Protein 3K2G (pdb70)

Foldseek 3Di:
DLAFCQFQANQWFALVDIDGLLQQAAEFQAALWWAQLLLADADPDPVCNCQADDAQDPVCVVVCLAAVNRYPNWQTNHDLVQSLVLVLVQVVLPAAEYEHAHEAQIDDDSVSVVVSCVSNVHGYAEYFAAAPSGDPVLVVDFLQNRLVLLSCLSHARPPPGRGHHRAYDQQYAAPVRDPSSLRRLLSSLLNCVSHNHAEHEDNQQDQCLVVSVVSSVVSVHDQLLYEYDYQNPLVLVSVLVSLVVRAAYEHQAFWGQHPVVRHIHDHLLSSLVSQVSSVVVWRLLRYEYHNHHRTDGVVSVGCGGNCCVPPSVVVNVVVPDDPVSSSSSSVSVSVSSHVVRDDTD/DDALAFCQFQANQWFALVDIDGLLQQAAEFQAALWWAQLLQADADPPVVCNCQQDDAQDPVCVVVCLQAVRPHNNWQTNHDLVQSLVLVLVQVVLPAAEYEYQHEAQIDDDSVSRVVSCVSNVHGYAEYFAAADSRDPVLVPAFLQNRLVLLSCQSHARPPPDRGHHRAYHQQYAEPVRDPSSLSRLLSSLLNCVRHNHAEHEDPALDQCLVVSVVSSVVSPHDQLLYEYDYQNPLVLVSVLVSLVVRHAYEHQAFWGQHPVVRHIHDHLLSVLVSQVVSVVVPRLLRYEYHNHHRTDGVVSVGCGGNCCVPPSLVVNVVVPDDPVSVSSSSVSVSSSSHVVRDGD/DDALAFCQFQANQWFALVDIDGLLQQAAEFQAALWWAQLLLADADPDPVCNCQADDAQDPVCVVVCLQAVSPYRNWQTNHDLVQSLVLVLLQVVLVAAEYEHQHEAQIDDDSVSRVVSCVSNVHGYAEYFAAAPSRDPPLVVDFLQNRLVLLSCQSHARPPPDRGHHRAHDAQYQEPVRDPSSLRRLLSSLLNCVRHNHAEHEDPALDQCLVVSVVSSVVSVHDQLLYEYDYQNPLVLVSVQVSLVVRAAYEHQAFWGQHPVVRHIHDHLLSSLVSQVVNVVVPSLLRYEYHNHHRTDGVVSVGDGGNCCVPPSVVVNVVVPDDPVSVSSSSVSVSVSSHVVRDGD/DPVLAFCQFQANQWFALVDIDGLLQQAAEFQAALWWAQLLQADADPDPVCNCQADPAQDPVCVVVCLQAVRPYPNWQTNHDLVQSLVLVLLQVVLPAAEYEYAHEALIDDDSVSRVVSCVSNVHGYAEYFAADPSRDPVLVPDFLQNRLVVLSCLSHAHDPPGRGHHREYDVQYADPVRDPSSLRRLLSSLLNCVRHNHAYHEDPQLHQCLVVSVVSSVVSPHDQLLYEYDYQNPLVLVSVLVSLVVRAAYEHQAFWGQHPVVRHIHDHLLSSLVSQVSSVVVPSLLRYEYHNHHRTDGVVSPGCGGNCCVPPSLVVNVVVPDDPVSSSSSSVSVSSSSHVPRDD

Secondary structure (DSSP, 8-state):
----TT-TTTTB--TT---BGGG--SB----SSEE-GGG-----SGGGTHHHHSPP-GGGHHHHHT-GGG-TTTSEE--HHHHHHHHHHHHHTT--EE-----BTTT--HHHHHHHHHHH--EE---SB--TT--GGGGT--HHHHHHHHHHHHHT-BTTBS---SS----B--TT--HHHHHHHHHHHHHHHHH-----B--TTS--HHHHHHHHHHTT--GGG-EE---TT--HHHHHHHHHHT-EEEE-----EETTTTEEPPPHHHHHHHHHHHHHTT-GGGEEE--------GGGTS-TTSHIIIIIHHHHHHTT--HHHHHH--HHHHHHH-TTS----/------TT-TTTTB--TT---BGGG--SB----SSEE-GGG----SSGGGHHHHHSPP-GGGHHHHHT-GGG-TTTSEE--HHHHHHHHHHHHHTT--EE-----BTTT--HHHHHHHHHHH--EE---SB--TT--GGGGT--HHHHHHHHHHHHHT-STTSS---SS-------TT--HHHHHHHHHHHHHHHHH--------TTS--HHHHHHHHHHTT--GGG-EE---TT--HHHHHHHHHHT-EEEE-----EETTTTEEPPPHHHHHHHHHHHHHTT-GGGEEE--------GGGTS-TTSHIIIIIHHHHHHTT--HHHHHH--HHHHHHH-TTS---/------TT-TTTTB--TT---BGGG--SB----SSEE-GGG-----SGGGTHHHHSPP-GGGHHHHHT-GGG-TTTSEE--HHHHHHHHHHHHHTT--EE-----BTTT--HHHHHHHHHHH--EE---SB--TT--GGGGG--HHHHHHHHHHHHHT-BTTBS---SS----B--TT--HHHHHHHHHHHHHHHHH-----B--TTS--HHHHHHHHHHTT--GGG-EE---TT--HHHHHHHHHTT-EEEE-----EETTTTEEPPPHHHHHHHHHHHHHTT-GGGEEE--------GGGTS-TTSHIIIIIHHHHHHTT--HHHHHH--HHHHHHH-TTS---/--TTS-TT-TTTTB--TT---BGGG--SB----SS---GGG----SSTTSTHHHHSPP-GGGHHHHHT-GGG-TTTS----HHHHHHHHHHHHHTT--EE-----BTTT--HHHHHHHHHHH--EE---SB--TT--GGGGG--HHHHHHHHHHHHHT-STTSS---S-----B--TT--HHHHHHHHHHHHHHHHH-----B--TTS--HHHHHHHHHHTT--GGG-EE---TT--HHHHHHHHHTT-EEEE-----EETTTTEEPPPHHHHHHHHHHHHHTT-GGGEEE--------GGGTS--SSHIIIIIHHHHHHTT--HHHHHH--HHHHHHH-TTS--

Organism: Cereibacter sphaeroides (strain ATCC 17023 / DSM 158 / JCM 6121 / CCUG 31486 / LMG 2827 / NBRC 12203 / NCIMB 8253 / ATH 2.4.1.) (NCBI:txid272943)

Nearest PDB structures (foldseek):
  3k2g-assembly1_B  TM=1.002E+00  e=2.367E-68  Cereibacter sphaeroides 2.4.1
  6bhl-assembly1_G  TM=7.997E-01  e=1.170E-18  Brevundimonas diminuta
  6bhk-assembly2_E  TM=8.063E-01  e=2.218E-18  Brevundimonas diminuta
  5wcr-assembly1_G  TM=8.007E-01  e=1.131E-17  Brevundimonas diminuta
  1pta-assembly1_A-2  TM=8.021E-01  e=4.166E-16  Brevundimonas diminuta

CATH classification: 3.20.20.140

GO terms:
  GO:0008081 phosphoric diester hydrolase activity (F, IDA)

B-factor: mean 21.92, std 9.12, range [4.12, 60.21]

InterPro domains:
  IPR001559 Phosphotriesterase [PF02126] (14-350)
  IPR001559 Phosphotriesterase [PS51347] (12-354)
  IPR001559 Phosphotriesterase [PTHR10819] (12-351)
  IPR001559 Phosphotriesterase [cd00530] (27-350)
  IPR017947 Aryldialkylphosphatase, zinc-binding site [PS01322] (27-35)
  IPR032466 Metal-dependent hydrolase [SSF51556] (13-351)

Radius of gyration: 36.78 Å; Cα contacts (8 Å, |Δi|>4): 3126; chains: 4; bounding box: 92×65×105 Å

Sequence (1382 aa):
SELSPCHVRSGRITVDGPIPSSALGHTLHEHLQNDCRCWWNPPQEPERQYLAEAPISIEILSELRQDPFVNKHNIALDDLDLAIAEVKQFAAVGGRSIVDPTCRGIGRDPVKLRRISAETGVQVVGAGYYLASSPETAARLSADDIADEIVAEALEGTDGTDARIGLIGEIGVSSDFTAEEEKSLRGAARAQVRTGLPLVHLPGWFRLAHRVLDLVEEEGADLRHTVLCHNPSHDPVYQATLAQRGAFLEFDIGDFFYADQGVQCPSDDEVARAILGLADHGYLDRILLSHDVFVKLTRYGGNGYAFVTKHFLPRLRRHGLDDAALETLVTNPRRVFDASIEGHHSLSELSPCHVRSGRITVDGPIPSSALGHTLHEHLQNDCRCWWNPPQEPERQYLAEAPISIEILSELRQDPFVNKHNIALDDLDLAIAEVKQFAAVGGRSIVDPTCRGIGRDPVKLRRISAETGVQVVGAGYYLASSPETAARLSADDIADEIVAEALEGTDGTDARIGLIGEIGVSSDFTAEEEKSLRGAARAQVRTGLPLVHLPGWFRLAHRVLDLVEEEGADLRHTVLCHNPSHDPVYQATLAQRGAFLEFDIGDFFYADQGVQCPSDDEVARAILGLADHGYLDRILLSHDVFVKLTRYGGNGYAFVTKHFLPRLRRHGLDDAALETLVTNPRRVFDASIEGHSLSELSPCHVRSGRITVDGPIPSSALGHTLHEHLQNDCRCWWNPPQEPERQYLAEAPISIEILSELRQDPFVNKHNIALDDLDLAIAEVKQFAAVGGRSIVDPTCRGIGRDPVKLRRISAETGVQVVGAGYYLASSPETAARLSADDIADEIVAEALEGTDGTDARIGLIGEIGVSSDFTAEEEKSLRGAARAQVRTGLPLVHLPGWFRLAHRVLDLVEEEGADLRHTVLCHNPSHDPVYQATLAQRGAFLEFDIGDFFYADQGVQCPSDDEVARAILGLADHGYLDRILLSHDVFVKLTRYGGNGYAFVTKHFLPRLRRHGLDDAALETLVTNPRRVFDASIEGHSLSELSPCHVRSGRITVDGPIPSSALGHTLHEHLQNDCRCWWNPPQEPERQYLAEAPISIEILSELRQDPFVNKHNIALDDLDLAIAEVKQFAAVGGRSIVDPTCRGIGRDPVKLRRISAETGVQVVGAGYYLASSPETAARLSADDIADEIVAEALEGTDGTDARIGLIGEIGVSSDFTAEEEKSLRGAARAQVRTGLPLVHLPGWFRLAHRVLDLVEEEGADLRHTVLCHNPSHDPVYQATLAQRGAFLEFDIGDFFYADQGVQCPSDDEVARAILGLADHGYLDRILLSHDVFVKLTRYGGNGYAFVTKHFLPRLRRHGLDDAALETLVTNPRRVFDASIEG

Solvent-accessible surface area: 48551 Å² total

Structure (mmCIF, N/CA/C/O backbone):
data_3K2G
#
_entry.id   3K2G
#
_cell.length_a   179.735
_cell.length_b   47.414
_cell.length_c   188.934
_cell.angle_alpha   90.00
_cell.angle_beta   108.34
_cell.angle_gamma   90.00
#
_symmetry.space_group_name_H-M   'C 1 2 1'
#
loop_
_entity.id
_entity.type
_entity.pdbx_description
1 polymer 'Resiniferatoxin-binding, phosphotriesterase-related protein'
2 non-polymer 'ZINC ION'
3 non-polymer 'MAGNESIUM ION'
4 non-polymer (2S,3S)-1,4-DIMERCAPTOBUTANE-2,3-DIOL
5 water water
#
loop_
_atom_site.group_PDB
_atom_site.id
_atom_site.type_symbol
_atom_site.label_atom_id
_atom_site.lab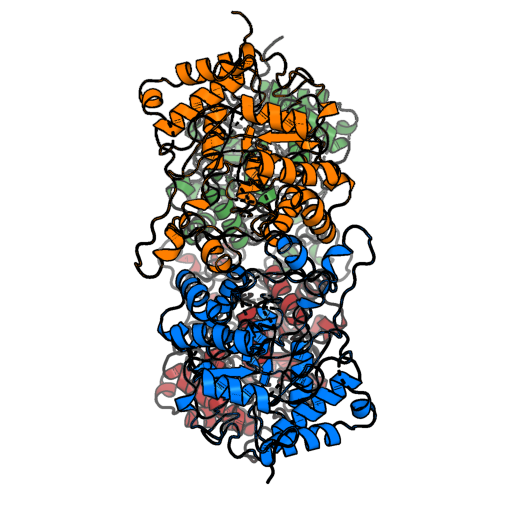el_alt_id
_atom_site.label_comp_id
_atom_site.label_asym_id
_atom_site.label_entity_id
_atom_site.label_seq_id
_atom_site.pdbx_PDB_ins_code
_atom_site.Cartn_x
_atom_site.Cartn_y
_atom_site.Cartn_z
_atom_site.occupancy
_atom_site.B_iso_or_equiv
_atom_site.auth_seq_id
_atom_site.auth_comp_id
_atom_site.auth_asym_id
_atom_site.auth_atom_id
_atom_site.pdbx_PDB_model_num
ATOM 1 N N . SER A 1 4 ? 25.598 20.612 0.360 1.00 27.80 2 SER A N 1
ATOM 2 C CA . SER A 1 4 ? 24.273 21.169 -0.014 1.00 21.90 2 SER A CA 1
ATOM 3 C C . SER A 1 4 ? 23.337 21.239 1.200 1.00 20.20 2 SER A C 1
ATOM 4 O O . SER A 1 4 ? 22.203 21.703 1.092 1.00 17.52 2 SER A O 1
ATOM 7 N N . GLU A 1 5 ? 23.823 20.796 2.359 1.00 17.75 3 GLU A N 1
ATOM 8 C CA . GLU A 1 5 ? 23.013 20.813 3.580 1.00 16.41 3 GLU A CA 1
ATOM 9 C C . GLU A 1 5 ? 23.516 21.819 4.622 1.00 14.97 3 GLU A C 1
ATOM 10 O O . GLU A 1 5 ? 23.058 21.814 5.766 1.00 12.57 3 GLU A O 1
ATOM 16 N N . LEU A 1 6 ? 24.445 22.686 4.231 1.00 15.39 4 LEU A N 1
ATOM 17 C CA . LEU A 1 6 ? 24.963 23.684 5.165 1.00 14.74 4 LEU A CA 1
ATOM 18 C C . LEU A 1 6 ? 23.852 24.611 5.637 1.00 14.74 4 LEU A C 1
ATOM 19 O O . LEU A 1 6 ? 23.001 25.042 4.853 1.00 13.54 4 LEU A O 1
ATOM 24 N N . SER A 1 7 ? 23.870 24.913 6.928 1.00 13.73 5 SER A N 1
ATOM 25 C CA . SER A 1 7 ? 22.908 25.825 7.509 1.00 13.34 5 SER A CA 1
ATOM 26 C C . SER A 1 7 ? 23.222 27.186 6.913 1.00 13.61 5 SER A C 1
ATOM 27 O O . SER A 1 7 ? 24.364 27.452 6.555 1.00 10.23 5 SER A O 1
ATOM 30 N N . PRO A 1 8 ? 22.213 28.064 6.782 1.00 16.67 6 PRO A N 1
ATOM 31 C CA . PRO A 1 8 ? 22.509 29.384 6.218 1.00 15.50 6 PRO A CA 1
ATOM 32 C C . PRO A 1 8 ? 23.420 30.163 7.169 1.00 15.37 6 PRO A C 1
ATOM 33 O O . PRO A 1 8 ? 23.989 31.196 6.807 1.00 14.09 6 PRO A O 1
ATOM 37 N N . CYS A 1 9 ? 23.559 29.647 8.387 1.00 14.21 7 CYS A N 1
ATOM 38 C CA . CYS A 1 9 ? 24.411 30.276 9.387 1.00 12.04 7 CYS A CA 1
ATOM 39 C C . CYS A 1 9 ? 25.499 29.325 9.890 1.00 13.69 7 CYS A C 1
ATOM 40 O O . CYS A 1 9 ? 25.805 29.294 11.084 1.00 12.81 7 CYS A O 1
ATOM 43 N N . HIS A 1 10 ? 26.077 28.544 8.979 1.00 12.59 8 HIS A N 1
ATOM 44 C CA . HIS A 1 10 ? 27.146 27.624 9.355 1.00 13.04 8 HIS A CA 1
ATOM 45 C C . HIS A 1 10 ? 28.328 28.458 9.860 1.00 12.63 8 HIS A C 1
ATOM 46 O O . HIS A 1 10 ? 28.379 29.665 9.619 1.00 12.89 8 HIS A O 1
ATOM 53 N N . VAL A 1 11 ? 29.273 27.820 10.546 1.00 13.07 9 VAL A N 1
ATOM 54 C CA . VAL A 1 11 ? 30.407 28.537 11.130 1.00 13.13 9 VAL A CA 1
ATOM 55 C C . VAL A 1 11 ? 31.311 29.347 10.201 1.00 14.25 9 VAL A C 1
ATOM 56 O O . VAL A 1 11 ? 32.124 30.143 10.679 1.00 15.49 9 VAL A O 1
ATOM 60 N N . ARG A 1 12 ? 31.190 29.148 8.891 1.00 13.99 10 ARG A N 1
ATOM 61 C CA . ARG A 1 12 ? 32.009 29.913 7.952 1.00 16.26 10 ARG A CA 1
ATOM 62 C C . ARG A 1 12 ? 31.139 30.882 7.159 1.00 14.73 10 ARG A C 1
ATOM 63 O O . ARG A 1 12 ? 31.540 31.375 6.110 1.00 13.80 10 ARG A O 1
ATOM 71 N N . SER A 1 13 ? 29.950 31.161 7.683 1.00 13.87 11 SER A N 1
ATOM 72 C CA . SER A 1 13 ? 29.016 32.067 7.019 1.00 12.77 11 SER A CA 1
ATOM 73 C C . SER A 1 13 ? 29.086 33.494 7.569 1.00 12.57 11 SER A C 1
ATOM 74 O O . SER A 1 13 ? 28.672 34.437 6.905 1.00 13.44 11 SER A O 1
ATOM 77 N N . GLY A 1 14 ? 29.600 33.650 8.786 1.00 13.38 12 GLY A N 1
ATOM 78 C CA . GLY A 1 14 ? 29.670 34.970 9.392 1.00 12.06 12 GLY A CA 1
ATOM 79 C C . GLY A 1 14 ? 28.339 35.339 10.026 1.00 13.29 12 GLY A C 1
ATOM 80 O O . GLY A 1 14 ? 28.152 36.455 10.517 1.00 11.37 12 GLY A O 1
ATOM 81 N N . ARG A 1 15 ? 27.410 34.387 10.004 1.00 12.57 13 ARG A N 1
ATOM 82 C CA . ARG A 1 15 ? 26.071 34.577 10.562 1.00 12.27 13 ARG A CA 1
ATOM 83 C C . ARG A 1 15 ? 25.765 33.549 11.638 1.00 10.73 13 ARG A C 1
ATOM 84 O O . ARG A 1 15 ? 26.422 32.512 11.724 1.00 12.83 13 ARG A O 1
ATOM 92 N N . ILE A 1 16 ? 24.755 33.850 12.449 1.00 9.27 14 ILE A N 1
ATOM 93 C CA . ILE A 1 16 ? 24.307 32.956 13.509 1.00 9.87 14 ILE A CA 1
ATOM 94 C C . ILE A 1 16 ? 22.781 32.814 13.450 1.00 10.46 14 ILE A C 1
ATOM 95 O O . ILE A 1 16 ? 22.055 33.804 13.331 1.00 11.78 14 ILE A O 1
ATOM 108 N N . THR A 1 18 ? 19.386 32.414 15.110 1.00 10.46 16 THR A N 1
ATOM 109 C CA . THR A 1 18 ? 18.675 32.549 16.386 1.00 10.56 16 THR A CA 1
ATOM 110 C C . THR A 1 18 ? 17.244 32.072 16.127 1.00 9.43 16 THR A C 1
ATOM 111 O O . THR A 1 18 ? 16.864 31.871 14.980 1.00 10.63 16 THR A O 1
ATOM 115 N N . VAL A 1 19 ? 16.447 31.915 17.181 1.00 11.16 17 VAL A N 1
ATOM 116 C CA . VAL A 1 19 ? 15.067 31.468 17.019 1.00 12.28 17 VAL A CA 1
ATOM 117 C C . VAL A 1 19 ? 14.233 32.483 16.241 1.00 13.48 17 VAL A C 1
ATOM 118 O O . VAL A 1 19 ? 13.150 32.161 15.744 1.00 11.89 17 VAL A O 1
ATOM 122 N N . ASP A 1 20 ? 14.749 33.704 16.137 1.00 14.43 18 ASP A N 1
ATOM 123 C CA . ASP A 1 20 ? 14.071 34.772 15.414 1.00 16.60 18 ASP A CA 1
ATOM 124 C C . ASP A 1 20 ? 14.727 35.054 14.065 1.00 18.12 18 ASP A C 1
ATOM 125 O O . ASP A 1 20 ? 14.489 36.101 13.454 1.00 16.81 18 ASP A O 1
ATOM 130 N N . GLY A 1 21 ? 15.554 34.121 13.605 1.00 16.49 19 GLY A N 1
ATOM 131 C CA . GLY A 1 21 ? 16.198 34.309 12.320 1.00 17.86 19 GLY A CA 1
ATOM 132 C C . GLY A 1 21 ? 17.693 34.536 12.377 1.00 16.78 19 GLY A C 1
ATOM 133 O O . GLY A 1 21 ? 18.284 34.600 13.456 1.00 14.66 19 GLY A O 1
ATOM 134 N N . PRO A 1 22 ? 18.338 34.657 11.209 1.00 17.48 20 PRO A N 1
ATOM 135 C CA . PRO A 1 22 ? 19.783 34.875 11.138 1.00 17.18 20 PRO A CA 1
ATOM 136 C C . PRO A 1 22 ? 20.213 36.259 11.606 1.00 16.51 20 PRO A C 1
ATOM 137 O O . PRO A 1 22 ? 19.487 37.237 11.439 1.00 17.11 20 PRO A O 1
ATOM 141 N N . ILE A 1 23 ? 21.393 36.328 12.207 1.00 16.08 21 ILE A N 1
ATOM 142 C CA . ILE A 1 23 ? 21.960 37.597 12.647 1.00 14.53 21 ILE A CA 1
ATOM 143 C C . ILE A 1 23 ? 23.454 37.526 12.359 1.00 15.37 21 ILE A C 1
ATOM 144 O O . ILE A 1 23 ? 24.038 36.445 12.373 1.00 15.46 21 ILE A O 1
ATOM 149 N N . PRO A 1 24 ? 24.083 38.667 12.047 1.00 17.16 22 PRO A N 1
ATOM 150 C CA . PRO A 1 24 ? 25.526 38.600 11.791 1.00 16.45 22 PRO A CA 1
ATOM 151 C C . PRO A 1 24 ? 26.183 38.254 13.135 1.00 15.86 22 PRO A C 1
ATOM 152 O O . PRO A 1 24 ? 25.688 38.673 14.180 1.00 14.26 22 PRO A O 1
ATOM 156 N N . SER A 1 25 ? 27.268 37.479 13.109 1.00 15.86 23 SER A N 1
ATOM 157 C CA . SER A 1 25 ? 27.951 37.067 14.341 1.00 13.57 23 SER A CA 1
ATOM 158 C C . SER A 1 25 ? 28.364 38.255 15.207 1.00 13.33 23 SER A C 1
ATOM 159 O O . SER A 1 25 ? 28.434 38.153 16.433 1.00 11.82 23 SER A O 1
ATOM 162 N N . SER A 1 26 ? 28.626 39.384 14.563 1.00 13.02 24 SER A N 1
ATOM 163 C CA . SER A 1 26 ? 29.018 40.589 15.274 1.00 13.23 24 SER A CA 1
ATOM 164 C C . SER A 1 26 ? 27.892 41.081 16.185 1.00 14.34 24 SER A C 1
ATOM 165 O O . SER A 1 26 ? 28.131 41.875 17.097 1.00 14.77 24 SER A O 1
ATOM 168 N N . ALA A 1 27 ? 26.671 40.607 15.943 1.00 13.50 25 ALA A N 1
ATOM 169 C CA . ALA A 1 27 ? 25.515 41.036 16.738 1.00 13.55 25 ALA A CA 1
ATOM 170 C C . ALA A 1 27 ? 25.246 40.187 17.978 1.00 12.66 25 ALA A C 1
ATOM 171 O O . ALA A 1 27 ? 24.383 40.524 18.792 1.00 11.66 25 ALA A O 1
ATOM 173 N N . LEU A 1 28 ? 25.979 39.089 18.122 1.00 11.05 26 LEU A N 1
ATOM 174 C CA . LEU A 1 28 ? 25.798 38.205 19.266 1.00 11.57 26 LEU A CA 1
ATOM 175 C C . LEU A 1 28 ? 26.089 38.943 20.579 1.00 12.41 26 LEU A C 1
ATOM 176 O O . LEU A 1 28 ? 25.319 38.848 21.535 1.00 12.28 26 LEU A O 1
ATOM 181 N N . GLY A 1 29 ? 27.195 39.677 20.626 1.00 13.34 27 GLY A N 1
ATOM 182 C CA . GLY A 1 29 ? 27.535 40.425 21.833 1.00 12.47 27 GLY A CA 1
ATOM 183 C C . GLY A 1 29 ? 27.729 39.609 23.105 1.00 13.88 27 GLY A C 1
ATOM 184 O O . GLY A 1 29 ? 28.010 38.412 23.047 1.00 12.60 27 GLY A O 1
ATOM 185 N N . HIS A 1 30 ? 27.583 40.280 24.249 1.00 12.90 28 HIS A N 1
ATOM 186 C CA . HIS A 1 30 ? 27.740 39.688 25.579 1.00 13.25 28 HIS A CA 1
ATOM 187 C C . HIS A 1 30 ? 26.778 38.503 25.665 1.00 13.32 28 HIS A C 1
ATOM 188 O O . HIS A 1 30 ? 25.558 38.674 25.720 1.00 11.65 28 HIS A O 1
ATOM 195 N N . THR A 1 31 ? 27.355 37.306 25.726 1.00 14.04 29 THR A N 1
ATOM 196 C CA . THR A 1 31 ? 26.587 36.071 25.692 1.00 12.59 29 THR A CA 1
ATOM 197 C C . THR A 1 31 ? 26.817 35.035 26.784 1.00 11.65 29 THR A C 1
ATOM 198 O O . THR A 1 31 ? 27.924 34.900 27.319 1.00 11.12 29 THR A O 1
ATOM 202 N N . LEU A 1 32 ? 25.744 34.309 27.099 1.00 11.33 30 LEU A N 1
ATOM 203 C CA . LEU A 1 32 ? 25.789 33.194 28.041 1.00 11.85 30 LEU A CA 1
ATOM 204 C C . LEU A 1 32 ? 25.627 31.992 27.104 1.00 11.61 30 LEU A C 1
ATOM 205 O O . LEU A 1 32 ? 24.574 31.816 26.482 1.00 12.03 30 LEU A O 1
ATOM 218 N N . HIS A 1 34 ? 25.459 28.686 27.714 1.00 10.09 32 HIS A N 1
ATOM 219 C CA . HIS A 1 34 ? 24.751 27.476 28.114 1.00 10.00 32 HIS A CA 1
ATOM 220 C C . HIS A 1 34 ? 23.800 27.729 29.278 1.00 9.42 32 HIS A C 1
ATOM 221 O O . HIS A 1 34 ? 24.213 27.712 30.436 1.00 8.70 32 HIS A O 1
ATOM 228 N N . GLU A 1 35 ? 22.530 27.968 28.952 1.00 9.50 33 GLU A N 1
ATOM 229 C CA . GLU A 1 35 ? 21.493 28.223 29.951 1.00 11.55 33 GLU A CA 1
ATOM 230 C C . GLU A 1 35 ? 20.189 27.563 29.500 1.00 11.11 33 GLU A C 1
ATOM 231 O O . GLU A 1 35 ? 19.928 27.438 28.304 1.00 12.80 33 GLU A O 1
ATOM 237 N N . HIS A 1 36 ? 19.375 27.136 30.459 1.00 12.20 34 HIS A N 1
ATOM 238 C CA . HIS A 1 36 ? 18.084 26.544 30.135 1.00 10.94 34 HIS A CA 1
ATOM 239 C C . HIS A 1 36 ? 17.022 27.554 30.571 1.00 10.94 34 HIS A C 1
ATOM 240 O O . HIS A 1 36 ? 16.982 27.957 31.732 1.00 9.99 34 HIS A O 1
ATOM 247 N N . LEU A 1 37 ? 16.183 27.976 29.631 1.00 10.89 35 LEU A N 1
ATOM 248 C CA . LEU A 1 37 ? 15.142 28.954 29.925 1.00 11.53 35 LEU A CA 1
ATOM 249 C C . LEU A 1 37 ? 13.853 28.248 30.326 1.00 11.31 35 LEU A C 1
ATOM 250 O O . LEU A 1 37 ? 13.086 28.744 31.151 1.00 11.24 35 LEU A O 1
ATOM 255 N N . GLN A 1 38 ? 13.631 27.082 29.734 1.00 11.71 36 GLN A N 1
ATOM 256 C CA . GLN A 1 38 ? 12.483 26.243 30.043 1.00 12.41 36 GLN A CA 1
ATOM 257 C C . GLN A 1 38 ? 12.987 24.824 29.833 1.00 14.72 36 GLN A C 1
ATOM 258 O O . GLN A 1 38 ? 13.797 24.576 28.933 1.00 13.39 36 GLN A O 1
ATOM 264 N N . ASN A 1 39 ? 12.540 23.904 30.681 1.00 15.00 37 ASN A N 1
ATOM 265 C CA . ASN A 1 39 ? 12.954 22.515 30.559 1.00 17.52 37 ASN A CA 1
ATOM 266 C C . ASN A 1 39 ? 12.127 21.598 31.442 1.00 18.68 37 ASN A C 1
ATOM 267 O O . ASN A 1 39 ? 11.263 22.043 32.196 1.00 18.17 37 ASN A O 1
ATOM 272 N N . ASP A 1 40 ? 12.400 20.305 31.342 1.00 20.23 38 ASP A N 1
ATOM 273 C CA . ASP A 1 40 ? 11.674 19.318 32.119 1.00 22.92 38 ASP A CA 1
ATOM 274 C C . ASP A 1 40 ? 12.670 18.244 32.543 1.00 23.07 38 ASP A C 1
ATOM 275 O O . ASP A 1 40 ? 13.138 17.468 31.712 1.00 21.22 38 ASP A O 1
ATOM 280 N N . CYS A 1 41 ? 13.000 18.214 33.832 1.00 23.02 39 CYS A N 1
ATOM 281 C CA . CYS A 1 41 ? 13.952 17.242 34.366 1.00 24.91 39 CYS A CA 1
ATOM 282 C C . CYS A 1 41 ? 13.271 16.233 35.273 1.00 26.60 39 CYS A C 1
ATOM 283 O O . CYS A 1 41 ? 13.918 15.605 36.112 1.00 25.55 39 CYS A O 1
ATOM 286 N N . ARG A 1 42 ? 11.965 16.079 35.112 1.00 29.85 40 ARG A N 1
ATOM 287 C CA . ARG A 1 42 ? 11.210 15.141 35.932 1.00 32.62 40 ARG A CA 1
ATOM 288 C C . ARG A 1 42 ? 11.806 13.729 35.942 1.00 32.71 40 ARG A C 1
ATOM 289 O O . ARG A 1 42 ? 11.669 13.006 36.927 1.00 32.03 40 ARG A O 1
ATOM 297 N N . CYS A 1 43 ? 12.475 13.340 34.859 1.00 34.28 41 CYS A N 1
ATOM 298 C CA . CYS A 1 43 ? 13.081 12.011 34.783 1.00 36.18 41 CYS A CA 1
ATOM 299 C C . CYS A 1 43 ? 14.243 11.830 35.759 1.00 35.68 41 CYS A C 1
ATOM 300 O O . CYS A 1 43 ? 14.705 10.710 35.971 1.00 34.48 41 CYS A O 1
ATOM 303 N N . TRP A 1 44 ? 14.727 12.920 36.346 1.00 34.05 42 TRP A N 1
ATOM 304 C CA . TRP A 1 44 ? 15.836 12.816 37.287 1.00 34.64 42 TRP A CA 1
ATOM 305 C C . TRP A 1 44 ? 15.378 12.898 38.733 1.00 33.04 42 TRP A C 1
ATOM 306 O O . TRP A 1 44 ? 16.167 13.126 39.646 1.00 31.62 42 TRP A O 1
ATOM 317 N N . TRP A 1 45 ? 14.080 12.694 38.907 1.00 33.13 43 TRP A N 1
ATOM 318 C CA . TRP A 1 45 ? 13.416 12.684 40.200 1.00 34.76 43 TRP A CA 1
ATOM 319 C C . TRP A 1 45 ? 14.193 11.735 41.117 1.00 34.30 43 TRP A C 1
ATOM 320 O O . TRP A 1 45 ? 14.425 10.579 40.765 1.00 31.91 43 TRP A O 1
ATOM 331 N N . ASN A 1 46 ? 14.625 12.232 42.274 1.00 33.73 44 ASN A N 1
ATOM 332 C CA . ASN A 1 46 ? 15.355 11.405 43.235 1.00 34.53 44 ASN A CA 1
ATOM 333 C C . ASN A 1 46 ? 14.558 11.372 44.535 1.00 35.13 44 ASN A C 1
ATOM 334 O O . ASN A 1 46 ? 14.926 12.010 45.522 1.00 34.78 44 ASN A O 1
ATOM 339 N N . PRO A 1 47 ? 13.448 10.617 44.545 1.00 36.46 45 PRO A N 1
ATOM 340 C CA . PRO A 1 47 ? 12.574 10.489 45.714 1.00 37.44 45 PRO A CA 1
ATOM 341 C C . PRO A 1 47 ? 13.282 10.016 46.977 1.00 39.12 45 PRO A C 1
ATOM 342 O O . PRO A 1 47 ? 14.127 9.119 46.937 1.00 36.20 45 PRO A O 1
ATOM 346 N N . PRO A 1 48 ? 12.952 10.633 48.121 1.00 41.28 46 PRO A N 1
ATOM 347 C CA . PRO A 1 48 ? 13.558 10.271 49.403 1.00 43.28 46 PRO A CA 1
ATOM 348 C C . PRO A 1 48 ? 12.951 8.970 49.913 1.00 45.60 46 PRO A C 1
ATOM 349 O O . PRO A 1 48 ? 11.735 8.869 50.083 1.00 44.89 46 PRO A O 1
ATOM 353 N N . GLN A 1 49 ? 13.798 7.972 50.139 1.00 48.11 47 GLN A N 1
ATOM 354 C CA . GLN A 1 49 ? 13.331 6.678 50.620 1.00 50.88 47 GLN A CA 1
ATOM 355 C C . GLN A 1 49 ? 13.208 6.644 52.140 1.00 51.44 47 GLN A C 1
ATOM 356 O O . GLN A 1 49 ? 12.839 5.622 52.719 1.00 52.26 47 GLN A O 1
ATOM 362 N N . GLU A 1 50 ? 13.516 7.769 52.782 1.00 51.89 48 GLU A N 1
ATOM 363 C CA . GLU A 1 50 ? 13.419 7.870 54.233 1.00 52.40 48 GLU A CA 1
ATOM 364 C C . GLU A 1 50 ? 12.301 8.832 54.632 1.00 52.17 48 GLU A C 1
ATOM 365 O O . GLU A 1 50 ? 12.162 9.913 54.060 1.00 52.38 48 GLU A O 1
ATOM 371 N N . PRO A 1 51 ? 11.481 8.440 55.620 1.00 51.83 49 PRO A N 1
ATOM 372 C CA . PRO A 1 51 ? 10.358 9.239 56.122 1.00 51.07 49 PRO A CA 1
ATOM 373 C C . PRO A 1 51 ? 10.715 10.651 56.582 1.00 50.45 49 PRO A C 1
ATOM 374 O O . PRO A 1 51 ? 9.928 11.584 56.421 1.00 49.97 49 PRO A O 1
ATOM 378 N N . GLU A 1 52 ? 11.902 10.802 57.155 1.00 49.62 50 GLU A N 1
ATOM 379 C CA . GLU A 1 52 ? 12.352 12.096 57.653 1.00 49.49 50 GLU A CA 1
ATOM 380 C C . GLU A 1 52 ? 12.627 13.121 56.551 1.00 48.16 50 GLU A C 1
ATOM 381 O O . GLU A 1 52 ? 12.905 14.283 56.844 1.00 47.93 50 GLU A O 1
ATOM 387 N N . ARG A 1 53 ? 12.544 12.691 55.293 1.00 46.91 51 ARG A N 1
ATOM 388 C CA . ARG A 1 53 ? 12.797 13.578 54.157 1.00 44.93 51 ARG A CA 1
ATOM 389 C C . ARG A 1 53 ? 11.643 13.588 53.162 1.00 44.54 51 ARG A C 1
ATOM 390 O O . ARG A 1 53 ? 11.752 14.156 52.072 1.00 43.49 51 ARG A O 1
ATOM 398 N N . GLN A 1 54 ? 10.537 12.960 53.541 1.00 43.66 52 GLN A N 1
ATOM 399 C CA . GLN A 1 54 ? 9.364 12.891 52.683 1.00 43.48 52 GLN A CA 1
ATOM 400 C C . GLN A 1 54 ? 8.786 14.271 52.370 1.00 42.48 52 GLN A C 1
ATOM 401 O O . GLN A 1 54 ? 8.183 14.473 51.317 1.00 42.14 52 GLN A O 1
ATOM 407 N N . TYR A 1 55 ? 8.975 15.222 53.278 1.00 40.41 53 TYR A N 1
ATOM 408 C CA . TYR A 1 55 ? 8.440 16.563 53.069 1.00 40.12 53 TYR A CA 1
ATOM 409 C C . TYR A 1 55 ? 9.136 17.302 51.925 1.00 39.31 53 TYR A C 1
ATOM 410 O O . TYR A 1 55 ? 8.525 18.129 51.244 1.00 39.71 53 TYR A O 1
ATOM 419 N N . LEU A 1 56 ? 10.408 16.984 51.707 1.00 37.51 54 LEU A N 1
ATOM 420 C CA . LEU A 1 56 ? 11.196 17.621 50.658 1.00 35.49 54 LEU A CA 1
ATOM 421 C C . LEU A 1 56 ? 10.734 17.247 49.248 1.00 35.30 54 LEU A C 1
ATOM 422 O O . LEU A 1 56 ? 11.171 17.849 48.266 1.00 32.45 54 LEU A O 1
ATOM 427 N N . ALA A 1 57 ? 9.836 16.271 49.155 1.00 34.72 55 ALA A N 1
ATOM 428 C CA . ALA A 1 57 ? 9.347 15.804 47.861 1.00 36.37 55 ALA A CA 1
ATOM 429 C C . ALA A 1 57 ? 8.221 16.616 47.214 1.00 36.42 55 ALA A C 1
ATOM 430 O O . ALA A 1 57 ? 8.419 17.213 46.157 1.00 35.55 55 ALA A O 1
ATOM 432 N N . GLU A 1 58 ? 7.043 16.636 47.832 1.00 37.70 56 GLU A N 1
ATOM 433 C CA . GLU A 1 58 ? 5.905 17.359 47.259 1.00 38.38 56 GLU A CA 1
ATOM 434 C C . GLU A 1 58 ? 5.759 18.825 47.652 1.00 36.74 56 GLU A C 1
ATOM 435 O O . GLU A 1 58 ? 4.866 19.513 47.154 1.00 37.04 56 GLU A O 1
ATOM 441 N N . ALA A 1 59 ? 6.620 19.310 48.536 1.00 34.50 57 ALA A N 1
ATOM 442 C CA . ALA A 1 59 ? 6.523 20.697 48.969 1.00 33.18 57 ALA A CA 1
ATOM 443 C C . ALA A 1 59 ? 7.130 21.675 47.970 1.00 30.62 57 ALA A C 1
ATOM 444 O O . ALA A 1 59 ? 8.170 21.409 47.378 1.00 28.78 57 ALA A O 1
ATOM 446 N N . PRO A 1 60 ? 6.473 22.826 47.763 1.00 28.93 58 PRO A N 1
ATOM 447 C CA . PRO A 1 60 ? 7.015 23.810 46.822 1.00 26.89 58 PRO A CA 1
ATOM 448 C C . PRO A 1 60 ? 8.261 24.427 47.449 1.00 23.57 58 PRO A C 1
ATOM 449 O O . PRO A 1 60 ? 8.362 24.517 48.668 1.00 21.40 58 PRO A O 1
ATOM 453 N N . ILE A 1 61 ? 9.217 24.836 46.628 1.00 20.46 59 ILE A N 1
ATOM 454 C CA . ILE A 1 61 ? 10.429 25.437 47.163 1.00 19.83 59 ILE A CA 1
ATOM 455 C C . ILE A 1 61 ? 10.063 26.614 48.065 1.00 19.62 59 ILE A C 1
ATOM 456 O O . ILE A 1 61 ? 9.237 27.449 47.696 1.00 16.97 59 ILE A O 1
ATOM 461 N N . SER A 1 62 ? 10.668 26.655 49.248 1.00 17.35 60 SER A N 1
ATOM 462 C CA . SER A 1 62 ? 10.459 27.731 50.209 1.00 18.74 60 SER A CA 1
ATOM 463 C C . SER A 1 62 ? 11.814 27.993 50.858 1.00 18.36 60 SER A C 1
ATOM 464 O O . SER A 1 62 ? 12.699 27.141 50.821 1.00 17.25 60 SER A O 1
ATOM 467 N N . ILE A 1 63 ? 11.979 29.173 51.444 1.00 17.02 61 ILE A N 1
ATOM 468 C CA . ILE A 1 63 ? 13.245 29.549 52.059 1.00 19.99 61 ILE A CA 1
ATOM 469 C C . ILE A 1 63 ? 13.772 28.603 53.140 1.00 20.90 61 ILE A C 1
ATOM 470 O O . ILE A 1 63 ? 14.979 28.371 53.223 1.00 20.41 61 ILE A O 1
ATOM 475 N N . GLU A 1 64 ? 12.884 28.039 53.951 1.00 21.33 62 GLU A N 1
ATOM 476 C CA . GLU A 1 64 ? 13.339 27.164 55.030 1.00 23.65 62 GLU A CA 1
ATOM 477 C C . GLU A 1 64 ? 13.853 25.774 54.648 1.00 22.76 62 GLU A C 1
ATOM 478 O O . GLU A 1 64 ? 14.370 25.060 55.504 1.00 21.73 62 GLU A O 1
ATOM 484 N N . ILE A 1 65 ? 13.723 25.374 53.386 1.00 20.69 63 ILE A N 1
ATOM 485 C CA . ILE A 1 65 ? 14.208 24.050 52.998 1.00 21.69 63 ILE A CA 1
ATOM 486 C C . ILE A 1 65 ? 15.356 24.115 51.997 1.00 20.45 63 ILE A C 1
ATOM 487 O O . ILE A 1 65 ? 15.789 23.090 51.471 1.00 19.77 63 ILE A O 1
ATOM 492 N N . LEU A 1 66 ? 15.862 25.316 51.749 1.00 18.86 64 LEU A N 1
ATOM 493 C CA . LEU A 1 66 ? 16.941 25.487 50.792 1.00 18.46 64 LEU A CA 1
ATOM 494 C C . LEU A 1 66 ? 18.230 24.749 51.139 1.00 20.13 64 LEU A C 1
ATOM 495 O O . LEU A 1 66 ? 18.895 24.223 50.246 1.00 18.70 64 LEU A O 1
ATOM 500 N N . SER A 1 67 ? 18.596 24.705 52.418 1.00 20.84 65 SER A N 1
ATOM 501 C CA . SER A 1 67 ? 19.831 24.014 52.786 1.00 23.08 65 SER A CA 1
ATOM 502 C C . SER A 1 67 ? 19.755 22.565 52.342 1.00 22.41 65 SER A C 1
ATOM 503 O O . SER A 1 67 ? 20.655 22.059 51.670 1.00 22.28 65 SER A O 1
ATOM 506 N N . GLU A 1 68 ? 18.670 21.904 52.720 1.00 22.62 66 GLU A N 1
ATOM 507 C CA . GLU A 1 68 ? 18.471 20.512 52.360 1.00 23.99 66 GLU A CA 1
ATOM 508 C C . GLU A 1 68 ? 18.457 20.289 50.850 1.00 24.09 66 GLU A C 1
ATOM 509 O O . GLU A 1 68 ? 19.040 19.320 50.362 1.00 23.47 66 GLU A O 1
ATOM 515 N N . LEU A 1 69 ? 17.798 21.179 50.110 1.00 22.21 67 LEU A N 1
ATOM 516 C CA . LEU A 1 69 ? 17.734 21.031 48.657 1.00 21.87 67 LEU A CA 1
ATOM 517 C C . LEU A 1 69 ? 19.120 21.131 48.034 1.00 20.73 67 LEU A C 1
ATOM 518 O O . LEU A 1 69 ? 19.422 20.435 47.065 1.00 18.74 67 LEU A O 1
ATOM 523 N N . ARG A 1 70 ? 19.964 21.991 48.592 1.00 19.21 68 ARG A N 1
ATOM 524 C CA . ARG A 1 70 ? 21.318 22.151 48.077 1.00 20.56 68 ARG A CA 1
ATOM 525 C C . ARG A 1 70 ? 22.133 20.860 48.227 1.00 21.25 68 ARG A C 1
ATOM 526 O O . ARG A 1 70 ? 23.131 20.659 47.532 1.00 21.06 68 ARG A O 1
ATOM 534 N N . GLN A 1 71 ? 21.697 19.984 49.128 1.00 22.07 69 GLN A N 1
ATOM 535 C CA . GLN A 1 71 ? 22.392 18.721 49.360 1.00 22.51 69 GLN A CA 1
ATOM 536 C C . GLN A 1 71 ? 21.768 17.567 48.571 1.00 21.25 69 GLN A C 1
ATOM 537 O O . GLN A 1 71 ? 22.277 16.444 48.591 1.00 21.53 69 GLN A O 1
ATOM 543 N N . ASP A 1 72 ? 20.674 17.851 47.874 1.00 20.77 70 ASP A N 1
ATOM 544 C CA . ASP A 1 72 ? 19.967 16.840 47.090 1.00 20.86 70 ASP A CA 1
ATOM 545 C C . ASP A 1 72 ? 18.916 17.532 46.215 1.00 20.11 70 ASP A C 1
ATOM 546 O O . ASP A 1 72 ? 17.715 17.345 46.405 1.00 18.48 70 ASP A O 1
ATOM 551 N N . PRO A 1 73 ? 19.367 18.328 45.231 1.00 19.87 71 PRO A N 1
ATOM 552 C CA . PRO A 1 73 ? 18.522 19.082 44.297 1.00 20.35 71 PRO A CA 1
ATOM 553 C C . PRO A 1 73 ? 17.334 18.340 43.676 1.00 20.52 71 PRO A C 1
ATOM 554 O O . PRO A 1 73 ? 16.234 18.889 43.600 1.00 17.52 71 PRO A O 1
ATOM 558 N N . PHE A 1 74 ? 17.556 17.101 43.237 1.00 20.37 72 PHE A N 1
ATOM 559 C CA . PHE A 1 74 ? 16.509 16.305 42.594 1.00 22.04 72 PHE A CA 1
ATOM 560 C C . PHE A 1 74 ? 15.478 15.652 43.510 1.00 22.86 72 PHE A C 1
ATOM 561 O O . PHE A 1 74 ? 14.620 14.901 43.037 1.00 24.01 72 PHE A O 1
ATOM 569 N N . VAL A 1 75 ? 15.543 15.931 44.807 1.00 22.22 73 VAL A N 1
ATOM 570 C CA . VAL A 1 75 ? 14.592 15.335 45.740 1.00 23.60 73 VAL A CA 1
ATOM 571 C C . VAL A 1 75 ? 13.245 16.040 45.707 1.00 24.13 73 VAL A C 1
ATOM 572 O O . VAL A 1 75 ? 12.244 15.505 46.176 1.00 25.03 73 VAL A O 1
ATOM 576 N N . ASN A 1 76 ? 13.224 17.239 45.137 1.00 23.11 74 ASN A N 1
ATOM 577 C CA . ASN A 1 76 ? 12.011 18.040 45.087 1.00 22.44 74 ASN A CA 1
ATOM 578 C C . ASN A 1 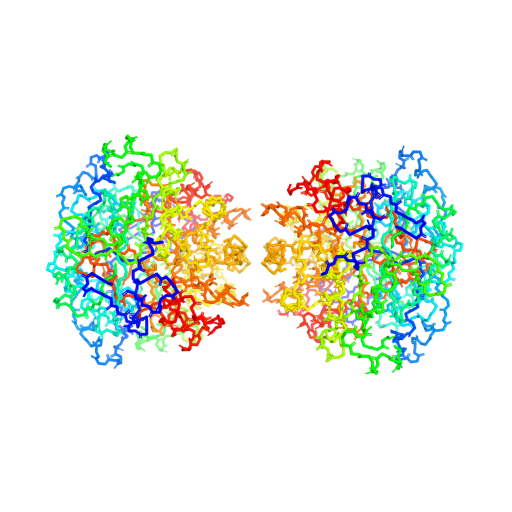76 ? 11.397 18.156 43.687 1.00 23.49 74 ASN A C 1
ATOM 579 O O . ASN A 1 76 ? 12.053 18.600 42.743 1.00 21.98 74 ASN A O 1
ATOM 584 N N . LYS A 1 77 ? 10.132 17.749 43.572 1.00 22.67 75 LYS A N 1
ATOM 585 C CA . LYS A 1 77 ? 9.389 17.782 42.312 1.00 23.92 75 LYS A CA 1
ATOM 586 C C . LYS A 1 77 ? 9.265 19.186 41.719 1.00 22.71 75 LYS A C 1
ATOM 587 O O . LYS A 1 77 ? 9.535 19.397 40.539 1.00 21.73 75 LYS A O 1
ATOM 593 N N . HIS A 1 78 ? 8.831 20.135 42.541 1.00 20.80 76 HIS A N 1
ATOM 594 C CA . HIS A 1 78 ? 8.665 21.518 42.109 1.00 20.59 76 HIS A CA 1
ATOM 595 C C . HIS A 1 78 ? 9.971 22.079 41.525 1.00 19.12 76 HIS A C 1
ATOM 596 O O . HIS A 1 78 ? 9.967 22.839 40.558 1.00 18.68 76 HIS A O 1
ATOM 603 N N . ASN A 1 79 ? 11.092 21.676 42.102 1.00 18.20 77 ASN A N 1
ATOM 604 C CA . ASN A 1 79 ? 12.389 22.173 41.664 1.00 18.13 77 ASN A CA 1
ATOM 605 C C . ASN A 1 79 ? 12.878 21.685 40.299 1.00 17.82 77 ASN A C 1
ATOM 606 O O . ASN A 1 79 ? 13.538 22.430 39.566 1.00 15.89 77 ASN A O 1
ATOM 611 N N . ILE A 1 80 ? 12.522 20.459 39.934 1.00 17.46 78 ILE A N 1
ATOM 612 C CA . ILE A 1 80 ? 13.025 19.889 38.692 1.00 18.59 78 ILE A CA 1
ATOM 613 C C . ILE A 1 80 ? 12.293 20.120 37.376 1.00 19.57 78 ILE A C 1
ATOM 614 O O . ILE A 1 80 ? 12.135 19.210 36.560 1.00 18.92 78 ILE A O 1
ATOM 619 N N . ALA A 1 81 ? 11.880 21.361 37.163 1.00 19.29 79 ALA A N 1
ATOM 620 C CA . ALA A 1 81 ? 11.223 21.753 35.928 1.00 19.37 79 ALA A CA 1
ATOM 621 C C . ALA A 1 81 ? 11.170 23.269 35.868 1.00 17.03 79 ALA A C 1
ATOM 622 O O . ALA A 1 81 ? 10.697 23.926 36.797 1.00 15.03 79 ALA A O 1
ATOM 624 N N . LEU A 1 82 ? 11.704 23.822 34.789 1.00 16.22 80 LEU A N 1
ATOM 625 C CA . LEU A 1 82 ? 11.667 25.253 34.587 1.00 15.39 80 LEU A CA 1
ATOM 626 C C . LEU A 1 82 ? 10.450 25.392 33.680 1.00 15.17 80 LEU A C 1
ATOM 627 O O . LEU A 1 82 ? 10.550 25.279 32.457 1.00 13.73 80 LEU A O 1
ATOM 632 N N . ASP A 1 83 ? 9.292 25.592 34.303 1.00 14.97 81 ASP A N 1
ATOM 633 C CA . ASP A 1 83 ? 8.036 25.704 33.574 1.00 16.09 81 ASP A CA 1
ATOM 634 C C . ASP A 1 83 ? 7.262 26.986 33.895 1.00 16.56 81 ASP A C 1
ATOM 635 O O . ASP A 1 83 ? 6.060 27.060 33.650 1.00 14.27 81 ASP A O 1
ATOM 640 N N . ASP A 1 84 ? 7.953 27.982 34.444 1.00 13.74 82 ASP A N 1
ATOM 641 C CA . ASP A 1 84 ? 7.335 29.266 34.779 1.00 15.89 82 ASP A CA 1
ATOM 642 C C . ASP A 1 84 ? 7.867 30.299 33.779 1.00 13.53 82 ASP A C 1
ATOM 643 O O . ASP A 1 84 ? 8.867 30.968 34.037 1.00 13.48 82 ASP A O 1
ATOM 648 N N . LEU A 1 85 ? 7.195 30.427 32.641 1.00 14.96 83 LEU A N 1
ATOM 649 C CA . LEU A 1 85 ? 7.643 31.353 31.612 1.00 14.35 83 LEU A CA 1
ATOM 650 C C . LEU A 1 85 ? 7.682 32.808 32.070 1.00 13.66 83 LEU A C 1
ATOM 651 O O . LEU A 1 85 ? 8.585 33.555 31.687 1.00 12.95 83 LEU A O 1
ATOM 656 N N . ASP A 1 86 ? 6.699 33.219 32.867 1.00 12.98 84 ASP A N 1
ATOM 657 C CA . ASP A 1 86 ? 6.675 34.593 33.365 1.00 14.52 84 ASP A CA 1
ATOM 658 C C . ASP A 1 86 ? 7.900 34.847 34.236 1.00 13.30 84 ASP A C 1
ATOM 659 O O . ASP A 1 86 ? 8.497 35.923 34.181 1.00 12.11 84 ASP A O 1
ATOM 664 N N . LEU A 1 87 ? 8.270 33.856 35.043 1.00 13.49 85 LEU A N 1
ATOM 665 C CA . LEU A 1 87 ? 9.442 34.001 35.905 1.00 13.00 85 LEU A CA 1
ATOM 666 C C . LEU A 1 87 ? 10.715 33.958 35.062 1.00 11.92 85 LEU A C 1
ATOM 667 O O . LEU A 1 87 ? 11.678 34.670 35.344 1.00 13.83 85 LEU A O 1
ATOM 672 N N . ALA A 1 88 ? 10.710 33.129 34.019 1.00 12.45 86 ALA A N 1
ATOM 673 C CA . ALA A 1 88 ? 11.863 33.009 33.136 1.00 12.54 86 ALA A CA 1
ATOM 674 C C . ALA A 1 88 ? 12.155 34.362 32.491 1.00 12.51 86 ALA A C 1
ATOM 675 O O . ALA A 1 88 ? 13.307 34.788 32.409 1.00 12.14 86 ALA A O 1
ATOM 677 N N . ILE A 1 89 ? 11.104 35.037 32.039 1.00 12.36 87 ILE A N 1
ATOM 678 C CA . ILE A 1 89 ? 11.255 36.349 31.412 1.00 13.25 87 ILE A CA 1
ATOM 679 C C . ILE A 1 89 ? 11.834 37.340 32.415 1.00 11.29 87 ILE A C 1
ATOM 680 O O . ILE A 1 89 ? 12.777 38.065 32.112 1.00 9.33 87 ILE A O 1
ATOM 685 N N . ALA A 1 90 ? 11.268 37.367 33.615 1.00 10.72 88 ALA A N 1
ATOM 686 C CA . ALA A 1 90 ? 11.748 38.267 34.658 1.00 11.68 88 ALA A CA 1
ATOM 687 C C . ALA A 1 90 ? 13.221 38.004 34.972 1.00 12.27 88 ALA A C 1
ATOM 688 O O . ALA A 1 90 ? 14.029 38.931 35.079 1.00 12.68 88 ALA A O 1
ATOM 690 N N . GLU A 1 91 ? 13.567 36.730 35.119 1.00 11.59 89 GLU A N 1
ATOM 691 C CA . GLU A 1 91 ? 14.938 36.353 35.442 1.00 10.77 89 GLU A CA 1
ATOM 692 C C . GLU A 1 91 ? 15.915 36.693 34.309 1.00 10.42 89 GLU A C 1
ATOM 693 O O . GLU A 1 91 ? 17.019 37.166 34.556 1.00 9.40 89 GLU A O 1
ATOM 699 N N . VAL A 1 92 ? 15.510 36.450 33.068 1.00 10.04 90 VAL A N 1
ATOM 700 C CA . VAL A 1 92 ? 16.376 36.766 31.935 1.00 11.42 90 VAL A CA 1
ATOM 701 C C . VAL A 1 92 ? 16.590 38.274 31.820 1.00 11.99 90 VAL A C 1
ATOM 702 O O . VAL A 1 92 ? 17.663 38.723 31.435 1.00 11.66 90 VAL A O 1
ATOM 706 N N . LYS A 1 93 ? 15.579 39.062 32.166 1.00 12.97 91 LYS A N 1
ATOM 707 C CA . LYS A 1 93 ? 15.726 40.512 32.086 1.00 12.93 91 LYS A CA 1
ATOM 708 C C . LYS A 1 93 ? 16.872 41.002 32.965 1.00 12.17 91 LYS A C 1
ATOM 709 O O . LYS A 1 93 ? 17.505 42.009 32.657 1.00 12.16 91 LYS A O 1
ATOM 715 N N . GLN A 1 94 ? 17.138 40.292 34.058 1.00 12.64 92 GLN A N 1
ATOM 716 C CA . GLN A 1 94 ? 18.229 40.668 34.949 1.00 12.95 92 GLN A CA 1
ATOM 717 C C . GLN A 1 94 ? 19.552 40.652 34.187 1.00 12.22 92 GLN A C 1
ATOM 718 O O . GLN A 1 94 ? 20.430 41.479 34.431 1.00 10.66 92 GLN A O 1
ATOM 724 N N . PHE A 1 95 ? 19.678 39.694 33.271 1.00 13.25 93 PHE A N 1
ATOM 725 C CA . PHE A 1 95 ? 20.873 39.532 32.445 1.00 12.81 93 PHE A CA 1
ATOM 726 C C . PHE A 1 95 ? 20.982 40.686 31.448 1.00 13.09 93 PHE A C 1
ATOM 727 O O . PHE A 1 95 ? 22.046 41.282 31.288 1.00 11.97 93 PHE A O 1
ATOM 735 N N . ALA A 1 96 ? 19.878 41.005 30.782 1.00 13.72 94 ALA A N 1
ATOM 736 C CA . ALA A 1 96 ? 19.881 42.115 29.831 1.00 14.45 94 ALA A CA 1
ATOM 737 C C . ALA A 1 96 ? 20.210 43.419 30.575 1.00 14.67 94 ALA A C 1
ATOM 738 O O . ALA A 1 96 ? 20.857 44.308 30.022 1.00 15.59 94 ALA A O 1
ATOM 740 N N . ALA A 1 97 ? 19.772 43.515 31.832 1.00 15.11 95 ALA A N 1
ATOM 741 C CA . ALA A 1 97 ? 20.007 44.712 32.648 1.00 17.09 95 ALA A CA 1
ATOM 742 C C . ALA A 1 97 ? 21.484 44.996 32.919 1.00 18.89 95 ALA A C 1
ATOM 743 O O . ALA A 1 97 ? 21.855 46.143 33.195 1.00 17.89 95 ALA A O 1
ATOM 745 N N . VAL A 1 98 ? 22.327 43.967 32.860 1.00 18.04 96 VAL A N 1
ATOM 746 C CA . VAL A 1 98 ? 23.754 44.171 33.081 1.00 18.90 96 VAL A CA 1
ATOM 747 C C . VAL A 1 98 ? 24.553 44.051 31.783 1.00 20.33 96 VAL A C 1
ATOM 748 O O . VAL A 1 98 ? 25.755 43.802 31.808 1.00 20.14 96 VAL A O 1
ATOM 752 N N . GLY A 1 99 ? 23.876 44.224 30.649 1.00 19.82 97 GLY A N 1
ATOM 753 C CA . GLY A 1 99 ? 24.552 44.169 29.364 1.00 18.07 97 GLY A CA 1
ATOM 754 C C . GLY A 1 99 ? 24.404 42.897 28.552 1.00 16.60 97 GLY A C 1
ATOM 755 O O . GLY A 1 99 ? 24.918 42.814 27.435 1.00 15.02 97 GLY A O 1
ATOM 756 N N . GLY A 1 100 ? 23.707 41.912 29.103 1.00 15.97 98 GLY A N 1
ATOM 757 C CA . GLY A 1 100 ? 23.515 40.657 28.397 1.00 15.93 98 GLY A CA 1
ATOM 758 C C . GLY A 1 100 ? 22.734 40.837 27.110 1.00 15.67 98 GLY A C 1
ATOM 759 O O . GLY A 1 100 ? 21.656 41.420 27.107 1.00 13.40 98 GLY A O 1
ATOM 760 N N . ARG A 1 101 ? 23.273 40.313 26.016 1.00 15.58 99 ARG A N 1
ATOM 761 C CA . ARG A 1 101 ? 22.629 40.448 24.723 1.00 14.88 99 ARG A CA 1
ATOM 762 C C . ARG A 1 101 ? 22.079 39.141 24.140 1.00 13.24 99 ARG A C 1
ATOM 763 O O . ARG A 1 101 ? 21.053 39.147 23.461 1.00 12.63 99 ARG A O 1
ATOM 771 N N . SER A 1 102 ? 22.745 38.018 24.401 1.00 12.01 100 SER A N 1
ATOM 772 C CA . SER A 1 102 ? 22.275 36.742 23.862 1.00 11.29 100 SER A CA 1
ATOM 773 C C . SER A 1 102 ? 22.430 35.583 24.827 1.00 10.25 100 SER A C 1
ATOM 774 O O . SER A 1 102 ? 23.271 35.616 25.724 1.00 10.58 100 SER A O 1
ATOM 777 N N . ILE A 1 103 ? 21.603 34.562 24.629 1.00 10.26 101 ILE A N 1
ATOM 778 C CA . ILE A 1 103 ? 21.659 33.358 25.437 1.00 9.04 101 ILE A CA 1
ATOM 779 C C . ILE A 1 103 ? 21.531 32.137 24.535 1.00 11.13 101 ILE A C 1
ATOM 780 O O . ILE A 1 103 ? 20.651 32.078 23.677 1.00 10.60 101 ILE A O 1
ATOM 785 N N . VAL A 1 104 ? 22.423 31.174 24.712 1.00 9.64 102 VAL A N 1
ATOM 786 C CA . VAL A 1 104 ? 22.365 29.935 23.937 1.00 11.14 102 VAL A CA 1
ATOM 787 C C . VAL A 1 104 ? 21.671 28.898 24.819 1.00 11.61 102 VAL A C 1
ATOM 788 O O . VAL A 1 104 ? 22.173 28.559 25.896 1.00 12.11 102 VAL A O 1
ATOM 792 N N . ASP A 1 105 ? 20.514 28.407 24.379 1.00 11.94 103 ASP A N 1
ATOM 793 C CA . ASP A 1 105 ? 19.771 27.409 25.154 1.00 11.69 103 ASP A CA 1
ATOM 794 C C . ASP A 1 105 ? 19.913 26.040 24.499 1.00 10.84 103 ASP A C 1
ATOM 795 O O . ASP A 1 105 ? 19.266 25.748 23.487 1.00 8.98 103 ASP A O 1
ATOM 800 N N . PRO A 1 106 ? 20.744 25.169 25.092 1.00 13.15 104 PRO A N 1
ATOM 801 C CA . PRO A 1 106 ? 20.979 23.831 24.558 1.00 14.15 104 PRO A CA 1
ATOM 802 C C . PRO A 1 106 ? 19.972 22.757 24.954 1.00 13.66 104 PRO A C 1
ATOM 803 O O . PRO A 1 106 ? 20.250 21.569 24.815 1.00 11.34 104 PRO A O 1
ATOM 807 N N . THR A 1 107 ? 18.804 23.168 25.438 1.00 13.01 105 THR A N 1
ATOM 808 C CA . THR A 1 107 ? 17.777 22.203 25.820 1.00 14.06 105 THR A CA 1
ATOM 809 C C . THR A 1 107 ? 17.387 21.455 24.544 1.00 15.72 105 THR A C 1
ATOM 810 O O . THR A 1 107 ? 16.947 22.072 23.578 1.00 14.79 105 THR A O 1
ATOM 814 N N . CYS A 1 108 ? 17.548 20.137 24.525 1.00 16.65 106 CYS A N 1
ATOM 815 C CA . CYS A 1 108 ? 17.205 19.387 23.322 1.00 19.87 106 CYS A CA 1
ATOM 816 C C . CYS A 1 108 ? 16.050 18.416 23.510 1.00 21.47 106 CYS A C 1
ATOM 817 O O . CYS A 1 108 ? 15.221 18.588 24.407 1.00 17.96 106 CYS A O 1
ATOM 820 N N . ARG A 1 109 ? 15.985 17.404 22.646 1.00 23.70 107 ARG A N 1
ATOM 821 C CA . ARG A 1 109 ? 14.918 16.410 22.718 1.00 26.20 107 ARG A CA 1
ATOM 822 C C . ARG A 1 109 ? 15.025 15.575 23.984 1.00 26.01 107 ARG A C 1
ATOM 823 O O . ARG A 1 109 ? 16.099 15.063 24.320 1.00 28.35 107 ARG A O 1
ATOM 831 N N . GLY A 1 110 ? 13.903 15.438 24.681 1.00 25.55 108 GLY A N 1
ATOM 832 C CA . GLY A 1 110 ? 13.891 14.653 25.899 1.00 25.32 108 GLY A CA 1
ATOM 833 C C . GLY A 1 110 ? 13.850 15.502 27.150 1.00 25.23 108 GLY A C 1
ATOM 834 O O . GLY A 1 110 ? 13.387 15.039 28.196 1.00 24.65 108 GLY A O 1
ATOM 835 N N . ILE A 1 111 ? 14.343 16.734 27.060 1.00 22.03 109 ILE A N 1
ATOM 836 C CA . ILE A 1 111 ? 14.326 17.609 28.221 1.00 22.08 109 ILE A CA 1
ATOM 837 C C . ILE A 1 111 ? 13.486 18.887 28.082 1.00 21.26 109 ILE A C 1
ATOM 838 O O . ILE A 1 111 ? 13.710 19.861 28.798 1.00 19.65 109 ILE A O 1
ATOM 843 N N . GLY A 1 112 ? 12.524 18.880 27.159 1.00 19.94 110 GLY A N 1
ATOM 844 C CA . GLY A 1 112 ? 11.632 20.022 27.009 1.00 18.47 110 GLY A CA 1
ATOM 845 C C . GLY A 1 112 ? 11.931 21.185 26.079 1.00 16.83 110 GLY A C 1
ATOM 846 O O . GLY A 1 112 ? 11.459 22.299 26.326 1.00 17.55 110 GLY A O 1
ATOM 847 N N . ARG A 1 113 ? 12.697 20.954 25.019 1.00 15.84 111 ARG A N 1
ATOM 848 C CA . ARG A 1 113 ? 13.002 22.022 24.072 1.00 14.39 111 ARG A CA 1
ATOM 849 C C . ARG A 1 113 ? 11.672 22.524 23.507 1.00 15.23 111 ARG A C 1
ATOM 850 O O . ARG A 1 113 ? 10.806 21.726 23.159 1.00 11.74 111 ARG A O 1
ATOM 858 N N . ASP A 1 114 ? 11.517 23.843 23.407 1.00 15.69 112 ASP A N 1
ATOM 859 C CA . ASP A 1 114 ? 10.268 24.433 22.919 1.00 15.85 112 ASP A CA 1
ATOM 860 C C . ASP A 1 114 ? 10.514 25.764 22.197 1.00 14.27 112 ASP A C 1
ATOM 861 O O . ASP A 1 114 ? 10.636 26.799 22.847 1.00 14.13 112 ASP A O 1
ATOM 866 N N . PRO A 1 115 ? 10.600 25.756 20.850 1.00 14.73 113 PRO A N 1
ATOM 867 C CA . PRO A 1 115 ? 10.830 26.999 20.098 1.00 14.87 113 PRO A CA 1
ATOM 868 C C . PRO A 1 115 ? 9.776 28.078 20.339 1.00 14.75 113 PRO A C 1
ATOM 869 O O . PRO A 1 115 ? 10.077 29.272 20.341 1.00 13.41 113 PRO A O 1
ATOM 873 N N . VAL A 1 116 ? 8.542 27.649 20.548 1.00 13.66 114 VAL A N 1
ATOM 874 C CA . VAL A 1 116 ? 7.460 28.586 20.790 1.00 15.95 114 VAL A CA 1
ATOM 875 C C . VAL A 1 116 ? 7.728 29.388 22.056 1.00 15.05 114 VAL A C 1
ATOM 876 O O . VAL A 1 116 ? 7.572 30.609 22.080 1.00 12.67 114 VAL A O 1
ATOM 880 N N . LYS A 1 117 ? 8.136 28.701 23.114 1.00 14.72 115 LYS A N 1
ATOM 881 C CA . LYS A 1 117 ? 8.405 29.393 24.358 1.00 15.20 115 LYS A CA 1
ATOM 882 C C . LYS A 1 117 ? 9.676 30.231 24.279 1.00 13.30 115 LYS A C 1
ATOM 883 O O . LYS A 1 117 ? 9.734 31.328 24.840 1.00 12.32 115 LYS A O 1
ATOM 889 N N . LEU A 1 118 ? 10.686 29.748 23.562 1.00 12.86 116 LEU A N 1
ATOM 890 C CA . LEU A 1 118 ? 11.915 30.527 23.439 1.00 12.48 116 LEU A CA 1
ATOM 891 C C . LEU A 1 118 ? 11.631 31.857 22.722 1.00 12.86 116 LEU A C 1
ATOM 892 O O . LEU A 1 118 ? 12.171 32.900 23.094 1.00 11.18 116 LEU A O 1
ATOM 897 N N . ARG A 1 119 ? 10.781 31.818 21.699 1.00 12.11 117 ARG A N 1
ATOM 898 C CA . ARG A 1 119 ? 10.450 33.033 20.958 1.00 13.65 117 ARG A CA 1
ATOM 899 C C . ARG A 1 119 ? 9.701 34.042 21.825 1.00 13.76 117 ARG A C 1
ATOM 900 O O . ARG A 1 119 ? 9.885 35.254 21.684 1.00 14.27 117 ARG A O 1
ATOM 908 N N . ARG A 1 120 ? 8.853 33.541 22.716 1.00 14.82 118 ARG A N 1
ATOM 909 C CA . ARG A 1 120 ? 8.100 34.415 23.609 1.00 16.26 118 ARG A CA 1
ATOM 910 C C . ARG A 1 120 ? 9.089 35.094 24.539 1.00 16.10 118 ARG A C 1
ATOM 911 O O . ARG A 1 120 ? 8.998 36.299 24.801 1.00 14.04 118 ARG A O 1
ATOM 919 N N . ILE A 1 121 ? 10.052 34.317 25.029 1.00 15.95 119 ILE A N 1
ATOM 920 C CA . ILE A 1 121 ? 11.056 34.862 25.928 1.00 14.71 119 ILE A CA 1
ATOM 921 C C . ILE A 1 121 ? 11.932 35.913 25.258 1.00 14.28 119 ILE A C 1
ATOM 922 O O . ILE A 1 121 ? 12.187 36.958 25.853 1.00 13.02 119 ILE A O 1
ATOM 927 N N . SER A 1 122 ? 12.384 35.640 24.031 1.00 13.77 120 SER A N 1
ATOM 928 C CA . SER A 1 122 ? 13.230 36.583 23.295 1.00 16.09 120 SER A CA 1
ATOM 929 C C . SER A 1 122 ? 12.466 37.868 22.973 1.00 16.67 120 SER A C 1
ATOM 930 O O . SER A 1 122 ? 12.999 38.971 23.110 1.00 14.65 120 SER A O 1
ATOM 933 N N . ALA A 1 123 ? 11.214 37.713 22.558 1.00 16.48 121 ALA A N 1
ATOM 934 C CA . ALA A 1 123 ? 10.373 38.854 22.216 1.00 17.73 121 ALA A CA 1
ATOM 935 C C . ALA A 1 123 ? 10.141 39.773 23.418 1.00 17.77 121 ALA A C 1
ATOM 936 O O . ALA A 1 123 ? 10.254 40.991 23.306 1.00 16.71 121 ALA A O 1
ATOM 938 N N . GLU A 1 124 ? 9.817 39.178 24.562 1.00 16.35 122 GLU A N 1
ATOM 939 C CA . GLU A 1 124 ? 9.540 39.933 25.783 1.00 17.65 122 GLU A CA 1
ATOM 940 C C . GLU A 1 124 ? 10.752 40.505 26.509 1.00 18.91 122 GLU A C 1
ATOM 941 O O . GLU A 1 124 ? 10.624 41.495 27.227 1.00 17.79 122 GLU A O 1
ATOM 947 N N . THR A 1 125 ? 11.919 39.888 26.335 1.00 17.09 123 THR A N 1
ATOM 948 C CA . THR A 1 125 ? 13.123 40.352 27.023 1.00 16.07 123 THR A CA 1
ATOM 949 C C . THR A 1 125 ? 14.082 41.125 26.133 1.00 17.03 123 THR A C 1
ATOM 950 O O . THR A 1 125 ? 14.935 41.870 26.629 1.00 16.30 123 THR A O 1
ATOM 954 N N . GLY A 1 126 ? 13.958 40.929 24.825 1.00 16.61 124 GLY A N 1
ATOM 955 C CA . GLY A 1 126 ? 14.843 41.605 23.896 1.00 16.95 124 GLY A CA 1
ATOM 956 C C . GLY A 1 126 ? 16.176 40.883 23.776 1.00 16.84 124 GLY A C 1
ATOM 957 O O . GLY A 1 126 ? 17.065 41.322 23.051 1.00 18.02 124 GLY A O 1
ATOM 958 N N . VAL A 1 127 ? 16.323 39.779 24.499 1.00 14.24 125 VAL A N 1
ATOM 959 C CA . VAL A 1 127 ? 17.551 38.988 24.458 1.00 13.74 125 VAL A CA 1
ATOM 960 C C . VAL A 1 127 ? 17.480 37.981 23.312 1.00 13.26 125 VAL A C 1
ATOM 961 O O . VAL A 1 127 ? 16.481 37.297 23.151 1.00 13.20 125 VAL A O 1
ATOM 965 N N . GLN A 1 128 ? 18.543 37.894 22.517 1.00 13.85 126 GLN A N 1
ATOM 966 C CA . GLN A 1 128 ? 18.569 36.959 21.394 1.00 13.68 126 GLN A CA 1
ATOM 967 C C . GLN A 1 128 ? 18.809 35.555 21.922 1.00 13.13 126 GLN A C 1
ATOM 968 O O . GLN A 1 128 ? 19.630 35.361 22.812 1.00 12.43 126 GLN A O 1
ATOM 974 N N . VAL A 1 129 ? 18.087 34.583 21.367 1.00 13.40 127 VAL A N 1
ATOM 975 C CA . VAL A 1 129 ? 18.205 33.198 21.792 1.00 11.55 127 VAL A CA 1
ATOM 976 C C . VAL A 1 129 ? 18.552 32.248 20.655 1.00 10.44 127 VAL A C 1
ATOM 977 O O . VAL A 1 129 ? 17.921 32.261 19.593 1.00 11.32 127 VAL A O 1
ATOM 981 N N . VAL A 1 130 ? 19.571 31.432 20.888 1.00 10.60 128 VAL A N 1
ATOM 982 C CA . VAL A 1 130 ? 19.997 30.437 19.921 1.00 11.38 128 VAL A CA 1
ATOM 983 C C . VAL A 1 130 ? 19.518 29.099 20.472 1.00 10.67 128 VAL A C 1
ATOM 984 O O . VAL A 1 130 ? 19.730 28.796 21.645 1.00 11.55 128 VAL A O 1
ATOM 996 N N . GLY A 1 132 ? 19.222 24.823 20.530 1.00 10.35 130 GLY A N 1
ATOM 997 C CA . GLY A 1 132 ? 19.982 23.613 20.273 1.00 13.11 130 GLY A CA 1
ATOM 998 C C . GLY A 1 132 ? 19.160 22.460 19.729 1.00 15.56 130 GLY A C 1
ATOM 999 O O . GLY A 1 132 ? 17.987 22.623 19.391 1.00 15.20 130 GLY A O 1
ATOM 1000 N N . ALA A 1 133 ? 19.775 21.283 19.656 1.00 15.23 131 ALA A N 1
ATOM 1001 C CA . ALA A 1 133 ? 19.110 20.099 19.123 1.00 15.57 131 ALA A CA 1
ATOM 1002 C C . ALA A 1 133 ? 19.847 18.804 19.475 1.00 17.25 131 ALA A C 1
ATOM 1003 O O . ALA A 1 133 ? 20.904 18.829 20.110 1.00 14.83 131 ALA A O 1
ATOM 1005 N N . GLY A 1 134 ? 19.279 17.678 19.046 1.00 17.31 132 GLY A N 1
ATOM 1006 C CA . GLY A 1 134 ? 19.881 16.382 19.307 1.00 19.52 132 GLY A CA 1
ATOM 1007 C C . GLY A 1 134 ? 19.256 15.658 20.486 1.00 20.27 132 GLY A C 1
ATOM 1008 O O . GLY A 1 134 ? 18.237 16.088 21.019 1.00 19.44 132 GLY A O 1
ATOM 1009 N N . TYR A 1 135 ? 19.867 14.550 20.891 1.00 18.90 133 TYR A N 1
ATOM 1010 C CA . TYR A 1 135 ? 19.367 13.770 22.015 1.00 20.63 133 TYR A CA 1
ATOM 1011 C C . TYR A 1 135 ? 20.266 13.899 23.233 1.00 21.37 133 TYR A C 1
ATOM 1012 O O . TYR A 1 135 ? 21.487 14.015 23.112 1.00 19.51 133 TYR A O 1
ATOM 1021 N N . TYR A 1 136 ? 19.649 13.861 24.408 1.00 21.91 134 TYR A N 1
ATOM 1022 C CA . TYR A 1 136 ? 20.376 13.996 25.660 1.00 23.98 134 TYR A CA 1
ATOM 1023 C C . TYR A 1 136 ? 20.769 12.634 26.241 1.00 25.11 134 TYR A C 1
ATOM 1024 O O . TYR A 1 136 ? 20.954 11.671 25.495 1.00 26.33 134 TYR A O 1
ATOM 1033 N N . LEU A 1 137 ? 20.909 12.559 27.562 1.00 26.39 135 LEU A N 1
ATOM 1034 C CA . LEU A 1 137 ? 21.293 11.314 28.227 1.00 28.51 135 LEU A CA 1
ATOM 1035 C C . LEU A 1 137 ? 20.294 10.182 27.985 1.00 30.21 135 LEU A C 1
ATOM 1036 O O . LEU A 1 137 ? 19.096 10.422 27.811 1.00 28.91 135 LEU A O 1
ATOM 1041 N N . ALA A 1 138 ? 20.801 8.951 27.988 1.00 32.07 136 ALA A N 1
ATOM 1042 C CA . ALA A 1 138 ? 19.991 7.756 27.753 1.00 34.51 136 ALA A CA 1
ATOM 1043 C C . ALA A 1 138 ? 18.661 7.723 28.504 1.00 35.72 136 ALA A C 1
ATOM 1044 O O . ALA A 1 138 ? 17.621 7.414 27.920 1.00 35.66 136 ALA A O 1
ATOM 1046 N N . SER A 1 139 ? 18.693 8.043 29.793 1.00 37.60 137 SER A N 1
ATOM 1047 C CA . SER A 1 139 ? 17.490 8.020 30.621 1.00 39.33 137 SER A CA 1
ATOM 1048 C C . SER A 1 139 ? 16.421 9.049 30.256 1.00 40.18 137 SER A C 1
ATOM 1049 O O . SER A 1 139 ? 15.354 9.075 30.872 1.00 40.95 137 SER A O 1
ATOM 1052 N N . SER A 1 140 ? 16.690 9.892 29.263 1.00 39.98 138 SER A N 1
ATOM 1053 C CA . SER A 1 140 ? 15.715 10.905 28.866 1.00 39.58 138 SER A CA 1
ATOM 1054 C C . SER A 1 140 ? 15.286 10.783 27.406 1.00 39.34 138 SER A C 1
ATOM 1055 O O . SER A 1 140 ? 14.405 11.521 26.956 1.00 38.59 138 SER A O 1
ATOM 1066 N N . PRO A 1 142 ? 13.458 9.503 24.057 1.00 41.07 140 PRO A N 1
ATOM 1067 C CA . PRO A 1 142 ? 12.117 8.964 23.827 1.00 42.20 140 PRO A CA 1
ATOM 1068 C C . PRO A 1 142 ? 12.197 7.539 23.272 1.00 43.18 140 PRO A C 1
ATOM 1069 O O . PRO A 1 142 ? 13.233 7.123 22.749 1.00 42.98 140 PRO A O 1
ATOM 1073 N N . GLU A 1 143 ? 11.100 6.799 23.395 1.00 44.89 141 GLU A N 1
ATOM 1074 C CA . GLU A 1 143 ? 11.031 5.423 22.910 1.00 46.48 141 GLU A CA 1
ATOM 1075 C C . GLU A 1 143 ? 11.387 5.349 21.426 1.00 45.39 141 GLU A C 1
ATOM 1076 O O . GLU A 1 143 ? 12.049 4.413 20.974 1.00 45.56 141 GLU A O 1
ATOM 1082 N N . THR A 1 144 ? 10.944 6.354 20.681 1.00 44.46 142 THR A N 1
ATOM 1083 C CA . THR A 1 144 ? 11.181 6.432 19.245 1.00 44.27 142 THR A CA 1
ATOM 1084 C C . THR A 1 144 ? 12.654 6.455 18.827 1.00 43.76 142 THR A C 1
ATOM 1085 O O . THR A 1 144 ? 12.997 6.012 17.731 1.00 43.89 142 THR A O 1
ATOM 1089 N N . ALA A 1 145 ? 13.521 6.968 19.695 1.00 43.19 143 ALA A N 1
ATOM 1090 C CA . ALA A 1 145 ? 14.951 7.057 19.392 1.00 42.19 143 ALA A CA 1
ATOM 1091 C C . ALA A 1 145 ? 15.636 5.696 19.285 1.00 41.85 143 ALA A C 1
ATOM 1092 O O . ALA A 1 145 ? 16.709 5.579 18.695 1.00 40.65 143 ALA A O 1
ATOM 1094 N N . ALA A 1 146 ? 15.013 4.670 19.854 1.00 42.29 144 ALA A N 1
ATOM 1095 C CA . ALA A 1 146 ? 15.576 3.326 19.822 1.00 42.67 144 ALA A CA 1
ATOM 1096 C C . ALA A 1 146 ? 15.734 2.786 18.400 1.00 42.79 144 ALA A C 1
ATOM 1097 O O . ALA A 1 146 ? 16.760 2.197 18.070 1.00 43.59 144 ALA A O 1
ATOM 1099 N N . ARG A 1 147 ? 14.723 2.988 17.562 1.00 42.30 145 ARG A N 1
ATOM 1100 C CA . ARG A 1 147 ? 14.761 2.499 16.186 1.00 42.18 145 ARG A CA 1
ATOM 1101 C C . ARG A 1 147 ? 15.697 3.322 15.303 1.00 40.16 145 ARG A C 1
ATOM 1102 O O . ARG A 1 147 ? 16.245 2.816 14.323 1.00 40.60 145 ARG A O 1
ATOM 1110 N N . LEU A 1 148 ? 15.863 4.592 15.657 1.00 37.56 146 LEU A N 1
ATOM 1111 C CA . LEU A 1 148 ? 16.700 5.522 14.902 1.00 34.47 146 LEU A CA 1
ATOM 1112 C C . LEU A 1 148 ? 18.175 5.154 14.824 1.00 32.54 146 LEU A C 1
ATOM 1113 O O . LEU A 1 148 ? 18.800 4.812 15.826 1.00 32.76 146 LEU A O 1
ATOM 1118 N N . SER A 1 149 ? 18.730 5.241 13.620 1.00 29.45 147 SER A N 1
ATOM 1119 C CA . SER A 1 149 ? 20.141 4.956 13.404 1.00 27.28 147 SER A CA 1
ATOM 1120 C C . SER A 1 149 ? 20.866 6.289 13.561 1.00 25.79 147 SER A C 1
ATOM 1121 O O . SER A 1 149 ? 20.230 7.342 13.624 1.00 22.01 147 SER A O 1
ATOM 1124 N N . ALA A 1 150 ? 22.190 6.251 13.615 1.00 24.48 148 ALA A N 1
ATOM 1125 C CA . ALA A 1 150 ? 22.955 7.480 13.749 1.00 23.62 148 ALA A CA 1
ATOM 1126 C C . ALA A 1 150 ? 22.588 8.445 12.620 1.00 23.04 148 ALA A C 1
ATOM 1127 O O . ALA A 1 150 ? 22.365 9.634 12.858 1.00 21.35 148 ALA A O 1
ATOM 1129 N N . ASP A 1 151 ? 22.515 7.936 11.390 1.00 22.71 149 ASP A N 1
ATOM 1130 C CA . ASP A 1 151 ? 22.170 8.790 10.255 1.00 21.27 149 ASP A CA 1
ATOM 1131 C C . ASP A 1 151 ? 20.754 9.357 10.377 1.00 21.05 149 ASP A C 1
ATOM 1132 O O . ASP A 1 151 ? 20.511 10.503 9.992 1.00 18.65 149 ASP A O 1
ATOM 1137 N N . ASP A 1 152 ? 19.820 8.574 10.912 1.00 20.78 150 ASP A N 1
ATOM 1138 C CA . ASP A 1 152 ? 18.457 9.076 11.088 1.00 21.07 150 ASP A CA 1
ATOM 1139 C C . ASP A 1 152 ? 18.498 10.262 12.055 1.00 21.71 150 ASP A C 1
ATOM 1140 O O . ASP A 1 152 ? 17.799 11.263 11.862 1.00 21.59 150 ASP A O 1
ATOM 1145 N N . ILE A 1 153 ? 19.317 10.142 13.098 1.00 20.54 151 ILE A N 1
ATOM 1146 C CA . ILE A 1 153 ? 19.451 11.208 14.084 1.00 19.12 151 ILE A CA 1
ATOM 1147 C C . ILE A 1 153 ? 20.020 12.458 13.429 1.00 18.47 151 ILE A C 1
ATOM 1148 O O . ILE A 1 153 ? 19.534 13.565 13.659 1.00 17.84 151 ILE A O 1
ATOM 1153 N N . ALA A 1 154 ? 21.040 12.275 12.597 1.00 18.00 152 ALA A N 1
ATOM 1154 C CA . ALA A 1 154 ? 21.652 13.391 11.886 1.00 17.91 152 ALA A CA 1
ATOM 1155 C C . ALA A 1 154 ? 20.630 14.004 10.921 1.00 17.52 152 ALA A C 1
ATOM 1156 O O . ALA A 1 154 ? 20.583 15.220 10.743 1.00 13.99 152 ALA A O 1
ATOM 1158 N N . ASP A 1 155 ? 19.810 13.162 10.295 1.00 16.23 153 ASP A N 1
ATOM 1159 C CA . ASP A 1 155 ? 18.795 13.667 9.374 1.00 17.05 153 ASP A CA 1
ATOM 1160 C C . ASP A 1 155 ? 17.859 14.637 10.105 1.00 16.62 153 ASP A C 1
ATOM 1161 O O . ASP A 1 155 ? 17.586 15.733 9.613 1.00 16.35 153 ASP A O 1
ATOM 1166 N N . GLU A 1 156 ? 17.380 14.232 11.282 1.00 17.04 154 GLU A N 1
ATOM 1167 C CA . GLU A 1 156 ? 16.480 15.070 12.076 1.00 17.77 154 GLU A CA 1
ATOM 1168 C C . GLU A 1 156 ? 17.136 16.414 12.384 1.00 17.17 154 GLU A C 1
ATOM 1169 O O . GLU A 1 156 ? 16.515 17.470 12.250 1.00 15.62 154 GLU A O 1
ATOM 1175 N N . ILE A 1 157 ? 18.393 16.373 12.808 1.00 15.96 155 ILE A N 1
ATOM 1176 C CA . ILE A 1 157 ? 19.098 17.605 13.137 1.00 16.68 155 ILE A CA 1
ATOM 1177 C C . ILE A 1 157 ? 19.214 18.490 11.906 1.00 16.33 155 ILE A C 1
ATOM 1178 O O . ILE A 1 157 ? 18.975 19.699 11.972 1.00 13.46 155 ILE A O 1
ATOM 1183 N N . VAL A 1 158 ? 19.563 17.891 10.773 1.00 15.64 156 VAL A N 1
ATOM 1184 C CA . VAL A 1 158 ? 19.685 18.661 9.543 1.00 15.75 156 VAL A CA 1
ATOM 1185 C C . VAL A 1 158 ? 18.383 19.376 9.186 1.00 15.50 156 VAL A C 1
ATOM 1186 O O . VAL A 1 158 ? 18.398 20.536 8.787 1.00 13.19 156 VAL A O 1
ATOM 1190 N N . ALA A 1 159 ? 17.259 18.677 9.330 1.00 15.58 157 ALA A N 1
ATOM 1191 C CA . ALA A 1 159 ? 15.953 19.250 9.017 1.00 17.38 157 ALA A CA 1
ATOM 1192 C C . ALA A 1 159 ? 15.672 20.465 9.893 1.00 17.56 157 ALA A C 1
ATOM 1193 O O . ALA A 1 159 ? 15.129 21.463 9.425 1.00 14.98 157 ALA A O 1
ATOM 1195 N N . GLU A 1 160 ? 16.050 20.378 11.166 1.00 18.31 158 GLU A N 1
ATOM 1196 C CA . GLU A 1 160 ? 15.840 21.479 12.098 1.00 18.36 158 GLU A CA 1
ATOM 1197 C C . GLU A 1 160 ? 16.781 22.639 11.820 1.00 18.38 158 GLU A C 1
ATOM 1198 O O . GLU A 1 160 ? 16.541 23.770 12.253 1.00 18.32 158 GLU A O 1
ATOM 1204 N N . ALA A 1 161 ? 17.857 22.365 11.096 1.00 15.79 159 ALA A N 1
ATOM 1205 C CA . ALA A 1 161 ? 18.805 23.415 10.773 1.00 15.17 159 ALA A CA 1
ATOM 1206 C C . ALA A 1 161 ? 18.358 24.137 9.507 1.00 14.74 159 ALA A C 1
ATOM 1207 O O . ALA A 1 161 ? 18.562 25.337 9.356 1.00 13.62 159 ALA A O 1
ATOM 1209 N N . LEU A 1 162 ? 17.714 23.404 8.611 1.00 15.42 160 LEU A N 1
ATOM 1210 C CA . LEU A 1 162 ? 17.309 23.983 7.333 1.00 17.21 160 LEU A CA 1
ATOM 1211 C C . LEU A 1 162 ? 15.835 24.291 7.115 1.00 17.85 160 LEU A C 1
ATOM 1212 O O . LEU A 1 162 ? 15.503 25.205 6.369 1.00 17.95 160 LEU A O 1
ATOM 1217 N N . GLU A 1 163 ? 14.953 23.534 7.753 1.00 19.40 161 GLU A N 1
ATOM 1218 C CA . GLU A 1 163 ? 13.518 23.719 7.556 1.00 22.51 161 GLU A CA 1
ATOM 1219 C C . GLU A 1 163 ? 12.780 24.324 8.738 1.00 21.60 161 GLU A C 1
ATOM 1220 O O . GLU A 1 163 ? 12.253 25.435 8.655 1.00 22.28 161 GLU A O 1
ATOM 1226 N N . GLY A 1 164 ? 12.733 23.576 9.835 1.00 20.10 162 GLY A N 1
ATOM 1227 C CA . GLY A 1 164 ? 12.041 24.049 11.015 1.00 18.88 162 GLY A CA 1
ATOM 1228 C C . GLY A 1 164 ? 12.168 23.078 12.164 1.00 17.36 162 GLY A C 1
ATOM 1229 O O . GLY A 1 164 ? 12.697 21.975 12.003 1.00 16.13 162 GLY A O 1
ATOM 1230 N N . THR A 1 165 ? 11.661 23.481 13.322 1.00 16.54 163 THR A N 1
ATOM 1231 C CA . THR A 1 165 ? 11.734 22.661 14.521 1.00 18.64 163 THR A CA 1
ATOM 1232 C C . THR A 1 165 ? 10.376 22.528 15.212 1.00 20.67 163 THR A C 1
ATOM 1233 O O . THR A 1 165 ? 9.651 23.512 15.388 1.00 18.87 163 THR A O 1
ATOM 1237 N N . ASP A 1 166 ? 10.042 21.299 15.592 1.00 24.03 164 ASP A N 1
ATOM 1238 C CA . ASP A 1 166 ? 8.789 21.002 16.280 1.00 28.12 164 ASP A CA 1
ATOM 1239 C C . ASP A 1 166 ? 7.556 21.684 15.692 1.00 27.39 164 ASP A C 1
ATOM 1240 O O . ASP A 1 166 ? 6.756 22.257 16.429 1.00 26.07 164 ASP A O 1
ATOM 1245 N N . GLY A 1 167 ? 7.411 21.625 14.371 1.00 26.84 165 GLY A N 1
ATOM 1246 C CA . GLY A 1 167 ? 6.255 22.221 13.722 1.00 26.81 165 GLY A CA 1
ATOM 1247 C C . GLY A 1 167 ? 6.290 23.717 13.470 1.00 26.59 165 GLY A C 1
ATOM 1248 O O . GLY A 1 167 ? 5.334 24.270 12.923 1.00 27.54 165 GLY A O 1
ATOM 1249 N N . THR A 1 168 ? 7.372 24.381 13.862 1.00 22.10 166 THR A N 1
ATOM 1250 C CA . THR A 1 168 ? 7.498 25.824 13.650 1.00 20.31 166 THR A CA 1
ATOM 1251 C C . THR A 1 168 ? 8.556 26.076 12.578 1.00 17.73 166 THR A C 1
ATOM 1252 O O . THR A 1 168 ? 9.207 25.138 12.116 1.00 16.31 166 THR A O 1
ATOM 1256 N N . ASP A 1 169 ? 8.725 27.329 12.169 1.00 16.71 167 ASP A N 1
ATOM 1257 C CA . ASP A 1 169 ? 9.761 27.629 11.192 1.00 18.80 167 ASP A CA 1
ATOM 1258 C C . ASP A 1 169 ? 11.018 28.115 11.910 1.00 18.00 167 ASP A C 1
ATOM 1259 O O . ASP A 1 169 ? 11.904 28.704 11.300 1.00 19.14 167 ASP A O 1
ATOM 1264 N N . ALA A 1 170 ? 11.087 27.868 13.216 1.00 15.38 168 ALA A N 1
ATOM 1265 C CA . ALA A 1 170 ? 12.257 28.251 13.990 1.00 15.35 168 ALA A CA 1
ATOM 1266 C C . ALA A 1 170 ? 13.327 27.223 13.661 1.00 14.15 168 ALA A C 1
ATOM 1267 O O . ALA A 1 170 ? 13.043 26.027 13.601 1.00 14.41 168 ALA A O 1
ATOM 1269 N N . ARG A 1 171 ? 14.547 27.693 13.428 1.00 13.77 169 ARG A N 1
ATOM 1270 C CA . ARG A 1 171 ? 15.653 26.809 13.098 1.00 13.47 169 ARG A CA 1
ATOM 1271 C C . ARG A 1 171 ? 16.739 26.852 14.159 1.00 12.40 169 ARG A C 1
ATOM 1272 O O . ARG A 1 171 ? 16.914 27.868 14.830 1.00 11.07 169 ARG A O 1
ATOM 1280 N N . ILE A 1 172 ? 17.449 25.738 14.319 1.00 11.73 170 ILE A N 1
ATOM 1281 C CA . ILE A 1 172 ? 18.513 25.645 15.318 1.00 12.44 170 ILE A CA 1
ATOM 1282 C C . ILE A 1 172 ? 19.768 26.396 14.882 1.00 11.67 170 ILE A C 1
ATOM 1283 O O . ILE A 1 172 ? 20.003 26.585 13.690 1.00 11.64 170 ILE A O 1
ATOM 1288 N N . GLY A 1 173 ? 20.570 26.830 15.851 1.00 11.16 171 GLY A N 1
ATOM 1289 C CA . GLY A 1 173 ? 21.794 27.545 15.521 1.00 13.55 171 GLY A CA 1
ATOM 1290 C C . GLY A 1 173 ? 23.004 26.844 16.106 1.00 13.42 171 GLY A C 1
ATOM 1291 O O . GLY A 1 173 ? 24.146 27.251 15.918 1.00 14.08 171 GLY A O 1
ATOM 1292 N N . LEU A 1 174 ? 22.733 25.767 16.826 1.00 13.78 172 LEU A N 1
ATOM 1293 C CA . LEU A 1 174 ? 23.764 24.987 17.469 1.00 16.64 172 LEU A CA 1
ATOM 1294 C C . LEU A 1 174 ? 23.247 23.560 17.555 1.00 16.24 172 LEU A C 1
ATOM 1295 O O . LEU A 1 174 ? 22.048 23.331 17.695 1.00 15.90 172 LEU A O 1
ATOM 1300 N N . ILE A 1 175 ? 24.144 22.597 17.437 1.00 14.78 173 ILE A N 1
ATOM 1301 C CA . ILE A 1 175 ? 23.746 21.209 17.547 1.00 15.81 173 ILE A CA 1
ATOM 1302 C C . ILE A 1 175 ? 24.096 20.871 18.978 1.00 17.42 173 ILE A C 1
ATOM 1303 O O . ILE A 1 175 ? 25.278 20.763 19.292 1.00 14.64 173 ILE A O 1
ATOM 1308 N N . GLY A 1 176 ? 23.146 20.717 19.888 1.00 20.11 174 GLY A N 1
ATOM 1309 C CA . GLY A 1 176 ? 23.704 20.413 21.182 1.00 23.80 174 GLY A CA 1
ATOM 1310 C C . GLY A 1 176 ? 23.181 20.300 22.578 1.00 27.15 174 GLY A C 1
ATOM 1311 O O . GLY A 1 176 ? 22.054 20.647 22.926 1.00 27.50 174 GLY A O 1
ATOM 1312 N N . GLU A 1 177 ? 24.150 19.845 23.370 1.00 27.91 175 GLU A N 1
ATOM 1313 C CA . GLU A 1 177 ? 24.041 19.495 24.755 1.00 22.15 175 GLU A CA 1
ATOM 1314 C C . GLU A 1 177 ? 23.676 18.057 24.433 1.00 19.26 175 GLU A C 1
ATOM 1315 O O . GLU A 1 177 ? 22.600 17.585 24.800 1.00 16.36 175 GLU A O 1
ATOM 1321 N N . ILE A 1 178 ? 24.568 17.383 23.699 1.00 16.71 176 ILE A N 1
ATOM 1322 C CA . ILE A 1 178 ? 24.359 15.987 23.311 1.00 15.34 176 ILE A CA 1
ATOM 1323 C C . ILE A 1 178 ? 24.773 15.174 24.526 1.00 14.68 176 ILE A C 1
ATOM 1324 O O . ILE A 1 178 ? 25.846 15.392 25.077 1.00 13.01 176 ILE A O 1
ATOM 1329 N N . GLY A 1 179 ? 23.923 14.240 24.937 1.00 15.67 177 GLY A N 1
ATOM 1330 C CA . GLY A 1 179 ? 24.198 13.461 26.129 1.00 18.88 177 GLY A CA 1
ATOM 1331 C C . GLY A 1 179 ? 25.192 12.319 26.137 1.00 19.51 177 GLY A C 1
ATOM 1332 O O . GLY A 1 179 ? 25.015 11.308 25.456 1.00 20.48 177 GLY A O 1
ATOM 1333 N N . VAL A 1 180 ? 26.243 12.492 26.929 1.00 19.47 178 VAL A N 1
ATOM 1334 C CA . VAL A 1 180 ? 27.247 11.459 27.112 1.00 20.08 178 VAL A CA 1
ATOM 1335 C C . VAL A 1 180 ? 27.329 11.245 28.623 1.00 20.66 178 VAL A C 1
ATOM 1336 O O . VAL A 1 180 ? 27.719 12.151 29.360 1.00 18.13 178 VAL A O 1
ATOM 1340 N N . SER A 1 181 ? 26.935 10.061 29.085 1.00 20.46 179 SER A N 1
ATOM 1341 C CA . SER A 1 181 ? 26.974 9.762 30.511 1.00 22.08 179 SER A CA 1
ATOM 1342 C C . SER A 1 181 ? 28.302 9.105 30.869 1.00 23.39 179 SER A C 1
ATOM 1343 O O . SER A 1 181 ? 29.095 8.767 29.990 1.00 20.19 179 SER A O 1
ATOM 1346 N N . SER A 1 182 ? 28.548 8.928 32.162 1.00 24.47 180 SER A N 1
ATOM 1347 C CA . SER A 1 182 ? 29.783 8.294 32.608 1.00 26.81 180 SER A CA 1
ATOM 1348 C C . SER A 1 182 ? 29.863 6.861 32.083 1.00 27.82 180 SER A C 1
ATOM 1349 O O . SER A 1 182 ? 30.941 6.276 32.029 1.00 27.95 180 SER A O 1
ATOM 1352 N N . ASP A 1 183 ? 28.723 6.300 31.694 1.00 29.03 181 ASP A N 1
ATOM 1353 C CA . ASP A 1 183 ? 28.690 4.935 31.175 1.00 30.38 181 ASP A CA 1
ATOM 1354 C C . ASP A 1 183 ? 28.913 4.898 29.663 1.00 30.82 181 ASP A C 1
ATOM 1355 O O . ASP A 1 183 ? 29.249 3.851 29.103 1.00 31.94 181 ASP A O 1
ATOM 1360 N N . PHE A 1 184 ? 28.726 6.044 29.013 1.00 29.39 182 PHE A N 1
ATOM 1361 C CA . PHE A 1 184 ? 28.898 6.170 27.566 1.00 29.28 182 PHE A CA 1
ATOM 1362 C C . PHE A 1 184 ? 28.228 4.990 26.860 1.00 28.91 182 PHE A C 1
ATOM 1363 O O . PHE A 1 184 ? 28.874 4.233 26.139 1.00 26.30 182 PHE A O 1
ATOM 1371 N N . THR A 1 185 ? 26.923 4.855 27.066 1.00 28.26 183 THR A N 1
ATOM 1372 C CA . THR A 1 185 ? 26.155 3.756 26.491 1.00 26.59 183 THR A CA 1
ATOM 1373 C C . THR A 1 185 ? 26.172 3.689 24.967 1.00 27.24 183 THR A C 1
ATOM 1374 O O . THR A 1 185 ? 26.555 4.643 24.284 1.00 23.05 183 THR A O 1
ATOM 1378 N N . ALA A 1 186 ? 25.752 2.544 24.437 1.00 26.22 184 ALA A N 1
ATOM 1379 C CA . ALA A 1 186 ? 25.709 2.352 22.995 1.00 26.87 184 ALA A CA 1
ATOM 1380 C C . ALA A 1 186 ? 24.805 3.404 22.363 1.00 26.67 184 ALA A C 1
ATOM 1381 O O . ALA A 1 186 ? 25.135 3.970 21.322 1.00 25.98 184 ALA A O 1
ATOM 1383 N N . GLU A 1 187 ? 23.664 3.659 23.002 1.00 26.41 185 GLU A N 1
ATOM 1384 C CA . GLU A 1 187 ? 22.702 4.636 22.497 1.00 27.16 185 GLU A CA 1
ATOM 1385 C C . GLU A 1 187 ? 23.241 6.064 22.508 1.00 25.16 185 GLU A C 1
ATOM 1386 O O . GLU A 1 187 ? 22.930 6.855 21.618 1.00 22.33 185 GLU A O 1
ATOM 1392 N N . GLU A 1 188 ? 24.041 6.395 23.518 1.00 23.08 186 GLU A N 1
ATOM 1393 C CA . GLU A 1 188 ? 24.612 7.736 23.615 1.00 23.07 186 GLU A CA 1
ATOM 1394 C C . GLU A 1 188 ? 25.728 7.891 22.585 1.00 21.66 186 GLU A C 1
ATOM 1395 O O . GLU A 1 188 ? 25.949 8.978 22.055 1.00 19.17 186 GLU A O 1
ATOM 1401 N N . GLU A 1 189 ? 26.419 6.795 22.284 1.00 20.54 187 GLU A N 1
ATOM 1402 C CA . GLU A 1 189 ? 27.487 6.842 21.291 1.00 21.18 187 GLU A CA 1
ATOM 1403 C C . GLU A 1 189 ? 26.854 7.074 19.917 1.00 21.87 187 GLU A C 1
ATOM 1404 O O . GLU A 1 189 ? 27.353 7.861 19.107 1.00 19.62 187 GLU A O 1
ATOM 1410 N N . LYS A 1 190 ? 25.753 6.372 19.665 1.00 20.44 188 LYS A N 1
ATOM 1411 C CA . LYS A 1 190 ? 25.032 6.498 18.405 1.00 22.30 188 LYS A CA 1
ATOM 1412 C C . LYS A 1 190 ? 24.508 7.928 18.291 1.00 21.84 188 LYS A C 1
ATOM 1413 O O . LYS A 1 190 ? 24.554 8.545 17.224 1.00 21.27 188 LYS A O 1
ATOM 1419 N N . SER A 1 191 ? 24.007 8.451 19.405 1.00 20.23 189 SER A N 1
ATOM 1420 C CA . SER A 1 191 ? 23.493 9.806 19.433 1.00 20.59 189 SER A CA 1
ATOM 1421 C C . SER A 1 191 ? 24.599 10.787 19.054 1.00 18.83 189 SER A C 1
ATOM 1422 O O . SER A 1 191 ? 24.413 11.645 18.195 1.00 16.33 189 SER A O 1
ATOM 1425 N N . LEU A 1 192 ? 25.756 10.643 19.694 1.00 18.46 190 LEU A N 1
ATOM 1426 C CA . LEU A 1 192 ? 26.895 11.515 19.431 1.00 18.84 190 LEU A CA 1
ATOM 1427 C C . LEU A 1 192 ? 27.426 11.413 18.000 1.00 18.87 190 LEU A C 1
ATOM 1428 O O . LEU A 1 192 ? 27.805 12.421 17.402 1.00 18.58 190 LEU A O 1
ATOM 1433 N N . ARG A 1 193 ? 27.469 10.203 17.448 1.00 18.03 191 ARG A N 1
ATOM 1434 C CA . ARG A 1 193 ? 27.950 10.040 16.079 1.00 18.89 191 ARG A CA 1
ATOM 1435 C C . ARG A 1 193 ? 26.976 10.732 15.129 1.00 18.29 191 ARG A C 1
ATOM 1436 O O . ARG A 1 193 ? 27.379 11.346 14.143 1.00 17.21 191 ARG A O 1
ATOM 1444 N N . GLY A 1 194 ? 25.689 10.636 15.438 1.00 18.21 192 GLY A N 1
ATOM 1445 C CA . GLY A 1 194 ? 24.696 11.279 14.600 1.00 18.27 192 GLY A CA 1
ATOM 1446 C C . GLY A 1 194 ? 24.872 12.784 14.663 1.00 16.36 192 GLY A C 1
ATOM 1447 O O . GLY A 1 194 ? 24.749 13.473 13.651 1.00 13.81 192 GLY A O 1
ATOM 1448 N N . ALA A 1 195 ? 25.172 13.292 15.856 1.00 15.76 193 ALA A N 1
ATOM 1449 C CA . ALA A 1 195 ? 25.373 14.728 16.048 1.00 16.40 193 ALA A CA 1
ATOM 1450 C C . ALA A 1 195 ? 26.616 15.174 15.286 1.00 15.32 193 ALA A C 1
ATOM 1451 O O . ALA A 1 195 ? 26.616 16.214 14.624 1.00 15.13 193 ALA A O 1
ATOM 1453 N N . ALA A 1 196 ? 27.675 14.373 15.378 1.00 15.05 194 ALA A N 1
ATOM 1454 C CA . ALA A 1 196 ? 28.926 14.684 14.700 1.00 15.72 194 ALA A CA 1
ATOM 1455 C C . ALA A 1 196 ? 28.730 14.732 13.187 1.00 14.73 194 ALA A C 1
ATOM 1456 O O . ALA A 1 196 ? 29.228 15.638 12.521 1.00 14.28 194 ALA A O 1
ATOM 1458 N N . ARG A 1 197 ? 28.001 13.763 12.646 1.00 15.19 195 ARG A N 1
ATOM 1459 C CA . ARG A 1 197 ? 27.747 13.737 11.209 1.00 15.95 195 ARG A CA 1
ATOM 1460 C C . ARG A 1 197 ? 26.909 14.951 10.821 1.00 15.57 195 ARG A C 1
ATOM 1461 O O . ARG A 1 197 ? 27.114 15.539 9.763 1.00 13.98 195 ARG A O 1
ATOM 1469 N N . ALA A 1 198 ? 25.980 15.340 11.692 1.00 14.37 196 ALA A N 1
ATOM 1470 C CA . ALA A 1 198 ? 25.145 16.509 11.427 1.00 13.28 196 ALA A CA 1
ATOM 1471 C C . ALA A 1 198 ? 25.999 17.784 11.428 1.00 12.71 196 ALA A C 1
ATOM 1472 O O . ALA A 1 198 ? 25.696 18.739 10.712 1.00 10.86 196 ALA A O 1
ATOM 1474 N N . GLN A 1 199 ? 27.062 17.791 12.236 1.00 12.02 197 GLN A N 1
ATOM 1475 C CA . GLN A 1 199 ? 27.969 18.941 12.321 1.00 14.13 197 GLN A CA 1
ATOM 1476 C C . GLN A 1 199 ? 28.691 19.102 10.980 1.00 15.29 197 GLN A C 1
ATOM 1477 O O . GLN A 1 199 ? 28.932 20.219 10.510 1.00 14.80 197 GLN A O 1
ATOM 1483 N N . VAL A 1 200 ? 29.038 17.976 10.364 1.00 15.62 198 VAL A N 1
ATOM 1484 C CA . VAL A 1 200 ? 29.722 18.010 9.075 1.00 15.47 198 VAL A CA 1
ATOM 1485 C C . VAL A 1 200 ? 28.755 18.493 7.997 1.00 14.33 198 VAL A C 1
ATOM 1486 O O . VAL A 1 200 ? 29.080 19.353 7.190 1.00 13.92 198 VAL A O 1
ATOM 1490 N N . ARG A 1 201 ? 27.558 17.926 8.000 1.00 15.08 199 ARG A N 1
ATOM 1491 C CA . ARG A 1 201 ? 26.543 18.259 7.012 1.00 17.22 199 ARG A CA 1
ATOM 1492 C C . ARG A 1 201 ? 26.015 19.687 7.092 1.00 16.20 199 ARG A C 1
ATOM 1493 O O . ARG A 1 201 ? 25.874 20.351 6.065 1.00 16.83 199 ARG A O 1
ATOM 1501 N N . THR A 1 202 ? 25.735 20.161 8.306 1.00 14.89 200 THR A N 1
ATOM 1502 C CA . THR A 1 202 ? 25.198 21.509 8.504 1.00 13.59 200 THR A CA 1
ATOM 1503 C C . THR A 1 202 ? 26.249 22.586 8.749 1.00 13.50 200 THR A C 1
ATOM 1504 O O . THR A 1 202 ? 25.993 23.769 8.526 1.00 10.90 200 THR A O 1
ATOM 1508 N N . GLY A 1 203 ? 27.416 22.186 9.239 1.00 11.51 201 GLY A N 1
ATOM 1509 C CA . GLY A 1 203 ? 28.456 23.162 9.512 1.00 9.44 201 GLY A CA 1
ATOM 1510 C C . GLY A 1 203 ? 28.185 23.983 10.768 1.00 9.47 201 GLY A C 1
ATOM 1511 O O . GLY A 1 203 ? 28.839 24.998 11.000 1.00 9.98 201 GLY A O 1
ATOM 1512 N N . LEU A 1 204 ? 27.217 23.555 11.575 1.00 9.67 202 LEU A N 1
ATOM 1513 C CA . LEU A 1 204 ? 26.893 24.266 12.810 1.00 10.98 202 LEU A CA 1
ATOM 1514 C C . LEU A 1 204 ? 27.810 23.810 13.940 1.00 12.32 202 LEU A C 1
ATOM 1515 O O . LEU A 1 204 ? 28.434 22.753 13.850 1.00 11.81 202 LEU A O 1
ATOM 1520 N N . PRO A 1 205 ? 27.900 24.600 15.026 1.00 12.99 203 PRO A N 1
ATOM 1521 C CA . PRO A 1 205 ? 28.764 24.191 16.138 1.00 12.99 203 PRO A CA 1
ATOM 1522 C C . PRO A 1 205 ? 28.156 22.980 16.839 1.00 12.55 203 PRO A C 1
ATOM 1523 O O . PRO A 1 205 ? 26.954 22.726 16.739 1.00 11.39 203 PRO A O 1
ATOM 1527 N N . LEU A 1 206 ? 29.000 22.2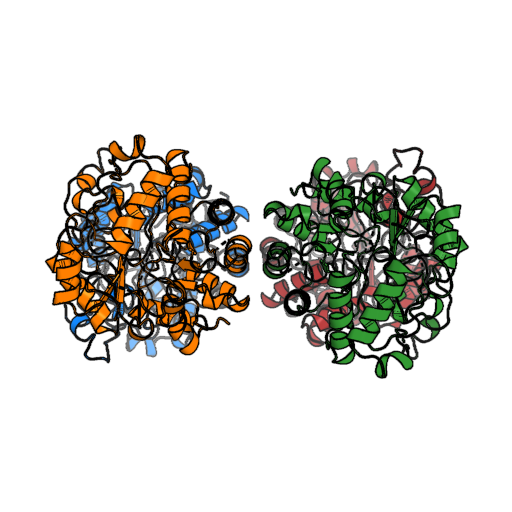47 17.551 1.00 10.78 204 LEU A N 1
ATOM 1528 C CA . LEU A 1 206 ? 28.597 21.054 18.278 1.00 13.04 204 LEU A CA 1
ATOM 1529 C C . LEU A 1 206 ? 28.949 21.217 19.754 1.00 11.70 204 LEU A C 1
ATOM 1530 O O . LEU A 1 206 ? 30.087 21.526 20.085 1.00 12.24 204 LEU A O 1
ATOM 1543 N N . VAL A 1 208 ? 28.743 19.250 23.490 1.00 12.02 206 VAL A N 1
ATOM 1544 C CA . VAL A 1 208 ? 28.545 17.954 24.117 1.00 12.89 206 VAL A CA 1
ATOM 1545 C C . VAL A 1 208 ? 28.515 17.970 25.645 1.00 13.06 206 VAL A C 1
ATOM 1546 O O . VAL A 1 208 ? 29.404 18.511 26.300 1.00 11.48 206 VAL A O 1
ATOM 1550 N N . HIS A 1 209 ? 27.480 17.360 26.204 1.00 13.58 207 HIS A N 1
ATOM 1551 C CA . HIS A 1 209 ? 27.356 17.263 27.651 1.00 15.30 207 HIS A CA 1
ATOM 1552 C C . HIS A 1 209 ? 28.344 16.201 28.097 1.00 15.96 207 HIS A C 1
ATOM 1553 O O . HIS A 1 209 ? 28.373 15.102 27.552 1.00 13.64 207 HIS A O 1
ATOM 1560 N N . LEU A 1 210 ? 29.145 16.524 29.097 1.00 17.64 208 LEU A N 1
ATOM 1561 C CA . LEU A 1 210 ? 30.101 15.560 29.601 1.00 18.42 208 LEU A CA 1
ATOM 1562 C C . LEU A 1 210 ? 29.805 15.253 31.051 1.00 18.75 208 LEU A C 1
ATOM 1563 O O . LEU A 1 210 ? 29.236 16.078 31.771 1.00 16.12 208 LEU A O 1
ATOM 1568 N N . PRO A 1 211 ? 30.148 14.036 31.489 1.00 19.11 209 PRO A N 1
ATOM 1569 C CA . PRO A 1 211 ? 29.918 13.685 32.888 1.00 18.89 209 PRO A CA 1
ATOM 1570 C C . PRO A 1 211 ? 31.128 14.367 33.533 1.00 20.08 209 PRO A C 1
ATOM 1571 O O . PRO A 1 211 ? 32.219 13.801 33.590 1.00 19.02 209 PRO A O 1
ATOM 1575 N N . GLY A 1 212 ? 30.924 15.606 33.971 1.00 19.13 210 GLY A N 1
ATOM 1576 C CA . GLY A 1 212 ? 31.995 16.414 34.539 1.00 19.48 210 GLY A CA 1
ATOM 1577 C C . GLY A 1 212 ? 32.955 15.852 35.570 1.00 19.15 210 GLY A C 1
ATOM 1578 O O . GLY A 1 212 ? 34.103 16.293 35.654 1.00 19.80 210 GLY A O 1
ATOM 1579 N N . TRP A 1 213 ? 32.510 14.891 36.363 1.00 19.33 211 TRP A N 1
ATOM 1580 C CA . TRP A 1 213 ? 33.386 14.338 37.387 1.00 20.44 211 TRP A CA 1
ATOM 1581 C C . TRP A 1 213 ? 34.223 13.156 36.907 1.00 21.69 211 TRP A C 1
ATOM 1582 O O . TRP A 1 213 ? 34.968 12.547 37.682 1.00 21.76 211 TRP A O 1
ATOM 1593 N N . PHE A 1 214 ? 34.106 12.846 35.621 1.00 20.77 212 PHE A N 1
ATOM 1594 C CA . PHE A 1 214 ? 34.863 11.760 35.009 1.00 21.28 212 PHE A CA 1
ATOM 1595 C C . PHE A 1 214 ? 35.835 12.361 34.000 1.00 21.12 212 PHE A C 1
ATOM 1596 O O . PHE A 1 214 ? 35.995 13.578 33.950 1.00 18.94 212 PHE A O 1
ATOM 1604 N N . ARG A 1 215 ? 36.479 11.521 33.199 1.00 20.91 213 ARG A N 1
ATOM 1605 C CA . ARG A 1 215 ? 37.451 12.002 32.220 1.00 21.17 213 ARG A CA 1
ATOM 1606 C C . ARG A 1 215 ? 37.242 11.380 30.838 1.00 21.46 213 ARG A C 1
ATOM 1607 O O . ARG A 1 215 ? 38.136 10.727 30.308 1.00 20.92 213 ARG A O 1
ATOM 1615 N N . LEU A 1 216 ? 36.076 11.607 30.243 1.00 21.13 214 LEU A N 1
ATOM 1616 C CA . LEU A 1 216 ? 35.765 11.035 28.934 1.00 21.81 214 LEU A CA 1
ATOM 1617 C C . LEU A 1 216 ? 35.954 11.996 27.764 1.00 20.08 214 LEU A C 1
ATOM 1618 O O . LEU A 1 216 ? 35.739 11.624 26.615 1.00 19.74 214 LEU A O 1
ATOM 1623 N N . ALA A 1 217 ? 36.365 13.223 28.058 1.00 20.30 215 ALA A N 1
ATOM 1624 C CA . ALA A 1 217 ? 36.544 14.245 27.035 1.00 17.86 215 ALA A CA 1
ATOM 1625 C C . ALA A 1 217 ? 37.425 13.869 25.842 1.00 17.30 215 ALA A C 1
ATOM 1626 O O . ALA A 1 217 ? 37.065 14.161 24.708 1.00 13.04 215 ALA A O 1
ATOM 1628 N N . HIS A 1 218 ? 38.576 13.239 26.081 1.00 17.70 216 HIS A N 1
ATOM 1629 C CA . HIS A 1 218 ? 39.447 12.865 24.962 1.00 18.77 216 HIS A CA 1
ATOM 1630 C C . HIS A 1 218 ? 38.812 11.769 24.111 1.00 18.59 216 HIS A C 1
ATOM 1631 O O . HIS A 1 218 ? 38.976 11.738 22.889 1.00 18.44 216 HIS A O 1
ATOM 1638 N N . ARG A 1 219 ? 38.075 10.873 24.756 1.00 20.10 217 ARG A N 1
ATOM 1639 C CA . ARG A 1 219 ? 37.395 9.820 24.022 1.00 21.44 217 ARG A CA 1
ATOM 1640 C C . ARG A 1 219 ? 36.276 10.464 23.200 1.00 20.78 217 ARG A C 1
ATOM 1641 O O . ARG A 1 219 ? 35.996 10.043 22.076 1.00 18.18 217 ARG A O 1
ATOM 1649 N N . VAL A 1 220 ? 35.633 11.485 23.762 1.00 18.14 218 VAL A N 1
ATOM 1650 C CA . VAL A 1 220 ? 34.570 12.169 23.036 1.00 18.78 218 VAL A CA 1
ATOM 1651 C C . VAL A 1 220 ? 35.155 12.859 21.802 1.00 16.96 218 VAL A C 1
ATOM 1652 O O . VAL A 1 220 ? 34.623 12.727 20.697 1.00 19.16 218 VAL A O 1
ATOM 1656 N N . LEU A 1 221 ? 36.253 13.586 21.985 1.00 15.83 219 LEU A N 1
ATOM 1657 C CA . LEU A 1 221 ? 36.876 14.273 20.862 1.00 14.82 219 LEU A CA 1
ATOM 1658 C C . LEU A 1 221 ? 37.392 13.270 19.826 1.00 15.42 219 LEU A C 1
ATOM 1659 O O . LEU A 1 221 ? 37.411 13.565 18.637 1.00 16.65 219 LEU A O 1
ATOM 1664 N N . ASP A 1 222 ? 37.816 12.092 20.268 1.00 15.70 220 ASP A N 1
ATOM 1665 C CA . ASP A 1 222 ? 38.286 11.089 19.315 1.00 17.71 220 ASP A CA 1
ATOM 1666 C C . ASP A 1 222 ? 37.131 10.734 18.385 1.00 17.47 220 ASP A C 1
ATOM 1667 O O . ASP A 1 222 ? 37.265 10.777 17.161 1.00 17.80 220 ASP A O 1
ATOM 1672 N N . LEU A 1 223 ? 35.996 10.380 18.980 1.00 18.32 221 LEU A N 1
ATOM 1673 C CA . LEU A 1 223 ? 34.819 10.003 18.210 1.00 19.06 221 LEU A CA 1
ATOM 1674 C C . LEU A 1 223 ? 34.420 11.115 17.246 1.00 19.62 221 LEU A C 1
ATOM 1675 O O . LEU A 1 223 ? 34.248 10.880 16.052 1.00 19.21 221 LEU A O 1
ATOM 1680 N N . VAL A 1 224 ? 34.284 12.329 17.769 1.00 18.71 222 VAL A N 1
ATOM 1681 C CA . VAL A 1 224 ? 33.897 13.477 16.956 1.00 20.56 222 VAL A CA 1
ATOM 1682 C C . VAL A 1 224 ? 34.855 13.696 15.791 1.00 21.49 222 VAL A C 1
ATOM 1683 O O . VAL A 1 224 ? 34.438 13.961 14.656 1.00 18.39 222 VAL A O 1
ATOM 1687 N N . GLU A 1 225 ? 36.144 13.589 16.085 1.00 22.76 223 GLU A N 1
ATOM 1688 C CA . GLU A 1 225 ? 37.175 13.777 15.085 1.00 24.73 223 GLU A CA 1
ATOM 1689 C C . GLU A 1 225 ? 37.119 12.723 13.984 1.00 24.63 223 GLU A C 1
ATOM 1690 O O . GLU A 1 225 ? 37.224 13.054 12.806 1.00 24.45 223 GLU A O 1
ATOM 1696 N N . GLU A 1 226 ? 36.947 11.457 14.357 1.00 24.56 224 GLU A N 1
ATOM 1697 C CA . GLU A 1 226 ? 36.900 10.398 13.358 1.00 25.91 224 GLU A CA 1
ATOM 1698 C C . GLU A 1 226 ? 35.640 10.469 12.508 1.00 24.46 224 GLU A C 1
ATOM 1699 O O . GLU A 1 226 ? 35.612 9.955 11.393 1.00 21.45 224 GLU A O 1
ATOM 1705 N N . GLU A 1 227 ? 34.592 11.098 13.030 1.00 21.80 225 GLU A N 1
ATOM 1706 C CA . GLU A 1 227 ? 33.376 11.236 12.248 1.00 21.95 225 GLU A CA 1
ATOM 1707 C C . GLU A 1 227 ? 33.569 12.416 11.289 1.00 20.98 225 GLU A C 1
ATOM 1708 O O . GLU A 1 227 ? 32.665 12.788 10.547 1.00 22.45 225 GLU A O 1
ATOM 1714 N N . GLY A 1 228 ? 34.767 12.995 11.317 1.00 19.77 226 GLY A N 1
ATOM 1715 C CA . GLY A 1 228 ? 35.090 14.102 10.435 1.00 18.14 226 GLY A CA 1
ATOM 1716 C C . GLY A 1 228 ? 34.596 15.475 10.849 1.00 18.34 226 GLY A C 1
ATOM 1717 O O . GLY A 1 228 ? 34.675 16.409 10.054 1.00 17.18 226 GLY A O 1
ATOM 1718 N N . ALA A 1 229 ? 34.096 15.606 12.076 1.00 17.57 227 ALA A N 1
ATOM 1719 C CA . ALA A 1 229 ? 33.580 16.888 12.566 1.00 18.83 227 ALA A CA 1
ATOM 1720 C C . ALA A 1 229 ? 34.680 17.892 12.920 1.00 17.96 227 ALA A C 1
ATOM 1721 O O . ALA A 1 229 ? 35.844 17.530 13.082 1.00 16.65 227 ALA A O 1
ATOM 1723 N N . ASP A 1 230 ? 34.287 19.155 13.060 1.00 17.72 228 ASP A N 1
ATOM 1724 C CA . ASP A 1 230 ? 35.212 20.256 13.343 1.00 17.74 228 ASP A CA 1
ATOM 1725 C C . ASP A 1 230 ? 35.487 20.480 14.832 1.00 18.25 228 ASP A C 1
ATOM 1726 O O . ASP A 1 230 ? 34.664 21.068 15.538 1.00 15.87 228 ASP A O 1
ATOM 1731 N N . LEU A 1 231 ? 36.651 20.040 15.303 1.00 17.12 229 LEU A N 1
ATOM 1732 C CA . LEU A 1 231 ? 36.985 20.198 16.710 1.00 17.08 229 LEU A CA 1
ATOM 1733 C C . LEU A 1 231 ? 37.051 21.655 17.175 1.00 14.75 229 LEU A C 1
ATOM 1734 O O . LEU A 1 231 ? 36.744 21.943 18.327 1.00 11.76 229 LEU A O 1
ATOM 1739 N N . ARG A 1 232 ? 37.455 22.571 16.298 1.00 14.21 230 ARG A N 1
ATOM 1740 C CA . ARG A 1 232 ? 37.544 23.970 16.700 1.00 16.37 230 ARG A CA 1
ATOM 1741 C C . ARG A 1 232 ? 36.179 24.621 16.908 1.00 15.71 230 ARG A C 1
ATOM 1742 O O . ARG A 1 232 ? 36.098 25.778 17.306 1.00 13.61 230 ARG A O 1
ATOM 1750 N N . HIS A 1 233 ? 35.111 23.881 16.630 1.00 15.47 231 HIS A N 1
ATOM 1751 C CA . HIS A 1 233 ? 33.767 24.406 16.837 1.00 15.29 231 HIS A CA 1
ATOM 1752 C C . HIS A 1 233 ? 32.954 23.392 17.625 1.00 14.20 231 HIS A C 1
ATOM 1753 O O . HIS A 1 233 ? 31.730 23.290 17.501 1.00 13.13 231 HIS A O 1
ATOM 1760 N N . THR A 1 234 ? 33.674 22.628 18.438 1.00 13.92 232 THR A N 1
ATOM 1761 C CA . THR A 1 234 ? 33.070 21.632 19.308 1.00 13.82 232 THR A CA 1
ATOM 1762 C C . THR A 1 234 ? 33.217 22.190 20.720 1.00 12.94 232 THR A C 1
ATOM 1763 O O . THR A 1 234 ? 34.302 22.631 21.104 1.00 12.47 232 THR A O 1
ATOM 1767 N N . VAL A 1 235 ? 32.134 22.187 21.487 1.00 12.17 233 VAL A N 1
ATOM 1768 C CA . VAL A 1 235 ? 32.192 22.704 22.846 1.00 11.10 233 VAL A CA 1
ATOM 1769 C C . VAL A 1 235 ? 32.052 21.575 23.855 1.00 9.67 233 VAL A C 1
ATOM 1770 O O . VAL A 1 235 ? 31.136 20.763 23.761 1.00 10.58 233 VAL A O 1
ATOM 1774 N N . LEU A 1 236 ? 32.968 21.521 24.812 1.00 8.54 234 LEU A N 1
ATOM 1775 C CA . LEU A 1 236 ? 32.894 20.499 25.841 1.00 10.55 234 LEU A CA 1
ATOM 1776 C C . LEU A 1 236 ? 32.240 21.152 27.058 1.00 10.39 234 LEU A C 1
ATOM 1777 O O . LEU A 1 236 ? 32.790 22.083 27.630 1.00 10.60 234 LEU A O 1
ATOM 1782 N N . CYS A 1 237 ? 31.060 20.675 27.439 1.00 10.66 235 CYS A N 1
ATOM 1783 C CA . CYS A 1 237 ? 30.361 21.240 28.594 1.00 10.98 235 CYS A CA 1
ATOM 1784 C C . CYS A 1 237 ? 30.853 20.686 29.924 1.00 11.42 235 CYS A C 1
ATOM 1785 O O . CYS A 1 237 ? 31.592 19.711 29.974 1.00 10.79 235 CYS A O 1
ATOM 1788 N N . HIS A 1 238 ? 30.440 21.345 31.000 1.00 12.34 236 HIS A N 1
ATOM 1789 C CA . HIS A 1 238 ? 30.750 20.922 32.356 1.00 13.36 236 HIS A CA 1
ATOM 1790 C C . HIS A 1 238 ? 32.201 20.601 32.716 1.00 12.17 236 HIS A C 1
ATOM 1791 O O . HIS A 1 238 ? 32.489 19.554 33.287 1.00 9.72 236 HIS A O 1
ATOM 1806 N N . ASN A 1 240 ? 33.944 22.454 34.813 1.00 13.21 238 ASN A N 1
ATOM 1807 C CA . ASN A 1 240 ? 34.175 22.893 36.188 1.00 13.82 238 ASN A CA 1
ATOM 1808 C C . ASN A 1 240 ? 34.767 21.842 37.127 1.00 13.77 238 ASN A C 1
ATOM 1809 O O . ASN A 1 240 ? 35.767 22.096 37.787 1.00 13.76 238 ASN A O 1
ATOM 1814 N N . PRO A 1 241 ? 34.153 20.652 37.198 1.00 14.79 239 PRO A N 1
ATOM 1815 C CA . PRO A 1 241 ? 34.613 19.562 38.068 1.00 14.74 239 PRO A CA 1
ATOM 1816 C C . PRO A 1 241 ? 36.023 18.998 37.857 1.00 15.93 239 PRO A C 1
ATOM 1817 O O . PRO A 1 241 ? 36.560 18.359 38.761 1.00 12.93 239 PRO A O 1
ATOM 1821 N N . SER A 1 242 ? 36.618 19.215 36.684 1.00 13.66 240 SER A N 1
ATOM 1822 C CA . SER A 1 242 ? 37.965 18.705 36.405 1.00 14.34 240 SER A CA 1
ATOM 1823 C C . SER A 1 242 ? 39.025 19.798 36.554 1.00 14.77 240 SER A C 1
ATOM 1824 O O . SER A 1 242 ? 40.136 19.672 36.043 1.00 15.04 240 SER A O 1
ATOM 1827 N N . HIS A 1 243 ? 38.670 20.861 37.274 1.00 13.36 241 HIS A N 1
ATOM 1828 C CA . HIS A 1 243 ? 39.563 21.994 37.513 1.00 13.34 241 HIS A CA 1
ATOM 1829 C C . HIS A 1 243 ? 40.918 21.590 38.091 1.00 13.91 241 HIS A C 1
ATOM 1830 O O . HIS A 1 243 ? 41.919 22.253 37.842 1.00 13.81 241 HIS A O 1
ATOM 1845 N N . ASP A 1 245 ? 42.666 19.131 37.287 1.00 17.66 243 ASP A N 1
ATOM 1846 C CA . ASP A 1 245 ? 43.389 18.323 36.302 1.00 18.71 243 ASP A CA 1
ATOM 1847 C C . ASP A 1 245 ? 43.780 19.243 35.146 1.00 17.50 243 ASP A C 1
ATOM 1848 O O . ASP A 1 245 ? 43.246 19.128 34.043 1.00 15.34 243 ASP A O 1
ATOM 1853 N N . PRO A 1 246 ? 44.731 20.161 35.383 1.00 17.45 244 PRO A N 1
ATOM 1854 C CA . PRO A 1 246 ? 45.180 21.106 34.355 1.00 17.67 244 PRO A CA 1
ATOM 1855 C C . PRO A 1 246 ? 45.712 20.497 33.060 1.00 17.26 244 PRO A C 1
ATOM 1856 O O . PRO A 1 246 ? 45.578 21.097 31.991 1.00 15.39 244 PRO A O 1
ATOM 1860 N N . VAL A 1 247 ? 46.325 19.321 33.156 1.00 14.55 245 VAL A N 1
ATOM 1861 C CA . VAL A 1 247 ? 46.860 18.657 31.967 1.00 14.62 245 VAL A CA 1
ATOM 1862 C C . VAL A 1 247 ? 45.705 18.146 31.111 1.00 11.37 245 VAL A C 1
ATOM 1863 O O . VAL A 1 247 ? 45.718 18.284 29.889 1.00 13.71 245 VAL A O 1
ATOM 1867 N N . TYR A 1 248 ? 44.717 17.547 31.760 1.00 12.81 246 TYR A N 1
ATOM 1868 C CA . TYR A 1 248 ? 43.538 17.035 31.068 1.00 13.60 246 TYR A CA 1
ATOM 1869 C C . TYR A 1 248 ? 42.858 18.197 30.331 1.00 14.40 246 TYR A C 1
ATOM 1870 O O . TYR A 1 248 ? 42.582 18.112 29.127 1.00 12.11 246 TYR A O 1
ATOM 1879 N N . GLN A 1 249 ? 42.617 19.293 31.049 1.00 13.28 247 GLN A N 1
ATOM 1880 C CA . GLN A 1 249 ? 41.957 20.458 30.458 1.00 12.97 247 GLN A CA 1
ATOM 1881 C C . GLN A 1 249 ? 42.773 21.171 29.376 1.00 13.14 247 GLN A C 1
ATOM 1882 O O . GLN A 1 249 ? 42.235 21.547 28.337 1.00 12.61 247 GLN A O 1
ATOM 1888 N N . ALA A 1 250 ? 44.066 21.371 29.626 1.00 13.49 248 ALA A N 1
ATOM 1889 C CA . ALA A 1 250 ? 44.924 22.047 28.658 1.00 14.24 248 ALA A CA 1
ATOM 1890 C C . ALA A 1 250 ? 45.116 21.241 27.382 1.00 15.19 248 ALA A C 1
ATOM 1891 O O . ALA A 1 250 ? 45.160 21.807 26.293 1.00 15.31 248 ALA A O 1
ATOM 1893 N N . THR A 1 251 ? 45.252 19.926 27.506 1.00 14.14 249 THR A N 1
ATOM 1894 C CA . THR A 1 251 ? 45.445 19.120 26.313 1.00 14.13 249 THR A CA 1
ATOM 1895 C C . THR A 1 251 ? 44.175 19.113 25.477 1.00 14.70 249 THR A C 1
ATOM 1896 O O . THR A 1 251 ? 44.244 19.081 24.252 1.00 14.75 249 THR A O 1
ATOM 1900 N N . LEU A 1 252 ? 43.018 19.159 26.136 1.00 13.72 250 LEU A N 1
ATOM 1901 C CA . LEU A 1 252 ? 41.745 19.191 25.414 1.00 13.60 250 LEU A CA 1
ATOM 1902 C C . LEU A 1 252 ? 41.671 20.501 24.629 1.00 13.86 250 LEU A C 1
ATOM 1903 O O . LEU A 1 252 ? 41.242 20.521 23.470 1.00 13.89 250 LEU A O 1
ATOM 1908 N N . ALA A 1 253 ? 42.090 21.593 25.266 1.00 13.24 251 ALA A N 1
ATOM 1909 C CA . ALA A 1 253 ? 42.094 22.903 24.620 1.00 12.99 251 ALA A CA 1
ATOM 1910 C C . ALA A 1 253 ? 43.067 22.909 23.436 1.00 14.84 251 ALA A C 1
ATOM 1911 O O . ALA A 1 253 ? 42.785 23.505 22.395 1.00 14.10 251 ALA A O 1
ATOM 1913 N N . GLN A 1 254 ? 44.208 22.239 23.594 1.00 14.85 252 GLN A N 1
ATOM 1914 C CA . GLN A 1 254 ? 45.208 22.170 22.523 1.00 14.41 252 GLN A CA 1
ATOM 1915 C C . GLN A 1 254 ? 44.660 21.415 21.310 1.00 16.24 252 GLN A C 1
ATOM 1916 O O . GLN A 1 254 ? 45.084 21.651 20.180 1.00 16.28 252 GLN A O 1
ATOM 1922 N N . ARG A 1 255 ? 43.730 20.492 21.535 1.00 15.96 253 ARG A N 1
ATOM 1923 C CA . ARG A 1 255 ? 43.158 19.768 20.407 1.00 16.39 253 ARG A CA 1
ATOM 1924 C C . ARG A 1 255 ? 42.224 20.696 19.633 1.00 16.55 253 ARG A C 1
ATOM 1925 O O . ARG A 1 255 ? 41.874 20.418 18.487 1.00 16.74 253 ARG A O 1
ATOM 1933 N N . GLY A 1 256 ? 41.829 21.801 20.264 1.00 16.17 254 GLY A N 1
ATOM 1934 C CA . GLY A 1 256 ? 40.980 22.774 19.591 1.00 13.98 254 GLY A CA 1
ATOM 1935 C C . GLY A 1 256 ? 39.581 23.012 20.126 1.00 13.41 254 GLY A C 1
ATOM 1936 O O . GLY A 1 256 ? 38.930 23.983 19.738 1.00 13.54 254 GLY A O 1
ATOM 1937 N N . ALA A 1 257 ? 39.115 22.142 21.011 1.00 11.68 255 ALA A N 1
ATOM 1938 C CA . ALA A 1 257 ? 37.776 22.273 21.565 1.00 11.96 255 ALA A CA 1
ATOM 1939 C C . ALA A 1 257 ? 37.659 23.427 22.559 1.00 10.91 255 ALA A C 1
ATOM 1940 O O . ALA A 1 257 ? 38.652 23.891 23.125 1.00 9.44 255 ALA A O 1
ATOM 1942 N N . PHE A 1 258 ? 36.434 23.906 22.741 1.00 11.29 256 PHE A N 1
ATOM 1943 C CA . PHE A 1 258 ? 36.171 24.960 23.699 1.00 10.87 256 PHE A CA 1
ATOM 1944 C C . PHE A 1 258 ? 35.984 24.248 25.034 1.00 10.33 256 PHE A C 1
ATOM 1945 O O . PHE A 1 258 ? 35.430 23.145 25.079 1.00 9.98 256 PHE A O 1
ATOM 1953 N N . LEU A 1 259 ? 36.474 24.862 26.108 1.00 10.22 257 LEU A N 1
ATOM 1954 C CA . LEU A 1 259 ? 36.318 24.311 27.447 1.00 10.33 257 LEU A CA 1
ATOM 1955 C C . LEU A 1 259 ? 35.253 25.173 28.093 1.00 8.85 257 LEU A C 1
ATOM 1956 O O . LEU A 1 259 ? 35.491 26.346 28.398 1.00 9.90 257 LEU A O 1
ATOM 1961 N N . GLU A 1 260 ? 34.077 24.597 28.308 1.00 9.72 258 GLU A N 1
ATOM 1962 C CA . GLU A 1 260 ? 32.998 25.375 28.882 1.00 9.30 258 GLU A CA 1
ATOM 1963 C C . GLU A 1 260 ? 32.784 25.177 30.380 1.00 8.69 258 GLU A C 1
ATOM 1964 O O . GLU A 1 260 ? 32.397 24.101 30.831 1.00 8.46 258 GLU A O 1
ATOM 1970 N N . PHE A 1 261 ? 33.059 26.232 31.144 1.00 8.43 259 PHE A N 1
ATOM 1971 C CA . PHE A 1 261 ? 32.863 26.223 32.591 1.00 10.65 259 PHE A CA 1
ATOM 1972 C C . PHE A 1 261 ? 31.467 26.823 32.771 1.00 11.62 259 PHE A C 1
ATOM 1973 O O . PHE A 1 261 ? 31.307 27.989 33.137 1.00 10.59 259 PHE A O 1
ATOM 1981 N N . ASP A 1 262 ? 30.463 25.995 32.490 1.00 13.10 260 ASP A N 1
ATOM 1982 C CA . ASP A 1 262 ? 29.062 26.386 32.557 1.00 13.89 260 ASP A CA 1
ATOM 1983 C C . ASP A 1 262 ? 28.376 26.157 33.899 1.00 14.49 260 ASP A C 1
ATOM 1984 O O . ASP A 1 262 ? 27.149 26.173 33.971 1.00 14.37 260 ASP A O 1
ATOM 1997 N N . ILE A 1 264 ? 29.228 27.961 36.802 1.00 15.05 262 ILE A N 1
ATOM 1998 C CA . ILE A 1 264 ? 29.617 29.053 37.680 1.00 15.03 262 ILE A CA 1
ATOM 1999 C C . ILE A 1 264 ? 28.473 29.347 38.642 1.00 15.46 262 ILE A C 1
ATOM 2000 O O . ILE A 1 264 ? 27.315 29.473 38.233 1.00 14.17 262 ILE A O 1
ATOM 2005 N N . GLY A 1 265 ? 28.811 29.446 39.925 1.00 15.83 263 GLY A N 1
ATOM 2006 C CA . GLY A 1 265 ? 27.819 29.728 40.943 1.00 17.38 263 GLY A CA 1
ATOM 2007 C C . GLY A 1 265 ? 27.122 28.492 41.475 1.00 20.02 263 GLY A C 1
ATOM 2008 O O . GLY A 1 265 ? 26.491 28.532 42.528 1.00 17.41 263 GLY A O 1
ATOM 2017 N N . ASP A 1 267 ? 26.968 25.328 43.412 1.00 26.24 265 ASP A N 1
ATOM 2018 C CA . ASP A 1 267 ? 27.749 24.712 44.477 1.00 29.73 265 ASP A CA 1
ATOM 2019 C C . ASP A 1 267 ? 27.019 23.572 45.191 1.00 29.45 265 ASP A C 1
ATOM 2020 O O . ASP A 1 267 ? 27.345 23.244 46.330 1.00 29.79 265 ASP A O 1
ATOM 2025 N N . PHE A 1 268 ? 26.048 22.958 44.520 1.00 27.69 266 PHE A N 1
ATOM 2026 C CA . PHE A 1 268 ? 25.277 21.872 45.120 1.00 27.38 266 PHE A CA 1
ATOM 2027 C C . PHE A 1 268 ? 26.041 20.566 45.264 1.00 25.17 266 PHE A C 1
ATOM 2028 O O . PHE A 1 268 ? 27.058 20.343 44.610 1.00 21.41 266 PHE A O 1
ATOM 2036 N N . PHE A 1 269 ? 25.539 19.706 46.144 1.00 24.25 267 PHE A N 1
ATOM 2037 C CA . PHE A 1 269 ? 26.112 18.379 46.313 1.00 22.71 267 PHE A CA 1
ATOM 2038 C C . PHE A 1 269 ? 25.034 17.495 45.713 1.00 22.80 267 PHE A C 1
ATOM 2039 O O . PHE A 1 269 ? 23.898 17.483 46.192 1.00 19.28 267 PHE A O 1
ATOM 2047 N N . TYR A 1 270 ? 25.376 16.786 44.646 1.00 21.70 268 TYR A N 1
ATOM 2048 C CA . TYR A 1 270 ? 24.421 15.907 43.996 1.00 23.94 268 TYR A CA 1
ATOM 2049 C C . TYR A 1 270 ? 24.437 14.548 44.673 1.00 25.52 268 TYR A C 1
ATOM 2050 O O . TYR A 1 270 ? 25.233 13.681 44.327 1.00 25.03 268 TYR A O 1
ATOM 2059 N N . ALA A 1 271 ? 23.548 14.383 45.649 1.00 27.20 269 ALA A N 1
ATOM 2060 C CA . ALA A 1 271 ? 23.438 13.147 46.413 1.00 29.14 269 ALA A CA 1
ATOM 2061 C C . ALA A 1 271 ? 23.203 11.941 45.513 1.00 30.10 269 ALA A C 1
ATOM 2062 O O . ALA A 1 271 ? 23.706 10.851 45.782 1.00 31.06 269 ALA A O 1
ATOM 2064 N N . ASP A 1 272 ? 22.439 12.146 44.446 1.00 30.48 270 ASP A N 1
ATOM 2065 C CA . ASP A 1 272 ? 22.118 11.084 43.502 1.00 31.90 270 ASP A CA 1
ATOM 2066 C C . ASP A 1 272 ? 23.362 10.545 42.796 1.00 31.96 270 ASP A C 1
ATOM 2067 O O . ASP A 1 272 ? 23.382 9.404 42.336 1.00 31.55 270 ASP A O 1
ATOM 2072 N N . GLN A 1 273 ? 24.401 11.369 42.721 1.00 31.26 271 GLN A N 1
ATOM 2073 C CA . GLN A 1 273 ? 25.639 10.969 42.061 1.00 30.43 271 GLN A CA 1
ATOM 2074 C C . GLN A 1 273 ? 26.799 10.895 43.035 1.00 29.09 271 GLN A C 1
ATOM 2075 O O . GLN A 1 273 ? 27.850 10.332 42.722 1.00 27.78 271 GLN A O 1
ATOM 2081 N N . GLY A 1 274 ? 26.609 11.467 44.218 1.00 26.81 272 GLY A N 1
ATOM 2082 C CA . GLY A 1 274 ? 27.673 11.464 45.204 1.00 25.61 272 GLY A CA 1
ATOM 2083 C C . GLY A 1 274 ? 28.823 12.347 44.754 1.00 25.31 272 GLY A C 1
ATOM 2084 O O . GLY A 1 274 ? 29.979 12.072 45.055 1.00 23.65 272 GLY A O 1
ATOM 2085 N N . VAL A 1 275 ? 28.506 13.414 44.025 1.00 23.40 273 VAL A N 1
ATOM 2086 C CA . VAL A 1 275 ? 29.532 14.329 43.546 1.00 23.09 273 VAL A CA 1
ATOM 2087 C C . VAL A 1 275 ? 29.285 15.768 43.999 1.00 22.15 273 VAL A C 1
ATOM 2088 O O . VAL A 1 275 ? 28.141 16.196 44.182 1.00 18.98 273 VAL A O 1
ATOM 2092 N N . GLN A 1 276 ? 30.376 16.510 44.166 1.00 20.60 274 GLN A N 1
ATOM 2093 C CA . GLN A 1 276 ? 30.318 17.890 44.628 1.00 19.93 274 GLN A CA 1
ATOM 2094 C C . GLN A 1 276 ? 30.750 18.912 43.576 1.00 18.58 274 GLN A C 1
ATOM 2095 O O . GLN A 1 276 ? 31.767 18.736 42.904 1.00 17.58 274 GLN A O 1
ATOM 2101 N N . CYS A 1 277 ? 29.979 19.986 43.444 1.00 19.06 275 CYS A N 1
ATOM 2102 C CA . CYS A 1 277 ? 30.329 21.043 42.497 1.00 18.69 275 CYS A CA 1
ATOM 2103 C C . CYS A 1 277 ? 31.450 21.855 43.133 1.00 19.08 275 CYS A C 1
ATOM 2104 O O . CYS A 1 277 ? 31.398 22.166 44.319 1.00 18.15 275 CYS A O 1
ATOM 2107 N N . PRO A 1 278 ? 32.479 22.212 42.351 1.00 19.63 276 PRO A N 1
ATOM 2108 C CA . PRO A 1 278 ? 33.604 22.990 42.872 1.00 19.74 276 PRO A CA 1
ATOM 2109 C C . PRO A 1 278 ? 33.234 24.440 43.163 1.00 19.66 276 PRO A C 1
ATOM 2110 O O . PRO A 1 278 ? 32.181 24.917 42.744 1.00 18.09 276 PRO A O 1
ATOM 2114 N N . SER A 1 279 ? 34.108 25.135 43.885 1.00 19.40 277 SER A N 1
ATOM 2115 C CA . SER A 1 279 ? 33.875 26.531 44.233 1.00 18.40 277 SER A CA 1
ATOM 2116 C C . SER A 1 279 ? 34.286 27.409 43.063 1.00 16.77 277 SER A C 1
ATOM 2117 O O . SER A 1 279 ? 35.031 26.972 42.182 1.00 14.86 277 SER A O 1
ATOM 2120 N N . ASP A 1 280 ? 33.813 28.651 43.054 1.00 15.59 278 ASP A N 1
ATOM 2121 C CA . ASP A 1 280 ? 34.167 29.564 41.971 1.00 15.43 278 ASP A CA 1
ATOM 2122 C C . ASP A 1 280 ? 35.640 29.947 42.031 1.00 14.41 278 ASP A C 1
ATOM 2123 O O . ASP A 1 280 ? 36.253 30.235 41.005 1.00 11.29 278 ASP A O 1
ATOM 2128 N N . ASP A 1 281 ? 36.214 29.959 43.229 1.00 15.44 279 ASP A N 1
ATOM 2129 C CA . ASP A 1 281 ? 37.628 30.295 43.353 1.00 17.81 279 ASP A CA 1
ATOM 2130 C C . ASP A 1 281 ? 38.488 29.220 42.700 1.00 16.89 279 ASP A C 1
ATOM 2131 O O . ASP A 1 281 ? 39.472 29.525 42.030 1.00 16.93 279 ASP A O 1
ATOM 2136 N N . GLU A 1 282 ? 38.120 27.961 42.903 1.00 14.73 280 GLU A N 1
ATOM 2137 C CA . GLU A 1 282 ? 38.875 26.860 42.317 1.00 15.85 280 GLU A CA 1
ATOM 2138 C C . GLU A 1 282 ? 38.798 26.933 40.796 1.00 15.86 280 GLU A C 1
ATOM 2139 O O . GLU A 1 282 ? 39.795 26.729 40.100 1.00 14.91 280 GLU A O 1
ATOM 2145 N N . VAL A 1 283 ? 37.607 27.230 40.286 1.00 14.15 281 VAL A N 1
ATOM 2146 C CA . VAL A 1 283 ? 37.403 27.333 38.848 1.00 12.51 281 VAL A CA 1
ATOM 2147 C C . VAL A 1 283 ? 38.185 28.516 38.292 1.00 12.48 281 VAL A C 1
ATOM 2148 O O . VAL A 1 283 ? 38.800 28.418 37.231 1.00 13.11 281 VAL A O 1
ATOM 2152 N N . ALA A 1 284 ? 38.172 29.629 39.020 1.00 13.86 282 ALA A N 1
ATOM 2153 C CA . ALA A 1 284 ? 38.893 30.821 38.588 1.00 13.88 282 ALA A CA 1
ATOM 2154 C C . ALA A 1 284 ? 40.380 30.495 38.449 1.00 13.32 282 ALA A C 1
ATOM 2155 O O . ALA A 1 284 ? 41.028 30.891 37.476 1.00 10.62 282 ALA A O 1
ATOM 2157 N N . ARG A 1 285 ? 40.920 29.764 39.420 1.00 15.03 283 ARG A N 1
ATOM 2158 C CA . ARG A 1 285 ? 42.327 29.376 39.353 1.00 16.77 283 ARG A CA 1
ATOM 2159 C C . ARG A 1 285 ? 42.606 28.555 38.094 1.00 14.43 283 ARG A C 1
ATOM 2160 O O . ARG A 1 285 ? 43.612 28.765 37.421 1.00 14.50 283 ARG A O 1
ATOM 2168 N N . ALA A 1 286 ? 41.710 27.623 37.779 1.00 15.04 284 ALA A N 1
ATOM 2169 C CA . ALA A 1 286 ? 41.868 26.780 36.599 1.00 15.37 284 ALA A CA 1
ATOM 2170 C C . ALA A 1 286 ? 41.821 27.617 35.317 1.00 16.54 284 ALA A C 1
ATOM 2171 O O . ALA A 1 286 ? 42.587 27.387 34.375 1.00 15.39 284 ALA A O 1
ATOM 2173 N N . ILE A 1 287 ? 40.920 28.592 35.285 1.00 15.76 285 ILE A N 1
ATOM 2174 C CA . ILE A 1 287 ? 40.791 29.461 34.122 1.00 15.57 285 ILE A CA 1
ATOM 2175 C C . ILE A 1 287 ? 42.076 30.270 33.940 1.00 15.39 285 ILE A C 1
ATOM 2176 O O . ILE A 1 287 ? 42.585 30.409 32.823 1.00 14.67 285 ILE A O 1
ATOM 2181 N N . LEU A 1 288 ? 42.611 30.788 35.041 1.00 17.04 286 LEU A N 1
ATOM 2182 C CA . LEU A 1 288 ? 43.854 31.544 34.987 1.00 17.67 286 LEU A CA 1
ATOM 2183 C C . LEU A 1 288 ? 44.978 30.673 34.421 1.00 17.35 286 LEU A C 1
ATOM 2184 O O . LEU A 1 288 ? 45.755 31.113 33.573 1.00 15.59 286 LEU A O 1
ATOM 2189 N N . GLY A 1 289 ? 45.059 29.434 34.893 1.00 17.73 287 GLY A N 1
ATOM 2190 C CA . GLY A 1 289 ? 46.091 28.531 34.415 1.00 19.06 287 GLY A CA 1
ATOM 2191 C C . GLY A 1 289 ? 46.005 28.276 32.921 1.00 19.25 287 GLY A C 1
ATOM 2192 O O . GLY A 1 289 ? 47.025 28.238 32.232 1.00 18.95 287 GLY A O 1
ATOM 2193 N N . LEU A 1 290 ? 44.790 28.098 32.415 1.00 17.39 288 LEU A N 1
ATOM 2194 C CA . LEU A 1 290 ? 44.585 27.849 30.991 1.00 19.26 288 LEU A CA 1
ATOM 2195 C C . LEU A 1 290 ? 44.966 29.075 30.182 1.00 19.44 288 LEU A C 1
ATOM 2196 O O . LEU A 1 290 ? 45.537 28.962 29.102 1.00 20.84 288 LEU A O 1
ATOM 2201 N N . ALA A 1 291 ? 44.651 30.250 30.711 1.00 19.50 289 ALA A N 1
ATOM 2202 C CA . ALA A 1 291 ? 44.992 31.484 30.024 1.00 19.76 289 ALA A CA 1
ATOM 2203 C C . ALA A 1 291 ? 46.513 31.640 30.036 1.00 19.38 289 ALA A C 1
ATOM 2204 O O . ALA A 1 291 ? 47.115 32.017 29.029 1.00 17.43 289 ALA A O 1
ATOM 2206 N N . ASP A 1 292 ? 47.126 31.344 31.181 1.00 19.74 290 ASP A N 1
ATOM 2207 C CA . ASP A 1 292 ? 48.578 31.436 31.321 1.00 22.32 290 ASP A CA 1
ATOM 2208 C C . ASP A 1 292 ? 49.304 30.571 30.291 1.00 21.97 290 ASP A C 1
ATOM 2209 O O . ASP A 1 292 ? 50.416 30.893 29.880 1.00 21.95 290 ASP A O 1
ATOM 2214 N N . HIS A 1 293 ? 48.685 29.468 29.887 1.00 20.36 291 HIS A N 1
ATOM 2215 C CA . HIS A 1 293 ? 49.304 28.600 28.898 1.00 20.55 291 HIS A CA 1
ATOM 2216 C C . HIS A 1 293 ? 48.791 28.848 27.491 1.00 19.61 291 HIS A C 1
ATOM 2217 O O . HIS A 1 293 ? 48.914 27.992 26.615 1.00 17.56 291 HIS A O 1
ATOM 2224 N N . GLY A 1 294 ? 48.216 30.033 27.292 1.00 19.05 292 GLY A N 1
ATOM 2225 C CA . GLY A 1 294 ? 47.728 30.437 25.984 1.00 18.11 292 GLY A CA 1
ATOM 2226 C C . GLY A 1 294 ? 46.411 29.906 25.446 1.00 16.71 292 GLY A C 1
ATOM 2227 O O . GLY A 1 294 ? 46.194 29.965 24.238 1.00 15.57 292 GLY A O 1
ATOM 2228 N N . TYR A 1 295 ? 45.530 29.414 26.313 1.00 14.61 293 TYR A N 1
ATOM 2229 C CA . TYR A 1 295 ? 44.245 28.880 25.859 1.00 14.78 293 TYR A CA 1
ATOM 2230 C C . TYR A 1 295 ? 43.036 29.752 26.188 1.00 15.64 293 TYR A C 1
ATOM 2231 O O . TYR A 1 295 ? 41.900 29.268 26.208 1.00 12.40 293 TYR A O 1
ATOM 2240 N N . LEU A 1 296 ? 43.266 31.039 26.427 1.00 15.02 294 LEU A N 1
ATOM 2241 C CA . LEU A 1 296 ? 42.161 31.930 26.755 1.00 16.10 294 LEU A CA 1
ATOM 2242 C C . LEU A 1 296 ? 41.046 31.916 25.713 1.00 15.57 294 LEU A C 1
ATOM 2243 O O . LEU A 1 296 ? 39.868 32.014 26.077 1.00 14.92 294 LEU A O 1
ATOM 2248 N N . ASP A 1 297 ? 41.390 31.795 24.429 1.00 13.94 295 ASP A N 1
ATOM 2249 C CA . ASP A 1 297 ? 40.346 31.806 23.400 1.00 13.61 295 ASP A CA 1
ATOM 2250 C C . ASP A 1 297 ? 39.510 30.533 23.291 1.00 13.13 295 ASP A C 1
ATOM 2251 O O . ASP A 1 297 ? 38.662 30.422 22.404 1.00 12.68 295 ASP A O 1
ATOM 2256 N N . ARG A 1 298 ? 39.731 29.586 24.199 1.00 11.36 296 ARG A N 1
ATOM 2257 C CA . ARG A 1 298 ? 38.972 28.342 24.188 1.00 12.56 296 ARG A CA 1
ATOM 2258 C C . ARG A 1 298 ? 38.038 28.266 25.398 1.00 11.10 296 ARG A C 1
ATOM 2259 O O . ARG A 1 298 ? 37.262 27.322 25.526 1.00 11.56 296 ARG A O 1
ATOM 2267 N N . ILE A 1 299 ? 38.115 29.270 26.271 1.00 10.99 297 ILE A N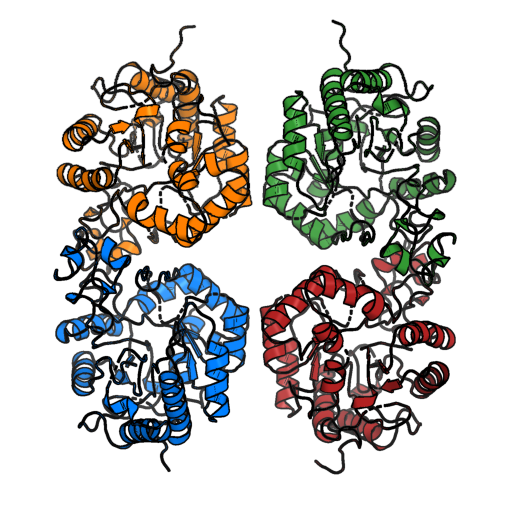 1
ATOM 2268 C CA . ILE A 1 299 ? 37.303 29.315 27.491 1.00 10.58 297 ILE A CA 1
ATOM 2269 C C . ILE A 1 299 ? 35.929 30.002 27.398 1.00 10.60 297 ILE A C 1
ATOM 2270 O O . ILE A 1 299 ? 35.801 31.151 26.956 1.00 10.15 297 ILE A O 1
ATOM 2275 N N . LEU A 1 300 ? 34.902 29.271 27.832 1.00 10.38 298 LEU A N 1
ATOM 2276 C CA . LEU A 1 300 ? 33.528 29.767 27.839 1.00 10.21 298 LEU A CA 1
ATOM 2277 C C . LEU A 1 300 ? 33.006 29.663 29.272 1.00 9.95 298 LEU A C 1
ATOM 2278 O O . LEU A 1 300 ? 33.429 28.783 30.023 1.00 9.97 298 LEU A O 1
ATOM 2283 N N . LEU A 1 301 ? 32.093 30.563 29.634 1.00 11.21 299 LEU A N 1
ATOM 2284 C CA . LEU A 1 301 ? 31.502 30.632 30.973 1.00 11.59 299 LEU A CA 1
ATOM 2285 C C . LEU A 1 301 ? 29.976 30.704 30.924 1.00 11.62 299 LEU A C 1
ATOM 2286 O O . LEU A 1 301 ? 29.407 31.360 30.052 1.00 10.89 299 LEU A O 1
ATOM 2291 N N . SER A 1 302 ? 29.319 30.063 31.883 1.00 11.04 300 SER A N 1
ATOM 2292 C CA . SER A 1 302 ? 27.865 30.115 31.960 1.00 11.71 300 SER A CA 1
ATOM 2293 C C . SER A 1 302 ? 27.421 29.530 33.308 1.00 12.33 300 SER A C 1
ATOM 2294 O O . SER A 1 302 ? 28.272 29.119 34.108 1.00 11.70 300 SER A O 1
ATOM 2297 N N . HIS A 1 303 ? 26.111 29.515 33.564 1.00 9.55 301 HIS A N 1
ATOM 2298 C CA . HIS A 1 303 ? 25.562 29.000 34.828 1.00 9.94 301 HIS A CA 1
ATOM 2299 C C . HIS A 1 303 ? 24.919 27.609 34.732 1.00 8.82 301 HIS A C 1
ATOM 2300 O O . HIS A 1 303 ? 24.842 26.886 35.725 1.00 9.72 301 HIS A O 1
ATOM 2307 N N . ASP A 1 304 ? 24.442 27.256 33.544 1.00 9.35 302 ASP A N 1
ATOM 2308 C CA . ASP A 1 304 ? 23.701 26.009 33.325 1.00 10.75 302 ASP A CA 1
ATOM 2309 C C . ASP A 1 304 ? 22.478 26.017 34.238 1.00 9.17 302 ASP A C 1
ATOM 2310 O O . ASP A 1 304 ? 22.174 25.037 34.909 1.00 8.42 302 ASP A O 1
ATOM 2315 N N . VAL A 1 305 ? 21.783 27.148 34.283 1.00 9.59 303 VAL A N 1
ATOM 2316 C CA . VAL A 1 305 ? 20.566 27.215 35.082 1.00 9.67 303 VAL A CA 1
ATOM 2317 C C . VAL A 1 305 ? 19.687 26.102 34.535 1.00 9.47 303 VAL A C 1
ATOM 2318 O O . VAL A 1 305 ? 19.411 26.074 33.325 1.00 9.59 303 VAL A O 1
ATOM 2322 N N . PHE A 1 306 ? 19.267 25.173 35.395 1.00 11.58 304 PHE A N 1
ATOM 2323 C CA . PHE A 1 306 ? 18.407 24.086 34.921 1.00 11.72 304 PHE A CA 1
ATOM 2324 C C . PHE A 1 306 ? 17.347 23.608 35.920 1.00 10.38 304 PHE A C 1
ATOM 2325 O O . PHE A 1 306 ? 16.603 22.675 35.627 1.00 10.52 304 PHE A O 1
ATOM 2333 N N . VAL A 1 307 ? 17.286 24.234 37.097 1.00 10.32 305 VAL A N 1
ATOM 2334 C CA . VAL A 1 307 ? 16.259 23.904 38.093 1.00 11.34 305 VAL A CA 1
ATOM 2335 C C . VAL A 1 307 ? 15.803 25.217 38.715 1.00 11.90 305 VAL A C 1
ATOM 2336 O O . VAL A 1 307 ? 16.559 26.186 38.718 1.00 10.26 305 VAL A O 1
ATOM 2340 N N . LYS A 1 308 ? 14.577 25.245 39.239 1.00 11.79 306 LYS A N 1
ATOM 2341 C CA . LYS A 1 308 ? 14.015 26.456 39.839 1.00 11.86 306 LYS A CA 1
ATOM 2342 C C . LYS A 1 308 ? 14.855 27.105 40.942 1.00 11.68 306 LYS A C 1
ATOM 2343 O O . LYS A 1 308 ? 14.904 28.336 41.042 1.00 11.49 306 LYS A O 1
ATOM 2365 N N . LEU A 1 311 ? 17.188 30.068 40.216 1.00 9.72 309 LEU A N 1
ATOM 2366 C CA . LEU A 1 311 ? 16.627 31.370 39.862 1.00 10.12 309 LEU A CA 1
ATOM 2367 C C . LEU A 1 311 ? 16.649 32.246 41.123 1.00 9.14 309 LEU A C 1
ATOM 2368 O O . LEU A 1 311 ? 16.423 31.751 42.228 1.00 9.70 309 LEU A O 1
ATOM 2373 N N . THR A 1 312 ? 16.930 33.536 40.964 1.00 11.53 310 THR A N 1
ATOM 2374 C CA . THR A 1 312 ? 16.992 34.430 42.116 1.00 11.97 310 THR A CA 1
ATOM 2375 C C . THR A 1 312 ? 15.714 34.413 42.960 1.00 13.08 310 THR A C 1
ATOM 2376 O O . THR A 1 312 ? 15.783 34.531 44.183 1.00 11.68 310 THR A O 1
ATOM 2380 N N . ARG A 1 313 ? 14.556 34.258 42.318 1.00 14.74 311 ARG A N 1
ATOM 2381 C CA . ARG A 1 313 ? 13.279 34.225 43.043 1.00 14.78 311 ARG A CA 1
ATOM 2382 C C . ARG A 1 313 ? 13.241 33.124 44.102 1.00 15.33 311 ARG A C 1
ATOM 2383 O O . ARG A 1 313 ? 12.527 33.239 45.106 1.00 15.60 311 ARG A O 1
ATOM 2391 N N . TYR A 1 314 ? 14.006 32.059 43.878 1.00 13.84 312 TYR A N 1
ATOM 2392 C CA . TYR A 1 314 ? 14.038 30.939 44.812 1.00 13.50 312 TYR A CA 1
ATOM 2393 C C . TYR A 1 314 ? 15.361 30.808 45.557 1.00 14.34 312 TYR A C 1
ATOM 2394 O O . TYR A 1 314 ? 15.744 29.708 45.945 1.00 15.69 312 TYR A O 1
ATOM 2403 N N . GLY A 1 315 ? 16.050 31.930 45.751 1.00 13.65 313 GLY A N 1
ATOM 2404 C CA . GLY A 1 315 ? 17.306 31.916 46.479 1.00 14.10 313 GLY A CA 1
ATOM 2405 C C . GLY A 1 315 ? 18.533 31.608 45.645 1.00 12.59 313 GLY A C 1
ATOM 2406 O O . GLY A 1 315 ? 19.643 31.578 46.167 1.00 12.60 313 GLY A O 1
ATOM 2407 N N . GLY A 1 316 ? 18.326 31.390 44.349 1.00 12.90 314 GLY A N 1
ATOM 2408 C CA . GLY A 1 316 ? 19.421 31.078 43.449 1.00 11.30 314 GLY A CA 1
ATOM 2409 C C . GLY A 1 316 ? 20.165 32.286 42.907 1.00 12.65 314 GLY A C 1
ATOM 2410 O O . GLY A 1 316 ? 19.854 33.429 43.248 1.00 10.70 314 GLY A O 1
ATOM 2411 N N . ASN A 1 317 ? 21.148 32.023 42.048 1.00 11.43 315 ASN A N 1
ATOM 2412 C CA . ASN A 1 317 ? 21.969 33.072 41.460 1.00 12.50 315 ASN A CA 1
ATOM 2413 C C . ASN A 1 317 ? 21.379 33.753 40.214 1.00 11.49 315 ASN A C 1
ATOM 2414 O O . ASN A 1 317 ? 21.777 34.861 39.866 1.00 11.22 315 ASN A O 1
ATOM 2419 N N . GLY A 1 318 ? 20.441 33.105 39.533 1.00 13.61 316 GLY A N 1
ATOM 2420 C CA . GLY A 1 318 ? 19.864 33.718 38.337 1.00 12.83 316 GLY A CA 1
ATOM 2421 C C . GLY A 1 318 ? 20.774 33.674 37.113 1.00 14.03 316 GLY A C 1
ATOM 2422 O O . GLY A 1 318 ? 21.758 32.926 37.088 1.00 12.80 316 GLY A O 1
ATOM 2423 N N . TYR A 1 319 ? 20.460 34.483 36.098 1.00 12.50 317 TYR A N 1
ATOM 2424 C CA . TYR A 1 319 ? 21.241 34.527 34.861 1.00 11.74 317 TYR A CA 1
ATOM 2425 C C . TYR A 1 319 ? 22.233 35.689 34.780 1.00 10.68 317 TYR A C 1
ATOM 2426 O O . TYR A 1 319 ? 22.914 35.833 33.776 1.00 9.56 317 TYR A O 1
ATOM 2435 N N . ALA A 1 320 ? 22.302 36.520 35.819 1.00 11.97 318 ALA A N 1
ATOM 2436 C CA . ALA A 1 320 ? 23.212 37.668 35.814 1.00 11.98 318 ALA A CA 1
ATOM 2437 C C . ALA A 1 320 ? 24.406 37.505 36.757 1.00 11.80 318 ALA A C 1
ATOM 2438 O O . ALA A 1 320 ? 25.224 38.410 36.894 1.00 10.32 318 ALA A O 1
ATOM 2440 N N . PHE A 1 321 ? 24.506 36.344 37.390 1.00 12.22 319 PHE A N 1
ATOM 2441 C CA . PHE A 1 321 ? 25.583 36.074 38.342 1.00 11.88 319 PHE A CA 1
ATOM 2442 C C . PHE A 1 321 ? 26.978 36.099 37.703 1.00 12.58 319 PHE A C 1
ATOM 2443 O O . PHE A 1 321 ? 27.878 36.783 38.189 1.00 11.30 319 PHE A O 1
ATOM 2451 N N . VAL A 1 322 ? 27.163 35.352 36.623 1.00 12.19 320 VAL A N 1
ATOM 2452 C CA . VAL A 1 322 ? 28.462 35.323 35.958 1.00 11.91 320 VAL A CA 1
ATOM 2453 C C . VAL A 1 322 ? 28.977 36.733 35.694 1.00 12.11 320 VAL A C 1
ATOM 2454 O O . VAL A 1 322 ? 30.093 37.082 36.063 1.00 11.22 320 VAL A O 1
ATOM 2458 N N . THR A 1 323 ? 28.141 37.543 35.060 1.00 13.95 321 THR A N 1
ATOM 2459 C CA . THR A 1 323 ? 28.505 38.913 34.722 1.00 12.82 321 THR A CA 1
ATOM 2460 C C . THR A 1 323 ? 28.716 39.807 35.939 1.00 12.88 321 THR A C 1
ATOM 2461 O O . THR A 1 323 ? 29.733 40.488 36.041 1.00 12.83 321 THR A O 1
ATOM 2465 N N . LYS A 1 324 ? 27.764 39.800 36.865 1.00 14.28 322 LYS A N 1
ATOM 2466 C CA . LYS A 1 324 ? 27.867 40.659 38.048 1.00 15.27 322 LYS A CA 1
ATOM 2467 C C . LYS A 1 324 ? 28.845 40.236 39.132 1.00 14.24 322 LYS A C 1
ATOM 2468 O O . LYS A 1 324 ? 29.459 41.088 39.785 1.00 12.00 322 LYS A O 1
ATOM 2474 N N . HIS A 1 325 ? 29.011 38.932 39.321 1.00 11.69 323 HIS A N 1
ATOM 2475 C CA . HIS A 1 325 ? 29.871 38.458 40.388 1.00 10.69 323 HIS A CA 1
ATOM 2476 C C . HIS A 1 325 ? 31.088 37.637 40.037 1.00 9.83 323 HIS A C 1
ATOM 2477 O O . HIS A 1 325 ? 32.083 37.705 40.745 1.00 11.27 323 HIS A O 1
ATOM 2484 N N . PHE A 1 326 ? 31.031 36.858 38.965 1.00 11.14 324 PHE A N 1
ATOM 2485 C CA . PHE A 1 326 ? 32.193 36.049 38.626 1.00 11.74 324 PHE A CA 1
ATOM 2486 C C . PHE A 1 326 ? 33.266 36.832 37.880 1.00 12.24 324 PHE A C 1
ATOM 2487 O O . PHE A 1 326 ? 34.451 36.610 38.095 1.00 11.67 324 PHE A O 1
ATOM 2495 N N . LEU A 1 327 ? 32.864 37.736 36.992 1.00 13.03 325 LEU A N 1
ATOM 2496 C CA . LEU A 1 327 ? 33.857 38.511 36.272 1.00 13.75 325 LEU A CA 1
ATOM 2497 C C . LEU A 1 327 ? 34.710 39.258 37.300 1.00 15.16 325 LEU A C 1
ATOM 2498 O O . LEU A 1 327 ? 35.936 39.281 37.196 1.00 14.15 325 LEU A O 1
ATOM 2503 N N . PRO A 1 328 ? 34.070 39.881 38.305 1.00 16.01 326 PRO A N 1
ATOM 2504 C CA . PRO A 1 328 ? 34.856 40.595 39.317 1.00 17.36 326 PRO A CA 1
ATOM 2505 C C . PRO A 1 328 ? 35.807 39.644 40.046 1.00 18.24 326 PRO A C 1
ATOM 2506 O O . PRO A 1 328 ? 36.908 40.034 40.448 1.00 17.33 326 PRO A O 1
ATOM 2510 N N . ARG A 1 329 ? 35.381 38.394 40.210 1.00 18.00 327 ARG A N 1
ATOM 2511 C CA . ARG A 1 329 ? 36.217 37.407 40.874 1.00 17.01 327 ARG A CA 1
ATOM 2512 C C . ARG A 1 329 ? 37.439 37.113 39.993 1.00 17.18 327 ARG A C 1
ATOM 2513 O O . ARG A 1 329 ? 38.562 37.014 40.491 1.00 15.41 327 ARG A O 1
ATOM 2521 N N . LEU A 1 330 ? 37.221 36.987 38.685 1.00 15.26 328 LEU A N 1
ATOM 2522 C CA . LEU A 1 330 ? 38.324 36.733 37.759 1.00 16.99 328 LEU A CA 1
ATOM 2523 C C . LEU A 1 330 ? 39.323 37.884 37.799 1.00 18.57 328 LEU A C 1
ATOM 2524 O O . LEU A 1 330 ? 40.531 37.679 37.700 1.00 16.93 328 LEU A O 1
ATOM 2529 N N . ARG A 1 331 ? 38.803 39.101 37.933 1.00 20.32 329 ARG A N 1
ATOM 2530 C CA . ARG A 1 331 ? 39.641 40.285 37.999 1.00 23.64 329 ARG A CA 1
ATOM 2531 C C . ARG A 1 331 ? 40.527 40.173 39.236 1.00 24.22 329 ARG A C 1
ATOM 2532 O O . ARG A 1 331 ? 41.730 40.402 39.169 1.00 23.39 329 ARG A O 1
ATOM 2540 N N . ARG A 1 332 ? 39.922 39.818 40.366 1.00 23.57 330 ARG A N 1
ATOM 2541 C CA . ARG A 1 332 ? 40.673 39.674 41.600 1.00 24.18 330 ARG A CA 1
ATOM 2542 C C . ARG A 1 332 ? 41.768 38.640 41.404 1.00 24.78 330 ARG A C 1
ATOM 2543 O O . ARG A 1 332 ? 42.829 38.735 42.012 1.00 24.08 330 ARG A O 1
ATOM 2551 N N . HIS A 1 333 ? 41.510 37.656 40.549 1.00 23.10 331 HIS A N 1
ATOM 2552 C CA . HIS A 1 333 ? 42.497 36.621 40.277 1.00 24.51 331 HIS A CA 1
ATOM 2553 C C . HIS A 1 333 ? 43.579 37.064 39.298 1.00 25.65 331 HIS A C 1
ATOM 2554 O O . HIS A 1 333 ? 44.555 36.353 39.095 1.00 27.84 331 HIS A O 1
ATOM 2561 N N . GLY A 1 334 ? 43.409 38.225 38.677 1.00 27.31 332 GLY A N 1
ATOM 2562 C CA . GLY A 1 334 ? 44.431 38.694 37.757 1.00 27.74 332 GLY A CA 1
ATOM 2563 C C . GLY A 1 334 ? 44.071 38.963 36.303 1.00 29.28 332 GLY A C 1
ATOM 2564 O O . GLY A 1 334 ? 44.907 39.483 35.562 1.00 28.89 332 GLY A O 1
ATOM 2565 N N . LEU A 1 335 ? 42.862 38.614 35.867 1.00 27.05 333 LEU A N 1
ATOM 2566 C CA . LEU A 1 335 ? 42.493 38.876 34.477 1.00 26.62 333 LEU A CA 1
ATOM 2567 C C . LEU A 1 335 ? 42.144 40.344 34.285 1.00 25.71 333 LEU A C 1
ATOM 2568 O O . LEU A 1 335 ? 41.539 40.953 35.161 1.00 26.61 333 LEU A O 1
ATOM 2573 N N . ASP A 1 336 ? 42.530 40.913 33.146 1.00 26.62 334 ASP A N 1
ATOM 2574 C CA . ASP A 1 336 ? 42.221 42.311 32.865 1.00 27.68 334 ASP A CA 1
ATOM 2575 C C . ASP A 1 336 ? 40.900 42.438 32.113 1.00 28.37 334 ASP A C 1
ATOM 2576 O O . ASP A 1 336 ? 40.286 41.437 31.746 1.00 27.08 334 ASP A O 1
ATOM 2581 N N . ASP A 1 337 ? 40.476 43.675 31.881 1.00 28.47 335 ASP A N 1
ATOM 2582 C CA . ASP A 1 337 ? 39.224 43.949 31.184 1.00 29.99 335 ASP A CA 1
ATOM 2583 C C . ASP A 1 337 ? 39.136 43.350 29.784 1.00 28.65 335 ASP A C 1
ATOM 2584 O O . ASP A 1 337 ? 38.066 42.926 29.363 1.00 28.11 335 ASP A O 1
ATOM 2589 N N . ALA A 1 338 ? 40.250 43.320 29.060 1.00 27.48 336 ALA A N 1
ATOM 2590 C CA . ALA A 1 338 ? 40.248 42.760 27.712 1.00 25.80 336 ALA A CA 1
ATOM 2591 C C . ALA A 1 338 ? 39.963 41.265 27.767 1.00 24.33 336 ALA A C 1
ATOM 2592 O O . ALA A 1 338 ? 39.297 40.712 26.887 1.00 22.87 336 ALA A O 1
ATOM 2594 N N . ALA A 1 339 ? 40.467 40.614 28.810 1.00 21.38 337 ALA A N 1
ATOM 2595 C CA . ALA A 1 339 ? 40.259 39.181 28.979 1.00 19.64 337 ALA A CA 1
ATOM 2596 C C . ALA A 1 339 ? 38.789 38.903 29.281 1.00 18.27 337 ALA A C 1
ATOM 2597 O O . ALA A 1 339 ? 38.242 37.899 28.838 1.00 16.72 337 ALA A O 1
ATOM 2599 N N . LEU A 1 340 ? 38.161 39.793 30.049 1.00 17.29 338 LEU A N 1
ATOM 2600 C CA . LEU A 1 340 ? 36.752 39.641 30.388 1.00 18.13 338 LEU A CA 1
ATOM 2601 C C . LEU A 1 340 ? 35.927 39.840 29.116 1.00 16.95 338 LEU A C 1
ATOM 2602 O O . LEU A 1 340 ? 34.901 39.188 28.918 1.00 15.54 338 LEU A O 1
ATOM 2607 N N . GLU A 1 341 ? 36.384 40.741 28.253 1.00 16.60 339 GLU A N 1
ATOM 2608 C CA . GLU A 1 341 ? 35.707 40.987 26.985 1.00 16.75 339 GLU A CA 1
ATOM 2609 C C . GLU A 1 341 ? 35.871 39.735 26.117 1.00 16.31 339 GLU A C 1
ATOM 2610 O O . GLU A 1 341 ? 34.934 39.305 25.440 1.00 14.72 339 GLU A O 1
ATOM 2616 N N . THR A 1 342 ? 37.064 39.149 26.141 1.00 14.28 340 THR A N 1
ATOM 2617 C CA . THR A 1 342 ? 37.328 37.940 25.367 1.00 15.75 340 THR A CA 1
ATOM 2618 C C . THR A 1 342 ? 36.412 36.787 25.789 1.00 15.26 340 THR A C 1
ATOM 2619 O O . THR A 1 342 ? 35.901 36.045 24.952 1.00 15.74 340 THR A O 1
ATOM 2623 N N . LEU A 1 343 ? 36.210 36.645 27.095 1.00 14.85 341 LEU A N 1
ATOM 2624 C CA . LEU A 1 343 ? 35.382 35.570 27.635 1.00 13.51 341 LEU A CA 1
ATOM 2625 C C . LEU A 1 343 ? 33.880 35.665 27.367 1.00 13.58 341 LEU A C 1
ATOM 2626 O O . LEU A 1 343 ? 33.233 34.666 27.054 1.00 14.44 341 LEU A O 1
ATOM 2639 N N . VAL A 1 345 ? 32.300 37.934 25.088 1.00 13.40 343 VAL A N 1
ATOM 2640 C CA . VAL A 1 345 ? 31.914 38.403 23.762 1.00 12.63 343 VAL A CA 1
ATOM 2641 C C . VAL A 1 345 ? 32.681 37.736 22.626 1.00 11.95 343 VAL A C 1
ATOM 2642 O O . VAL A 1 345 ? 32.091 37.087 21.757 1.00 10.01 343 VAL A O 1
ATOM 2646 N N . THR A 1 346 ? 34.002 37.892 22.636 1.00 12.50 344 THR A N 1
ATOM 2647 C CA . THR A 1 346 ? 34.813 37.330 21.571 1.00 12.26 344 THR A CA 1
ATOM 2648 C C . THR A 1 346 ? 34.726 35.815 21.486 1.00 11.83 344 THR A C 1
ATOM 2649 O O . THR A 1 346 ? 34.516 35.264 20.404 1.00 11.67 344 THR A O 1
ATOM 2653 N N . ASN A 1 347 ? 34.879 35.127 22.615 1.00 11.04 345 ASN A N 1
ATOM 2654 C CA . ASN A 1 347 ? 34.839 33.671 22.557 1.00 12.34 345 ASN A CA 1
ATOM 2655 C C . ASN A 1 347 ? 33.495 33.117 22.088 1.00 11.89 345 ASN A C 1
ATOM 2656 O O . ASN A 1 347 ? 33.452 32.178 21.284 1.00 10.76 345 ASN A O 1
ATOM 2661 N N . PRO A 1 348 ? 32.381 33.674 22.590 1.00 11.50 346 PRO A N 1
ATOM 2662 C CA . PRO A 1 348 ? 31.101 33.146 22.119 1.00 12.07 346 PRO A CA 1
ATOM 2663 C C . PRO A 1 348 ? 31.013 33.336 20.607 1.00 11.72 346 PRO A C 1
ATOM 2664 O O . PRO A 1 348 ? 30.506 32.477 19.886 1.00 11.72 346 PRO A O 1
ATOM 2668 N N . ARG A 1 349 ? 31.543 34.453 20.122 1.00 12.72 347 ARG A N 1
ATOM 2669 C CA . ARG A 1 349 ? 31.513 34.708 18.689 1.00 11.84 347 ARG A CA 1
ATOM 2670 C C . ARG A 1 349 ? 32.387 33.684 17.959 1.00 10.53 347 ARG A C 1
ATOM 2671 O O . ARG A 1 349 ? 32.040 33.220 16.879 1.00 10.54 347 ARG A O 1
ATOM 2679 N N . ARG A 1 350 ? 33.522 33.335 18.559 1.00 11.95 348 ARG A N 1
ATOM 2680 C CA . ARG A 1 350 ? 34.435 32.360 17.972 1.00 9.66 348 ARG A CA 1
ATOM 2681 C C . ARG A 1 350 ? 33.764 30.991 17.833 1.00 9.52 348 ARG A C 1
ATOM 2682 O O . ARG A 1 350 ? 34.064 30.231 16.918 1.00 11.39 348 ARG A O 1
ATOM 2690 N N . VAL A 1 351 ? 32.859 30.676 18.749 1.00 10.01 349 VAL A N 1
ATOM 2691 C CA . VAL A 1 351 ? 32.167 29.394 18.693 1.00 9.67 349 VAL A CA 1
ATOM 2692 C C . VAL A 1 351 ? 31.386 29.263 17.387 1.00 9.45 349 VAL A C 1
ATOM 2693 O O . VAL A 1 351 ? 31.438 28.227 16.719 1.00 10.86 349 VAL A O 1
ATOM 2697 N N . PHE A 1 352 ? 30.686 30.339 17.028 1.00 11.23 350 PHE A N 1
ATOM 2698 C CA . PHE A 1 352 ? 29.843 30.393 15.832 1.00 12.89 350 PHE A CA 1
ATOM 2699 C C . PHE A 1 352 ? 30.487 30.953 14.563 1.00 13.04 350 PHE A C 1
ATOM 2700 O O . PHE A 1 352 ? 29.893 30.868 13.490 1.00 12.85 350 PHE A O 1
ATOM 2708 N N . ASP A 1 353 ? 31.676 31.535 14.676 1.00 14.79 351 ASP A N 1
ATOM 2709 C CA . ASP A 1 353 ? 32.318 32.145 13.514 1.00 16.04 351 ASP A CA 1
ATOM 2710 C C . ASP A 1 353 ? 33.799 31.773 13.414 1.00 15.42 351 ASP A C 1
ATOM 2711 O O . ASP A 1 353 ? 34.624 32.224 14.212 1.00 13.40 351 ASP A O 1
ATOM 2716 N N . ALA A 1 354 ? 34.118 30.956 12.414 1.00 16.93 352 ALA A N 1
ATOM 2717 C CA . ALA A 1 354 ? 35.476 30.482 12.181 1.00 17.95 352 ALA A CA 1
ATOM 2718 C C . ALA A 1 354 ? 36.437 31.545 11.671 1.00 19.49 352 ALA A C 1
ATOM 2719 O O . ALA A 1 354 ? 37.656 31.367 11.748 1.00 20.07 352 ALA A O 1
ATOM 2721 N N . SER A 1 355 ? 35.904 32.644 11.145 1.00 19.21 353 SER A N 1
ATOM 2722 C CA . SER A 1 355 ? 36.761 33.694 10.604 1.00 19.46 353 SER A CA 1
ATOM 2723 C C . SER A 1 355 ? 37.446 34.507 11.690 1.00 21.96 353 SER A C 1
ATOM 2724 O O . SER A 1 355 ? 38.389 35.240 11.407 1.00 20.38 353 SER A O 1
ATOM 2727 N N . ILE A 1 356 ? 36.974 34.387 12.928 1.00 22.62 354 ILE A N 1
ATOM 2728 C CA . ILE A 1 356 ? 37.567 35.140 14.029 1.00 26.00 354 ILE A CA 1
ATOM 2729 C C . ILE A 1 356 ? 38.913 34.533 14.409 1.00 28.41 354 ILE A C 1
ATOM 2730 O O . ILE A 1 356 ? 38.990 33.367 14.797 1.00 28.37 354 ILE A O 1
ATOM 2735 N N . GLU A 1 357 ? 39.974 35.323 14.286 1.00 31.24 355 GLU A N 1
ATOM 2736 C CA . GLU A 1 357 ? 41.317 34.844 14.605 1.00 35.70 355 GLU A CA 1
ATOM 2737 C C . GLU A 1 357 ? 41.489 34.627 16.109 1.00 36.41 355 GLU A C 1
ATOM 2738 O O . GLU A 1 357 ? 40.733 35.176 16.907 1.00 35.28 355 GLU A O 1
ATOM 2744 N N . GLY A 1 358 ? 42.480 33.823 16.488 1.00 38.10 356 GLY A N 1
ATOM 2745 C CA . GLY A 1 358 ? 42.708 33.534 17.895 1.00 41.02 356 GLY A CA 1
ATOM 2746 C C . GLY A 1 358 ? 43.458 34.584 18.696 1.00 43.09 356 GLY A C 1
ATOM 2747 O O . GLY A 1 358 ? 43.560 35.739 18.279 1.00 42.16 356 GLY A O 1
ATOM 2748 N N . HIS A 1 359 ? 43.968 34.160 19.855 1.00 45.49 357 HIS A N 1
ATOM 2749 C CA . HIS A 1 359 ? 44.736 34.987 20.797 1.00 48.34 357 HIS A CA 1
ATOM 2750 C C . HIS A 1 359 ? 43.902 35.546 21.944 1.00 49.75 357 HIS A C 1
ATOM 2751 O O . HIS A 1 359 ? 42.672 35.488 21.920 1.00 49.95 357 HIS A O 1
ATOM 2758 N N . HIS A 1 360 ? 44.588 36.087 22.949 1.00 51.39 358 HIS A N 1
ATOM 2759 C CA . HIS A 1 360 ? 43.934 36.663 24.119 1.00 52.14 358 HIS A CA 1
ATOM 2760 C C . HIS A 1 360 ? 43.212 37.964 23.777 1.00 52.36 358 HIS A C 1
ATOM 2761 O O . HIS A 1 360 ? 42.812 38.682 24.723 1.00 53.96 358 HIS A O 1
ATOM 2768 N N . SER B 1 2 ? 48.931 32.146 96.896 1.00 39.39 -2 SER B N 1
ATOM 2769 C CA . SER B 1 2 ? 48.170 32.083 98.176 1.00 39.10 -2 SER B CA 1
ATOM 2770 C C . SER B 1 2 ? 47.037 31.066 98.071 1.00 37.16 -2 SER B C 1
ATOM 2771 O O . SER B 1 2 ? 47.271 29.863 98.187 1.00 39.20 -2 SER B O 1
ATOM 2774 N N . LEU B 1 3 ? 45.816 31.541 97.843 1.00 33.72 -1 LEU B N 1
ATOM 2775 C CA . LEU B 1 3 ? 44.672 30.645 97.730 1.00 30.09 -1 LEU B CA 1
ATOM 2776 C C . LEU B 1 3 ? 44.277 30.366 96.281 1.00 29.34 -1 LEU B C 1
ATOM 2777 O O . LEU B 1 3 ? 44.255 31.266 95.440 1.00 26.88 -1 LEU B O 1
ATOM 2782 N N . SER B 1 4 ? 43.967 29.102 96.002 1.00 26.88 2 SER B N 1
ATOM 2783 C CA . SER B 1 4 ? 43.571 28.667 94.668 1.00 24.21 2 SER B CA 1
ATOM 2784 C C . SER B 1 4 ? 42.376 29.455 94.123 1.00 24.60 2 SER B C 1
ATOM 2785 O O . SER B 1 4 ? 41.455 29.800 94.868 1.00 22.32 2 SER B O 1
ATOM 2788 N N . GLU B 1 5 ? 42.404 29.735 92.821 1.00 22.84 3 GLU B N 1
ATOM 2789 C CA . GLU B 1 5 ? 41.331 30.473 92.149 1.00 22.68 3 GLU B CA 1
ATOM 2790 C C . GLU B 1 5 ? 40.740 29.597 91.050 1.00 22.28 3 GLU B C 1
ATOM 2791 O O . GLU B 1 5 ? 39.994 30.070 90.196 1.00 21.36 3 GLU B O 1
ATOM 2797 N N . LEU B 1 6 ? 41.086 28.316 91.076 1.00 21.19 4 LEU B N 1
ATOM 2798 C CA . LEU B 1 6 ? 40.608 27.373 90.077 1.00 21.13 4 LEU B CA 1
ATOM 2799 C C . LEU B 1 6 ? 39.096 27.239 90.023 1.00 22.05 4 LEU B C 1
ATOM 2800 O O . LEU B 1 6 ? 38.423 27.164 91.055 1.00 18.39 4 LEU B O 1
ATOM 2805 N N . SER B 1 7 ? 38.562 27.214 88.807 1.00 20.20 5 SER B N 1
ATOM 2806 C CA . SER B 1 7 ? 37.133 27.028 88.623 1.00 19.87 5 SER B CA 1
ATOM 2807 C C . SER B 1 7 ? 36.809 25.644 89.159 1.00 20.27 5 SER B C 1
ATOM 2808 O O . SER B 1 7 ? 37.651 24.743 89.115 1.00 18.15 5 SER B O 1
ATOM 2811 N N . PRO B 1 8 ? 35.597 25.454 89.692 1.00 21.28 6 PRO B N 1
ATOM 2812 C CA . PRO B 1 8 ? 35.247 24.128 90.208 1.00 21.68 6 PRO B CA 1
ATOM 2813 C C . PRO B 1 8 ? 35.269 23.128 89.051 1.00 21.21 6 PRO B C 1
ATOM 2814 O O . PRO B 1 8 ? 35.275 21.918 89.264 1.00 20.94 6 PRO B O 1
ATOM 2818 N N . CYS B 1 9 ? 35.260 23.648 87.823 1.00 19.69 7 CYS B N 1
ATOM 2819 C CA . CYS B 1 9 ? 35.298 22.800 86.631 1.00 18.48 7 CYS B CA 1
ATOM 2820 C C . CYS B 1 9 ? 36.544 23.050 85.780 1.00 18.62 7 CYS B C 1
ATOM 2821 O O . CYS B 1 9 ? 36.461 23.118 84.547 1.00 16.34 7 CYS B O 1
ATOM 2824 N N . HIS B 1 10 ? 37.697 23.190 86.432 1.00 17.40 8 HIS B N 1
ATOM 2825 C CA . HIS B 1 10 ? 38.951 23.413 85.712 1.00 17.03 8 HIS B CA 1
ATOM 2826 C C . HIS B 1 10 ? 39.245 22.162 84.887 1.00 14.91 8 HIS B C 1
ATOM 2827 O O . HIS B 1 10 ? 38.637 21.119 85.107 1.00 14.70 8 HIS B O 1
ATOM 2834 N N . VAL B 1 11 ? 40.166 22.264 83.934 1.00 15.18 9 VAL B N 1
ATOM 2835 C CA . VAL B 1 11 ? 40.470 21.137 83.056 1.00 16.97 9 VAL B CA 1
ATOM 2836 C C . VAL B 1 11 ? 40.940 19.842 83.718 1.00 18.56 9 VAL B C 1
ATOM 2837 O O . VAL B 1 11 ? 40.904 18.781 83.096 1.00 15.04 9 VAL B O 1
ATOM 2841 N N . ARG B 1 12 ? 41.369 19.917 84.976 1.00 19.26 10 ARG B N 1
ATOM 2842 C CA . ARG B 1 12 ? 41.809 18.714 85.677 1.00 20.05 10 ARG B CA 1
ATOM 2843 C C . ARG B 1 12 ? 40.759 18.269 86.699 1.00 19.90 10 ARG B C 1
ATOM 2844 O O . ARG B 1 12 ? 41.024 17.409 87.544 1.00 17.19 10 ARG B O 1
ATOM 2852 N N . SER B 1 13 ? 39.564 18.848 86.613 1.00 19.30 11 SER B N 1
ATOM 2853 C CA . SER B 1 13 ? 38.490 18.517 87.548 1.00 19.06 11 SER B CA 1
ATOM 2854 C C . SER B 1 13 ? 37.665 17.323 87.096 1.00 19.62 11 SER B C 1
ATOM 2855 O O . SER B 1 13 ? 37.149 16.578 87.920 1.00 18.99 11 SER B O 1
ATOM 2858 N N . GLY B 1 14 ? 37.536 17.142 85.787 1.00 19.57 12 GLY B N 1
ATOM 2859 C CA . GLY B 1 14 ? 36.746 16.037 85.283 1.00 19.21 12 GLY B CA 1
ATOM 2860 C C . GLY B 1 14 ? 35.303 16.473 85.142 1.00 20.01 12 GLY B C 1
ATOM 2861 O O . GLY B 1 14 ? 34.419 15.665 84.849 1.00 19.12 12 GLY B O 1
ATOM 2862 N N . ARG B 1 15 ? 35.064 17.763 85.357 1.00 19.37 13 ARG B N 1
ATOM 2863 C CA . ARG B 1 15 ? 33.724 18.330 85.240 1.00 20.00 13 ARG B CA 1
ATOM 2864 C C . ARG B 1 15 ? 33.750 19.507 84.262 1.00 18.77 13 ARG B C 1
ATOM 2865 O O . ARG B 1 15 ? 34.820 19.997 83.908 1.00 16.97 13 ARG B O 1
ATOM 2873 N N . ILE B 1 16 ? 32.572 19.948 83.829 1.00 18.45 14 ILE B N 1
ATOM 2874 C CA . ILE B 1 16 ? 32.458 21.072 82.901 1.00 18.31 14 ILE B CA 1
ATOM 2875 C C . ILE B 1 16 ? 31.354 22.007 83.366 1.00 19.03 14 ILE B C 1
ATOM 2876 O O . ILE B 1 16 ? 30.258 21.568 83.707 1.00 17.57 14 ILE B O 1
ATOM 2889 N N . THR B 1 18 ? 28.452 24.408 82.875 1.00 20.66 16 THR B N 1
ATOM 2890 C CA . THR B 1 18 ? 27.441 24.858 81.921 1.00 21.33 16 THR B CA 1
ATOM 2891 C C . THR B 1 18 ? 26.634 25.957 82.611 1.00 21.28 16 THR B C 1
ATOM 2892 O O . THR B 1 18 ? 26.783 26.177 83.817 1.00 20.08 16 THR B O 1
ATOM 2896 N N . VAL B 1 19 ? 25.780 26.639 81.854 1.00 20.65 17 VAL B N 1
ATOM 2897 C CA . VAL B 1 19 ? 24.959 27.712 82.408 1.00 21.27 17 VAL B CA 1
ATOM 2898 C C . VAL B 1 19 ? 24.014 27.209 83.493 1.00 21.47 17 VAL B C 1
ATOM 2899 O O . VAL B 1 19 ? 23.453 27.998 84.251 1.00 22.55 17 VAL B O 1
ATOM 2903 N N . ASP B 1 20 ? 23.823 25.897 83.551 1.00 23.45 18 ASP B N 1
ATOM 2904 C CA . ASP B 1 20 ? 22.949 25.312 84.555 1.00 26.30 18 ASP B CA 1
ATOM 2905 C C . ASP B 1 20 ? 23.760 24.589 85.624 1.00 27.19 18 ASP B C 1
ATOM 2906 O O . ASP B 1 20 ? 23.218 23.800 86.393 1.00 27.15 18 ASP B O 1
ATOM 2911 N N . GLY B 1 21 ? 25.059 24.855 85.664 1.00 26.54 19 GLY B N 1
ATOM 2912 C CA . GLY B 1 21 ? 25.892 24.217 86.663 1.00 27.13 19 GLY B CA 1
ATOM 2913 C C . GLY B 1 21 ? 26.854 23.183 86.109 1.00 26.11 19 GLY B C 1
ATOM 2914 O O . GLY B 1 21 ? 26.916 22.963 84.900 1.00 24.82 19 GLY B O 1
ATOM 2915 N N . PRO B 1 22 ? 27.623 22.525 86.990 1.00 25.98 20 PRO B N 1
ATOM 2916 C CA . PRO B 1 22 ? 28.598 21.506 86.608 1.00 24.23 20 PRO B CA 1
ATOM 2917 C C . PRO B 1 22 ? 27.989 20.198 86.136 1.00 24.37 20 PRO B C 1
ATOM 2918 O O . PRO B 1 22 ? 26.926 19.784 86.595 1.00 23.80 20 PRO B O 1
ATOM 2922 N N . ILE B 1 23 ? 28.696 19.549 85.219 1.00 23.54 21 ILE B N 1
ATOM 2923 C CA . ILE B 1 23 ? 28.297 18.259 84.681 1.00 23.44 21 ILE B CA 1
ATOM 2924 C C . ILE B 1 23 ? 29.574 17.444 84.484 1.00 22.26 21 ILE B C 1
ATOM 2925 O O . ILE B 1 23 ? 30.645 18.007 84.276 1.00 20.12 21 ILE B O 1
ATOM 2930 N N . PRO B 1 24 ? 29.492 16.111 84.599 1.00 23.50 22 PRO B N 1
ATOM 2931 C CA . PRO B 1 24 ? 30.724 15.341 84.389 1.00 23.39 22 PRO B CA 1
ATOM 2932 C C . PRO B 1 24 ? 31.128 15.493 82.919 1.00 24.41 22 PRO B C 1
ATOM 2933 O O . PRO B 1 24 ? 30.259 15.556 82.045 1.00 23.62 22 PRO B O 1
ATOM 2937 N N . SER B 1 25 ? 32.431 15.564 82.642 1.00 23.17 23 SER B N 1
ATOM 2938 C CA . SER B 1 25 ? 32.893 15.750 81.265 1.00 23.32 23 SER B CA 1
ATOM 2939 C C . SER B 1 25 ? 32.372 14.664 80.337 1.00 23.43 23 SER B C 1
ATOM 2940 O O . SER B 1 25 ? 32.233 14.884 79.133 1.00 21.24 23 SER B O 1
ATOM 2943 N N . SER B 1 26 ? 32.073 13.501 80.907 1.00 22.15 24 SER B N 1
ATOM 2944 C CA . SER B 1 26 ? 31.564 12.371 80.141 1.00 22.76 24 SER B CA 1
ATOM 2945 C C . SER B 1 26 ? 30.147 12.633 79.640 1.00 22.79 24 SER B C 1
ATOM 2946 O O . SER B 1 26 ? 29.668 11.948 78.734 1.00 22.50 24 SER B O 1
ATOM 2949 N N . ALA B 1 27 ? 29.481 13.619 80.235 1.00 22.66 25 ALA B N 1
ATOM 2950 C CA . ALA B 1 27 ? 28.114 13.957 79.850 1.00 23.21 25 ALA B CA 1
ATOM 2951 C C . ALA B 1 27 ? 28.039 15.000 78.731 1.00 22.26 25 ALA B C 1
ATOM 2952 O O . ALA B 1 27 ? 26.952 15.314 78.241 1.00 21.10 25 ALA B O 1
ATOM 2954 N N . LEU B 1 28 ? 29.187 15.534 78.328 1.00 19.80 26 LEU B N 1
ATOM 2955 C CA . LEU B 1 28 ? 29.210 16.540 77.268 1.00 19.22 26 LEU B CA 1
ATOM 2956 C C . LEU B 1 28 ? 28.652 15.943 75.979 1.00 18.87 26 LEU B C 1
ATOM 2957 O O . LEU B 1 28 ? 27.774 16.523 75.354 1.00 18.55 26 LEU B O 1
ATOM 2962 N N . GLY B 1 29 ? 29.174 14.783 75.589 1.00 18.63 27 GLY B N 1
ATOM 2963 C CA . GLY B 1 29 ? 28.703 14.106 74.392 1.00 18.79 27 GLY B CA 1
ATOM 2964 C C . GLY B 1 29 ? 28.926 14.811 73.065 1.00 19.54 27 GLY B C 1
ATOM 2965 O O . GLY B 1 29 ? 29.854 15.607 72.916 1.00 18.93 27 GLY B O 1
ATOM 2966 N N . HIS B 1 30 ? 28.059 14.499 72.101 1.00 18.93 28 HIS B N 1
ATOM 2967 C CA . HIS B 1 30 ? 28.106 15.070 70.754 1.00 20.47 28 HIS B CA 1
ATOM 2968 C C . HIS B 1 30 ? 27.980 16.580 70.919 1.00 19.58 28 HIS B C 1
ATOM 2969 O O . HIS B 1 30 ? 26.926 17.084 71.309 1.00 17.63 28 HIS B O 1
ATOM 2976 N N . THR B 1 31 ? 29.054 17.295 70.591 1.00 19.52 29 THR B N 1
ATOM 2977 C CA . THR B 1 31 ? 29.099 18.735 70.807 1.00 17.89 29 THR B CA 1
ATOM 2978 C C . THR B 1 31 ? 29.557 19.642 69.669 1.00 17.56 29 THR B C 1
ATOM 2979 O O . THR B 1 31 ? 30.380 19.260 68.841 1.00 16.37 29 THR B O 1
ATOM 2983 N N . LEU B 1 32 ? 29.012 20.860 69.662 1.00 15.37 30 LEU B N 1
ATOM 2984 C CA . LEU B 1 32 ? 29.397 21.890 68.709 1.00 13.09 30 LEU B CA 1
ATOM 2985 C C . LEU B 1 32 ? 30.202 22.868 69.568 1.00 12.88 30 LEU B C 1
ATOM 2986 O O . LEU B 1 32 ? 29.655 23.544 70.443 1.00 10.33 30 LEU B O 1
ATOM 2999 N N . HIS B 1 34 ? 31.676 25.696 68.788 1.00 12.72 32 HIS B N 1
ATOM 3000 C CA . HIS B 1 34 ? 31.639 27.123 68.528 1.00 13.02 32 HIS B CA 1
ATOM 3001 C C . HIS B 1 34 ? 30.396 27.579 67.777 1.00 12.65 32 HIS B C 1
ATOM 3002 O O . HIS B 1 34 ? 30.341 27.520 66.547 1.00 13.35 32 HIS B O 1
ATOM 3009 N N . GLU B 1 35 ? 29.409 28.049 68.529 1.00 12.17 33 GLU B N 1
ATOM 3010 C CA . GLU B 1 35 ? 28.157 28.526 67.944 1.00 13.64 33 GLU B CA 1
ATOM 3011 C C . GLU B 1 35 ? 27.637 29.724 68.725 1.00 15.75 33 GLU B C 1
ATOM 3012 O O . GLU B 1 35 ? 27.857 29.830 69.933 1.00 17.30 33 GLU B O 1
ATOM 3018 N N . HIS B 1 36 ? 26.952 30.632 68.036 1.00 17.36 34 HIS B N 1
ATOM 3019 C CA . HIS B 1 36 ? 26.367 31.780 68.709 1.00 18.53 34 HIS B CA 1
ATOM 3020 C C . HIS B 1 36 ? 24.869 31.537 68.664 1.00 20.16 34 HIS B C 1
ATOM 3021 O O . HIS B 1 36 ? 24.309 31.303 67.590 1.00 17.32 34 HIS B O 1
ATOM 3028 N N . LEU B 1 37 ? 24.228 31.569 69.831 1.00 18.99 35 LEU B N 1
ATOM 3029 C CA . LEU B 1 37 ? 22.793 31.331 69.912 1.00 19.47 35 LEU B CA 1
ATOM 3030 C C . LEU B 1 37 ? 22.012 32.634 69.845 1.00 19.80 35 LEU B C 1
ATOM 3031 O O . LEU B 1 37 ? 20.868 32.662 69.397 1.00 18.73 35 LEU B O 1
ATOM 3036 N N . GLN B 1 38 ? 22.661 33.701 70.293 1.00 20.21 36 GLN B N 1
ATOM 3037 C CA . GLN B 1 38 ? 22.116 35.055 70.298 1.00 22.03 36 GLN B CA 1
ATOM 3038 C C . GLN B 1 38 ? 23.341 35.964 70.252 1.00 23.13 36 GLN B C 1
ATOM 3039 O O . GLN B 1 38 ? 24.341 35.672 70.897 1.00 23.46 36 GLN B O 1
ATOM 3045 N N . ASN B 1 39 ? 23.285 37.054 69.498 1.00 24.07 37 ASN B N 1
ATOM 3046 C CA . ASN B 1 39 ? 24.425 37.963 69.448 1.00 25.44 37 ASN B CA 1
ATOM 3047 C C . ASN B 1 39 ? 24.063 39.277 68.777 1.00 26.88 37 ASN B C 1
ATOM 3048 O O . ASN B 1 39 ? 22.934 39.470 68.331 1.00 25.82 37 ASN B O 1
ATOM 3053 N N . ASP B 1 40 ? 25.039 40.174 68.703 1.00 29.39 38 ASP B N 1
ATOM 3054 C CA . ASP B 1 40 ? 24.846 41.479 68.085 1.00 32.29 38 ASP B CA 1
ATOM 3055 C C . ASP B 1 40 ? 26.098 41.877 67.300 1.00 33.01 38 ASP B C 1
ATOM 3056 O O . ASP B 1 40 ? 27.144 42.157 67.884 1.00 32.96 38 ASP B O 1
ATOM 3061 N N . CYS B 1 41 ? 25.979 41.900 65.973 1.00 33.54 39 CYS B N 1
ATOM 3062 C CA . CYS B 1 41 ? 27.099 42.240 65.096 1.00 35.09 39 CYS B CA 1
ATOM 3063 C C . CYS B 1 41 ? 26.850 43.516 64.292 1.00 37.05 39 CYS B C 1
ATOM 3064 O O . CYS B 1 41 ? 27.458 43.721 63.242 1.00 35.89 39 CYS B O 1
ATOM 3067 N N . ARG B 1 42 ? 25.964 44.372 64.786 1.00 39.71 40 ARG B N 1
ATOM 3068 C CA . ARG B 1 42 ? 25.637 45.619 64.098 1.00 42.61 40 ARG B CA 1
ATOM 3069 C C . ARG B 1 42 ? 26.841 46.535 63.858 1.00 43.50 40 ARG B C 1
ATOM 3070 O O . ARG B 1 42 ? 26.843 47.328 62.918 1.00 43.15 40 ARG B O 1
ATOM 3078 N N . CYS B 1 43 ? 27.862 46.427 64.701 1.00 44.42 41 CYS B N 1
ATOM 3079 C CA . CYS B 1 43 ? 29.050 47.261 64.552 1.00 46.01 41 CYS B CA 1
ATOM 3080 C C . CYS B 1 43 ? 29.941 46.794 63.402 1.00 45.51 41 CYS B C 1
ATOM 3081 O O . CYS B 1 43 ? 31.043 47.306 63.211 1.00 46.32 41 CYS B O 1
ATOM 3084 N N . TRP B 1 44 ? 29.456 45.820 62.637 1.00 44.17 42 TRP B N 1
ATOM 3085 C CA . TRP B 1 44 ? 30.204 45.289 61.501 1.00 42.14 42 TRP B CA 1
ATOM 3086 C C . TRP B 1 44 ? 29.450 45.467 60.186 1.00 40.32 42 TRP B C 1
ATOM 3087 O O . TRP B 1 44 ? 29.802 44.873 59.163 1.00 38.33 42 TRP B O 1
ATOM 3098 N N . TRP B 1 45 ? 28.410 46.293 60.223 1.00 39.01 43 TRP B N 1
ATOM 3099 C CA . TRP B 1 45 ? 27.618 46.573 59.036 1.00 38.44 43 TRP B CA 1
ATOM 3100 C C . TRP B 1 45 ? 28.534 47.146 57.958 1.00 37.12 43 TRP B C 1
ATOM 3101 O O . TRP B 1 45 ? 29.383 47.993 58.237 1.00 34.72 43 TRP B O 1
ATOM 3112 N N . ASN B 1 46 ? 28.373 46.658 56.733 1.00 36.05 44 ASN B N 1
ATOM 3113 C CA . ASN B 1 46 ? 29.177 47.115 55.609 1.00 36.53 44 ASN B CA 1
ATOM 3114 C C . ASN B 1 46 ? 28.274 47.899 54.664 1.00 37.77 44 ASN B C 1
ATOM 3115 O O . ASN B 1 46 ? 27.751 47.356 53.692 1.00 36.69 44 ASN B O 1
ATOM 3120 N N . PRO B 1 47 ? 28.083 49.197 54.943 1.00 39.32 45 PRO B N 1
ATOM 3121 C CA . PRO B 1 47 ? 27.232 50.053 54.113 1.00 40.52 45 PRO B CA 1
ATOM 3122 C C . PRO B 1 47 ? 27.590 49.981 52.635 1.00 41.78 45 PRO B C 1
ATOM 3123 O O . PRO B 1 47 ? 28.755 50.121 52.258 1.00 40.88 45 PRO B O 1
ATOM 3127 N N . PRO B 1 48 ? 26.587 49.746 51.778 1.00 43.32 46 PRO B N 1
ATOM 3128 C CA . PRO B 1 48 ? 26.810 49.657 50.334 1.00 45.51 46 PRO B CA 1
ATOM 3129 C C . PRO B 1 48 ? 27.098 51.032 49.748 1.00 47.86 46 PRO B C 1
ATOM 3130 O O . PRO B 1 48 ? 26.213 51.886 49.692 1.00 49.04 46 PRO B O 1
ATOM 3134 N N . GLN B 1 49 ? 28.336 51.252 49.321 1.00 50.06 47 GLN B N 1
ATOM 3135 C CA . GLN B 1 49 ? 28.701 52.536 48.746 1.00 51.99 47 GLN B CA 1
ATOM 3136 C C . GLN B 1 49 ? 27.928 52.769 47.451 1.00 52.80 47 GLN B C 1
ATOM 3137 O O . GLN B 1 49 ? 27.438 53.873 47.205 1.00 52.87 47 GLN B O 1
ATOM 3143 N N . GLU B 1 50 ? 27.811 51.729 46.628 1.00 52.84 48 GLU B N 1
ATOM 3144 C CA . GLU B 1 50 ? 27.068 51.849 45.379 1.00 53.11 48 GLU B CA 1
ATOM 3145 C C . GLU B 1 50 ? 25.603 52.021 45.768 1.00 52.48 48 GLU B C 1
ATOM 3146 O O . GLU B 1 50 ? 24.998 51.115 46.337 1.00 52.56 48 GLU B O 1
ATOM 3152 N N . PRO B 1 51 ? 25.018 53.191 45.473 1.00 52.56 49 PRO B N 1
ATOM 3153 C CA . PRO B 1 51 ? 23.618 53.480 45.798 1.00 51.84 49 PRO B CA 1
ATOM 3154 C C . PRO B 1 51 ? 22.651 52.434 45.252 1.00 50.88 49 PRO B C 1
ATOM 3155 O O . PRO B 1 51 ? 21.561 52.247 45.788 1.00 51.38 49 PRO B O 1
ATOM 3159 N N . GLU B 1 52 ? 23.057 51.754 44.185 1.00 50.09 50 GLU B N 1
ATOM 3160 C CA . GLU B 1 52 ? 22.219 50.731 43.569 1.00 49.22 50 GLU B CA 1
ATOM 3161 C C . GLU B 1 52 ? 21.989 49.550 44.517 1.00 47.34 50 GLU B C 1
ATOM 3162 O O . GLU B 1 52 ? 20.966 48.869 44.439 1.00 46.54 50 GLU B O 1
ATOM 3168 N N . ARG B 1 53 ? 22.947 49.311 45.407 1.00 45.92 51 ARG B N 1
ATOM 3169 C CA . ARG B 1 53 ? 22.844 48.218 46.370 1.00 43.94 51 ARG B CA 1
ATOM 3170 C C . ARG B 1 53 ? 22.280 48.698 47.703 1.00 42.79 51 ARG B C 1
ATOM 3171 O O . ARG B 1 53 ? 22.323 47.977 48.697 1.00 41.29 51 ARG B O 1
ATOM 3179 N N . GLN B 1 54 ? 21.746 49.916 47.713 1.00 41.71 52 GLN B N 1
ATOM 3180 C CA . GLN B 1 54 ? 21.172 50.504 48.921 1.00 41.48 52 GLN B CA 1
ATOM 3181 C C . GLN B 1 54 ? 20.022 49.656 49.463 1.00 39.67 52 GLN B C 1
ATOM 3182 O O . GLN B 1 54 ? 19.861 49.501 50.675 1.00 38.67 52 GLN B O 1
ATOM 3188 N N . TYR B 1 55 ? 19.219 49.109 48.558 1.00 37.40 53 TYR B N 1
ATOM 3189 C CA . TYR B 1 55 ? 18.076 48.301 48.953 1.00 36.30 53 TYR B CA 1
ATOM 3190 C C . TYR B 1 55 ? 18.467 47.089 49.807 1.00 35.41 53 TYR B C 1
ATOM 3191 O O . TYR B 1 55 ? 17.717 46.677 50.691 1.00 33.68 53 TYR B O 1
ATOM 3200 N N . LEU B 1 56 ? 19.645 46.531 49.551 1.00 34.58 54 LEU B N 1
ATOM 3201 C CA . LEU B 1 56 ? 20.118 45.363 50.293 1.00 34.19 54 LEU B CA 1
ATOM 3202 C C . LEU B 1 56 ? 20.472 45.686 51.741 1.00 35.41 54 LEU B C 1
ATOM 3203 O O . LEU B 1 56 ? 20.437 44.815 52.615 1.00 34.04 54 LEU B O 1
ATOM 3208 N N . ALA B 1 57 ? 20.808 46.945 51.994 1.00 35.59 55 ALA B N 1
ATOM 3209 C CA . ALA B 1 57 ? 21.178 47.369 53.335 1.00 36.19 55 ALA B CA 1
ATOM 3210 C C . ALA B 1 57 ? 19.981 47.492 54.271 1.00 36.90 55 ALA B C 1
ATOM 3211 O O . ALA B 1 57 ? 20.056 47.124 55.444 1.00 37.22 55 ALA B O 1
ATOM 3213 N N . GLU B 1 58 ? 18.865 47.984 53.750 1.00 37.63 56 GLU B N 1
ATOM 3214 C CA . GLU B 1 58 ? 17.688 48.180 54.584 1.00 37.58 56 GLU B CA 1
ATOM 3215 C C . GLU B 1 58 ? 16.648 47.061 54.534 1.00 36.25 56 GLU B C 1
ATOM 3216 O O . GLU B 1 58 ? 15.899 46.862 55.491 1.00 34.75 56 GLU B O 1
ATOM 3222 N N . ALA B 1 59 ? 16.608 46.329 53.425 1.00 34.96 57 ALA B N 1
ATOM 3223 C CA . ALA B 1 59 ? 15.639 45.250 53.253 1.00 33.68 57 ALA B CA 1
ATOM 3224 C C . ALA B 1 59 ? 15.777 44.094 54.237 1.00 32.10 57 ALA B C 1
ATOM 3225 O O . ALA B 1 59 ? 16.867 43.797 54.724 1.00 32.18 57 ALA B O 1
ATOM 3227 N N . PRO B 1 60 ? 14.657 43.425 54.545 1.00 29.80 58 PRO B N 1
ATOM 3228 C CA . PRO B 1 60 ? 14.686 42.293 55.470 1.00 28.28 58 PRO B CA 1
ATOM 3229 C C . PRO B 1 60 ? 15.182 41.080 54.685 1.00 26.96 58 PRO B C 1
ATOM 3230 O O . PRO B 1 60 ? 15.208 41.110 53.452 1.00 24.78 58 PRO B O 1
ATOM 3234 N N . ILE B 1 61 ? 15.582 40.019 55.376 1.00 24.62 59 ILE B N 1
ATOM 3235 C CA . ILE B 1 61 ? 16.055 38.843 54.661 1.00 25.06 59 ILE B CA 1
ATOM 3236 C C . ILE B 1 61 ? 14.874 38.112 54.032 1.00 24.89 59 ILE B C 1
ATOM 3237 O O . ILE B 1 61 ? 13.924 37.738 54.721 1.00 24.68 59 ILE B O 1
ATOM 3242 N N . SER B 1 62 ? 14.934 37.929 52.717 1.00 23.23 60 SER B N 1
ATOM 3243 C CA . SER B 1 62 ? 13.889 37.220 51.986 1.00 21.49 60 SER B CA 1
ATOM 3244 C C . SER B 1 62 ? 14.569 36.333 50.948 1.00 19.99 60 SER B C 1
ATOM 3245 O O . SER B 1 62 ? 15.656 36.655 50.468 1.00 16.28 60 SER B O 1
ATOM 3248 N N . ILE B 1 63 ? 13.920 35.227 50.599 1.00 18.91 61 ILE B N 1
ATOM 3249 C CA . ILE B 1 63 ? 14.465 34.278 49.631 1.00 19.32 61 ILE B CA 1
ATOM 3250 C C . ILE B 1 63 ? 14.941 34.933 48.331 1.00 21.65 61 ILE B C 1
ATOM 3251 O O . ILE B 1 63 ? 15.902 34.470 47.703 1.00 20.55 61 ILE B O 1
ATOM 3256 N N . GLU B 1 64 ? 14.281 36.020 47.940 1.00 22.20 62 GLU B N 1
ATOM 3257 C CA . GLU B 1 64 ? 14.614 36.726 46.707 1.00 24.13 62 GLU B CA 1
ATOM 3258 C C . GLU B 1 64 ? 15.974 37.413 46.656 1.00 23.35 62 GLU B C 1
ATOM 3259 O O . GLU B 1 64 ? 16.471 37.708 45.568 1.00 22.50 62 GLU B O 1
ATOM 3265 N N . ILE B 1 65 ? 16.581 37.681 47.808 1.00 22.21 63 ILE B N 1
ATOM 3266 C CA . ILE B 1 65 ? 17.876 38.360 47.810 1.00 22.08 63 ILE B CA 1
ATOM 3267 C C . ILE B 1 65 ? 19.030 37.572 48.429 1.00 20.67 63 ILE B C 1
ATOM 3268 O O . ILE B 1 65 ? 20.087 38.138 48.697 1.00 20.55 63 ILE B O 1
ATOM 3273 N N . LEU B 1 66 ? 18.843 36.272 48.641 1.00 18.67 64 LEU B N 1
ATOM 3274 C CA . LEU B 1 66 ? 19.887 35.459 49.250 1.00 19.95 64 LEU B CA 1
ATOM 3275 C C . LEU B 1 66 ? 21.188 35.403 48.453 1.00 19.81 64 LEU B C 1
ATOM 3276 O O . LEU B 1 66 ? 22.276 35.393 49.038 1.00 20.83 64 LEU B O 1
ATOM 3281 N N . SER B 1 67 ? 21.084 35.362 47.129 1.00 18.87 65 SER B N 1
ATOM 3282 C CA . SER B 1 67 ? 22.279 35.325 46.293 1.00 19.12 65 SER B CA 1
ATOM 3283 C C . SER B 1 67 ? 23.148 36.552 46.562 1.00 19.84 65 SER B C 1
ATOM 3284 O O . SER B 1 67 ? 24.343 36.425 46.842 1.00 18.28 65 SER B O 1
ATOM 3287 N N . GLU B 1 68 ? 22.544 37.737 46.483 1.00 21.22 66 GLU B N 1
ATOM 3288 C CA . GLU B 1 68 ? 23.267 38.980 46.729 1.00 21.90 66 GLU B CA 1
ATOM 3289 C C . GLU B 1 68 ? 23.864 39.000 48.139 1.00 20.83 66 GLU B C 1
ATOM 3290 O O . GLU B 1 68 ? 25.007 39.419 48.324 1.00 19.12 66 GLU B O 1
ATOM 3296 N N . LEU B 1 69 ? 23.097 38.543 49.129 1.00 21.11 67 LEU B N 1
ATOM 3297 C CA . LEU B 1 69 ? 23.579 38.524 50.509 1.00 21.69 67 LEU B CA 1
ATOM 3298 C C . LEU B 1 69 ? 24.806 37.640 50.674 1.00 21.42 67 LEU B C 1
ATOM 3299 O O . LEU B 1 69 ? 25.745 38.006 51.386 1.00 19.28 67 LEU B O 1
ATOM 3304 N N . ARG B 1 70 ? 24.808 36.484 50.013 1.00 18.65 68 ARG B N 1
ATOM 3305 C CA . ARG B 1 70 ? 25.946 35.575 50.104 1.00 18.46 68 ARG B CA 1
ATOM 3306 C C . ARG B 1 70 ? 27.252 36.208 49.595 1.00 18.08 68 ARG B C 1
ATOM 3307 O O . ARG B 1 70 ? 28.344 35.756 49.948 1.00 17.11 68 ARG B O 1
ATOM 3315 N N . GLN B 1 71 ? 27.151 37.250 48.773 1.00 15.87 69 GLN B N 1
ATOM 3316 C CA . GLN B 1 71 ? 28.354 37.901 48.246 1.00 16.55 69 GLN B CA 1
ATOM 3317 C C . GLN B 1 71 ? 28.818 39.061 49.134 1.00 16.82 69 GLN B C 1
ATOM 3318 O O . GLN B 1 71 ? 29.873 39.646 48.895 1.00 16.11 69 GLN B O 1
ATOM 3324 N N . ASP B 1 72 ? 28.022 39.387 50.147 1.00 18.72 70 ASP B N 1
ATOM 3325 C CA . ASP B 1 72 ? 28.329 40.484 51.068 1.00 21.60 70 ASP B CA 1
ATOM 3326 C C . ASP B 1 72 ? 27.326 40.445 52.235 1.00 21.16 70 ASP B C 1
ATOM 3327 O O . ASP B 1 72 ? 26.430 41.288 52.339 1.00 19.76 70 ASP B O 1
ATOM 3332 N N . PRO B 1 73 ? 27.473 39.449 53.130 1.00 21.56 71 PRO B N 1
ATOM 3333 C CA . PRO B 1 73 ? 26.615 39.235 54.305 1.00 22.87 71 PRO B CA 1
ATOM 3334 C C . PRO B 1 73 ? 26.416 40.461 55.189 1.00 22.44 71 PRO B C 1
ATOM 3335 O O . PRO B 1 73 ? 25.320 40.700 55.691 1.00 21.72 71 PRO B O 1
ATOM 3339 N N . PHE B 1 74 ? 27.476 41.232 55.376 1.00 24.07 72 PHE B N 1
ATOM 3340 C CA . PHE B 1 74 ? 27.408 42.409 56.233 1.00 26.32 72 PHE B CA 1
ATOM 3341 C C . PHE B 1 74 ? 26.737 43.634 55.639 1.00 26.71 72 PHE B C 1
ATOM 3342 O O . PHE B 1 74 ? 26.743 44.699 56.253 1.00 26.66 72 PHE B O 1
ATOM 3350 N N . VAL B 1 75 ? 26.158 43.494 54.452 1.00 27.10 73 VAL B N 1
ATOM 3351 C CA . VAL B 1 75 ? 25.482 44.620 53.819 1.00 27.21 73 VAL B CA 1
ATOM 3352 C C . VAL B 1 75 ? 24.082 44.799 54.401 1.00 27.46 73 VAL B C 1
ATOM 3353 O O . VAL B 1 75 ? 23.549 45.908 54.414 1.00 27.70 73 VAL B O 1
ATOM 3357 N N . ASN B 1 76 ? 23.507 43.702 54.893 1.00 26.51 74 ASN B N 1
ATOM 3358 C CA . ASN B 1 76 ? 22.146 43.687 55.436 1.00 26.60 74 ASN B CA 1
ATOM 3359 C C . ASN B 1 76 ? 22.066 43.894 56.948 1.00 27.02 74 ASN B C 1
ATOM 3360 O O . ASN B 1 76 ? 22.583 43.089 57.722 1.00 25.17 74 ASN B O 1
ATOM 3365 N N . LYS B 1 77 ? 21.394 44.966 57.366 1.00 27.55 75 LYS B N 1
ATOM 3366 C CA . LYS B 1 77 ? 21.242 45.271 58.787 1.00 28.75 75 LYS B CA 1
ATOM 3367 C C . LYS B 1 77 ? 20.433 44.216 59.540 1.00 26.83 75 LYS B C 1
ATOM 3368 O O . LYS B 1 77 ? 20.737 43.892 60.686 1.00 27.82 75 LYS B O 1
ATOM 3374 N N . HIS B 1 78 ? 19.403 43.686 58.893 1.00 25.66 76 HIS B N 1
ATOM 3375 C CA . HIS B 1 78 ? 18.536 42.679 59.503 1.00 25.26 76 HIS B CA 1
ATOM 3376 C C . HIS B 1 78 ? 19.264 41.360 59.760 1.00 26.27 76 HIS B C 1
ATOM 3377 O O . HIS B 1 78 ? 18.907 40.602 60.663 1.00 25.73 76 HIS B O 1
ATOM 3384 N N . ASN B 1 79 ? 20.295 41.107 58.964 1.00 24.90 77 ASN B N 1
ATOM 3385 C CA . ASN B 1 79 ? 21.079 39.877 59.038 1.00 25.22 77 ASN B CA 1
ATOM 3386 C C . ASN B 1 79 ? 22.080 39.805 60.191 1.00 24.82 77 ASN B C 1
ATOM 3387 O O . ASN B 1 79 ? 22.256 38.755 60.805 1.00 24.83 77 ASN B O 1
ATOM 3392 N N . ILE B 1 80 ? 22.721 40.930 60.485 1.00 25.13 78 ILE B N 1
ATOM 3393 C CA . ILE B 1 80 ? 23.755 40.983 61.508 1.00 26.41 78 ILE B CA 1
ATOM 3394 C C . ILE B 1 80 ? 23.341 41.073 62.976 1.00 27.11 78 ILE B C 1
ATOM 3395 O O . ILE B 1 80 ? 23.831 41.919 63.723 1.00 27.85 78 ILE B O 1
ATOM 3400 N N . ALA B 1 81 ? 22.447 40.184 63.384 1.00 26.72 79 ALA B N 1
ATOM 3401 C CA . ALA B 1 81 ? 22.004 40.120 64.767 1.00 25.78 79 ALA B CA 1
ATOM 3402 C C . ALA B 1 81 ? 21.062 38.946 64.972 1.00 24.42 79 ALA B C 1
ATOM 3403 O O . ALA B 1 81 ? 20.015 38.851 64.333 1.00 24.60 79 ALA B O 1
ATOM 3405 N N . LEU B 1 82 ? 21.463 38.035 65.851 1.00 23.48 80 LEU B N 1
ATOM 3406 C CA . LEU B 1 82 ? 20.653 36.877 66.184 1.00 22.65 80 LEU B CA 1
ATOM 3407 C C . LEU B 1 82 ? 19.914 37.330 67.442 1.00 23.37 80 LEU B C 1
ATOM 3408 O O . LEU B 1 82 ? 20.466 37.310 68.546 1.00 20.66 80 LEU B O 1
ATOM 3413 N N . ASP B 1 83 ? 18.667 37.752 67.251 1.00 24.04 81 ASP B N 1
ATOM 3414 C CA . ASP B 1 83 ? 17.846 38.273 68.335 1.00 24.55 81 ASP B CA 1
ATOM 3415 C C . ASP B 1 83 ? 16.492 37.613 68.560 1.00 25.60 81 ASP B C 1
ATOM 3416 O O . ASP B 1 83 ? 15.713 38.085 69.386 1.00 23.16 81 ASP B O 1
ATOM 3421 N N . ASP B 1 84 ? 16.190 36.545 67.832 1.00 26.29 82 ASP B N 1
ATOM 3422 C CA . ASP B 1 84 ? 14.913 35.871 68.039 1.00 26.80 82 ASP B CA 1
ATOM 3423 C C . ASP B 1 84 ? 15.153 34.601 68.837 1.00 26.33 82 ASP B C 1
ATOM 3424 O O . ASP B 1 84 ? 15.587 33.584 68.298 1.00 23.55 82 ASP B O 1
ATOM 3429 N N . LEU B 1 85 ? 14.847 34.666 70.128 1.00 26.50 83 LEU B N 1
ATOM 3430 C CA . LEU B 1 85 ? 15.057 33.542 71.025 1.00 26.45 83 LEU B CA 1
ATOM 3431 C C . LEU B 1 85 ? 14.244 32.306 70.666 1.00 26.35 83 LEU B C 1
ATOM 3432 O O . LEU B 1 85 ? 14.732 31.178 70.779 1.00 24.57 83 LEU B O 1
ATOM 3437 N N . ASP B 1 86 ? 13.003 32.506 70.236 1.00 24.66 84 ASP B N 1
ATOM 3438 C CA . ASP B 1 86 ? 12.165 31.370 69.878 1.00 23.92 84 ASP B CA 1
ATOM 3439 C C . ASP B 1 86 ? 12.708 30.623 68.663 1.00 21.48 84 ASP B C 1
ATOM 3440 O O . ASP B 1 86 ? 12.621 29.399 68.593 1.00 21.17 84 ASP B O 1
ATOM 3445 N N . LEU B 1 87 ? 13.269 31.361 67.713 1.00 20.63 85 LEU B N 1
ATOM 3446 C CA . LEU B 1 87 ? 13.841 30.752 66.513 1.00 20.68 85 LEU B CA 1
ATOM 3447 C C . LEU B 1 87 ? 15.112 29.992 66.893 1.00 19.18 85 LEU B C 1
ATOM 3448 O O . LEU B 1 87 ? 15.368 28.889 66.396 1.00 17.35 85 LEU B O 1
ATOM 3453 N N . ALA B 1 88 ? 15.904 30.593 67.776 1.00 18.05 86 ALA B N 1
ATOM 3454 C CA . ALA B 1 88 ? 17.135 29.968 68.245 1.00 19.13 86 ALA B CA 1
ATOM 3455 C C . ALA B 1 88 ? 16.778 28.611 68.840 1.00 18.57 86 ALA B C 1
ATOM 3456 O O . ALA B 1 88 ? 17.411 27.600 68.538 1.00 18.22 86 ALA B O 1
ATOM 3458 N N . ILE B 1 89 ? 15.745 28.594 69.677 1.00 19.08 87 ILE B N 1
ATOM 3459 C CA . ILE B 1 89 ? 15.303 27.360 70.309 1.00 20.30 87 ILE B CA 1
ATOM 3460 C C . ILE B 1 89 ? 14.884 26.315 69.281 1.00 20.20 87 ILE B C 1
ATOM 3461 O O . ILE B 1 89 ? 15.223 25.142 69.415 1.00 21.76 87 ILE B O 1
ATOM 3466 N N . ALA B 1 90 ? 14.140 26.731 68.258 1.00 19.85 88 ALA B N 1
ATOM 3467 C CA . ALA B 1 90 ? 13.703 25.789 67.232 1.00 19.06 88 ALA B CA 1
ATOM 3468 C C . ALA B 1 90 ? 14.896 25.284 66.420 1.00 18.56 88 ALA B C 1
ATOM 3469 O O . ALA B 1 90 ? 14.997 24.094 66.109 1.00 15.23 88 ALA B O 1
ATOM 3471 N N . GLU B 1 91 ? 15.797 26.199 66.080 1.00 17.44 89 GLU B N 1
ATOM 3472 C CA . GLU B 1 91 ? 16.975 25.848 65.296 1.00 18.26 89 GLU B CA 1
ATOM 3473 C C . GLU B 1 91 ? 17.893 24.906 66.072 1.00 17.07 89 GLU B C 1
ATOM 3474 O O . GLU B 1 91 ? 18.491 24.004 65.492 1.00 17.36 89 GLU B O 1
ATOM 3480 N N . VAL B 1 92 ? 18.000 25.117 67.383 1.00 16.93 90 VAL B N 1
ATOM 3481 C CA . VAL B 1 92 ? 18.841 24.268 68.219 1.00 18.49 90 VAL B CA 1
ATOM 3482 C C . VAL B 1 92 ? 18.210 22.885 68.380 1.00 19.66 90 VAL B C 1
ATOM 3483 O O . VAL B 1 92 ? 18.913 21.876 68.473 1.00 18.19 90 VAL B O 1
ATOM 3487 N N . LYS B 1 93 ? 16.884 22.828 68.405 1.00 20.37 91 LYS B N 1
ATOM 3488 C CA . LYS B 1 93 ? 16.218 21.543 68.537 1.00 21.24 91 LYS B CA 1
ATOM 3489 C C . LYS B 1 93 ? 16.568 20.625 67.370 1.00 21.89 91 LYS B C 1
ATOM 3490 O O . LYS B 1 93 ? 16.491 19.403 67.494 1.00 20.38 91 LYS B O 1
ATOM 3496 N N . GLN B 1 94 ? 16.956 21.205 66.235 1.00 21.19 92 GLN B N 1
ATOM 3497 C CA . GLN B 1 94 ? 17.334 20.399 65.076 1.00 21.44 92 GLN B CA 1
ATOM 3498 C C . GLN B 1 94 ? 18.620 19.630 65.375 1.00 21.39 92 GLN B C 1
ATOM 3499 O O . GLN B 1 94 ? 18.781 18.473 64.968 1.00 20.66 92 GLN B O 1
ATOM 3505 N N . PHE B 1 95 ? 19.536 20.291 66.076 1.00 20.10 93 PHE B N 1
ATOM 3506 C CA . PHE B 1 95 ? 20.812 19.687 66.454 1.00 20.67 93 PHE B CA 1
ATOM 3507 C C . PHE B 1 95 ? 20.534 18.542 67.418 1.00 21.16 93 PHE B C 1
ATOM 3508 O O . PHE B 1 95 ? 21.050 17.439 67.254 1.00 20.07 93 PHE B O 1
ATOM 3516 N N . ALA B 1 96 ? 19.707 18.815 68.421 1.00 22.50 94 ALA B N 1
ATOM 3517 C CA . ALA B 1 96 ? 19.351 17.797 69.402 1.00 24.67 94 ALA B CA 1
ATOM 3518 C C . ALA B 1 96 ? 18.642 16.652 68.680 1.00 25.52 94 ALA B C 1
ATOM 3519 O O . ALA B 1 96 ? 18.816 15.482 69.023 1.00 24.51 94 ALA B O 1
ATOM 3521 N N . ALA B 1 97 ? 17.859 17.000 67.664 1.00 25.04 95 ALA B N 1
ATOM 3522 C CA . ALA B 1 97 ? 17.121 16.006 66.899 1.00 25.68 95 ALA B CA 1
ATOM 3523 C C . ALA B 1 97 ? 18.026 14.964 66.245 1.00 25.49 95 ALA B C 1
ATOM 3524 O O . ALA B 1 97 ? 17.592 13.844 65.988 1.00 24.89 95 ALA B O 1
ATOM 3526 N N . VAL B 1 98 ? 19.276 15.332 65.966 1.00 24.99 96 VAL B N 1
ATOM 3527 C CA . VAL B 1 98 ? 20.218 14.405 65.346 1.00 24.76 96 VAL B CA 1
ATOM 3528 C C . VAL B 1 98 ? 21.289 13.904 66.322 1.00 25.55 96 VAL B C 1
ATOM 3529 O O . VAL B 1 98 ? 22.372 13.491 65.905 1.00 23.75 96 VAL B O 1
ATOM 3533 N N . GLY B 1 99 ? 20.986 13.944 67.618 1.00 25.81 97 GLY B N 1
ATOM 3534 C CA . GLY B 1 99 ? 21.932 13.463 68.611 1.00 24.70 97 GLY B CA 1
ATOM 3535 C C . GLY B 1 99 ? 22.764 14.500 69.347 1.00 24.71 97 GLY B C 1
ATOM 3536 O O . GLY B 1 99 ? 23.555 14.147 70.222 1.00 23.23 97 GLY B O 1
ATOM 3537 N N . GLY B 1 100 ? 22.603 15.772 69.002 1.00 22.23 98 GLY B N 1
ATOM 3538 C CA . GLY B 1 100 ? 23.365 16.809 69.676 1.00 21.85 98 GLY B CA 1
ATOM 3539 C C . GLY B 1 100 ? 23.047 16.861 71.159 1.00 22.44 98 GLY B C 1
ATOM 3540 O O . GLY B 1 100 ? 21.888 16.757 71.553 1.00 21.53 98 GLY B O 1
ATOM 3541 N N . ARG B 1 101 ? 24.068 17.027 71.990 1.00 22.95 99 ARG B N 1
ATOM 3542 C CA . ARG B 1 101 ? 23.857 17.077 73.430 1.00 23.48 99 ARG B CA 1
ATOM 3543 C C . ARG B 1 101 ? 24.320 18.400 74.018 1.00 21.28 99 ARG B C 1
ATOM 3544 O O . ARG B 1 101 ? 23.699 18.926 74.937 1.00 20.52 99 ARG B O 1
ATOM 3552 N N . SER B 1 102 ? 25.400 18.950 73.475 1.00 19.22 100 SER B N 1
ATOM 3553 C CA . SER B 1 102 ? 25.942 20.192 74.007 1.00 17.84 100 SER B CA 1
ATOM 3554 C C . SER B 1 102 ? 26.391 21.222 72.973 1.00 16.96 100 SER B C 1
ATOM 3555 O O . SER B 1 102 ? 26.819 20.876 71.875 1.00 13.28 100 SER B O 1
ATOM 3558 N N . ILE B 1 103 ? 26.303 22.491 73.355 1.00 17.23 101 ILE B N 1
ATOM 3559 C CA . ILE B 1 103 ? 26.759 23.587 72.506 1.00 17.43 101 ILE B CA 1
ATOM 3560 C C . ILE B 1 103 ? 27.597 24.572 73.319 1.00 15.88 101 ILE B C 1
ATOM 3561 O O . ILE B 1 103 ? 27.235 24.935 74.440 1.00 14.78 101 ILE B O 1
ATOM 3566 N N . VAL B 1 104 ? 28.726 24.987 72.756 1.00 14.91 102 VAL B N 1
ATOM 3567 C CA . VAL B 1 104 ? 29.602 25.952 73.404 1.00 15.49 102 VAL B CA 1
ATOM 3568 C C . VAL B 1 104 ? 29.376 27.294 72.713 1.00 14.82 102 VAL B C 1
ATOM 3569 O O . VAL B 1 104 ? 29.633 27.439 71.515 1.00 14.60 102 VAL B O 1
ATOM 3573 N N . ASP B 1 105 ? 28.877 28.268 73.467 1.00 13.87 103 ASP B N 1
ATOM 3574 C CA . ASP B 1 105 ? 28.614 29.588 72.917 1.00 14.63 103 ASP B CA 1
ATOM 3575 C C . ASP B 1 105 ? 29.675 30.563 73.413 1.00 14.77 103 ASP B C 1
ATOM 3576 O O . ASP B 1 105 ? 29.656 30.988 74.570 1.00 16.21 103 ASP B O 1
ATOM 3581 N N . PRO B 1 106 ? 30.609 30.936 72.534 1.00 15.54 104 PRO B N 1
ATOM 3582 C CA . PRO B 1 106 ? 31.692 31.860 72.875 1.00 16.02 104 PRO B CA 1
ATOM 3583 C C . PRO B 1 106 ? 31.353 33.343 72.747 1.00 16.80 104 PRO B C 1
ATOM 3584 O O . PRO B 1 106 ? 32.259 34.179 72.690 1.00 14.09 104 PRO B O 1
ATOM 3588 N N . THR B 1 107 ? 30.065 33.672 72.696 1.00 16.44 105 THR B N 1
ATOM 3589 C CA . THR B 1 107 ? 29.664 35.073 72.590 1.00 20.90 105 THR B CA 1
ATOM 3590 C C . THR B 1 107 ? 30.137 35.763 73.868 1.00 22.64 105 THR B C 1
ATOM 3591 O O . THR B 1 107 ? 29.755 35.370 74.967 1.00 20.86 105 THR B O 1
ATOM 3595 N N . CYS B 1 108 ? 30.973 36.785 73.732 1.00 25.63 106 CYS B N 1
ATOM 3596 C CA . CYS B 1 108 ? 31.479 37.470 74.915 1.00 30.65 106 CYS B CA 1
ATOM 3597 C C . CYS B 1 108 ? 31.064 38.933 75.026 1.00 32.54 106 CYS B C 1
ATOM 3598 O O . CYS B 1 108 ? 30.096 39.362 74.394 1.00 32.10 106 CYS B O 1
ATOM 3601 N N . ARG B 1 109 ? 31.796 39.687 75.844 1.00 35.60 107 ARG B N 1
ATOM 3602 C CA . ARG B 1 109 ? 31.512 41.103 76.063 1.00 37.76 107 ARG B CA 1
ATOM 3603 C C . ARG B 1 109 ? 31.728 41.914 74.797 1.00 38.22 107 ARG B C 1
ATOM 3604 O O . ARG B 1 109 ? 32.793 41.850 74.177 1.00 39.32 107 ARG B O 1
ATOM 3612 N N . GLY B 1 110 ? 30.713 42.689 74.429 1.00 37.05 108 GLY B N 1
ATOM 3613 C CA . GLY B 1 110 ? 30.804 43.506 73.236 1.00 35.76 108 GLY B CA 1
ATOM 3614 C C . GLY B 1 110 ? 29.948 42.966 72.106 1.00 34.81 108 GLY B C 1
ATOM 3615 O O . GLY B 1 110 ? 29.542 43.723 71.221 1.00 34.06 108 GLY B O 1
ATOM 3616 N N . ILE B 1 111 ? 29.669 41.664 72.128 1.00 33.16 109 ILE B N 1
ATOM 3617 C CA . ILE B 1 111 ? 28.855 41.054 71.079 1.00 31.57 109 ILE B CA 1
ATOM 3618 C C . ILE B 1 111 ? 27.532 40.425 71.519 1.00 29.92 109 ILE B C 1
ATOM 3619 O O . ILE B 1 111 ? 26.944 39.643 70.775 1.00 27.73 109 ILE B O 1
ATOM 3624 N N . GLY B 1 112 ? 27.070 40.751 72.725 1.00 29.23 110 GLY B N 1
ATOM 3625 C CA . GLY B 1 112 ? 25.782 40.247 73.183 1.00 27.79 110 GLY B CA 1
ATOM 3626 C C . GLY B 1 112 ? 25.640 39.022 74.070 1.00 29.04 110 GLY B C 1
ATOM 3627 O O . GLY B 1 112 ? 24.626 38.322 73.985 1.00 28.54 110 GLY B O 1
ATOM 3628 N N . ARG B 1 113 ? 26.615 38.751 74.931 1.00 27.91 111 ARG B N 1
ATOM 3629 C CA . ARG B 1 113 ? 26.516 37.586 75.806 1.00 27.47 111 ARG B CA 1
ATOM 3630 C C . ARG B 1 113 ? 25.357 37.785 76.783 1.00 26.38 111 ARG B C 1
ATOM 3631 O O . ARG B 1 113 ? 25.236 38.843 77.397 1.00 25.06 111 ARG B O 1
ATOM 3639 N N . ASP B 1 114 ? 24.509 36.770 76.919 1.00 26.28 112 ASP B N 1
ATOM 3640 C CA . ASP B 1 114 ? 23.359 36.849 77.814 1.00 27.26 112 ASP B CA 1
ATOM 3641 C C . ASP B 1 114 ? 23.036 35.505 78.468 1.00 26.30 112 ASP B C 1
ATOM 3642 O O . ASP B 1 114 ? 22.384 34.652 77.866 1.00 23.48 112 ASP B O 1
ATOM 3647 N N . PRO B 1 115 ? 23.470 35.309 79.723 1.00 26.34 113 PRO B N 1
ATOM 3648 C CA . PRO B 1 115 ? 23.213 34.054 80.437 1.00 26.72 113 PRO B CA 1
ATOM 3649 C C . PRO B 1 115 ? 21.733 33.740 80.651 1.00 25.86 113 PRO B C 1
ATOM 3650 O O . PRO B 1 115 ? 21.346 32.576 80.750 1.00 24.13 113 PRO B O 1
ATOM 3654 N N . VAL B 1 116 ? 20.906 34.775 80.724 1.00 26.75 114 VAL B N 1
ATOM 3655 C CA . VAL B 1 116 ? 19.478 34.560 80.917 1.00 27.56 114 VAL B CA 1
ATOM 3656 C C . VAL B 1 116 ? 18.901 33.836 79.705 1.00 26.42 114 VAL B C 1
ATOM 3657 O O . VAL B 1 116 ? 18.196 32.838 79.842 1.00 25.61 114 VAL B O 1
ATOM 3661 N N . LYS B 1 117 ? 19.217 34.343 78.518 1.00 27.15 115 LYS B N 1
ATOM 3662 C CA . LYS B 1 117 ? 18.739 33.756 77.273 1.00 26.28 115 LYS B CA 1
ATOM 3663 C C . LYS B 1 117 ? 19.255 32.331 77.109 1.00 25.23 115 LYS B C 1
ATOM 3664 O O . LYS B 1 117 ? 18.492 31.420 76.785 1.00 24.07 115 LYS B O 1
ATOM 3670 N N . LEU B 1 118 ? 20.554 32.144 77.335 1.00 25.18 116 LEU B N 1
ATOM 3671 C CA . LEU B 1 118 ? 21.165 30.824 77.218 1.00 24.95 116 LEU B CA 1
ATOM 3672 C C . LEU B 1 118 ? 20.440 29.790 78.079 1.00 23.94 116 LEU B C 1
ATOM 3673 O O . LEU B 1 118 ? 20.196 28.668 77.639 1.00 22.40 116 LEU B O 1
ATOM 3678 N N . ARG B 1 119 ? 20.094 30.169 79.306 1.00 25.08 117 ARG B N 1
ATOM 3679 C CA . ARG B 1 119 ? 19.396 29.254 80.201 1.00 26.50 117 ARG B CA 1
ATOM 3680 C C . ARG B 1 119 ? 18.011 28.882 79.675 1.00 27.42 117 ARG B C 1
ATOM 3681 O O . ARG B 1 119 ? 17.572 27.736 79.804 1.00 27.58 117 ARG B O 1
ATOM 3689 N N . ARG B 1 120 ? 17.319 29.842 79.075 1.00 28.33 118 ARG B N 1
ATOM 3690 C CA . ARG B 1 120 ? 16.000 29.548 78.534 1.00 29.52 118 ARG B CA 1
ATOM 3691 C C . ARG B 1 120 ? 16.173 28.579 77.368 1.00 27.50 118 ARG B C 1
ATOM 3692 O O . ARG B 1 120 ? 15.389 27.644 77.200 1.00 27.15 118 ARG B O 1
ATOM 3700 N N . ILE B 1 121 ? 17.215 28.796 76.572 1.00 27.49 119 ILE B N 1
ATOM 3701 C CA . ILE B 1 121 ? 17.475 27.926 75.432 1.00 25.50 119 ILE B CA 1
ATOM 3702 C C . ILE B 1 121 ? 17.807 26.509 75.896 1.00 24.76 119 ILE B C 1
ATOM 3703 O O . ILE B 1 121 ? 17.262 25.535 75.377 1.00 23.02 119 ILE B O 1
ATOM 3708 N N . SER B 1 122 ? 18.693 26.394 76.881 1.00 25.38 120 SER B N 1
ATOM 3709 C CA . SER B 1 122 ? 19.066 25.081 77.393 1.00 26.52 120 SER B CA 1
ATOM 3710 C C . SER B 1 122 ? 17.853 24.417 78.036 1.00 27.25 120 SER B C 1
ATOM 3711 O O . SER B 1 122 ? 17.642 23.215 77.890 1.00 26.76 120 SER B O 1
ATOM 3714 N N . ALA B 1 123 ? 17.051 25.208 78.740 1.00 28.09 121 ALA B N 1
ATOM 3715 C CA . ALA B 1 123 ? 15.866 24.674 79.400 1.00 30.55 121 ALA B CA 1
ATOM 3716 C C . ALA B 1 123 ? 14.840 24.123 78.410 1.00 30.57 121 ALA B C 1
ATOM 3717 O O . ALA B 1 123 ? 14.339 23.014 78.584 1.00 30.17 121 ALA B O 1
ATOM 3719 N N . GLU B 1 124 ? 14.541 24.886 77.363 1.00 31.74 122 GLU B N 1
ATOM 3720 C CA . GLU B 1 124 ? 13.551 24.456 76.377 1.00 32.31 122 GLU B CA 1
ATOM 3721 C C . GLU B 1 124 ? 14.024 23.457 75.325 1.00 31.58 122 GLU B C 1
ATOM 3722 O O . GLU B 1 124 ? 13.204 22.767 74.722 1.00 31.70 122 GLU B O 1
ATOM 3728 N N . THR B 1 125 ? 15.332 23.365 75.103 1.00 28.77 123 THR B N 1
ATOM 3729 C CA . THR B 1 125 ? 15.848 22.440 74.097 1.00 27.07 123 THR B CA 1
ATOM 3730 C C . THR B 1 125 ? 16.406 21.160 74.701 1.00 26.49 123 THR B C 1
ATOM 3731 O O . THR B 1 125 ? 16.458 20.128 74.035 1.00 25.35 123 THR B O 1
ATOM 3735 N N . GLY B 1 126 ? 16.822 21.229 75.962 1.00 25.84 124 GLY B N 1
ATOM 3736 C CA . GLY B 1 126 ? 17.382 20.062 76.613 1.00 24.51 124 GLY B CA 1
ATOM 3737 C C . GLY B 1 126 ? 18.846 19.906 76.255 1.00 24.67 124 GLY B C 1
ATOM 3738 O O . GLY B 1 126 ? 19.493 18.937 76.640 1.00 24.93 124 GLY B O 1
ATOM 3739 N N . VAL B 1 127 ? 19.365 20.871 75.504 1.00 23.97 125 VAL B N 1
ATOM 3740 C CA . VAL B 1 127 ? 20.758 20.862 75.085 1.00 21.24 125 VAL B CA 1
ATOM 3741 C C . VAL B 1 127 ? 21.590 21.648 76.096 1.00 20.43 125 VAL B C 1
ATOM 3742 O O . VAL B 1 127 ? 21.228 22.756 76.481 1.00 19.02 125 VAL B O 1
ATOM 3746 N N . GLN B 1 128 ? 22.700 21.063 76.529 1.00 20.18 126 GLN B N 1
ATOM 3747 C CA . GLN B 1 128 ? 23.580 21.705 77.502 1.00 21.05 126 GLN B CA 1
ATOM 3748 C C . GLN B 1 128 ? 24.366 22.831 76.841 1.00 20.72 126 GLN B C 1
ATOM 3749 O O . GLN B 1 128 ? 24.917 22.656 75.755 1.00 18.55 126 GLN B O 1
ATOM 3755 N N . VAL B 1 129 ? 24.411 23.983 77.505 1.00 19.11 127 VAL B N 1
ATOM 3756 C CA . VAL B 1 129 ? 25.117 25.146 76.983 1.00 18.77 127 VAL B CA 1
ATOM 3757 C C . VAL B 1 129 ? 26.250 25.646 77.875 1.00 17.87 127 VAL B C 1
ATOM 3758 O O . VAL B 1 129 ? 26.057 25.889 79.073 1.00 16.75 127 VAL B O 1
ATOM 3762 N N . VAL B 1 130 ? 27.430 25.802 77.277 1.00 16.32 128 VAL B N 1
ATOM 3763 C CA . VAL B 1 130 ? 28.608 26.305 77.978 1.00 15.66 128 VAL B CA 1
ATOM 3764 C C . VAL B 1 130 ? 28.814 27.758 77.551 1.00 17.10 128 VAL B C 1
ATOM 3765 O O . VAL B 1 130 ? 28.776 28.061 76.356 1.00 16.57 128 VAL B O 1
ATOM 3777 N N . GLY B 1 132 ? 30.995 31.438 77.353 1.00 19.41 130 GLY B N 1
ATOM 3778 C CA . GLY B 1 132 ? 32.324 32.012 77.279 1.00 20.43 130 GLY B CA 1
ATOM 3779 C C . GLY B 1 132 ? 32.452 33.337 78.003 1.00 21.64 130 GLY B C 1
ATOM 3780 O O . GLY B 1 132 ? 31.547 33.757 78.724 1.00 20.36 130 GLY B O 1
ATOM 3781 N N . ALA B 1 133 ? 33.586 34.001 77.809 1.00 22.83 131 ALA B N 1
ATOM 3782 C CA . ALA B 1 133 ? 33.848 35.272 78.468 1.00 23.79 131 ALA B CA 1
ATOM 3783 C C . ALA B 1 133 ? 35.028 36.019 77.853 1.00 24.09 131 ALA B C 1
ATOM 3784 O O . ALA B 1 133 ? 35.694 35.516 76.948 1.00 23.86 131 ALA B O 1
ATOM 3786 N N . GLY B 1 134 ? 35.286 37.219 78.361 1.00 23.82 132 GLY B N 1
ATOM 3787 C CA . GLY B 1 134 ? 36.382 38.023 77.852 1.00 23.62 132 GLY B CA 1
ATOM 3788 C C . GLY B 1 134 ? 35.930 39.061 76.842 1.00 24.67 132 GLY B C 1
ATOM 3789 O O . GLY B 1 134 ? 34.731 39.262 76.633 1.00 24.26 132 GLY B O 1
ATOM 3790 N N . TYR B 1 135 ? 36.898 39.716 76.209 1.00 25.42 133 TYR B N 1
ATOM 3791 C CA . TYR B 1 135 ? 36.618 40.745 75.219 1.00 26.81 133 TYR B CA 1
ATOM 3792 C C . TYR B 1 135 ? 36.924 40.289 73.799 1.00 27.16 133 TYR B C 1
ATOM 3793 O O . TYR B 1 135 ? 37.808 39.463 73.571 1.00 24.97 133 TYR B O 1
ATOM 3802 N N . TYR B 1 136 ? 36.183 40.850 72.849 1.00 28.13 134 TYR B N 1
ATOM 3803 C CA . TYR B 1 136 ? 36.323 40.514 71.443 1.00 29.06 134 TYR B CA 1
ATOM 3804 C C . TYR B 1 136 ? 37.217 41.519 70.719 1.00 30.57 134 TYR B C 1
ATOM 3805 O O . TYR B 1 136 ? 38.067 42.163 71.337 1.00 31.98 134 TYR B O 1
ATOM 3814 N N . LEU B 1 137 ? 37.029 41.653 69.410 1.00 31.08 135 LEU B N 1
ATOM 3815 C CA . LEU B 1 137 ? 37.836 42.573 68.621 1.00 32.56 135 LEU B CA 1
ATOM 3816 C C . LEU B 1 137 ? 37.709 44.016 69.107 1.00 32.54 135 LEU B C 1
ATOM 3817 O O . LEU B 1 137 ? 36.685 44.414 69.666 1.00 31.81 135 LEU B O 1
ATOM 3822 N N . ALA B 1 138 ? 38.768 44.789 68.886 1.00 33.01 136 ALA B N 1
ATOM 3823 C CA . ALA B 1 138 ? 38.833 46.190 69.291 1.00 34.76 136 ALA B CA 1
ATOM 3824 C C . ALA B 1 138 ? 37.551 46.999 69.051 1.00 35.71 136 ALA B C 1
ATOM 3825 O O . ALA B 1 138 ? 36.936 47.498 69.997 1.00 33.95 136 ALA B O 1
ATOM 3827 N N . SER B 1 139 ? 37.152 47.124 67.789 1.00 36.98 137 SER B N 1
ATOM 3828 C CA . SER B 1 139 ? 35.961 47.895 67.429 1.00 38.85 137 SER B CA 1
ATOM 3829 C C . SER B 1 139 ? 34.683 47.531 68.185 1.00 39.46 137 SER B C 1
ATOM 3830 O O . SER B 1 139 ? 33.712 48.289 68.161 1.00 39.86 137 SER B O 1
ATOM 3833 N N . SER B 1 140 ? 34.673 46.387 68.859 1.00 38.85 138 SER B N 1
ATOM 3834 C CA . SER B 1 140 ? 33.484 45.972 69.599 1.00 39.48 138 SER B CA 1
ATOM 3835 C C . SER B 1 140 ? 33.653 46.185 71.100 1.00 39.93 138 SER B C 1
ATOM 3836 O O . SER B 1 140 ? 32.686 46.083 71.860 1.00 39.01 138 SER B O 1
ATOM 3847 N N . PRO B 1 142 ? 33.960 47.660 74.813 1.00 44.22 140 PRO B N 1
ATOM 3848 C CA . PRO B 1 142 ? 33.284 48.718 75.566 1.00 45.05 140 PRO B CA 1
ATOM 3849 C C . PRO B 1 142 ? 34.255 49.863 75.856 1.00 45.39 140 PRO B C 1
ATOM 3850 O O . PRO B 1 142 ? 35.471 49.664 75.913 1.00 44.31 140 PRO B O 1
ATOM 3854 N N . GLU B 1 143 ? 33.711 51.060 76.033 1.00 46.63 141 GLU B N 1
ATOM 3855 C CA . GLU B 1 143 ? 34.521 52.236 76.328 1.00 48.20 141 GLU B CA 1
ATOM 3856 C C . GLU B 1 143 ? 35.297 52.000 77.625 1.00 47.97 141 GLU B C 1
ATOM 3857 O O . GLU B 1 143 ? 36.450 52.411 77.766 1.00 47.20 141 GLU B O 1
ATOM 3863 N N . THR B 1 144 ? 34.652 51.310 78.558 1.00 48.52 142 THR B N 1
ATOM 3864 C CA . THR B 1 144 ? 35.240 51.004 79.853 1.00 48.99 142 THR B CA 1
ATOM 3865 C C . THR B 1 144 ? 36.489 50.121 79.788 1.00 49.09 142 THR B C 1
ATOM 3866 O O . THR B 1 144 ? 37.371 50.225 80.642 1.00 48.56 142 THR B O 1
ATOM 3870 N N . ALA B 1 145 ? 36.566 49.260 78.778 1.00 48.74 143 ALA B N 1
ATOM 3871 C CA . ALA B 1 145 ? 37.705 48.353 78.626 1.00 48.42 143 ALA B CA 1
ATOM 3872 C C . ALA B 1 145 ? 39.026 49.080 78.408 1.00 48.08 143 ALA B C 1
ATOM 3873 O O . ALA B 1 145 ? 40.099 48.487 78.531 1.00 47.57 143 ALA B O 1
ATOM 3875 N N . ALA B 1 146 ? 38.947 50.364 78.079 1.00 47.20 144 ALA B N 1
ATOM 3876 C CA . ALA B 1 146 ? 40.146 51.156 77.836 1.00 46.96 144 ALA B CA 1
ATOM 3877 C C . ALA B 1 146 ? 40.913 51.433 79.126 1.00 46.33 144 ALA B C 1
ATOM 3878 O O . ALA B 1 146 ? 42.139 51.542 79.118 1.00 46.07 144 ALA B O 1
ATOM 3880 N N . ARG B 1 147 ? 40.184 51.548 80.230 1.00 46.84 145 ARG B N 1
ATOM 3881 C CA . ARG B 1 147 ? 40.795 51.814 81.528 1.00 46.70 145 ARG B CA 1
ATOM 3882 C C . ARG B 1 147 ? 41.305 50.541 82.204 1.00 45.01 145 ARG B C 1
ATOM 3883 O O . ARG B 1 147 ? 42.200 50.593 83.052 1.00 44.79 145 ARG B O 1
ATOM 3891 N N . LEU B 1 148 ? 40.738 49.401 81.822 1.00 42.74 146 LEU B N 1
ATOM 3892 C CA . LEU B 1 148 ? 41.115 48.115 82.405 1.00 39.74 146 LEU B CA 1
ATOM 3893 C C . LEU B 1 148 ? 42.520 47.672 82.018 1.00 38.25 146 LEU B C 1
ATOM 3894 O O . LEU B 1 148 ? 42.941 47.838 80.874 1.00 38.77 146 LEU B O 1
ATOM 3899 N N . SER B 1 149 ? 43.244 47.102 82.977 1.00 36.50 147 SER B N 1
ATOM 3900 C CA . SER B 1 149 ? 44.591 46.604 82.718 1.00 33.43 147 SER B CA 1
ATOM 3901 C C . SER B 1 149 ? 44.434 45.132 82.363 1.00 31.92 147 SER B C 1
ATOM 3902 O O . SER B 1 149 ? 43.336 44.583 82.461 1.00 29.46 147 SER B O 1
ATOM 3905 N N . ALA B 1 150 ? 45.522 44.489 81.957 1.00 30.81 148 ALA B N 1
ATOM 3906 C CA . ALA B 1 150 ? 45.450 43.074 81.621 1.00 29.65 148 ALA B CA 1
ATOM 3907 C C . ALA B 1 150 ? 45.005 42.292 82.857 1.00 28.57 148 ALA B C 1
ATOM 3908 O O . ALA B 1 150 ? 44.199 41.365 82.763 1.00 26.95 148 ALA B O 1
ATOM 3910 N N . ASP B 1 151 ? 45.513 42.679 84.023 1.00 28.87 149 ASP B N 1
ATOM 3911 C CA . ASP B 1 151 ? 45.137 41.987 85.249 1.00 28.33 149 ASP B CA 1
ATOM 3912 C C . ASP B 1 151 ? 43.686 42.243 85.647 1.00 27.91 149 ASP B C 1
ATOM 3913 O O . ASP B 1 151 ? 43.023 41.354 86.185 1.00 25.90 149 ASP B O 1
ATOM 3918 N N . ASP B 1 152 ? 43.183 43.445 85.377 1.00 27.85 150 ASP B N 1
ATOM 3919 C CA . ASP B 1 152 ? 41.795 43.765 85.711 1.00 28.25 150 ASP B CA 1
ATOM 3920 C C . ASP B 1 152 ? 40.874 42.893 84.856 1.00 27.34 150 ASP B C 1
ATOM 3921 O O . ASP B 1 152 ? 39.829 42.432 85.313 1.00 26.10 150 ASP B O 1
ATOM 3926 N N . ILE B 1 153 ? 41.275 42.667 83.611 1.00 26.55 151 ILE B N 1
ATOM 3927 C CA . ILE B 1 153 ? 40.498 41.834 82.701 1.00 24.90 151 ILE B CA 1
ATOM 3928 C C . ILE B 1 153 ? 40.516 40.399 83.214 1.00 22.40 151 ILE B C 1
ATOM 3929 O O . ILE B 1 153 ? 39.499 39.706 83.188 1.00 19.86 151 ILE B O 1
ATOM 3934 N N . ALA B 1 154 ? 41.679 39.959 83.685 1.00 23.00 152 ALA B N 1
ATOM 3935 C CA . ALA B 1 154 ? 41.807 38.609 84.224 1.00 22.48 152 ALA B CA 1
ATOM 3936 C C . ALA B 1 154 ? 40.898 38.496 85.445 1.00 21.83 152 ALA B C 1
ATOM 3937 O O . ALA B 1 154 ? 40.201 37.497 85.620 1.00 20.81 152 ALA B O 1
ATOM 3939 N N . ASP B 1 155 ? 40.899 39.533 86.284 1.00 22.20 153 ASP B N 1
ATOM 3940 C CA . ASP B 1 155 ? 40.060 39.537 87.479 1.00 23.17 153 ASP B CA 1
ATOM 3941 C C . ASP B 1 155 ? 38.576 39.398 87.120 1.00 22.42 153 ASP B C 1
ATOM 3942 O O . ASP B 1 155 ? 37.834 38.678 87.789 1.00 20.33 153 ASP B O 1
ATOM 3947 N N . GLU B 1 156 ? 38.140 40.079 86.063 1.00 21.58 154 GLU B N 1
ATOM 3948 C CA . GLU B 1 156 ? 36.736 40.001 85.658 1.00 21.83 154 GLU B CA 1
ATOM 3949 C C . GLU B 1 156 ? 36.378 38.580 85.273 1.00 20.78 154 GLU B C 1
ATOM 3950 O O . GLU B 1 156 ? 35.317 38.075 85.639 1.00 19.78 154 GLU B O 1
ATOM 3956 N N . ILE B 1 157 ? 37.270 37.944 84.519 1.00 20.19 155 ILE B N 1
ATOM 3957 C CA . ILE B 1 157 ? 37.055 36.578 84.059 1.00 20.43 155 ILE B CA 1
ATOM 3958 C C . ILE B 1 157 ? 37.031 35.587 85.222 1.00 19.92 155 ILE B C 1
ATOM 3959 O O . ILE B 1 157 ? 36.213 34.664 85.252 1.00 18.65 155 ILE B O 1
ATOM 3964 N N . VAL B 1 158 ? 37.927 35.782 86.181 1.00 21.08 156 VAL B N 1
ATOM 3965 C CA . VAL B 1 158 ? 37.987 34.902 87.347 1.00 21.55 156 VAL B CA 1
ATOM 3966 C C . VAL B 1 158 ? 36.683 34.994 88.142 1.00 21.77 156 VAL B C 1
ATOM 3967 O O . VAL B 1 158 ? 36.183 33.992 88.654 1.00 19.55 156 VAL B O 1
ATOM 3971 N N . ALA B 1 159 ? 36.141 36.203 88.243 1.00 22.03 157 ALA B N 1
ATOM 3972 C CA . ALA B 1 159 ? 34.902 36.427 88.979 1.00 23.43 157 ALA B CA 1
ATOM 3973 C C . ALA B 1 159 ? 33.709 35.720 88.337 1.00 23.18 157 ALA B C 1
ATOM 3974 O O . ALA B 1 159 ? 32.808 35.256 89.033 1.00 23.46 157 ALA B O 1
ATOM 3976 N N . GLU B 1 160 ? 33.706 35.632 87.009 1.00 23.68 158 GLU B N 1
ATOM 3977 C CA . GLU B 1 160 ? 32.611 34.982 86.296 1.00 23.91 158 GLU B CA 1
ATOM 3978 C C . GLU B 1 160 ? 32.740 33.463 86.353 1.00 24.02 158 GLU B C 1
ATOM 3979 O O . GLU B 1 160 ? 31.764 32.739 86.177 1.00 24.26 158 GLU B O 1
ATOM 3985 N N . ALA B 1 161 ? 33.954 32.983 86.601 1.00 24.44 159 ALA B N 1
ATOM 3986 C CA . ALA B 1 161 ? 34.195 31.551 86.695 1.00 24.08 159 ALA B CA 1
ATOM 3987 C C . ALA B 1 161 ? 33.880 31.035 88.096 1.00 23.48 159 ALA B C 1
ATOM 3988 O O . ALA B 1 161 ? 33.470 29.891 88.261 1.00 21.42 159 ALA B O 1
ATOM 3990 N N . LEU B 1 162 ? 34.059 31.883 89.106 1.00 24.39 160 LEU B N 1
ATOM 3991 C CA . LEU B 1 162 ? 33.833 31.456 90.483 1.00 24.66 160 LEU B CA 1
ATOM 3992 C C . LEU B 1 162 ? 32.541 31.931 91.148 1.00 26.77 160 LEU B C 1
ATOM 3993 O O . LEU B 1 162 ? 31.970 31.207 91.968 1.00 25.08 160 LEU B O 1
ATOM 3998 N N . GLU B 1 163 ? 32.082 33.131 90.799 1.00 26.87 161 GLU B N 1
ATOM 3999 C CA . GLU B 1 163 ? 30.872 33.694 91.400 1.00 29.01 161 GLU B CA 1
ATOM 4000 C C . GLU B 1 163 ? 29.631 33.681 90.516 1.00 28.11 161 GLU B C 1
ATOM 4001 O O . GLU B 1 163 ? 28.653 32.991 90.807 1.00 27.62 161 GLU B O 1
ATOM 4007 N N . GLY B 1 164 ? 29.672 34.466 89.448 1.00 27.65 162 GLY B N 1
ATOM 4008 C CA . GLY B 1 164 ? 28.541 34.546 88.545 1.00 27.43 162 GLY B CA 1
ATOM 4009 C C . GLY B 1 164 ? 28.815 35.522 87.426 1.00 27.35 162 GLY B C 1
ATOM 4010 O O . GLY B 1 164 ? 29.861 36.166 87.407 1.00 26.08 162 GLY B O 1
ATOM 4011 N N . THR B 1 165 ? 27.869 35.650 86.503 1.00 27.68 163 THR B N 1
ATOM 4012 C CA . THR B 1 165 ? 28.049 36.537 85.364 1.00 29.21 163 THR B CA 1
ATOM 4013 C C . THR B 1 165 ? 26.852 37.433 85.073 1.00 30.48 163 THR B C 1
ATOM 4014 O O . THR B 1 165 ? 25.706 37.017 85.194 1.00 26.73 163 THR B O 1
ATOM 4018 N N . ASP B 1 166 ? 27.144 38.666 84.672 1.00 33.15 164 ASP B N 1
ATOM 4019 C CA . ASP B 1 166 ? 26.120 39.644 84.327 1.00 37.01 164 ASP B CA 1
ATOM 4020 C C . ASP B 1 166 ? 24.950 39.709 85.314 1.00 36.84 164 ASP B C 1
ATOM 4021 O O . ASP B 1 166 ? 23.787 39.706 84.913 1.00 37.79 164 ASP B O 1
ATOM 4026 N N . GLY B 1 167 ? 25.258 39.766 86.604 1.00 36.58 165 GLY B N 1
ATOM 4027 C CA . GLY B 1 167 ? 24.206 39.855 87.601 1.00 36.08 165 GLY B CA 1
ATOM 4028 C C . GLY B 1 167 ? 23.536 38.550 87.985 1.00 35.59 165 GLY B C 1
ATOM 4029 O O . GLY B 1 167 ? 22.677 38.537 88.866 1.00 35.88 165 GLY B O 1
ATOM 4030 N N . THR B 1 168 ? 23.920 37.455 87.335 1.00 33.71 166 THR B N 1
ATOM 4031 C CA . THR B 1 168 ? 23.347 36.145 87.630 1.00 32.18 166 THR B CA 1
ATOM 4032 C C . THR B 1 168 ? 24.382 35.261 88.325 1.00 30.81 166 THR B C 1
ATOM 4033 O O . THR B 1 168 ? 25.533 35.669 88.503 1.00 29.23 166 THR B O 1
ATOM 4037 N N . ASP B 1 169 ? 23.974 34.054 88.712 1.00 29.44 167 ASP B N 1
ATOM 4038 C CA . ASP B 1 169 ? 24.889 33.123 89.369 1.00 29.69 167 ASP B CA 1
ATOM 4039 C C . ASP B 1 169 ? 25.395 32.091 88.366 1.00 29.08 167 ASP B C 1
ATOM 4040 O O . ASP B 1 169 ? 25.995 31.080 88.736 1.00 29.40 167 ASP B O 1
ATOM 4045 N N . ALA B 1 170 ? 25.141 32.353 87.089 1.00 28.12 168 ALA B N 1
ATOM 4046 C CA . ALA B 1 170 ? 25.603 31.461 86.037 1.00 25.63 168 ALA B CA 1
ATOM 4047 C C . ALA B 1 170 ? 27.100 31.713 85.905 1.00 24.35 168 ALA B C 1
ATOM 4048 O O . ALA B 1 170 ? 27.539 32.860 85.848 1.00 23.46 168 ALA B O 1
ATOM 4050 N N . ARG B 1 171 ? 27.882 30.642 85.872 1.00 22.98 169 ARG B N 1
ATOM 4051 C CA . ARG B 1 171 ? 29.325 30.776 85.755 1.00 22.95 169 ARG B CA 1
ATOM 4052 C C . ARG B 1 171 ? 29.820 30.312 84.387 1.00 21.57 169 ARG B C 1
ATOM 4053 O O . ARG B 1 171 ? 29.174 29.495 83.728 1.00 20.43 169 ARG B O 1
ATOM 4061 N N . ILE B 1 172 ? 30.955 30.855 83.954 1.00 20.26 170 ILE B N 1
ATOM 4062 C CA . ILE B 1 172 ? 31.510 30.501 82.653 1.00 18.89 170 ILE B CA 1
ATOM 4063 C C . ILE B 1 172 ? 32.212 29.155 82.696 1.00 19.34 170 ILE B C 1
ATOM 4064 O O . ILE B 1 172 ? 32.672 28.718 83.750 1.00 17.43 170 ILE B O 1
ATOM 4069 N N . GLY B 1 173 ? 32.286 28.499 81.543 1.00 17.48 171 GLY B N 1
ATOM 4070 C CA . GLY B 1 173 ? 32.920 27.194 81.470 1.00 19.34 171 GLY B CA 1
ATOM 4071 C C . GLY B 1 173 ? 34.078 27.202 80.500 1.00 19.18 171 GLY B C 1
ATOM 4072 O O . GLY B 1 173 ? 34.798 26.220 80.342 1.00 17.88 171 GLY B O 1
ATOM 4073 N N . LEU B 1 174 ? 34.250 28.338 79.843 1.00 20.07 172 LEU B N 1
ATOM 4074 C CA . LEU B 1 174 ? 35.319 28.519 78.878 1.00 21.54 172 LEU B CA 1
ATOM 4075 C C . LEU B 1 174 ? 35.656 29.994 78.877 1.00 20.86 172 LEU B C 1
ATOM 4076 O O . LEU B 1 174 ? 34.805 30.838 79.149 1.00 18.98 172 LEU B O 1
ATOM 4081 N N . ILE B 1 175 ? 36.909 30.303 78.594 1.00 19.43 173 ILE B N 1
ATOM 4082 C CA . ILE B 1 175 ? 37.347 31.683 78.546 1.00 20.55 173 ILE B CA 1
ATOM 4083 C C . ILE B 1 175 ? 37.367 32.095 77.097 1.00 23.05 173 ILE B C 1
ATOM 4084 O O . ILE B 1 175 ? 38.323 31.774 76.386 1.00 21.77 173 ILE B O 1
ATOM 4089 N N . GLY B 1 176 ? 36.348 32.779 76.600 1.00 24.50 174 GLY B N 1
ATOM 4090 C CA . GLY B 1 176 ? 36.542 33.111 75.213 1.00 27.64 174 GLY B CA 1
ATOM 4091 C C . GLY B 1 176 ? 35.702 33.462 74.013 1.00 29.60 174 GLY B C 1
ATOM 4092 O O . GLY B 1 176 ? 34.492 33.667 74.013 1.00 31.76 174 GLY B O 1
ATOM 4093 N N . GLU B 1 177 ? 36.521 33.523 72.968 1.00 30.76 175 GLU B N 1
ATOM 4094 C CA . GLU B 1 177 ? 36.270 33.917 71.608 1.00 25.53 175 GLU B CA 1
ATOM 4095 C C . GLU B 1 177 ? 36.939 35.262 71.884 1.00 24.42 175 GLU B C 1
ATOM 4096 O O . GLU B 1 177 ? 36.307 36.317 71.840 1.00 22.88 175 GLU B O 1
ATOM 4102 N N . ILE B 1 178 ? 38.216 35.201 72.266 1.00 21.38 176 ILE B N 1
ATOM 4103 C CA . ILE B 1 178 ? 38.968 36.415 72.549 1.00 18.90 176 ILE B CA 1
ATOM 4104 C C . ILE B 1 178 ? 39.368 37.012 71.211 1.00 20.04 176 ILE B C 1
ATOM 4105 O O . ILE B 1 178 ? 39.947 36.328 70.372 1.00 16.86 176 ILE B O 1
ATOM 4110 N N . GLY B 1 179 ? 39.059 38.289 71.021 1.00 19.71 177 GLY B N 1
ATOM 4111 C CA . GLY B 1 179 ? 39.362 38.935 69.759 1.00 20.05 177 GLY B CA 1
ATOM 4112 C C . GLY B 1 179 ? 40.791 39.323 69.423 1.00 20.20 177 GLY B C 1
ATOM 4113 O O . GLY B 1 179 ? 41.474 40.007 70.185 1.00 19.01 177 GLY B O 1
ATOM 4114 N N . VAL B 1 180 ? 41.243 38.860 68.263 1.00 21.41 178 VAL B N 1
ATOM 4115 C CA . VAL B 1 180 ? 42.560 39.183 67.742 1.00 22.63 178 VAL B CA 1
ATOM 4116 C C . VAL B 1 180 ? 42.336 39.500 66.260 1.00 23.18 178 VAL B C 1
ATOM 4117 O O . VAL B 1 180 ? 41.955 38.626 65.483 1.00 20.86 178 VAL B O 1
ATOM 4121 N N . SER B 1 181 ? 42.550 40.755 65.879 1.00 24.49 179 SER B N 1
ATOM 4122 C CA . SER B 1 181 ? 42.356 41.175 64.494 1.00 25.26 179 SER B CA 1
ATOM 4123 C C . SER B 1 181 ? 43.654 41.029 63.713 1.00 26.39 179 SER B C 1
ATOM 4124 O O . SER B 1 181 ? 44.705 40.752 64.290 1.00 24.99 179 SER B O 1
ATOM 4127 N N . SER B 1 182 ? 43.583 41.226 62.399 1.00 26.91 180 SER B N 1
ATOM 4128 C CA . SER B 1 182 ? 44.768 41.130 61.559 1.00 28.52 180 SER B CA 1
ATOM 4129 C C . SER B 1 182 ? 45.775 42.213 61.954 1.00 29.27 180 SER B C 1
ATOM 4130 O O . SER B 1 182 ? 46.957 42.122 61.633 1.00 29.49 180 SER B O 1
ATOM 4133 N N . ASP B 1 183 ? 45.298 43.233 62.659 1.00 31.13 181 ASP B N 1
ATOM 4134 C CA . ASP B 1 183 ? 46.155 44.326 63.111 1.00 31.94 181 ASP B CA 1
ATOM 4135 C C . ASP B 1 183 ? 46.780 43.998 64.465 1.00 31.89 181 ASP B C 1
ATOM 4136 O O . ASP B 1 183 ? 47.826 44.538 64.820 1.00 29.82 181 ASP B O 1
ATOM 4141 N N . PHE B 1 184 ? 46.127 43.114 65.215 1.00 31.73 182 PHE B N 1
ATOM 4142 C CA . PHE B 1 184 ? 46.611 42.701 66.529 1.00 32.08 182 PHE B CA 1
ATOM 4143 C C . PHE B 1 184 ? 47.002 43.936 67.335 1.00 31.88 182 PHE B C 1
ATOM 4144 O O . PHE B 1 184 ? 48.159 44.097 67.719 1.00 30.76 182 PHE B O 1
ATOM 4152 N N . THR B 1 185 ? 46.025 44.803 67.586 1.00 31.27 183 THR B N 1
ATOM 4153 C CA . THR B 1 185 ? 46.268 46.040 68.318 1.00 31.31 183 THR B CA 1
ATOM 4154 C C . THR B 1 185 ? 46.729 45.820 69.751 1.00 31.51 183 THR B C 1
ATOM 4155 O O . THR B 1 185 ? 46.578 44.734 70.311 1.00 29.74 183 THR B O 1
ATOM 4159 N N . ALA B 1 186 ? 47.294 46.871 70.336 1.00 31.91 184 ALA B N 1
ATOM 4160 C CA . ALA B 1 186 ? 47.784 46.820 71.702 1.00 32.67 184 ALA B CA 1
ATOM 4161 C C . ALA B 1 186 ? 46.656 46.438 72.654 1.00 32.67 184 ALA B C 1
ATOM 4162 O O . ALA B 1 186 ? 46.870 45.718 73.627 1.00 33.03 184 ALA B O 1
ATOM 4164 N N . GLU B 1 187 ? 45.454 46.924 72.364 1.00 32.37 185 GLU B N 1
ATOM 4165 C CA . GLU B 1 187 ? 44.290 46.635 73.190 1.00 32.04 185 GLU B CA 1
ATOM 4166 C C . GLU B 1 187 ? 43.950 45.149 73.122 1.00 29.93 185 GLU B C 1
ATOM 4167 O O . GLU B 1 187 ? 43.649 44.522 74.136 1.00 27.07 185 GLU B O 1
ATOM 4173 N N . GLU B 1 188 ? 43.997 44.589 71.919 1.00 27.89 186 GLU B N 1
ATOM 4174 C CA . GLU B 1 188 ? 43.686 43.179 71.737 1.00 28.12 186 GLU B CA 1
ATOM 4175 C C . GLU B 1 188 ? 44.750 42.321 72.416 1.00 27.86 186 GLU B C 1
ATOM 4176 O O . GLU B 1 188 ? 44.442 41.259 72.963 1.00 27.72 186 GLU B O 1
ATOM 4182 N N . GLU B 1 189 ? 45.994 42.793 72.391 1.00 27.98 187 GLU B N 1
ATOM 4183 C CA . GLU B 1 189 ? 47.101 42.080 73.022 1.00 28.13 187 GLU B CA 1
ATOM 4184 C C . GLU B 1 189 ? 46.900 42.071 74.533 1.00 27.13 187 GLU B C 1
ATOM 4185 O O . GLU B 1 189 ? 47.122 41.053 75.193 1.00 24.02 187 GLU B O 1
ATOM 4191 N N . LYS B 1 190 ? 46.490 43.218 75.073 1.00 26.51 188 LYS B N 1
ATOM 4192 C CA . LYS B 1 190 ? 46.237 43.348 76.506 1.00 25.88 188 LYS B CA 1
ATOM 4193 C C . LYS B 1 190 ? 45.093 42.415 76.871 1.00 24.50 188 LYS B C 1
ATOM 4194 O O . LYS B 1 190 ? 45.128 41.730 77.892 1.00 23.56 188 LYS B O 1
ATOM 4200 N N . SER B 1 191 ? 44.070 42.406 76.025 1.00 22.30 189 SER B N 1
ATOM 4201 C CA . SER B 1 191 ? 42.912 41.557 76.235 1.00 20.91 189 SER B CA 1
ATOM 4202 C C . SER B 1 191 ? 43.338 40.091 76.295 1.00 19.76 189 SER B C 1
ATOM 4203 O O . SER B 1 191 ? 42.945 39.358 77.203 1.00 20.79 189 SER B O 1
ATOM 4206 N N . LEU B 1 192 ? 44.144 39.673 75.324 1.00 19.07 190 LEU B N 1
ATOM 4207 C CA . LEU B 1 192 ? 44.615 38.293 75.261 1.00 20.02 190 LEU B CA 1
ATOM 4208 C C . LEU B 1 192 ? 45.506 37.921 76.441 1.00 19.69 190 LEU B C 1
ATOM 4209 O O . LEU B 1 192 ? 45.444 36.797 76.935 1.00 17.96 190 LEU B O 1
ATOM 4214 N N . ARG B 1 193 ? 46.342 38.857 76.883 1.00 20.43 191 ARG B N 1
ATOM 4215 C CA . ARG B 1 193 ? 47.222 38.605 78.020 1.00 22.69 191 ARG B CA 1
ATOM 4216 C C . ARG B 1 193 ? 46.387 38.400 79.281 1.00 22.13 191 ARG B C 1
ATOM 4217 O O . ARG B 1 193 ? 46.671 37.513 80.086 1.00 22.87 191 ARG B O 1
ATOM 4225 N N . GLY B 1 194 ? 45.348 39.213 79.442 1.00 21.29 192 GLY B N 1
ATOM 4226 C CA . GLY B 1 194 ? 44.485 39.081 80.603 1.00 21.50 192 GLY B CA 1
ATOM 4227 C C . GLY B 1 194 ? 43.745 37.754 80.557 1.00 21.08 192 GLY B C 1
ATOM 4228 O O . GLY B 1 194 ? 43.518 37.112 81.586 1.00 18.63 192 GLY B O 1
ATOM 4229 N N . ALA B 1 195 ? 43.369 37.336 79.353 1.00 18.37 193 ALA B N 1
ATOM 4230 C CA . ALA B 1 195 ? 42.664 36.075 79.186 1.00 17.41 193 ALA B CA 1
ATOM 4231 C C . ALA B 1 195 ? 43.586 34.903 79.528 1.00 16.59 193 ALA B C 1
ATOM 4232 O O . ALA B 1 195 ? 43.169 33.954 80.189 1.00 17.53 193 ALA B O 1
ATOM 4234 N N . ALA B 1 196 ? 44.839 34.971 79.082 1.00 16.23 194 ALA B N 1
ATOM 4235 C CA . ALA B 1 196 ? 45.793 33.902 79.354 1.00 16.46 194 ALA B CA 1
ATOM 4236 C C . ALA B 1 196 ? 46.075 33.817 80.850 1.00 16.39 194 ALA B C 1
ATOM 4237 O O . ALA B 1 196 ? 46.221 32.727 81.397 1.00 14.42 194 ALA B O 1
ATOM 4239 N N . ARG B 1 197 ? 46.154 34.966 81.512 1.00 17.20 195 ARG B N 1
ATOM 4240 C CA . ARG B 1 197 ? 46.400 34.968 82.946 1.00 18.27 195 ARG B CA 1
ATOM 4241 C C . ARG B 1 197 ? 45.192 34.360 83.636 1.00 18.87 195 ARG B C 1
ATOM 4242 O O . ARG B 1 197 ? 45.320 33.671 84.647 1.00 19.43 195 ARG B O 1
ATOM 4250 N N . ALA B 1 198 ? 44.011 34.598 83.075 1.00 19.22 196 ALA B N 1
ATOM 4251 C CA . ALA B 1 198 ? 42.791 34.042 83.645 1.00 18.10 196 ALA B CA 1
ATOM 4252 C C . ALA B 1 198 ? 42.794 32.539 83.418 1.00 18.13 196 ALA B C 1
ATOM 4253 O O . ALA B 1 198 ? 42.234 31.782 84.212 1.00 16.63 196 ALA B O 1
ATOM 4255 N N . GLN B 1 199 ? 43.429 32.103 82.333 1.00 16.35 197 GLN B N 1
ATOM 4256 C CA . GLN B 1 199 ? 43.490 30.678 82.034 1.00 16.35 197 GLN B CA 1
ATOM 4257 C C . GLN B 1 199 ? 44.319 29.992 83.120 1.00 15.54 197 GLN B C 1
ATOM 4258 O O . GLN B 1 199 ? 43.960 28.917 83.606 1.00 16.04 197 GLN B O 1
ATOM 4264 N N . VAL B 1 200 ? 45.425 30.619 83.505 1.00 15.44 198 VAL B N 1
ATOM 4265 C CA . VAL B 1 200 ? 46.288 30.056 84.542 1.00 17.33 198 VAL B CA 1
ATOM 4266 C C . VAL B 1 200 ? 45.571 30.045 85.893 1.00 17.39 198 VAL B C 1
ATOM 4267 O O . VAL B 1 200 ? 45.591 29.044 86.614 1.00 15.05 198 VAL B O 1
ATOM 4271 N N . ARG B 1 201 ? 44.925 31.156 86.228 1.00 17.64 199 ARG B N 1
ATOM 4272 C CA . ARG B 1 201 ? 44.228 31.264 87.507 1.00 17.68 199 ARG B CA 1
ATOM 4273 C C . ARG B 1 201 ? 42.983 30.385 87.662 1.00 17.45 199 ARG B C 1
ATOM 4274 O O . ARG B 1 201 ? 42.801 29.762 88.707 1.00 18.17 199 ARG B O 1
ATOM 4282 N N . THR B 1 202 ? 42.146 30.303 86.628 1.00 15.92 200 THR B N 1
ATOM 4283 C CA . THR B 1 202 ? 40.923 29.501 86.706 1.00 16.06 200 THR B CA 1
ATOM 4284 C C . THR B 1 202 ? 41.073 28.052 86.229 1.00 14.56 200 THR B C 1
ATOM 4285 O O . THR B 1 202 ? 40.301 27.178 86.627 1.00 14.69 200 THR B O 1
ATOM 4289 N N . GLY B 1 203 ? 42.053 27.800 85.370 1.00 13.33 201 GLY B N 1
ATOM 4290 C CA . GLY B 1 203 ? 42.248 26.452 84.867 1.00 12.94 201 GLY B CA 1
ATOM 4291 C C . GLY B 1 203 ? 41.216 26.078 83.813 1.00 13.41 201 GLY B C 1
ATOM 4292 O O . GLY B 1 203 ? 41.064 24.902 83.461 1.00 13.54 201 GLY B O 1
ATOM 4293 N N . LEU B 1 204 ? 40.503 27.080 83.306 1.00 13.21 202 LEU B N 1
ATOM 4294 C CA . LEU B 1 204 ? 39.487 26.853 82.274 1.00 14.26 202 LEU B CA 1
ATOM 4295 C C . LEU B 1 204 ? 40.101 26.928 80.882 1.00 15.37 202 LEU B C 1
ATOM 4296 O O . LEU B 1 204 ? 41.151 27.553 80.690 1.00 14.39 202 LEU B O 1
ATOM 4301 N N . PRO B 1 205 ? 39.454 26.288 79.889 1.00 15.65 203 PRO B N 1
ATOM 4302 C CA . PRO B 1 205 ? 39.956 26.304 78.511 1.00 15.79 203 PRO B CA 1
ATOM 4303 C C . PRO B 1 205 ? 39.987 27.733 77.975 1.00 15.36 203 PRO B C 1
ATOM 4304 O O . PRO B 1 205 ? 39.236 28.589 78.436 1.00 14.27 203 PRO B O 1
ATOM 4308 N N . LEU B 1 206 ? 40.853 27.976 76.997 1.00 15.01 204 LEU B N 1
ATOM 4309 C CA . LEU B 1 206 ? 40.991 29.294 76.385 1.00 15.61 204 LEU B CA 1
ATOM 4310 C C . LEU B 1 206 ? 40.731 29.183 74.884 1.00 14.86 204 LEU B C 1
ATOM 4311 O O . LEU B 1 206 ? 41.308 28.337 74.202 1.00 12.48 204 LEU B O 1
ATOM 4324 N N . VAL B 1 208 ? 40.586 31.378 71.277 1.00 14.32 206 VAL B N 1
ATOM 4325 C CA . VAL B 1 208 ? 40.998 32.612 70.632 1.00 14.49 206 VAL B CA 1
ATOM 4326 C C . VAL B 1 208 ? 40.542 32.765 69.185 1.00 15.26 206 VAL B C 1
ATOM 4327 O O . VAL B 1 208 ? 40.777 31.897 68.340 1.00 12.49 206 VAL B O 1
ATOM 4331 N N . HIS B 1 209 ? 39.898 33.896 68.912 1.00 16.57 207 HIS B N 1
ATOM 4332 C CA . HIS B 1 209 ? 39.429 34.225 67.576 1.00 17.74 207 HIS B CA 1
ATOM 4333 C C . HIS B 1 209 ? 40.638 34.655 66.747 1.00 18.50 207 HIS B C 1
ATOM 4334 O O . HIS B 1 209 ? 41.409 35.525 67.146 1.00 17.41 207 HIS B O 1
ATOM 4341 N N . LEU B 1 210 ? 40.791 34.045 65.579 1.00 18.15 208 LEU B N 1
ATOM 4342 C CA . LEU B 1 210 ? 41.888 34.380 64.672 1.00 18.23 208 LEU B CA 1
ATOM 4343 C C . LEU B 1 210 ? 41.326 35.007 63.421 1.00 19.54 208 LEU B C 1
ATOM 4344 O O . LEU B 1 210 ? 40.175 34.755 63.046 1.00 19.89 208 LEU B O 1
ATOM 4349 N N . PRO B 1 211 ? 42.027 35.910 62.959 1.00 19.05 209 PRO B N 1
ATOM 4350 C CA . PRO B 1 211 ? 41.787 36.356 61.586 1.00 21.62 209 PRO B CA 1
ATOM 4351 C C . PRO B 1 211 ? 42.252 35.330 60.543 1.00 24.43 209 PRO B C 1
ATOM 4352 O O . PRO B 1 211 ? 43.444 35.305 60.268 1.00 32.45 209 PRO B O 1
ATOM 4356 N N . GLY B 1 212 ? 41.359 34.387 60.398 1.00 25.30 210 GLY B N 1
ATOM 4357 C CA . GLY B 1 212 ? 41.641 33.216 59.557 1.00 20.43 210 GLY B CA 1
ATOM 4358 C C . GLY B 1 212 ? 42.431 33.326 58.252 1.00 21.61 210 GLY B C 1
ATOM 4359 O O . GLY B 1 212 ? 43.319 32.496 57.963 1.00 20.30 210 GLY B O 1
ATOM 4360 N N . TRP B 1 213 ? 42.176 34.507 57.592 1.00 20.12 211 TRP B N 1
ATOM 4361 C CA . TRP B 1 213 ? 42.804 34.649 56.270 1.00 21.51 211 TRP B CA 1
ATOM 4362 C C . TRP B 1 213 ? 44.198 35.212 56.454 1.00 21.48 211 TRP B C 1
ATOM 4363 O O . TRP B 1 213 ? 44.838 35.556 55.486 1.00 21.65 211 TRP B O 1
ATOM 4374 N N . PHE B 1 214 ? 44.664 35.316 57.697 1.00 20.86 212 PHE B N 1
ATOM 4375 C CA . PHE B 1 214 ? 46.029 35.785 57.942 1.00 21.81 212 PHE B CA 1
ATOM 4376 C C . PHE B 1 214 ? 46.768 34.635 58.628 1.00 22.09 212 PHE B C 1
ATOM 4377 O O . PHE B 1 214 ? 46.214 33.542 58.727 1.00 18.94 212 PHE B O 1
ATOM 4385 N N . ARG B 1 215 ? 47.999 34.859 59.091 1.00 21.55 213 ARG B N 1
ATOM 4386 C CA . ARG B 1 215 ? 48.770 33.799 59.749 1.00 22.96 213 ARG B CA 1
ATOM 4387 C C . ARG B 1 215 ? 49.387 34.280 61.065 1.00 22.45 213 ARG B C 1
ATOM 4388 O O . ARG B 1 215 ? 50.605 34.240 61.232 1.00 21.76 213 ARG B O 1
ATOM 4396 N N . LEU B 1 216 ? 48.546 34.720 61.997 1.00 21.38 214 LEU B N 1
ATOM 4397 C CA . LEU B 1 216 ? 49.014 35.229 63.289 1.00 21.94 214 LEU B CA 1
ATOM 4398 C C . LEU B 1 216 ? 48.959 34.211 64.431 1.00 19.93 214 LEU B C 1
ATOM 4399 O O . LEU B 1 216 ? 49.294 34.536 65.572 1.00 21.73 214 LEU B O 1
ATOM 4404 N N . ALA B 1 217 ? 48.543 32.986 64.127 1.00 20.31 215 ALA B N 1
ATOM 4405 C CA . ALA B 1 217 ? 48.409 31.940 65.142 1.00 19.16 215 ALA B CA 1
ATOM 4406 C C . ALA B 1 217 ? 49.649 31.659 65.994 1.00 18.71 215 ALA B C 1
ATOM 4407 O O . ALA B 1 217 ? 49.540 31.513 67.214 1.00 16.95 215 ALA B O 1
ATOM 4409 N N . HIS B 1 218 ? 50.823 31.571 65.372 1.00 16.97 216 HIS B N 1
ATOM 4410 C CA . HIS B 1 218 ? 52.029 31.300 66.145 1.00 16.72 216 HIS B CA 1
ATOM 4411 C C . HIS B 1 218 ? 52.358 32.457 67.088 1.00 17.25 216 HIS B C 1
ATOM 4412 O O . HIS B 1 218 ? 52.851 32.237 68.192 1.00 15.88 216 HIS B O 1
ATOM 4419 N N . ARG B 1 219 ? 52.081 33.688 66.665 1.00 17.62 217 ARG B N 1
ATOM 4420 C CA . ARG B 1 219 ? 52.338 34.839 67.527 1.00 20.02 217 ARG B CA 1
ATOM 4421 C C . ARG B 1 219 ? 51.354 34.794 68.699 1.00 18.77 217 ARG B C 1
ATOM 4422 O O . ARG B 1 219 ? 51.691 35.168 69.827 1.00 17.06 217 ARG B O 1
ATOM 4430 N N . VAL B 1 220 ? 50.134 34.338 68.419 1.00 18.66 218 VAL B N 1
ATOM 4431 C CA . VAL B 1 220 ? 49.098 34.220 69.444 1.00 17.49 218 VAL B CA 1
ATOM 4432 C C . VAL B 1 220 ? 49.534 33.197 70.482 1.00 18.46 218 VAL B C 1
ATOM 4433 O O . VAL B 1 220 ? 49.466 33.462 71.680 1.00 17.48 218 VAL B O 1
ATOM 4437 N N . LEU B 1 221 ? 49.982 32.029 70.021 1.00 17.76 219 LEU B N 1
ATOM 4438 C CA . LEU B 1 221 ? 50.424 30.983 70.941 1.00 17.85 219 LEU B CA 1
ATOM 4439 C C . LEU B 1 221 ? 51.672 31.404 71.711 1.00 18.42 219 LEU B C 1
ATOM 4440 O O . LEU B 1 221 ? 51.846 31.027 72.873 1.00 17.93 219 LEU B O 1
ATOM 4445 N N . ASP B 1 222 ? 52.539 32.181 71.067 1.00 18.44 220 ASP B N 1
ATOM 4446 C CA . ASP B 1 222 ? 53.753 32.659 71.728 1.00 19.52 220 ASP B CA 1
ATOM 4447 C C . ASP B 1 222 ? 53.350 33.487 72.948 1.00 19.84 220 ASP B C 1
ATOM 4448 O O . ASP B 1 222 ? 53.953 33.375 74.017 1.00 17.95 220 ASP B O 1
ATOM 4453 N N . LEU B 1 223 ? 52.326 34.318 72.781 1.00 19.61 221 LEU B N 1
ATOM 4454 C CA . LEU B 1 223 ? 51.853 35.171 73.866 1.00 20.52 221 LEU B CA 1
ATOM 4455 C C . LEU B 1 223 ? 51.173 34.349 74.963 1.00 20.10 221 LEU B C 1
ATOM 4456 O O . LEU B 1 223 ? 51.430 34.543 76.156 1.00 18.63 221 LEU B O 1
ATOM 4461 N N . VAL B 1 224 ? 50.299 33.435 74.565 1.00 18.58 222 VAL B N 1
ATOM 4462 C CA . VAL B 1 224 ? 49.626 32.596 75.540 1.00 19.69 222 VAL B CA 1
ATOM 4463 C C . VAL B 1 224 ? 50.671 31.796 76.324 1.00 21.17 222 VAL B C 1
ATOM 4464 O O . VAL B 1 224 ? 50.533 31.568 77.524 1.00 20.33 222 VAL B O 1
ATOM 4468 N N . GLU B 1 225 ? 51.729 31.392 75.633 1.00 23.29 223 GLU B N 1
ATOM 4469 C CA . GLU B 1 225 ? 52.797 30.614 76.239 1.00 27.05 223 GLU B CA 1
ATOM 4470 C C . GLU B 1 225 ? 53.607 31.418 77.255 1.00 27.71 223 GLU B C 1
ATOM 4471 O O . GLU B 1 225 ? 53.825 30.960 78.381 1.00 26.81 223 GLU B O 1
ATOM 4477 N N . GLU B 1 226 ? 54.043 32.616 76.872 1.00 27.67 224 GLU B N 1
ATOM 4478 C CA . GLU B 1 226 ? 54.837 33.436 77.780 1.00 29.46 224 GLU B CA 1
ATOM 4479 C C . GLU B 1 226 ? 54.042 33.946 78.976 1.00 28.48 224 GLU B C 1
ATOM 4480 O O . GLU B 1 226 ? 54.621 34.466 79.931 1.00 26.68 224 GLU B O 1
ATOM 4486 N N . GLU B 1 227 ? 52.721 33.806 78.926 1.00 25.57 225 GLU B N 1
ATOM 4487 C CA . GLU B 1 227 ? 51.889 34.234 80.038 1.00 24.28 225 GLU B CA 1
ATOM 4488 C C . GLU B 1 227 ? 51.660 33.040 80.952 1.00 23.90 225 GLU B C 1
ATOM 4489 O O . GLU B 1 227 ? 50.935 33.133 81.940 1.00 24.37 225 GLU B O 1
ATOM 4495 N N . GLY B 1 228 ? 52.280 31.915 80.605 1.00 22.48 226 GLY B N 1
ATOM 4496 C CA . GLY B 1 228 ? 52.152 30.712 81.411 1.00 22.19 226 GLY B CA 1
ATOM 4497 C C . GLY B 1 228 ? 50.889 29.901 81.197 1.00 21.58 226 GLY B C 1
ATOM 4498 O O . GLY B 1 228 ? 50.603 28.977 81.963 1.00 20.62 226 GLY B O 1
ATOM 4499 N N . ALA B 1 229 ? 50.124 30.227 80.161 1.00 19.68 227 ALA B N 1
ATOM 4500 C CA . ALA B 1 229 ? 48.893 29.494 79.895 1.00 18.95 227 ALA B CA 1
ATOM 4501 C C . ALA B 1 229 ? 49.165 28.142 79.233 1.00 18.69 227 ALA B C 1
ATOM 4502 O O . ALA B 1 229 ? 50.229 27.919 78.653 1.00 18.42 227 ALA B O 1
ATOM 4504 N N . ASP B 1 230 ? 48.178 27.256 79.320 1.00 17.45 228 ASP B N 1
ATOM 4505 C CA . ASP B 1 230 ? 48.254 25.895 78.798 1.00 17.05 228 ASP B CA 1
ATOM 4506 C C . ASP B 1 230 ? 47.861 25.768 77.319 1.00 17.20 228 ASP B C 1
ATOM 4507 O O . ASP B 1 230 ? 46.677 25.745 76.987 1.00 16.35 228 ASP B O 1
ATOM 4512 N N . LEU B 1 231 ? 48.847 25.661 76.434 1.00 15.69 229 LEU B N 1
ATOM 4513 C CA . LEU B 1 231 ? 48.554 25.540 75.007 1.00 16.78 229 LEU B CA 1
ATOM 4514 C C . LEU B 1 231 ? 47.686 24.323 74.704 1.00 15.75 229 LEU B C 1
ATOM 4515 O O . LEU B 1 231 ? 46.914 24.329 73.753 1.00 13.90 229 LEU B O 1
ATOM 4520 N N . ARG B 1 232 ? 47.810 23.287 75.526 1.00 15.62 230 ARG B N 1
ATOM 4521 C CA . ARG B 1 232 ? 47.058 22.045 75.348 1.00 17.23 230 ARG B CA 1
ATOM 4522 C C . ARG B 1 232 ? 45.541 22.226 75.502 1.00 16.06 230 ARG B C 1
ATOM 4523 O O . ARG B 1 232 ? 44.760 21.374 75.080 1.00 15.67 230 ARG B O 1
ATOM 4531 N N . HIS B 1 233 ? 45.125 23.331 76.112 1.00 13.77 231 HIS B N 1
ATOM 4532 C CA . HIS B 1 233 ? 43.706 23.604 76.283 1.00 15.08 231 HIS B CA 1
ATOM 4533 C C . HIS B 1 233 ? 43.367 24.987 75.729 1.00 14.98 231 HIS B C 1
ATOM 4534 O O . HIS B 1 233 ? 42.495 25.700 76.243 1.00 13.50 231 HIS B O 1
ATOM 4541 N N . THR B 1 234 ? 44.098 25.351 74.676 1.00 15.35 232 THR B N 1
ATOM 4542 C CA . THR B 1 234 ? 43.906 26.607 73.960 1.00 13.89 232 THR B CA 1
ATOM 4543 C C . THR B 1 234 ? 43.341 26.222 72.592 1.00 14.65 232 THR B C 1
ATOM 4544 O O . THR B 1 234 ? 43.891 25.359 71.916 1.00 13.05 232 THR B O 1
ATOM 4548 N N . VAL B 1 235 ? 42.248 26.862 72.199 1.00 12.47 233 VAL B N 1
ATOM 4549 C CA . VAL B 1 235 ? 41.592 26.581 70.929 1.00 12.88 233 VAL B CA 1
ATOM 4550 C C . VAL B 1 235 ? 41.771 27.750 69.968 1.00 12.19 233 VAL B C 1
ATOM 4551 O O . VAL B 1 235 ? 41.424 28.886 70.299 1.00 10.43 233 VAL B O 1
ATOM 4555 N N . LEU B 1 236 ? 42.322 27.470 68.789 1.00 11.09 234 LEU B N 1
ATOM 4556 C CA . LEU B 1 236 ? 42.522 28.496 67.773 1.00 12.12 234 LEU B CA 1
ATOM 4557 C C . LEU B 1 236 ? 41.340 28.436 66.813 1.00 14.09 234 LEU B C 1
ATOM 4558 O O . LEU B 1 236 ? 41.180 27.452 66.087 1.00 12.16 234 LEU B O 1
ATOM 4563 N N . CYS B 1 237 ? 40.523 29.488 66.814 1.00 14.68 235 CYS B N 1
ATOM 4564 C CA . CYS B 1 237 ? 39.329 29.557 65.964 1.00 14.02 235 CYS B CA 1
ATOM 4565 C C . CYS B 1 237 ? 39.569 29.945 64.516 1.00 13.55 235 CYS B C 1
ATOM 4566 O O . CYS B 1 237 ? 40.582 30.552 64.172 1.00 11.88 235 CYS B O 1
ATOM 4569 N N . HIS B 1 238 ? 38.603 29.589 63.676 1.00 13.45 236 HIS B N 1
ATOM 4570 C CA . HIS B 1 238 ? 38.626 29.943 62.259 1.00 13.77 236 HIS B CA 1
ATOM 4571 C C . HIS B 1 238 ? 39.834 29.457 61.471 1.00 13.12 236 HIS B C 1
ATOM 4572 O O . HIS B 1 238 ? 40.494 30.226 60.771 1.00 13.17 236 HIS B O 1
ATOM 4587 N N . ASN B 1 240 ? 39.629 27.201 59.051 1.00 16.19 238 ASN B N 1
ATOM 4588 C CA . ASN B 1 240 ? 39.183 26.909 57.687 1.00 17.77 238 ASN B CA 1
ATOM 4589 C C . ASN B 1 240 ? 39.923 27.616 56.550 1.00 17.54 238 ASN B C 1
ATOM 4590 O O . ASN B 1 240 ? 40.361 26.968 55.606 1.00 17.38 238 ASN B O 1
ATOM 4595 N N . PRO B 1 241 ? 40.065 28.950 56.620 1.00 17.45 239 PRO B N 1
ATOM 4596 C CA . PRO B 1 241 ? 40.752 29.706 55.566 1.00 18.17 239 PRO B CA 1
ATOM 4597 C C . PRO B 1 241 ? 42.219 29.376 55.307 1.00 19.36 239 PRO B C 1
ATOM 4598 O O . PRO B 1 241 ? 42.743 29.714 54.247 1.00 17.45 239 PRO B O 1
ATOM 4602 N N . SER B 1 242 ? 42.889 28.740 56.264 1.00 18.24 240 SER B N 1
ATOM 4603 C CA . SER B 1 242 ? 44.296 28.401 56.080 1.00 17.69 240 SER B CA 1
ATOM 4604 C C . SER B 1 242 ? 44.494 26.933 55.720 1.00 17.96 240 SER B C 1
ATOM 4605 O O . SER B 1 242 ? 45.580 26.377 55.893 1.00 16.86 240 SER B O 1
ATOM 4608 N N . HIS B 1 243 ? 43.437 26.317 55.195 1.00 17.89 241 HIS B N 1
ATOM 4609 C CA . HIS B 1 243 ? 43.464 24.915 54.789 1.00 18.07 241 HIS B CA 1
ATOM 4610 C C . HIS B 1 243 ? 44.568 24.602 53.779 1.00 18.24 241 HIS B C 1
ATOM 4611 O O . HIS B 1 243 ? 45.036 23.469 53.703 1.00 17.54 241 HIS B O 1
ATOM 4626 N N . ASP B 1 245 ? 47.561 25.757 53.796 1.00 18.25 243 ASP B N 1
ATOM 4627 C CA . ASP B 1 245 ? 48.862 25.978 54.406 1.00 19.18 243 ASP B CA 1
ATOM 4628 C C . ASP B 1 245 ? 49.063 24.871 55.450 1.00 18.74 243 ASP B C 1
ATOM 4629 O O . ASP B 1 245 ? 49.047 25.132 56.650 1.00 18.43 243 ASP B O 1
ATOM 4634 N N . PRO B 1 246 ? 49.255 23.617 54.999 1.00 19.09 244 PRO B N 1
ATOM 4635 C CA . PRO B 1 246 ? 49.449 22.479 55.908 1.00 18.26 244 PRO B CA 1
ATOM 4636 C C . PRO B 1 246 ? 50.594 22.593 56.917 1.00 17.11 244 PRO B C 1
ATOM 4637 O O . PRO B 1 246 ? 50.491 22.085 58.037 1.00 14.51 244 PRO B O 1
ATOM 4641 N N . VAL B 1 247 ? 51.686 23.241 56.526 1.00 16.05 245 VAL B N 1
ATOM 4642 C CA . VAL B 1 247 ? 52.808 23.403 57.442 1.00 17.48 245 VAL B CA 1
ATOM 4643 C C . VAL B 1 247 ? 52.352 24.271 58.617 1.00 16.88 245 VAL B C 1
ATOM 4644 O O . VAL B 1 247 ? 52.549 23.925 59.780 1.00 16.68 245 VAL B O 1
ATOM 4648 N N . TYR B 1 248 ? 51.732 25.400 58.297 1.00 16.66 246 TYR B N 1
ATOM 4649 C CA . TYR B 1 248 ? 51.218 26.320 59.303 1.00 15.20 246 TYR B CA 1
ATOM 4650 C C . TYR B 1 248 ? 50.275 25.585 60.254 1.00 15.14 246 TYR B C 1
ATOM 4651 O O . TYR B 1 248 ? 50.477 25.589 61.465 1.00 15.03 246 TYR B O 1
ATOM 4660 N N . GLN B 1 249 ? 49.256 24.930 59.706 1.00 13.87 247 GLN B N 1
ATOM 4661 C CA . GLN B 1 249 ? 48.297 24.227 60.550 1.00 15.89 247 GLN B CA 1
ATOM 4662 C C . GLN B 1 249 ? 48.899 23.102 61.381 1.00 16.85 247 GLN B C 1
ATOM 4663 O O . GLN B 1 249 ? 48.597 22.983 62.570 1.00 16.83 247 GLN B O 1
ATOM 4669 N N . ALA B 1 250 ? 49.745 22.280 60.766 1.00 15.50 248 ALA B N 1
ATOM 4670 C CA . ALA B 1 250 ? 50.357 21.163 61.479 1.00 17.33 248 ALA B CA 1
ATOM 4671 C C . ALA B 1 250 ? 51.293 21.625 62.592 1.00 15.87 248 ALA B C 1
ATOM 4672 O O . ALA B 1 250 ? 51.313 21.039 63.675 1.00 14.89 248 ALA B O 1
ATOM 4674 N N . THR B 1 251 ? 52.063 22.678 62.338 1.00 16.17 249 THR B N 1
ATOM 4675 C CA . THR B 1 251 ? 52.993 23.161 63.350 1.00 15.57 249 THR B CA 1
ATOM 4676 C C . THR B 1 251 ? 52.269 23.751 64.554 1.00 17.09 249 THR B C 1
ATOM 4677 O O . THR B 1 251 ? 52.792 23.744 65.672 1.00 15.29 249 THR B O 1
ATOM 4681 N N . LEU B 1 252 ? 51.060 24.261 64.322 1.00 15.35 250 LEU B N 1
ATOM 4682 C CA . LEU B 1 252 ? 50.251 24.815 65.397 1.00 14.33 250 LEU B CA 1
ATOM 4683 C C . LEU B 1 252 ? 49.725 23.653 66.214 1.00 14.36 250 LEU B C 1
ATOM 4684 O O . LEU B 1 252 ? 49.712 23.707 67.444 1.00 14.08 250 LEU B O 1
ATOM 4689 N N . ALA B 1 253 ? 49.302 22.596 65.525 1.00 13.67 251 ALA B N 1
ATOM 4690 C CA . ALA B 1 253 ? 48.781 21.418 66.200 1.00 14.44 251 ALA B CA 1
ATOM 4691 C C . ALA B 1 253 ? 49.880 20.789 67.051 1.00 15.63 251 ALA B C 1
ATOM 4692 O O . ALA B 1 253 ? 49.634 20.373 68.183 1.00 12.97 251 ALA B O 1
ATOM 4694 N N . GLN B 1 254 ? 51.091 20.737 66.493 1.00 14.95 252 GLN B N 1
ATOM 4695 C CA . GLN B 1 254 ? 52.240 20.158 67.174 1.00 16.50 252 GLN B CA 1
ATOM 4696 C C . GLN B 1 254 ? 52.549 20.897 68.481 1.00 16.10 252 GLN B C 1
ATOM 4697 O O . GLN B 1 254 ? 52.984 20.285 69.460 1.00 15.02 252 GLN B O 1
ATOM 4703 N N . ARG B 1 255 ? 52.329 22.209 68.498 1.00 15.31 253 ARG B N 1
ATOM 4704 C CA . ARG B 1 255 ? 52.575 22.974 69.713 1.00 17.03 253 ARG B CA 1
ATOM 4705 C C . ARG B 1 255 ? 51.561 22.571 70.777 1.00 16.21 253 ARG B C 1
ATOM 4706 O O . ARG B 1 255 ? 51.764 22.832 71.959 1.00 17.01 253 ARG B O 1
ATOM 4714 N N . GLY B 1 256 ? 50.467 21.936 70.349 1.00 15.71 254 GLY B N 1
ATOM 4715 C CA . GLY B 1 256 ? 49.463 21.476 71.296 1.00 14.99 254 GLY B CA 1
ATOM 4716 C C . GLY B 1 256 ? 48.075 22.100 71.233 1.00 16.00 254 GLY B C 1
ATOM 4717 O O . GLY B 1 256 ? 47.129 21.592 71.843 1.00 14.62 254 GLY B O 1
ATOM 4718 N N . ALA B 1 257 ? 47.939 23.189 70.486 1.00 15.20 255 ALA B N 1
ATOM 4719 C CA . ALA B 1 257 ? 46.661 23.876 70.385 1.00 14.86 255 ALA B CA 1
ATOM 4720 C C . ALA B 1 257 ? 45.646 23.134 69.531 1.00 13.71 255 ALA B C 1
ATOM 4721 O O . ALA B 1 257 ? 45.999 22.400 68.612 1.00 12.82 255 ALA B O 1
ATOM 4723 N N . PHE B 1 258 ? 44.374 23.327 69.857 1.00 12.35 256 PHE B N 1
ATOM 4724 C CA . PHE B 1 258 ? 43.304 22.725 69.086 1.00 13.10 256 PHE B CA 1
ATOM 4725 C C . PHE B 1 258 ? 43.148 23.601 67.846 1.00 13.32 256 PHE B C 1
ATOM 4726 O O . PHE B 1 258 ? 43.300 24.819 67.915 1.00 10.91 256 PHE B O 1
ATOM 4734 N N . LEU B 1 259 ? 42.874 22.972 66.712 1.00 12.94 257 LEU B N 1
ATOM 4735 C CA . LEU B 1 259 ? 42.663 23.698 65.465 1.00 14.47 257 LEU B CA 1
ATOM 4736 C C . LEU B 1 259 ? 41.167 23.603 65.219 1.00 13.52 257 LEU B C 1
ATOM 4737 O O . LEU B 1 259 ? 40.640 22.534 64.917 1.00 12.75 257 LEU B O 1
ATOM 4742 N N . GLU B 1 260 ? 40.477 24.723 65.365 1.00 14.04 258 GLU B N 1
ATOM 4743 C CA . GLU B 1 260 ? 39.036 24.707 65.198 1.00 14.70 258 GLU B CA 1
ATOM 4744 C C . GLU B 1 260 ? 38.530 25.101 63.818 1.00 13.65 258 GLU B C 1
ATOM 4745 O O . GLU B 1 260 ? 38.648 26.252 63.401 1.00 13.20 258 GLU B O 1
ATOM 4751 N N . PHE B 1 261 ? 37.983 24.124 63.103 1.00 11.81 259 PHE B N 1
ATOM 4752 C CA . PHE B 1 261 ? 37.398 24.367 61.791 1.00 12.80 259 PHE B CA 1
ATOM 4753 C C . PHE B 1 261 ? 35.922 24.630 62.084 1.00 13.22 259 PHE B C 1
ATOM 4754 O O . PHE B 1 261 ? 35.058 23.785 61.872 1.00 12.14 259 PHE B O 1
ATOM 4762 N N . ASP B 1 262 ? 35.671 25.824 62.612 1.00 16.03 260 ASP B N 1
ATOM 4763 C CA . ASP B 1 262 ? 34.339 26.272 62.995 1.00 16.95 260 ASP B CA 1
ATOM 4764 C C . ASP B 1 262 ? 33.562 26.974 61.888 1.00 17.05 260 ASP B C 1
ATOM 4765 O O . ASP B 1 262 ? 32.550 27.608 62.163 1.00 16.92 260 ASP B O 1
ATOM 4778 N N . ILE B 1 264 ? 32.492 25.346 58.994 1.00 17.37 262 ILE B N 1
ATOM 4779 C CA . ILE B 1 264 ? 31.887 24.322 58.157 1.00 19.57 262 ILE B CA 1
ATOM 4780 C C . ILE B 1 264 ? 30.531 24.780 57.646 1.00 21.52 262 ILE B C 1
ATOM 4781 O O . ILE B 1 264 ? 29.651 25.132 58.435 1.00 18.04 262 ILE B O 1
ATOM 4786 N N . GLY B 1 265 ? 30.358 24.755 56.332 1.00 22.39 263 GLY B N 1
ATOM 4787 C CA . GLY B 1 265 ? 29.088 25.159 55.757 1.00 24.22 263 GLY B CA 1
ATOM 4788 C C . GLY B 1 265 ? 29.055 26.612 55.327 1.00 24.69 263 GLY B C 1
ATOM 4789 O O . GLY B 1 265 ? 28.199 26.998 54.523 1.00 24.69 263 GLY B O 1
ATOM 4798 N N . ASP B 1 267 ? 30.090 29.505 53.206 1.00 30.91 265 ASP B N 1
ATOM 4799 C CA . ASP B 1 267 ? 30.691 29.710 51.900 1.00 33.93 265 ASP B CA 1
ATOM 4800 C C . ASP B 1 267 ? 30.499 31.126 51.369 1.00 34.39 265 ASP B C 1
ATOM 4801 O O . ASP B 1 267 ? 30.458 31.331 50.155 1.00 34.88 265 ASP B O 1
ATOM 4806 N N . PHE B 1 268 ? 30.395 32.100 52.270 1.00 32.22 266 PHE B N 1
ATOM 4807 C CA . PHE B 1 268 ? 30.197 33.486 51.858 1.00 30.87 266 PHE B CA 1
ATOM 4808 C C . PHE B 1 268 ? 31.478 34.159 51.383 1.00 28.68 266 PHE B C 1
ATOM 4809 O O . PHE B 1 268 ? 32.586 33.686 51.649 1.00 27.20 266 PHE B O 1
ATOM 4817 N N . PHE B 1 269 ? 31.302 35.268 50.671 1.00 26.05 267 PHE B N 1
ATOM 4818 C CA . PHE B 1 269 ? 32.414 36.091 50.220 1.00 24.53 267 PHE B CA 1
ATOM 4819 C C . PHE B 1 269 ? 32.237 37.377 51.019 1.00 24.49 267 PHE B C 1
ATOM 4820 O O . PHE B 1 269 ? 31.196 38.026 50.931 1.00 22.14 267 PHE B O 1
ATOM 4828 N N . TYR B 1 270 ? 33.234 37.740 51.813 1.00 25.19 268 TYR B N 1
ATOM 4829 C CA . TYR B 1 270 ? 33.138 38.949 52.617 1.00 28.05 268 TYR B CA 1
ATOM 4830 C C . TYR B 1 270 ? 33.669 40.164 51.865 1.00 28.84 268 TYR B C 1
ATOM 4831 O O . TYR B 1 270 ? 34.865 40.463 51.902 1.00 27.55 268 TYR B O 1
ATOM 4840 N N . ALA B 1 271 ? 32.757 40.856 51.183 1.00 29.81 269 ALA B N 1
ATOM 4841 C CA . ALA B 1 271 ? 33.089 42.031 50.381 1.00 30.69 269 ALA B CA 1
ATOM 4842 C C . ALA B 1 271 ? 34.004 43.014 51.097 1.00 31.24 269 ALA B C 1
ATOM 4843 O O . ALA B 1 271 ? 34.945 43.543 50.504 1.00 31.23 269 ALA B O 1
ATOM 4845 N N . ASP B 1 272 ? 33.713 43.256 52.371 1.00 32.93 270 ASP B N 1
ATOM 4846 C CA . ASP B 1 272 ? 34.492 44.174 53.198 1.00 35.74 270 ASP B CA 1
ATOM 4847 C C . ASP B 1 272 ? 35.977 43.831 53.227 1.00 34.95 270 ASP B C 1
ATOM 4848 O O . ASP B 1 272 ? 36.829 44.670 52.927 1.00 36.04 270 ASP B O 1
ATOM 4853 N N . GLN B 1 273 ? 36.272 42.589 53.596 1.00 34.03 271 GLN B N 1
ATOM 4854 C CA . GLN B 1 273 ? 37.643 42.104 53.696 1.00 32.67 271 GLN B CA 1
ATOM 4855 C C . GLN B 1 273 ? 38.181 41.641 52.351 1.00 31.27 271 GLN B C 1
ATOM 4856 O O . GLN B 1 273 ? 39.393 41.582 52.147 1.00 30.92 271 GLN B O 1
ATOM 4862 N N . GLY B 1 274 ? 37.276 41.293 51.443 1.00 29.81 272 GLY B N 1
ATOM 4863 C CA . GLY B 1 274 ? 37.693 40.816 50.139 1.00 29.20 272 GLY B CA 1
ATOM 4864 C C . GLY B 1 274 ? 38.213 39.397 50.256 1.00 27.81 272 GLY B C 1
ATOM 4865 O O . GLY B 1 274 ? 39.100 38.985 49.511 1.00 28.53 272 GLY B O 1
ATOM 4866 N N . VAL B 1 275 ? 37.658 38.647 51.202 1.00 26.05 273 VAL B N 1
ATOM 4867 C CA . VAL B 1 275 ? 38.074 37.267 51.420 1.00 24.37 273 VAL B CA 1
ATOM 4868 C C . VAL B 1 275 ? 36.943 36.285 51.160 1.00 22.70 273 VAL B C 1
ATOM 4869 O O . VAL B 1 275 ? 35.766 36.598 51.353 1.00 20.76 273 VAL B O 1
ATOM 4873 N N . GLN B 1 276 ? 37.320 35.088 50.722 1.00 20.59 274 GLN B N 1
ATOM 4874 C CA . GLN B 1 276 ? 36.362 34.047 50.396 1.00 19.28 274 GLN B CA 1
ATOM 4875 C C . GLN B 1 276 ? 36.472 32.839 51.321 1.00 18.62 274 GLN B C 1
ATOM 4876 O O . GLN B 1 276 ? 37.562 32.316 51.546 1.00 16.47 274 GLN B O 1
ATOM 4882 N N . CYS B 1 277 ? 35.337 32.397 51.847 1.00 18.50 275 CYS B N 1
ATOM 4883 C CA . CYS B 1 277 ? 35.313 31.223 52.710 1.00 18.88 275 CYS B CA 1
ATOM 4884 C C . CYS B 1 277 ? 35.564 30.007 51.837 1.00 18.79 275 CYS B C 1
ATOM 4885 O O . CYS B 1 277 ? 34.964 29.870 50.769 1.00 19.09 275 CYS B O 1
ATOM 4888 N N . PRO B 1 278 ? 36.437 29.096 52.289 1.00 18.83 276 PRO B N 1
ATOM 4889 C CA . PRO B 1 278 ? 36.767 27.882 51.539 1.00 18.47 276 PRO B CA 1
ATOM 4890 C C . PRO B 1 278 ? 35.597 26.909 51.516 1.00 17.86 276 PRO B C 1
ATOM 4891 O O . PRO B 1 278 ? 34.661 27.042 52.304 1.00 17.01 276 PRO B O 1
ATOM 4895 N N . SER B 1 279 ? 35.665 25.929 50.618 1.00 17.94 277 SER B N 1
ATOM 4896 C CA . SER B 1 279 ? 34.611 24.923 50.481 1.00 18.49 277 SER B CA 1
ATOM 4897 C C . SER B 1 279 ? 34.792 23.808 51.502 1.00 18.20 277 SER B C 1
ATOM 4898 O O . SER B 1 279 ? 35.897 23.585 51.991 1.00 15.90 277 SER B O 1
ATOM 4901 N N . ASP B 1 280 ? 33.718 23.085 51.798 1.00 17.83 278 ASP B N 1
ATOM 4902 C CA . ASP B 1 280 ? 33.817 21.995 52.760 1.00 18.56 278 ASP B CA 1
ATOM 4903 C C . ASP B 1 280 ? 34.740 20.886 52.266 1.00 18.24 278 ASP B C 1
ATOM 4904 O O . ASP B 1 280 ? 35.350 20.177 53.068 1.00 15.89 278 ASP B O 1
ATOM 4909 N N . ASP B 1 281 ? 34.846 20.731 50.948 1.00 19.08 279 ASP B N 1
ATOM 4910 C CA . ASP B 1 281 ? 35.737 19.712 50.406 1.00 20.74 279 ASP B CA 1
ATOM 4911 C C . ASP B 1 281 ? 37.192 20.103 50.673 1.00 20.55 279 ASP B C 1
ATOM 4912 O O . ASP B 1 281 ? 38.004 19.258 51.047 1.00 20.39 279 ASP B O 1
ATOM 4917 N N . GLU B 1 282 ? 37.522 21.381 50.491 1.00 20.55 280 GLU B N 1
ATOM 4918 C CA . GLU B 1 282 ? 38.887 21.842 50.735 1.00 20.39 280 GLU B CA 1
ATOM 4919 C C . GLU B 1 282 ? 39.242 21.649 52.207 1.00 19.91 280 GLU B C 1
ATOM 4920 O O . GLU B 1 282 ? 40.355 21.250 52.540 1.00 19.15 280 GLU B O 1
ATOM 4926 N N . VAL B 1 283 ? 38.287 21.933 53.085 1.00 18.45 281 VAL B N 1
ATOM 4927 C CA . VAL B 1 283 ? 38.506 21.779 54.515 1.00 18.05 281 VAL B CA 1
ATOM 4928 C C . VAL B 1 283 ? 38.624 20.305 54.885 1.00 18.52 281 VAL B C 1
ATOM 4929 O O . VAL B 1 283 ? 39.478 19.928 55.688 1.00 18.49 281 VAL B O 1
ATOM 4933 N N . ALA B 1 284 ? 37.763 19.474 54.302 1.00 17.62 282 ALA B N 1
ATOM 4934 C CA . ALA B 1 284 ? 37.803 18.042 54.574 1.00 18.94 282 ALA B CA 1
ATOM 4935 C C . ALA B 1 284 ? 39.197 17.515 54.250 1.00 19.08 282 ALA B C 1
ATOM 4936 O O . ALA B 1 284 ? 39.778 16.765 55.030 1.00 18.46 282 ALA B O 1
ATOM 4938 N N . ARG B 1 285 ? 39.738 17.914 53.102 1.00 20.31 283 ARG B N 1
ATOM 4939 C CA . ARG B 1 285 ? 41.070 17.459 52.717 1.00 22.55 283 ARG B CA 1
ATOM 4940 C C . ARG B 1 285 ? 42.138 17.922 53.701 1.00 22.60 283 ARG B C 1
ATOM 4941 O O . ARG B 1 285 ? 43.060 17.171 54.013 1.00 22.36 283 ARG B O 1
ATOM 4949 N N . ALA B 1 286 ? 42.020 19.157 54.185 1.00 21.16 284 ALA B N 1
ATOM 4950 C CA . ALA B 1 286 ? 42.985 19.685 55.143 1.00 21.53 284 ALA B CA 1
ATOM 4951 C C . ALA B 1 286 ? 42.915 18.877 56.439 1.00 20.99 284 ALA B C 1
ATOM 4952 O O . ALA B 1 286 ? 43.935 18.612 57.079 1.00 19.42 284 ALA B O 1
ATOM 4954 N N . ILE B 1 287 ? 41.697 18.499 56.817 1.00 19.74 285 ILE B N 1
ATOM 4955 C CA . ILE B 1 287 ? 41.469 17.717 58.024 1.00 20.05 285 ILE B CA 1
ATOM 4956 C C . ILE B 1 287 ? 42.076 16.323 57.854 1.00 22.03 285 ILE B C 1
ATOM 4957 O O . ILE B 1 287 ? 42.709 15.795 58.770 1.00 20.67 285 ILE B O 1
ATOM 4962 N N . LEU B 1 288 ? 41.883 15.733 56.678 1.00 22.54 286 LEU B N 1
ATOM 4963 C CA . LEU B 1 288 ? 42.436 14.414 56.391 1.00 24.74 286 LEU B CA 1
ATOM 4964 C C . LEU B 1 288 ? 43.945 14.459 56.555 1.00 23.03 286 LEU B C 1
ATOM 4965 O O . LEU B 1 288 ? 44.541 13.582 57.182 1.00 22.65 286 LEU B O 1
ATOM 4970 N N . GLY B 1 289 ? 44.550 15.493 55.979 1.00 23.36 287 GLY B N 1
ATOM 4971 C CA . GLY B 1 289 ? 45.988 15.660 56.065 1.00 23.44 287 GLY B CA 1
ATOM 4972 C C . GLY B 1 289 ? 46.452 15.808 57.501 1.00 23.39 287 GLY B C 1
ATOM 4973 O O . GLY B 1 289 ? 47.404 15.151 57.922 1.00 21.12 287 GLY B O 1
ATOM 4974 N N . LEU B 1 290 ? 45.790 16.676 58.258 1.00 22.54 288 LEU B N 1
ATOM 4975 C CA . LEU B 1 290 ? 46.172 16.861 59.649 1.00 23.13 288 LEU B CA 1
ATOM 4976 C C . LEU B 1 290 ? 46.135 15.507 60.350 1.00 23.78 288 LEU B C 1
ATOM 4977 O O . LEU B 1 290 ? 47.041 15.176 61.112 1.00 23.60 288 LEU B O 1
ATOM 4982 N N . ALA B 1 291 ? 45.100 14.718 60.074 1.00 23.47 289 ALA B N 1
ATOM 4983 C CA . ALA B 1 291 ? 44.971 13.393 60.682 1.00 25.30 289 ALA B CA 1
ATOM 4984 C C . ALA B 1 291 ? 46.115 12.481 60.240 1.00 26.19 289 ALA B C 1
ATOM 4985 O O . ALA B 1 291 ? 46.715 11.785 61.065 1.00 25.39 289 ALA B O 1
ATOM 4987 N N . ASP B 1 292 ? 46.414 12.494 58.941 1.00 26.79 290 ASP B N 1
ATOM 4988 C CA . ASP B 1 292 ? 47.493 11.679 58.381 1.00 28.93 290 ASP B CA 1
ATOM 4989 C C . ASP B 1 292 ? 48.805 11.956 59.096 1.00 27.26 290 ASP B C 1
ATOM 4990 O O . ASP B 1 292 ? 49.677 11.093 59.168 1.00 25.90 290 ASP B O 1
ATOM 4995 N N . HIS B 1 293 ? 48.950 13.169 59.613 1.00 25.57 291 HIS B N 1
ATOM 4996 C CA . HIS B 1 293 ? 50.170 13.529 60.311 1.00 26.96 291 HIS B CA 1
ATOM 4997 C C . HIS B 1 293 ? 50.111 13.290 61.818 1.00 25.18 291 HIS B C 1
ATOM 4998 O O . HIS B 1 293 ? 51.037 13.650 62.540 1.00 26.09 291 HIS B O 1
ATOM 5005 N N . GLY B 1 294 ? 49.019 12.690 62.284 1.00 24.05 292 GLY B N 1
ATOM 5006 C CA . GLY B 1 294 ? 48.880 12.382 63.699 1.00 22.85 292 GLY B CA 1
ATOM 5007 C C . GLY B 1 294 ? 48.301 13.461 64.599 1.00 23.12 292 GLY B C 1
ATOM 5008 O O . GLY B 1 294 ? 48.521 13.438 65.813 1.00 22.53 292 GLY B O 1
ATOM 5009 N N . TYR B 1 295 ? 47.550 14.398 64.030 1.00 21.05 293 TYR B N 1
ATOM 5010 C CA . TYR B 1 295 ? 46.972 15.471 64.830 1.00 19.64 293 TYR B CA 1
ATOM 5011 C C . TYR B 1 295 ? 45.452 15.431 64.926 1.00 20.31 293 TYR B C 1
ATOM 5012 O O . TYR B 1 295 ? 44.818 16.456 65.166 1.00 15.85 293 TYR B O 1
ATOM 5021 N N . LEU B 1 296 ? 44.872 14.247 64.759 1.00 19.45 294 LEU B N 1
ATOM 5022 C CA . LEU B 1 296 ? 43.421 14.101 64.824 1.00 20.19 294 LEU B CA 1
ATOM 5023 C C . LEU B 1 296 ? 42.820 14.555 66.152 1.00 20.17 294 LEU B C 1
ATOM 5024 O O . LEU B 1 296 ? 41.736 15.139 66.173 1.00 19.34 294 LEU B O 1
ATOM 5029 N N . ASP B 1 297 ? 43.509 14.297 67.260 1.00 18.67 295 ASP B N 1
ATOM 5030 C CA . ASP B 1 297 ? 42.957 14.679 68.552 1.00 19.40 295 ASP B CA 1
ATOM 5031 C C . ASP B 1 297 ? 42.978 16.171 68.829 1.00 17.74 295 ASP B C 1
ATOM 5032 O O . ASP B 1 297 ? 42.584 16.603 69.910 1.00 18.99 295 ASP B O 1
ATOM 5037 N N . ARG B 1 298 ? 43.433 16.957 67.859 1.00 17.25 296 ARG B N 1
ATOM 5038 C CA . ARG B 1 298 ? 43.493 18.403 68.026 1.00 17.07 296 ARG B CA 1
ATOM 5039 C C . ARG B 1 298 ? 42.473 19.112 67.125 1.00 17.18 296 ARG B C 1
ATOM 5040 O O . ARG B 1 298 ? 42.365 20.342 67.137 1.00 16.00 296 ARG B O 1
ATOM 5048 N N . ILE B 1 299 ? 41.716 18.331 66.358 1.00 14.02 297 ILE B N 1
ATOM 5049 C CA . ILE B 1 299 ? 40.741 18.891 65.427 1.00 13.26 297 ILE B CA 1
ATOM 5050 C C . ILE B 1 299 ? 39.329 19.071 65.980 1.00 13.48 297 ILE B C 1
ATOM 5051 O O . ILE B 1 299 ? 38.736 18.130 66.512 1.00 13.04 297 ILE B O 1
ATOM 5056 N N . LEU B 1 300 ? 38.799 20.287 65.834 1.00 12.34 298 LEU B N 1
ATOM 5057 C CA . LEU B 1 300 ? 37.452 20.629 66.292 1.00 13.03 298 LEU B CA 1
ATOM 5058 C C . LEU B 1 300 ? 36.625 21.140 65.108 1.00 11.99 298 LEU B C 1
ATOM 5059 O O . LEU B 1 300 ? 37.163 21.781 64.205 1.00 11.49 298 LEU B O 1
ATOM 5064 N N . LEU B 1 301 ? 35.321 20.866 65.138 1.00 13.00 299 LEU B N 1
ATOM 5065 C CA . LEU B 1 301 ? 34.403 21.250 64.059 1.00 13.05 299 LEU B CA 1
ATOM 5066 C C . LEU B 1 301 ? 33.156 21.982 64.553 1.00 11.06 299 LEU B C 1
ATOM 5067 O O . LEU B 1 301 ? 32.578 21.602 65.560 1.00 12.29 299 LEU B O 1
ATOM 5072 N N . SER B 1 302 ? 32.729 23.012 63.829 1.00 11.14 300 SER B N 1
ATOM 5073 C CA . SER B 1 302 ? 31.516 23.746 64.198 1.00 12.41 300 SER B CA 1
ATOM 5074 C C . SER B 1 302 ? 31.100 24.642 63.021 1.00 11.59 300 SER B C 1
ATOM 5075 O O . SER B 1 302 ? 31.782 24.644 61.993 1.00 11.46 300 SER B O 1
ATOM 5078 N N . HIS B 1 303 ? 29.994 25.382 63.155 1.00 12.00 301 HIS B N 1
ATOM 5079 C CA . HIS B 1 303 ? 29.530 26.260 62.067 1.00 12.22 301 HIS B CA 1
ATOM 5080 C C . HIS B 1 303 ? 29.781 27.750 62.291 1.00 12.22 301 HIS B C 1
ATOM 5081 O O . HIS B 1 303 ? 29.821 28.533 61.336 1.00 11.54 301 HIS B O 1
ATOM 5088 N N . ASP B 1 304 ? 29.925 28.149 63.547 1.00 11.65 302 ASP B N 1
ATOM 5089 C CA . ASP B 1 304 ? 30.089 29.558 63.882 1.00 14.14 302 ASP B CA 1
ATOM 5090 C C . ASP B 1 304 ? 28.882 30.350 63.364 1.00 13.80 302 ASP B C 1
ATOM 5091 O O . ASP B 1 304 ? 29.024 31.404 62.737 1.00 14.12 302 ASP B O 1
ATOM 5096 N N . VAL B 1 305 ? 27.693 29.815 63.602 1.00 14.84 303 VAL B N 1
ATOM 5097 C CA . VAL B 1 305 ? 26.469 30.509 63.216 1.00 15.51 303 VAL B CA 1
ATOM 5098 C C . VAL B 1 305 ? 26.546 31.850 63.942 1.00 14.89 303 VAL B C 1
ATOM 5099 O O . VAL B 1 305 ? 26.666 31.881 65.169 1.00 13.08 303 VAL B O 1
ATOM 5103 N N . PHE B 1 306 ? 26.499 32.954 63.199 1.00 15.33 304 PHE B N 1
ATOM 5104 C CA . PHE B 1 306 ? 26.586 34.264 63.828 1.00 16.16 304 PHE B CA 1
ATOM 5105 C C . PHE B 1 306 ? 25.738 35.345 63.167 1.00 15.03 304 PHE B C 1
ATOM 5106 O O . PHE B 1 306 ? 25.815 36.505 63.550 1.00 16.34 304 PHE B O 1
ATOM 5114 N N . VAL B 1 307 ? 24.944 34.958 62.171 1.00 15.68 305 VAL B N 1
ATOM 5115 C CA . VAL B 1 307 ? 24.041 35.880 61.475 1.00 15.15 305 VAL B CA 1
ATOM 5116 C C . VAL B 1 307 ? 22.782 35.109 61.092 1.00 15.84 305 VAL B C 1
ATOM 5117 O O . VAL B 1 307 ? 22.826 33.893 60.913 1.00 14.31 305 VAL B O 1
ATOM 5121 N N . LYS B 1 308 ? 21.662 35.816 60.971 1.00 15.28 306 LYS B N 1
ATOM 5122 C CA . LYS B 1 308 ? 20.390 35.189 60.631 1.00 15.87 306 LYS B CA 1
ATOM 5123 C C . LYS B 1 308 ? 20.412 34.285 59.401 1.00 14.83 306 LYS B C 1
ATOM 5124 O O . LYS B 1 308 ? 19.811 33.207 59.414 1.00 14.43 306 LYS B O 1
ATOM 5146 N N . LEU B 1 311 ? 20.836 30.475 59.569 1.00 15.89 309 LEU B N 1
ATOM 5147 C CA . LEU B 1 311 ? 19.805 29.637 60.183 1.00 16.23 309 LEU B CA 1
ATOM 5148 C C . LEU B 1 311 ? 18.958 29.049 59.052 1.00 16.77 309 LEU B C 1
ATOM 5149 O O . LEU B 1 311 ? 18.764 29.702 58.023 1.00 14.30 309 LEU B O 1
ATOM 5154 N N . THR B 1 312 ? 18.449 27.833 59.241 1.00 15.84 310 THR B N 1
ATOM 5155 C CA . THR B 1 312 ? 17.658 27.188 58.198 1.00 17.57 310 THR B CA 1
ATOM 5156 C C . THR B 1 312 ? 16.411 28.012 57.853 1.00 18.39 310 THR B C 1
ATOM 5157 O O . THR B 1 312 ? 15.981 28.064 56.694 1.00 16.69 310 THR B O 1
ATOM 5161 N N . ARG B 1 313 ? 15.849 28.671 58.860 1.00 17.77 311 ARG B N 1
ATOM 5162 C CA . ARG B 1 313 ? 14.675 29.514 58.663 1.00 19.18 311 ARG B CA 1
ATOM 5163 C C . ARG B 1 313 ? 14.915 30.563 57.578 1.00 19.00 311 ARG B C 1
ATOM 5164 O O . ARG B 1 313 ? 13.979 30.990 56.898 1.00 18.93 311 ARG B O 1
ATOM 5172 N N . TYR B 1 314 ? 16.166 30.982 57.415 1.00 16.60 312 TYR B N 1
ATOM 5173 C CA . TYR B 1 314 ? 16.494 31.989 56.411 1.00 18.22 312 TYR B CA 1
ATOM 5174 C C . TYR B 1 314 ? 17.261 31.432 55.219 1.00 17.96 312 TYR B C 1
ATOM 5175 O O . TYR B 1 314 ? 17.958 32.176 54.526 1.00 17.96 312 TYR B O 1
ATOM 5184 N N . GLY B 1 315 ? 17.122 30.131 54.983 1.00 16.08 313 GLY B N 1
ATOM 5185 C CA . GLY B 1 315 ? 17.795 29.504 53.860 1.00 17.80 313 GLY B CA 1
ATOM 5186 C C . GLY B 1 315 ? 19.198 29.002 54.149 1.00 16.78 313 GLY B C 1
ATOM 5187 O O . GLY B 1 315 ? 19.889 28.519 53.243 1.00 13.92 313 GLY B O 1
ATOM 5188 N N . GLY B 1 316 ? 19.614 29.110 55.408 1.00 16.14 314 GLY B N 1
ATOM 5189 C CA . GLY B 1 316 ? 20.945 28.673 55.799 1.00 16.37 314 GLY B CA 1
ATOM 5190 C C . GLY B 1 316 ? 21.036 27.224 56.239 1.00 16.33 314 GLY B C 1
ATOM 5191 O O . GLY B 1 316 ? 20.067 26.479 56.134 1.00 15.19 314 GLY B O 1
ATOM 5192 N N . ASN B 1 317 ? 22.202 26.837 56.757 1.00 16.09 315 ASN B N 1
ATOM 5193 C CA . ASN B 1 317 ? 22.460 25.460 57.183 1.00 17.50 315 ASN B CA 1
ATOM 5194 C C . ASN B 1 317 ? 22.023 25.090 58.605 1.00 16.25 315 ASN B C 1
ATOM 5195 O O . ASN B 1 317 ? 21.818 23.916 58.903 1.00 15.30 315 ASN B O 1
ATOM 5200 N N . GLY B 1 318 ? 21.892 26.082 59.478 1.00 16.83 316 GLY B N 1
ATOM 5201 C CA . GLY B 1 318 ? 21.474 25.804 60.844 1.00 17.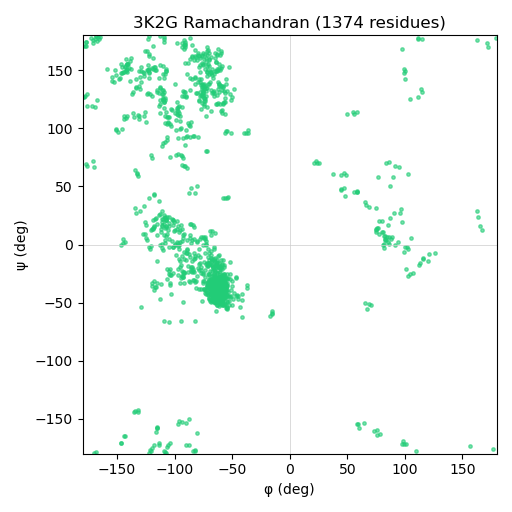56 316 GLY B CA 1
ATOM 5202 C C . GLY B 1 318 ? 22.567 25.204 61.711 1.00 18.64 316 GLY B C 1
ATOM 5203 O O . GLY B 1 318 ? 23.752 25.317 61.391 1.00 18.81 316 GLY B O 1
ATOM 5204 N N . TYR B 1 319 ? 22.164 24.553 62.804 1.00 18.94 317 TYR B N 1
ATOM 5205 C CA . TYR B 1 319 ? 23.096 23.941 63.757 1.00 17.86 317 TYR B CA 1
ATOM 5206 C C . TYR B 1 319 ? 23.248 22.430 63.605 1.00 18.42 317 TYR B C 1
ATOM 5207 O O . TYR B 1 319 ? 24.029 21.823 64.333 1.00 17.04 317 TYR B O 1
ATOM 5216 N N . ALA B 1 320 ? 22.511 21.816 62.683 1.00 16.69 318 ALA B N 1
ATOM 5217 C CA . ALA B 1 320 ? 22.607 20.366 62.504 1.00 18.03 318 ALA B CA 1
ATOM 5218 C C . ALA B 1 320 ? 23.339 19.964 61.227 1.00 16.90 318 ALA B C 1
ATOM 5219 O O . ALA B 1 320 ? 23.395 18.785 60.879 1.00 15.96 318 ALA B O 1
ATOM 5221 N N . PHE B 1 321 ? 23.911 20.947 60.543 1.00 15.45 319 PHE B N 1
ATOM 5222 C CA . PHE B 1 321 ? 24.613 20.712 59.288 1.00 15.27 319 PHE B CA 1
ATOM 5223 C C . PHE B 1 321 ? 25.892 19.882 59.441 1.00 13.77 319 PHE B C 1
ATOM 5224 O O . PHE B 1 321 ? 26.112 18.926 58.704 1.00 13.22 319 PHE B O 1
ATOM 5232 N N . VAL B 1 322 ? 26.743 20.248 60.392 1.00 15.06 320 VAL B N 1
ATOM 5233 C CA . VAL B 1 322 ? 27.980 19.505 60.593 1.00 14.44 320 VAL B CA 1
ATOM 5234 C C . VAL B 1 322 ? 27.685 18.024 60.797 1.00 14.24 320 VAL B C 1
ATOM 5235 O O . VAL B 1 322 ? 28.277 17.166 60.140 1.00 13.61 320 VAL B O 1
ATOM 5239 N N . THR B 1 323 ? 26.742 17.741 61.690 1.00 15.86 321 THR B N 1
ATOM 5240 C CA . THR B 1 323 ? 26.355 16.370 62.015 1.00 17.12 321 THR B CA 1
ATOM 5241 C C . THR B 1 323 ? 25.674 15.604 60.892 1.00 19.39 321 THR B C 1
ATOM 5242 O O . THR B 1 323 ? 25.996 14.445 60.636 1.00 19.79 321 THR B O 1
ATOM 5246 N N . LYS B 1 324 ? 24.725 16.253 60.229 1.00 20.96 322 LYS B N 1
ATOM 5247 C CA . LYS B 1 324 ? 23.963 15.605 59.172 1.00 22.32 322 LYS B CA 1
ATOM 5248 C C . LYS B 1 324 ? 24.634 15.568 57.804 1.00 20.90 322 LYS B C 1
ATOM 5249 O O . LYS B 1 324 ? 24.462 14.612 57.045 1.00 19.97 322 LYS B O 1
ATOM 5255 N N . HIS B 1 325 ? 25.419 16.588 57.488 1.00 21.06 323 HIS B N 1
ATOM 5256 C CA . HIS B 1 325 ? 26.028 16.636 56.173 1.00 19.96 323 HIS B CA 1
ATOM 5257 C C . HIS B 1 325 ? 27.549 16.598 56.097 1.00 19.62 323 HIS B C 1
ATOM 5258 O O . HIS B 1 325 ? 28.097 15.936 55.220 1.00 20.89 323 HIS B O 1
ATOM 5265 N N . PHE B 1 326 ? 28.240 17.276 57.004 1.00 18.28 324 PHE B N 1
ATOM 5266 C CA . PHE B 1 326 ? 29.692 17.261 56.935 1.00 18.95 324 PHE B CA 1
ATOM 5267 C C . PHE B 1 326 ? 30.310 15.924 57.353 1.00 18.82 324 PHE B C 1
ATOM 5268 O O . PHE B 1 326 ? 31.239 15.450 56.700 1.00 18.02 324 PHE B O 1
ATOM 5276 N N . LEU B 1 327 ? 29.807 15.306 58.418 1.00 18.83 325 LEU B N 1
ATOM 5277 C CA . LEU B 1 327 ? 30.370 14.026 58.847 1.00 21.24 325 LEU B CA 1
ATOM 5278 C C . LEU B 1 327 ? 30.351 13.049 57.664 1.00 21.43 325 LEU B C 1
ATOM 5279 O O . LEU B 1 327 ? 31.360 12.412 57.363 1.00 21.94 325 LEU B O 1
ATOM 5284 N N . PRO B 1 328 ? 29.208 12.932 56.964 1.00 22.90 326 PRO B N 1
ATOM 5285 C CA . PRO B 1 328 ? 29.148 12.021 55.814 1.00 23.41 326 PRO B CA 1
ATOM 5286 C C . PRO B 1 328 ? 30.196 12.394 54.745 1.00 24.46 326 PRO B C 1
ATOM 5287 O O . PRO B 1 328 ? 30.745 11.520 54.074 1.00 25.26 326 PRO B O 1
ATOM 5291 N N . ARG B 1 329 ? 30.471 13.689 54.594 1.00 23.32 327 ARG B N 1
ATOM 5292 C CA . ARG B 1 329 ? 31.465 14.160 53.625 1.00 22.30 327 ARG B CA 1
ATOM 5293 C C . ARG B 1 329 ? 32.857 13.688 54.065 1.00 22.45 327 ARG B C 1
ATOM 5294 O O . ARG B 1 329 ? 33.657 13.246 53.244 1.00 19.61 327 ARG B O 1
ATOM 5302 N N . LEU B 1 330 ? 33.135 13.788 55.365 1.00 21.21 328 LEU B N 1
ATOM 5303 C CA . LEU B 1 330 ? 34.415 13.352 55.909 1.00 22.63 328 LEU B CA 1
ATOM 5304 C C . LEU B 1 330 ? 34.566 11.853 55.689 1.00 23.58 328 LEU B C 1
ATOM 5305 O O . LEU B 1 330 ? 35.673 11.351 55.523 1.00 22.71 328 LEU B O 1
ATOM 5310 N N . ARG B 1 331 ? 33.446 11.141 55.695 1.00 24.55 329 ARG B N 1
ATOM 5311 C CA . ARG B 1 331 ? 33.490 9.707 55.482 1.00 27.52 329 ARG B CA 1
ATOM 5312 C C . ARG B 1 331 ? 33.835 9.457 54.012 1.00 27.46 329 ARG B C 1
ATOM 5313 O O . ARG B 1 331 ? 34.664 8.599 53.702 1.00 26.01 329 ARG B O 1
ATOM 5321 N N . ARG B 1 332 ? 33.220 10.221 53.110 1.00 27.47 330 ARG B N 1
ATOM 5322 C CA . ARG B 1 332 ? 33.496 10.071 51.680 1.00 28.04 330 ARG B CA 1
ATOM 5323 C C . ARG B 1 332 ? 34.980 10.326 51.422 1.00 28.22 330 ARG B C 1
ATOM 5324 O O . ARG B 1 332 ? 35.556 9.788 50.477 1.00 28.22 330 ARG B O 1
ATOM 5332 N N . HIS B 1 333 ? 35.593 11.150 52.267 1.00 27.02 331 HIS B N 1
ATOM 5333 C CA . HIS B 1 333 ? 37.007 11.469 52.130 1.00 27.83 331 HIS B CA 1
ATOM 5334 C C . HIS B 1 333 ? 37.941 10.426 52.742 1.00 29.10 331 HIS B C 1
ATOM 5335 O O . HIS B 1 333 ? 39.149 10.481 52.526 1.00 28.89 331 HIS B O 1
ATOM 5342 N N . GLY B 1 334 ? 37.400 9.494 53.517 1.00 28.66 332 GLY B N 1
ATOM 5343 C CA . GLY B 1 334 ? 38.253 8.469 54.094 1.00 32.04 332 GLY B CA 1
ATOM 5344 C C . GLY B 1 334 ? 38.218 8.252 55.598 1.00 33.75 332 GLY B C 1
ATOM 5345 O O . GLY B 1 334 ? 38.828 7.302 56.089 1.00 33.48 332 GLY B O 1
ATOM 5346 N N . LEU B 1 335 ? 37.522 9.107 56.340 1.00 33.93 333 LEU B N 1
ATOM 5347 C CA . LEU B 1 335 ? 37.457 8.939 57.790 1.00 34.97 333 LEU B CA 1
ATOM 5348 C C . LEU B 1 335 ? 36.401 7.923 58.208 1.00 35.59 333 LEU B C 1
ATOM 5349 O O . LEU B 1 335 ? 35.298 7.908 57.664 1.00 34.79 333 LEU B O 1
ATOM 5354 N N . ASP B 1 336 ? 36.739 7.075 59.177 1.00 36.70 334 ASP B N 1
ATOM 5355 C CA . ASP B 1 336 ? 35.789 6.078 59.658 1.00 37.55 334 ASP B CA 1
ATOM 5356 C C . ASP B 1 336 ? 34.979 6.631 60.821 1.00 36.95 334 ASP B C 1
ATOM 5357 O O . ASP B 1 336 ? 35.274 7.711 61.327 1.00 37.33 334 ASP B O 1
ATOM 5362 N N . ASP B 1 337 ? 33.964 5.883 61.241 1.00 36.50 335 ASP B N 1
ATOM 5363 C CA . ASP B 1 337 ? 33.089 6.304 62.332 1.00 38.14 335 ASP B CA 1
ATOM 5364 C C . ASP B 1 337 ? 33.843 6.615 63.623 1.00 36.25 335 ASP B C 1
ATOM 5365 O O . ASP B 1 337 ? 33.428 7.482 64.391 1.00 35.75 335 ASP B O 1
ATOM 5370 N N . ALA B 1 338 ? 34.939 5.900 63.867 1.00 33.97 336 ALA B N 1
ATOM 5371 C CA . ALA B 1 338 ? 35.738 6.118 65.070 1.00 31.83 336 ALA B CA 1
ATOM 5372 C C . ALA B 1 338 ? 36.300 7.528 65.045 1.00 30.39 336 ALA B C 1
ATOM 5373 O O . ALA B 1 338 ? 36.302 8.232 66.056 1.00 28.30 336 ALA B O 1
ATOM 5375 N N . ALA B 1 339 ? 36.777 7.934 63.875 1.00 28.62 337 ALA B N 1
ATOM 5376 C CA . ALA B 1 339 ? 37.340 9.263 63.704 1.00 27.41 337 ALA B CA 1
ATOM 5377 C C . ALA B 1 339 ? 36.250 10.323 63.859 1.00 26.47 337 ALA B C 1
ATOM 5378 O O . ALA B 1 339 ? 36.485 11.388 64.434 1.00 24.15 337 ALA B O 1
ATOM 5380 N N . LEU B 1 340 ? 35.054 10.029 63.353 1.00 23.97 338 LEU B N 1
ATOM 5381 C CA . LEU B 1 340 ? 33.949 10.977 63.451 1.00 23.11 338 LEU B CA 1
ATOM 5382 C C . LEU B 1 340 ? 33.526 11.122 64.907 1.00 22.81 338 LEU B C 1
ATOM 5383 O O . LEU B 1 340 ? 33.162 12.211 65.353 1.00 19.14 338 LEU B O 1
ATOM 5388 N N . GLU B 1 341 ? 33.584 10.013 65.639 1.00 22.59 339 GLU B N 1
ATOM 5389 C CA . GLU B 1 341 ? 33.233 9.992 67.053 1.00 23.00 339 GLU B CA 1
ATOM 5390 C C . GLU B 1 341 ? 34.263 10.833 67.807 1.00 21.30 339 GLU B C 1
ATOM 5391 O O . GLU B 1 341 ? 33.917 11.587 68.718 1.00 18.91 339 GLU B O 1
ATOM 5397 N N . THR B 1 342 ? 35.528 10.697 67.410 1.00 19.16 340 THR B N 1
ATOM 5398 C CA . THR B 1 342 ? 36.624 11.441 68.028 1.00 20.94 340 THR B CA 1
ATOM 5399 C C . THR B 1 342 ? 36.450 12.951 67.827 1.00 19.52 340 THR B C 1
ATOM 5400 O O . THR B 1 342 ? 36.664 13.747 68.740 1.00 15.82 340 THR B O 1
ATOM 5404 N N . LEU B 1 343 ? 36.043 13.331 66.625 1.00 17.52 341 LEU B N 1
ATOM 5405 C CA . LEU B 1 343 ? 35.850 14.734 66.291 1.00 17.82 341 LEU B CA 1
ATOM 5406 C C . LEU B 1 343 ? 34.700 15.412 67.029 1.00 16.00 341 LEU B C 1
ATOM 5407 O O . LEU B 1 343 ? 34.854 16.533 67.503 1.00 16.31 341 LEU B O 1
ATOM 5420 N N . VAL B 1 345 ? 32.907 14.101 69.835 1.00 15.94 343 VAL B N 1
ATOM 5421 C CA . VAL B 1 345 ? 32.731 13.776 71.246 1.00 16.67 343 VAL B CA 1
ATOM 5422 C C . VAL B 1 345 ? 34.037 13.788 72.021 1.00 16.57 343 VAL B C 1
ATOM 5423 O O . VAL B 1 345 ? 34.212 14.576 72.952 1.00 16.06 343 VAL B O 1
ATOM 5427 N N . THR B 1 346 ? 34.958 12.918 71.628 1.00 17.74 344 THR B N 1
ATOM 5428 C CA . THR B 1 346 ? 36.232 12.817 72.325 1.00 17.10 344 THR B CA 1
ATOM 5429 C C . THR B 1 346 ? 37.038 14.116 72.337 1.00 17.09 344 THR B C 1
ATOM 5430 O O . THR B 1 346 ? 37.491 14.550 73.396 1.00 14.53 344 THR B O 1
ATOM 5434 N N . ASN B 1 347 ? 37.213 14.751 71.182 1.00 15.06 345 ASN B N 1
ATOM 5435 C CA . ASN B 1 347 ? 37.988 15.983 71.158 1.00 15.13 345 ASN B CA 1
ATOM 5436 C C . ASN B 1 347 ? 37.345 17.098 71.974 1.00 15.38 345 ASN B C 1
ATOM 5437 O O . ASN B 1 347 ? 38.034 17.782 72.725 1.00 13.37 345 ASN B O 1
ATOM 5442 N N . PRO B 1 348 ? 36.025 17.309 71.831 1.00 14.78 346 PRO B N 1
ATOM 5443 C CA . PRO B 1 348 ? 35.408 18.372 72.633 1.00 15.72 346 PRO B CA 1
ATOM 5444 C C . PRO B 1 348 ? 35.662 18.122 74.125 1.00 16.26 346 PRO B C 1
ATOM 5445 O O . PRO B 1 348 ? 35.964 19.046 74.883 1.00 13.72 346 PRO B O 1
ATOM 5449 N N . ARG B 1 349 ? 35.534 16.865 74.540 1.00 16.60 347 ARG B N 1
ATOM 5450 C CA . ARG B 1 349 ? 35.777 16.501 75.936 1.00 17.12 347 ARG B CA 1
ATOM 5451 C C . ARG B 1 349 ? 37.237 16.813 76.279 1.00 17.63 347 ARG B C 1
ATOM 5452 O O . ARG B 1 349 ? 37.536 17.334 77.358 1.00 18.10 347 ARG B O 1
ATOM 5460 N N . ARG B 1 350 ? 38.143 16.498 75.354 1.00 17.55 348 ARG B N 1
ATOM 5461 C CA . ARG B 1 350 ? 39.566 16.764 75.564 1.00 17.16 348 ARG B CA 1
ATOM 5462 C C . ARG B 1 350 ? 39.812 18.246 75.830 1.00 16.62 348 ARG B C 1
ATOM 5463 O O . ARG B 1 350 ? 40.718 18.609 76.573 1.00 14.03 348 ARG B O 1
ATOM 5471 N N . VAL B 1 351 ? 39.018 19.107 75.205 1.00 15.96 349 VAL B N 1
ATOM 5472 C CA . VAL B 1 351 ? 39.187 20.536 75.413 1.00 14.60 349 VAL B CA 1
ATOM 5473 C C . VAL B 1 351 ? 39.000 20.900 76.885 1.00 15.77 349 VAL B C 1
ATOM 5474 O O . VAL B 1 351 ? 39.752 21.705 77.439 1.00 12.98 349 VAL B O 1
ATOM 5478 N N . PHE B 1 352 ? 38.002 20.282 77.507 1.00 14.24 350 PHE B N 1
ATOM 5479 C CA . PHE B 1 352 ? 37.653 20.553 78.895 1.00 16.98 350 PHE B CA 1
ATOM 5480 C C . PHE B 1 352 ? 38.248 19.599 79.923 1.00 16.71 350 PHE B C 1
ATOM 5481 O O . PHE B 1 352 ? 38.208 19.881 81.118 1.00 15.98 350 PHE B O 1
ATOM 5489 N N . ASP B 1 353 ? 38.796 18.482 79.463 1.00 17.77 351 ASP B N 1
ATOM 5490 C CA . ASP B 1 353 ? 39.320 17.475 80.378 1.00 18.94 351 ASP B CA 1
ATOM 5491 C C . ASP B 1 353 ? 40.724 17.002 80.032 1.00 20.30 351 ASP B C 1
ATOM 5492 O O . ASP B 1 353 ? 40.915 16.264 79.067 1.00 19.75 351 ASP B O 1
ATOM 5497 N N . ALA B 1 354 ? 41.705 17.408 80.832 1.00 20.67 352 ALA B N 1
ATOM 5498 C CA . ALA B 1 354 ? 43.084 17.012 80.586 1.00 21.31 352 ALA B CA 1
ATOM 5499 C C . ALA B 1 354 ? 43.352 15.531 80.864 1.00 23.91 352 ALA B C 1
ATOM 5500 O O . ALA B 1 354 ? 44.388 15.009 80.462 1.00 23.44 352 ALA B O 1
ATOM 5502 N N . SER B 1 355 ? 42.431 14.847 81.542 1.00 25.22 353 SER B N 1
ATOM 5503 C CA . SER B 1 355 ? 42.649 13.433 81.853 1.00 27.20 353 SER B CA 1
ATOM 5504 C C . SER B 1 355 ?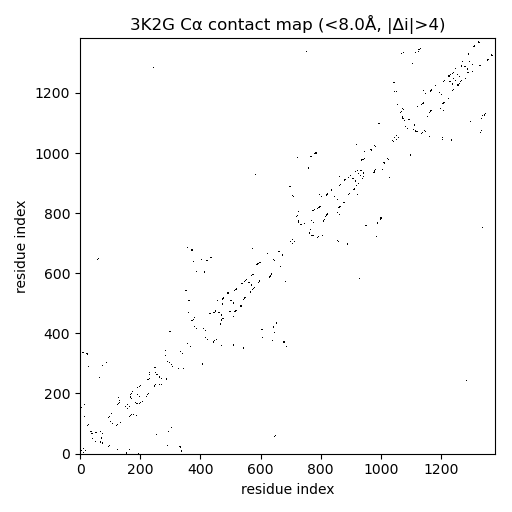 42.386 12.512 80.671 1.00 29.09 353 SER B C 1
ATOM 5505 O O . SER B 1 355 ? 42.699 11.323 80.724 1.00 29.29 353 SER B O 1
ATOM 5508 N N . ILE B 1 356 ? 41.801 13.051 79.608 1.00 28.82 354 ILE B N 1
ATOM 5509 C CA . ILE B 1 356 ? 41.516 12.240 78.436 1.00 31.06 354 ILE B CA 1
ATOM 5510 C C . ILE B 1 356 ? 42.818 11.957 77.695 1.00 31.77 354 ILE B C 1
ATOM 5511 O O . ILE B 1 356 ? 43.562 12.872 77.346 1.00 31.25 354 ILE B O 1
ATOM 5516 N N . GLU B 1 357 ? 43.096 10.679 77.469 1.00 33.84 355 GLU B N 1
ATOM 5517 C CA . GLU B 1 357 ? 44.316 10.281 76.784 1.00 37.33 355 GLU B CA 1
ATOM 5518 C C . GLU B 1 357 ? 44.312 10.819 75.356 1.00 37.63 355 GLU B C 1
ATOM 5519 O O . GLU B 1 357 ? 43.254 10.971 74.745 1.00 36.49 355 GLU B O 1
ATOM 5525 N N . GLY B 1 358 ? 45.494 11.115 74.827 1.00 38.67 356 GLY B N 1
ATOM 5526 C CA . GLY B 1 358 ? 45.572 11.625 73.471 1.00 40.39 356 GLY B CA 1
ATOM 5527 C C . GLY B 1 358 ? 45.648 10.500 72.457 1.00 42.16 356 GLY B C 1
ATOM 5528 O O . GLY B 1 358 ? 45.111 9.414 72.680 1.00 40.34 356 GLY B O 1
ATOM 5529 N N . HIS B 1 359 ? 46.310 10.766 71.336 1.00 45.09 357 HIS B N 1
ATOM 5530 C CA . HIS B 1 359 ? 46.486 9.772 70.283 1.00 46.98 357 HIS B CA 1
ATOM 5531 C C . HIS B 1 359 ? 45.145 9.334 69.702 1.00 47.78 357 HIS B C 1
ATOM 5532 O O . HIS B 1 359 ? 44.326 10.220 69.373 1.00 48.87 357 HIS B O 1
ATOM 5539 N N . SER C 1 2 ? 75.357 11.393 93.775 1.00 40.32 -2 SER C N 1
ATOM 5540 C CA . SER C 1 2 ? 74.850 12.777 94.020 1.00 37.95 -2 SER C CA 1
ATOM 5541 C C . SER C 1 2 ? 75.825 13.820 93.478 1.00 36.17 -2 SER C C 1
ATOM 5542 O O . SER C 1 2 ? 75.676 15.019 93.720 1.00 35.26 -2 SER C O 1
ATOM 5545 N N . LEU C 1 3 ? 76.832 13.350 92.754 1.00 32.53 -1 LEU C N 1
ATOM 5546 C CA . LEU C 1 3 ? 77.812 14.237 92.151 1.00 29.28 -1 LEU C CA 1
ATOM 5547 C C . LEU C 1 3 ? 77.293 14.631 90.774 1.00 26.87 -1 LEU C C 1
ATOM 5548 O O . LEU C 1 3 ? 76.613 13.847 90.113 1.00 24.24 -1 LEU C O 1
ATOM 5553 N N . SER C 1 4 ? 77.599 15.850 90.352 1.00 24.18 2 SER C N 1
ATOM 5554 C CA . SER C 1 4 ? 77.182 16.309 89.037 1.00 23.40 2 SER C CA 1
ATOM 5555 C C . SER C 1 4 ? 78.042 15.566 88.016 1.00 22.98 2 SER C C 1
ATOM 5556 O O . SER C 1 4 ? 79.209 15.272 88.276 1.00 20.81 2 SER C O 1
ATOM 5559 N N . GLU C 1 5 ? 77.464 15.238 86.866 1.00 21.49 3 GLU C N 1
ATOM 5560 C CA . GLU C 1 5 ? 78.219 14.538 85.839 1.00 20.71 3 GLU C CA 1
ATOM 5561 C C . GLU C 1 5 ? 78.284 15.391 84.585 1.00 19.65 3 GLU C C 1
ATOM 5562 O O . GLU C 1 5 ? 78.653 14.924 83.513 1.00 17.79 3 GLU C O 1
ATOM 5568 N N . LEU C 1 6 ? 77.926 16.656 84.732 1.00 18.20 4 LEU C N 1
ATOM 5569 C CA . LEU C 1 6 ? 77.951 17.564 83.601 1.00 19.01 4 LEU C CA 1
ATOM 5570 C C . LEU C 1 6 ? 79.357 17.738 83.055 1.00 19.50 4 LEU C C 1
ATOM 5571 O O . LEU C 1 6 ? 80.337 17.829 83.804 1.00 18.51 4 LEU C O 1
ATOM 5576 N N . SER C 1 7 ? 79.448 17.783 81.736 1.00 17.84 5 SER C N 1
ATOM 5577 C CA . SER C 1 7 ? 80.723 17.985 81.076 1.00 16.18 5 SER C CA 1
ATOM 5578 C C . SER C 1 7 ? 81.162 19.414 81.363 1.00 15.83 5 SER C C 1
ATOM 5579 O O . SER C 1 7 ? 80.327 20.301 81.529 1.00 12.90 5 SER C O 1
ATOM 5582 N N . PRO C 1 8 ? 82.476 19.655 81.458 1.00 17.19 6 PRO C N 1
ATOM 5583 C CA . PRO C 1 8 ? 82.876 21.040 81.718 1.00 18.31 6 PRO C CA 1
ATOM 5584 C C . PRO C 1 8 ? 82.423 21.912 80.541 1.00 18.60 6 PRO C C 1
ATOM 5585 O O . PRO C 1 8 ? 82.394 23.140 80.625 1.00 18.21 6 PRO C O 1
ATOM 5589 N N . CYS C 1 9 ? 82.048 21.257 79.447 1.00 16.40 7 CYS C N 1
ATOM 5590 C CA . CYS C 1 9 ? 81.583 21.965 78.264 1.00 16.68 7 CYS C CA 1
ATOM 5591 C C . CYS C 1 9 ? 80.136 21.612 77.929 1.00 17.18 7 CYS C C 1
ATOM 5592 O O . CYS C 1 9 ? 79.790 21.391 76.765 1.00 17.71 7 CYS C O 1
ATOM 5595 N N . HIS C 1 10 ? 79.290 21.555 78.956 1.00 17.44 8 HIS C N 1
ATOM 5596 C CA . HIS C 1 10 ? 77.877 21.256 78.751 1.00 17.07 8 HIS C CA 1
ATOM 5597 C C . HIS C 1 10 ? 77.232 22.463 78.067 1.00 16.70 8 HIS C C 1
ATOM 5598 O O . HIS C 1 10 ? 77.827 23.537 78.009 1.00 15.31 8 HIS C O 1
ATOM 5605 N N . VAL C 1 11 ? 76.015 22.297 77.560 1.00 15.65 9 VAL C N 1
ATOM 5606 C CA . VAL C 1 11 ? 75.349 23.379 76.843 1.00 16.30 9 VAL C CA 1
ATOM 5607 C C . VAL C 1 11 ? 75.095 24.693 77.585 1.00 15.43 9 VAL C C 1
ATOM 5608 O O . VAL C 1 11 ? 74.763 25.692 76.952 1.00 14.89 9 VAL C O 1
ATOM 5612 N N . ARG C 1 12 ? 75.234 24.708 78.910 1.00 16.33 10 ARG C N 1
ATOM 5613 C CA . ARG C 1 12 ? 75.019 25.952 79.662 1.00 20.21 10 ARG C CA 1
ATOM 5614 C C . ARG C 1 12 ? 76.316 26.496 80.241 1.00 20.05 10 ARG C C 1
ATOM 5615 O O . ARG C 1 12 ? 76.297 27.347 81.132 1.00 19.09 10 ARG C O 1
ATOM 5623 N N . SER C 1 13 ? 77.437 26.002 79.725 1.00 19.76 11 SER C N 1
ATOM 5624 C CA . SER C 1 13 ? 78.759 26.411 80.186 1.00 21.17 11 SER C CA 1
ATOM 5625 C C . SER C 1 13 ? 79.327 27.551 79.353 1.00 21.94 11 SER C C 1
ATOM 5626 O O . SER C 1 13 ? 80.153 28.334 79.833 1.00 21.69 11 SER C O 1
ATOM 5629 N N . GLY C 1 14 ? 78.898 27.626 78.097 1.00 21.54 12 GLY C N 1
ATOM 5630 C CA . GLY C 1 14 ? 79.403 28.659 77.213 1.00 19.46 12 GLY C CA 1
ATOM 5631 C C . GLY C 1 14 ? 80.695 28.217 76.544 1.00 19.62 12 GLY C C 1
ATOM 5632 O O . GLY C 1 14 ? 81.344 29.000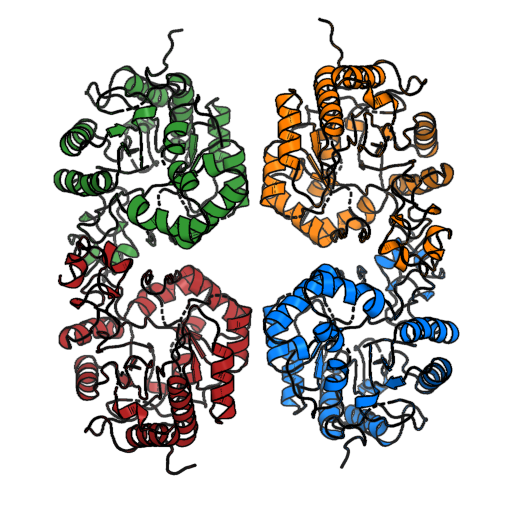 75.846 1.00 19.87 12 GLY C O 1
ATOM 5633 N N . ARG C 1 15 ? 81.062 26.955 76.756 1.00 17.80 13 ARG C N 1
ATOM 5634 C CA . ARG C 1 15 ? 82.276 26.379 76.180 1.00 18.68 13 ARG C CA 1
ATOM 5635 C C . ARG C 1 15 ? 81.957 25.127 75.361 1.00 16.92 13 ARG C C 1
ATOM 5636 O O . ARG C 1 15 ? 80.857 24.578 75.449 1.00 15.88 13 ARG C O 1
ATOM 5644 N N . ILE C 1 16 ? 82.928 24.684 74.568 1.00 16.23 14 ILE C N 1
ATOM 5645 C CA . ILE C 1 16 ? 82.779 23.491 73.730 1.00 15.47 14 ILE C CA 1
ATOM 5646 C C . ILE C 1 16 ? 84.024 22.609 73.867 1.00 14.69 14 ILE C C 1
ATOM 5647 O O . ILE C 1 16 ? 85.145 23.097 73.772 1.00 12.70 14 ILE C O 1
ATOM 5660 N N . THR C 1 18 ? 86.675 20.267 72.530 1.00 15.92 16 THR C N 1
ATOM 5661 C CA . THR C 1 18 ? 87.296 19.806 71.296 1.00 14.90 16 THR C CA 1
ATOM 5662 C C . THR C 1 18 ? 88.299 18.722 71.686 1.00 15.66 16 THR C C 1
ATOM 5663 O O . THR C 1 18 ? 88.531 18.486 72.879 1.00 16.81 16 THR C O 1
ATOM 5667 N N . VAL C 1 19 ? 88.904 18.065 70.704 1.00 14.73 17 VAL C N 1
ATOM 5668 C CA . VAL C 1 19 ? 89.871 17.023 71.029 1.00 15.84 17 VAL C CA 1
ATOM 5669 C C . VAL C 1 19 ? 91.117 17.615 71.673 1.00 16.69 17 VAL C C 1
ATOM 5670 O O . VAL C 1 19 ? 91.931 16.895 72.249 1.00 15.29 17 VAL C O 1
ATOM 5674 N N . ASP C 1 20 ? 91.258 18.932 71.578 1.00 17.29 18 ASP C N 1
ATOM 5675 C CA . ASP C 1 20 ? 92.404 19.604 72.159 1.00 18.83 18 ASP C CA 1
ATOM 5676 C C . ASP C 1 20 ? 92.029 20.421 73.390 1.00 19.67 18 ASP C C 1
ATOM 5677 O O . ASP C 1 20 ? 92.815 21.239 73.864 1.00 19.39 18 ASP C O 1
ATOM 5682 N N . GLY C 1 21 ? 90.834 20.189 73.922 1.00 17.29 19 GLY C N 1
ATOM 5683 C CA . GLY C 1 21 ? 90.434 20.927 75.103 1.00 19.71 19 GLY C CA 1
ATOM 5684 C C . GLY C 1 21 ? 89.263 21.857 74.872 1.00 18.02 19 GLY C C 1
ATOM 5685 O O . GLY C 1 21 ? 88.773 21.990 73.755 1.00 15.29 19 GLY C O 1
ATOM 5686 N N . PRO C 1 22 ? 88.787 22.519 75.928 1.00 18.74 20 PRO C N 1
ATOM 5687 C CA . PRO C 1 22 ? 87.656 23.430 75.786 1.00 18.69 20 PRO C CA 1
ATOM 5688 C C . PRO C 1 22 ? 88.018 24.715 75.062 1.00 18.42 20 PRO C C 1
ATOM 5689 O O . PRO C 1 22 ? 89.177 25.139 75.048 1.00 17.25 20 PRO C O 1
ATOM 5693 N N . ILE C 1 23 ? 87.015 25.314 74.435 1.00 17.67 21 ILE C N 1
ATOM 5694 C CA . ILE C 1 23 ? 87.173 26.584 73.747 1.00 16.00 21 ILE C CA 1
ATOM 5695 C C . ILE C 1 23 ? 85.863 27.305 74.007 1.00 16.54 21 ILE C C 1
ATOM 5696 O O . ILE C 1 23 ? 84.837 26.666 74.252 1.00 13.76 21 ILE C O 1
ATOM 5701 N N . PRO C 1 24 ? 85.884 28.643 73.999 1.00 16.71 22 PRO C N 1
ATOM 5702 C CA . PRO C 1 24 ? 84.631 29.365 74.230 1.00 18.62 22 PRO C CA 1
ATOM 5703 C C . PRO C 1 24 ? 83.762 29.095 73.004 1.00 18.55 22 PRO C C 1
ATOM 5704 O O . PRO C 1 24 ? 84.293 28.925 71.906 1.00 16.45 22 PRO C O 1
ATOM 5708 N N . SER C 1 25 ? 82.447 29.030 73.182 1.00 18.46 23 SER C N 1
ATOM 5709 C CA . SER C 1 25 ? 81.552 28.754 72.064 1.00 17.08 23 SER C CA 1
ATOM 5710 C C . SER C 1 25 ? 81.711 29.763 70.932 1.00 16.65 23 SER C C 1
ATOM 5711 O O . SER C 1 25 ? 81.428 29.451 69.780 1.00 13.34 23 SER C O 1
ATOM 5714 N N . SER C 1 26 ? 82.184 30.961 71.267 1.00 16.28 24 SER C N 1
ATOM 5715 C CA . SER C 1 26 ? 82.388 32.030 70.283 1.00 17.21 24 SER C CA 1
ATOM 5716 C C . SER C 1 26 ? 83.543 31.744 69.325 1.00 17.61 24 SER C C 1
ATOM 5717 O O . SER C 1 26 ? 83.662 32.387 68.275 1.00 16.75 24 SER C O 1
ATOM 5720 N N . ALA C 1 27 ? 84.392 30.786 69.695 1.00 15.91 25 ALA C N 1
ATOM 5721 C CA . ALA C 1 27 ? 85.550 30.425 68.884 1.00 15.03 25 ALA C CA 1
ATOM 5722 C C . ALA C 1 27 ? 85.244 29.317 67.876 1.00 14.54 25 ALA C C 1
ATOM 5723 O O . ALA C 1 27 ? 86.082 28.996 67.031 1.00 10.46 25 ALA C O 1
ATOM 5725 N N . LEU C 1 28 ? 84.049 28.740 67.962 1.00 13.48 26 LEU C N 1
ATOM 5726 C CA . LEU C 1 28 ? 83.665 27.671 67.045 1.00 14.99 26 LEU C CA 1
ATOM 5727 C C . LEU C 1 28 ? 83.723 28.166 65.595 1.00 14.32 26 LEU C C 1
ATOM 5728 O O . LEU C 1 28 ? 84.248 27.484 64.715 1.00 15.07 26 LEU C O 1
ATOM 5733 N N . GLY C 1 29 ? 83.175 29.354 65.355 1.00 13.58 27 GLY C N 1
ATOM 5734 C CA . GLY C 1 29 ? 83.198 29.936 64.024 1.00 12.52 27 GLY C CA 1
ATOM 5735 C C . GLY C 1 29 ? 82.525 29.134 62.926 1.00 13.18 27 GLY C C 1
ATOM 5736 O O . GLY C 1 29 ? 81.622 28.340 63.195 1.00 12.48 27 GLY C O 1
ATOM 5737 N N . HIS C 1 30 ? 82.971 29.357 61.691 1.00 13.70 28 HIS C N 1
ATOM 5738 C CA . HIS C 1 30 ? 82.435 28.682 60.501 1.00 14.88 28 HIS C CA 1
ATOM 5739 C C . HIS C 1 30 ? 82.641 27.184 60.696 1.00 14.66 28 HIS C C 1
ATOM 5740 O O . HIS C 1 30 ? 83.775 26.703 60.711 1.00 16.31 28 HIS C O 1
ATOM 5747 N N . THR C 1 31 ? 81.536 26.452 60.808 1.00 13.70 29 THR C N 1
ATOM 5748 C CA . THR C 1 31 ? 81.576 25.023 61.118 1.00 12.69 29 THR C CA 1
ATOM 5749 C C . THR C 1 31 ? 80.814 24.019 60.252 1.00 13.06 29 THR C C 1
ATOM 5750 O O . THR C 1 31 ? 79.753 24.324 59.706 1.00 10.55 29 THR C O 1
ATOM 5754 N N . LEU C 1 32 ? 81.375 22.810 60.169 1.00 13.12 30 LEU C N 1
ATOM 5755 C CA . LEU C 1 32 ? 80.757 21.682 59.477 1.00 11.85 30 LEU C CA 1
ATOM 5756 C C . LEU C 1 32 ? 80.347 20.753 60.620 1.00 12.89 30 LEU C C 1
ATOM 5757 O O . LEU C 1 32 ? 81.192 20.142 61.282 1.00 11.34 30 LEU C O 1
ATOM 5770 N N . HIS C 1 34 ? 78.790 17.830 60.647 1.00 12.04 32 HIS C N 1
ATOM 5771 C CA . HIS C 1 34 ? 78.798 16.383 60.483 1.00 11.19 32 HIS C CA 1
ATOM 5772 C C . HIS C 1 34 ? 79.719 15.906 59.374 1.00 10.82 32 HIS C C 1
ATOM 5773 O O . HIS C 1 34 ? 79.323 15.887 58.207 1.00 11.61 32 HIS C O 1
ATOM 5780 N N . GLU C 1 35 ? 80.935 15.512 59.743 1.00 10.00 33 GLU C N 1
ATOM 5781 C CA . GLU C 1 35 ? 81.906 15.019 58.771 1.00 10.78 33 GLU C CA 1
ATOM 5782 C C . GLU C 1 35 ? 82.741 13.910 59.391 1.00 9.89 33 GLU C C 1
ATOM 5783 O O . GLU C 1 35 ? 82.965 13.900 60.598 1.00 10.41 33 GLU C O 1
ATOM 5789 N N . HIS C 1 36 ? 83.172 12.961 58.567 1.00 10.48 34 HIS C N 1
ATOM 5790 C CA . HIS C 1 36 ? 84.025 11.877 59.039 1.00 11.81 34 HIS C CA 1
ATOM 5791 C C . HIS C 1 36 ? 85.407 12.150 58.465 1.00 13.21 34 HIS C C 1
ATOM 5792 O O . HIS C 1 36 ? 85.566 12.313 57.252 1.00 12.04 34 HIS C O 1
ATOM 5799 N N . LEU C 1 37 ? 86.404 12.219 59.339 1.00 12.97 35 LEU C N 1
ATOM 5800 C CA . LEU C 1 37 ? 87.765 12.492 58.905 1.00 14.24 35 LEU C CA 1
ATOM 5801 C C . LEU C 1 37 ? 88.541 11.200 58.705 1.00 14.23 35 LEU C C 1
ATOM 5802 O O . LEU C 1 37 ? 89.458 11.127 57.887 1.00 12.88 35 LEU C O 1
ATOM 5807 N N . GLN C 1 38 ? 88.155 10.190 59.473 1.00 15.02 36 GLN C N 1
ATOM 5808 C CA . GLN C 1 38 ? 88.747 8.867 59.408 1.00 16.39 36 GLN C CA 1
ATOM 5809 C C . GLN C 1 38 ? 87.646 7.932 59.879 1.00 16.97 36 GLN C C 1
ATOM 5810 O O . GLN C 1 38 ? 86.908 8.256 60.813 1.00 14.95 36 GLN C O 1
ATOM 5816 N N . ASN C 1 39 ? 87.524 6.781 59.231 1.00 16.11 37 ASN C N 1
ATOM 5817 C CA . ASN C 1 39 ? 86.500 5.826 59.615 1.00 18.00 37 ASN C CA 1
ATOM 5818 C C . ASN C 1 39 ? 86.714 4.479 58.955 1.00 18.57 37 ASN C C 1
ATOM 5819 O O . ASN C 1 39 ? 87.680 4.278 58.215 1.00 19.63 37 ASN C O 1
ATOM 5824 N N . ASP C 1 40 ? 85.805 3.556 59.233 1.00 21.10 38 ASP C N 1
ATOM 5825 C CA . ASP C 1 40 ? 85.871 2.215 58.673 1.00 23.34 38 ASP C CA 1
ATOM 5826 C C . ASP C 1 40 ? 84.459 1.724 58.393 1.00 23.87 38 ASP C C 1
ATOM 5827 O O . ASP C 1 40 ? 83.706 1.403 59.318 1.00 20.75 38 ASP C O 1
ATOM 5832 N N . CYS C 1 41 ? 84.115 1.660 57.109 1.00 24.12 39 CYS C N 1
ATOM 5833 C CA . CYS C 1 41 ? 82.786 1.250 56.678 1.00 26.35 39 CYS C CA 1
ATOM 5834 C C . CYS C 1 41 ? 82.752 -0.121 56.011 1.00 28.03 39 CYS C C 1
ATOM 5835 O O . CYS C 1 41 ? 81.785 -0.467 55.336 1.00 25.83 39 CYS C O 1
ATOM 5838 N N . ARG C 1 42 ? 83.801 -0.906 56.224 1.00 29.59 40 ARG C N 1
ATOM 5839 C CA . ARG C 1 42 ? 83.891 -2.235 55.635 1.00 31.95 40 ARG C CA 1
ATOM 5840 C C . ARG C 1 42 ? 82.655 -3.106 55.856 1.00 32.33 40 ARG C C 1
ATOM 5841 O O . ARG C 1 42 ? 82.278 -3.880 54.977 1.00 33.50 40 ARG C O 1
ATOM 5849 N N . CYS C 1 43 ? 82.018 -2.980 57.016 1.00 32.99 41 CYS C N 1
ATOM 5850 C CA . CYS C 1 43 ? 80.831 -3.782 57.313 1.00 35.06 41 CYS C CA 1
ATOM 5851 C C . CYS C 1 43 ? 79.686 -3.568 56.326 1.00 34.21 41 CYS C C 1
ATOM 5852 O O . CYS C 1 43 ? 78.792 -4.409 56.226 1.00 33.47 41 CYS C O 1
ATOM 5855 N N . TRP C 1 44 ? 79.704 -2.444 55.611 1.00 32.45 42 TRP C N 1
ATOM 5856 C CA . TRP C 1 44 ? 78.642 -2.135 54.655 1.00 31.07 42 TRP C CA 1
ATOM 5857 C C . TRP C 1 44 ? 78.971 -2.509 53.223 1.00 29.56 42 TRP C C 1
ATOM 5858 O O . TRP C 1 44 ? 78.256 -2.147 52.290 1.00 26.76 42 TRP C O 1
ATOM 5869 N N . TRP C 1 45 ? 80.054 -3.250 53.059 1.00 27.88 43 TRP C N 1
ATOM 5870 C CA . TRP C 1 45 ? 80.474 -3.693 51.746 1.00 29.12 43 TRP C CA 1
ATOM 5871 C C . TRP C 1 45 ? 79.330 -4.477 51.082 1.00 26.90 43 TRP C C 1
ATOM 5872 O O . TRP C 1 45 ? 78.709 -5.351 51.690 1.00 22.85 43 TRP C O 1
ATOM 5883 N N . ASN C 1 46 ? 79.028 -4.102 49.841 1.00 25.14 44 ASN C N 1
ATOM 5884 C CA . ASN C 1 46 ? 77.947 -4.707 49.065 1.00 25.93 44 ASN C CA 1
ATOM 5885 C C . ASN C 1 46 ? 78.553 -5.528 47.928 1.00 26.59 44 ASN C C 1
ATOM 5886 O O . ASN C 1 46 ? 78.721 -5.040 46.811 1.00 24.57 44 ASN C O 1
ATOM 5891 N N . PRO C 1 47 ? 78.879 -6.798 48.205 1.00 25.84 45 PRO C N 1
ATOM 5892 C CA . PRO C 1 47 ? 79.480 -7.700 47.218 1.00 26.38 45 PRO C CA 1
ATOM 5893 C C . PRO C 1 47 ? 78.737 -7.744 45.889 1.00 24.93 45 PRO C C 1
ATOM 5894 O O . PRO C 1 47 ? 77.526 -7.969 45.849 1.00 23.81 45 PRO C O 1
ATOM 5898 N N . PRO C 1 48 ? 79.453 -7.514 44.781 1.00 25.87 46 PRO C N 1
ATOM 5899 C CA . PRO C 1 48 ? 78.778 -7.562 43.486 1.00 26.87 46 PRO C CA 1
ATOM 5900 C C . PRO C 1 48 ? 78.469 -9.028 43.180 1.00 28.77 46 PRO C C 1
ATOM 5901 O O . PRO C 1 48 ? 79.355 -9.880 43.256 1.00 25.92 46 PRO C O 1
ATOM 5905 N N . GLN C 1 49 ? 77.217 -9.323 42.856 1.00 30.07 47 GLN C N 1
ATOM 5906 C CA . GLN C 1 49 ? 76.830 -10.694 42.550 1.00 33.44 47 GLN C CA 1
ATOM 5907 C C . GLN C 1 49 ? 76.864 -10.934 41.044 1.00 35.09 47 GLN C C 1
ATOM 5908 O O . GLN C 1 49 ? 76.833 -12.076 40.583 1.00 36.37 47 GLN C O 1
ATOM 5914 N N . GLU C 1 50 ? 76.942 -9.849 40.283 1.00 36.28 48 GLU C N 1
ATOM 5915 C CA . GLU C 1 50 ? 76.984 -9.932 38.831 1.00 38.67 48 GLU C CA 1
ATOM 5916 C C . GLU C 1 50 ? 78.407 -10.268 38.395 1.00 39.88 48 GLU C C 1
ATOM 5917 O O . GLU C 1 50 ? 79.366 -9.633 38.835 1.00 39.10 48 GLU C O 1
ATOM 5923 N N . PRO C 1 51 ? 78.565 -11.277 37.524 1.00 41.21 49 PRO C N 1
ATOM 5924 C CA . PRO C 1 51 ? 79.906 -11.650 37.064 1.00 41.02 49 PRO C CA 1
ATOM 5925 C C . PRO C 1 51 ? 80.561 -10.473 36.347 1.00 40.44 49 PRO C C 1
ATOM 5926 O O . PRO C 1 51 ? 81.769 -10.246 36.462 1.00 39.25 49 PRO C O 1
ATOM 5930 N N . GLU C 1 52 ? 79.738 -9.727 35.617 1.00 40.34 50 GLU C N 1
ATOM 5931 C CA . GLU C 1 52 ? 80.187 -8.567 34.859 1.00 40.55 50 GLU C CA 1
ATOM 5932 C C . GLU C 1 52 ? 80.679 -7.441 35.775 1.00 39.65 50 GLU C C 1
ATOM 5933 O O . GLU C 1 52 ? 81.501 -6.618 35.371 1.00 38.77 50 GLU C O 1
ATOM 5939 N N . ARG C 1 53 ? 80.185 -7.416 37.009 1.00 37.91 51 ARG C N 1
ATOM 5940 C CA . ARG C 1 53 ? 80.545 -6.366 37.963 1.00 36.53 51 ARG C CA 1
ATOM 5941 C C . ARG C 1 53 ? 81.609 -6.707 39.005 1.00 36.24 51 ARG C C 1
ATOM 5942 O O . ARG C 1 53 ? 81.801 -5.951 39.956 1.00 36.63 51 ARG C O 1
ATOM 5950 N N . GLN C 1 54 ? 82.310 -7.821 38.832 1.00 35.08 52 GLN C N 1
ATOM 5951 C CA . GLN C 1 54 ? 83.326 -8.222 39.802 1.00 34.69 52 GLN C CA 1
ATOM 5952 C C . GLN C 1 54 ? 84.530 -7.284 39.899 1.00 33.68 52 GLN C C 1
ATOM 5953 O O . GLN C 1 54 ? 85.076 -7.073 40.985 1.00 31.50 52 GLN C O 1
ATOM 5959 N N . TYR C 1 55 ? 84.936 -6.717 38.769 1.00 31.97 53 TYR C N 1
ATOM 5960 C CA . TYR C 1 55 ? 86.089 -5.821 38.724 1.00 32.20 53 TYR C CA 1
ATOM 5961 C C . TYR C 1 55 ? 85.936 -4.573 39.598 1.00 31.15 53 TYR C C 1
ATOM 5962 O O . TYR C 1 55 ? 86.923 -3.927 39.944 1.00 30.24 53 TYR C O 1
ATOM 5971 N N . LEU C 1 56 ? 84.702 -4.239 39.953 1.00 29.09 54 LEU C N 1
ATOM 5972 C CA . LEU C 1 56 ? 84.436 -3.064 40.775 1.00 28.40 54 LEU C CA 1
ATOM 5973 C C . LEU C 1 56 ? 84.741 -3.270 42.256 1.00 28.42 54 LEU C C 1
ATOM 5974 O O . LEU C 1 56 ? 84.918 -2.305 42.997 1.00 27.39 54 LEU C O 1
ATOM 5979 N N . ALA C 1 57 ? 84.807 -4.524 42.685 1.00 27.81 55 ALA C N 1
ATOM 5980 C CA . ALA C 1 57 ? 85.048 -4.830 44.091 1.00 28.01 55 ALA C CA 1
ATOM 5981 C C . ALA C 1 57 ? 86.475 -4.659 44.602 1.00 27.66 55 ALA C C 1
ATOM 5982 O O . ALA C 1 57 ? 86.694 -4.035 45.639 1.00 26.45 55 ALA C O 1
ATOM 5984 N N . GLU C 1 58 ? 87.440 -5.202 43.869 1.00 28.78 56 GLU C N 1
ATOM 5985 C CA . GLU C 1 58 ? 88.839 -5.162 44.287 1.00 31.37 56 GLU C CA 1
ATOM 5986 C C . GLU C 1 58 ? 89.685 -4.005 43.762 1.00 30.38 56 GLU C C 1
ATOM 5987 O O . GLU C 1 58 ? 90.703 -3.662 44.356 1.00 29.63 56 GLU C O 1
ATOM 5993 N N . ALA C 1 59 ? 89.274 -3.410 42.651 1.00 30.41 57 ALA C N 1
ATOM 5994 C CA . ALA C 1 59 ? 90.033 -2.318 42.053 1.00 29.19 57 ALA C CA 1
ATOM 5995 C C . ALA C 1 59 ? 90.098 -1.055 42.907 1.00 27.97 57 ALA C C 1
ATOM 5996 O O . ALA C 1 59 ? 89.170 -0.743 43.648 1.00 25.50 57 ALA C O 1
ATOM 5998 N N . PRO C 1 60 ? 91.222 -0.327 42.834 1.00 26.87 58 PRO C N 1
ATOM 5999 C CA . PRO C 1 60 ? 91.338 0.904 43.617 1.00 26.13 58 PRO C CA 1
ATOM 6000 C C . PRO C 1 60 ? 90.556 1.960 42.841 1.00 23.77 58 PRO C C 1
ATOM 6001 O O . PRO C 1 60 ? 90.412 1.850 41.624 1.00 20.69 58 PRO C O 1
ATOM 6005 N N . ILE C 1 61 ? 90.035 2.963 43.533 1.00 22.04 59 ILE C N 1
ATOM 6006 C CA . ILE C 1 61 ? 89.270 4.010 42.862 1.00 19.33 59 ILE C CA 1
ATOM 6007 C C . ILE C 1 61 ? 90.095 4.672 41.765 1.00 17.92 59 ILE C C 1
ATOM 6008 O O . ILE C 1 61 ? 91.207 5.132 42.008 1.00 15.86 59 ILE C O 1
ATOM 6013 N N . SER C 1 62 ? 89.553 4.703 40.551 1.00 16.47 60 SER C N 1
ATOM 6014 C CA . SER C 1 62 ? 90.229 5.350 39.433 1.00 16.06 60 SER C CA 1
ATOM 6015 C C . SER C 1 62 ? 89.168 6.124 38.664 1.00 15.24 60 SER C C 1
ATOM 6016 O O . SER C 1 62 ? 87.971 5.849 38.788 1.00 12.19 60 SER C O 1
ATOM 6019 N N . ILE C 1 63 ? 89.605 7.089 37.869 1.00 14.28 61 ILE C N 1
ATOM 6020 C CA . ILE C 1 63 ? 88.666 7.918 37.134 1.00 15.17 61 ILE C CA 1
ATOM 6021 C C . ILE C 1 63 ? 87.682 7.181 36.228 1.00 15.66 61 ILE C C 1
ATOM 6022 O O . ILE C 1 63 ? 86.526 7.593 36.112 1.00 12.91 61 ILE C O 1
ATOM 6027 N N . GLU C 1 64 ? 88.114 6.089 35.604 1.00 16.62 62 GLU C N 1
ATOM 6028 C CA . GLU C 1 64 ? 87.239 5.356 34.691 1.00 18.97 62 GLU C CA 1
ATOM 6029 C C . GLU C 1 64 ? 86.076 4.582 35.314 1.00 18.51 62 GLU C C 1
ATOM 6030 O O . GLU C 1 64 ? 85.149 4.195 34.605 1.00 17.86 62 GLU C O 1
ATOM 6036 N N . ILE C 1 65 ? 86.104 4.344 36.623 1.00 17.92 63 ILE C N 1
ATOM 6037 C CA . ILE C 1 65 ? 85.005 3.605 37.244 1.00 17.79 63 ILE C CA 1
ATOM 6038 C C . ILE C 1 65 ? 84.102 4.462 38.130 1.00 17.71 63 ILE C C 1
ATOM 6039 O O . ILE C 1 65 ? 83.227 3.935 38.819 1.00 16.60 63 ILE C O 1
ATOM 6044 N N . LEU C 1 66 ? 84.299 5.776 38.111 1.00 16.24 64 LEU C N 1
ATOM 6045 C CA . LEU C 1 66 ? 83.490 6.651 38.952 1.00 15.21 64 LEU C CA 1
ATOM 6046 C C . LEU C 1 66 ? 81.988 6.567 38.710 1.00 15.14 64 LEU C C 1
ATOM 6047 O O . LEU C 1 66 ? 81.213 6.586 39.656 1.00 16.40 64 LEU C O 1
ATOM 6052 N N . SER C 1 67 ? 81.570 6.477 37.453 1.00 14.12 65 SER C N 1
ATOM 6053 C CA . SER C 1 67 ? 80.145 6.392 37.162 1.00 14.01 65 SER C CA 1
ATOM 6054 C C . SER C 1 67 ? 79.521 5.193 37.871 1.00 14.69 65 SER C C 1
ATOM 6055 O O . SER C 1 67 ? 78.523 5.331 38.573 1.00 12.55 65 SER C O 1
ATOM 6058 N N . GLU C 1 68 ? 80.113 4.015 37.693 1.00 13.35 66 GLU C N 1
ATOM 6059 C CA . GLU C 1 68 ? 79.578 2.822 38.332 1.00 15.67 66 GLU C CA 1
ATOM 6060 C C . GLU C 1 68 ? 79.565 2.939 39.857 1.00 16.08 66 GLU C C 1
ATOM 6061 O O . GLU C 1 68 ? 78.583 2.570 40.501 1.00 15.34 66 GLU C O 1
ATOM 6067 N N . LEU C 1 69 ? 80.643 3.458 40.436 1.00 17.27 67 LEU C N 1
ATOM 6068 C CA . LEU C 1 69 ? 80.696 3.614 41.886 1.00 16.08 67 LEU C CA 1
ATOM 6069 C C . LEU C 1 69 ? 79.565 4.514 42.381 1.00 15.85 67 LEU C C 1
ATOM 6070 O O . LEU C 1 69 ? 78.996 4.273 43.443 1.00 14.37 67 LEU C O 1
ATOM 6075 N N . ARG C 1 70 ? 79.224 5.543 41.609 1.00 15.51 68 ARG C N 1
ATOM 6076 C CA . ARG C 1 70 ? 78.149 6.442 42.020 1.00 15.27 68 ARG C CA 1
ATOM 6077 C C . ARG C 1 70 ? 76.788 5.747 42.083 1.00 15.31 68 ARG C C 1
ATOM 6078 O O . ARG C 1 70 ? 75.883 6.217 42.773 1.00 14.80 68 ARG C O 1
ATOM 6086 N N . GLN C 1 71 ? 76.635 4.634 41.368 1.00 14.95 69 GLN C N 1
ATOM 6087 C CA . GLN C 1 71 ? 75.368 3.899 41.380 1.00 15.60 69 GLN C CA 1
ATOM 6088 C C . GLN C 1 71 ? 75.381 2.756 42.399 1.00 16.74 69 GLN C C 1
ATOM 6089 O O . GLN C 1 71 ? 74.407 2.007 42.505 1.00 15.52 69 GLN C O 1
ATOM 6095 N N . ASP C 1 72 ? 76.481 2.621 43.136 1.00 15.67 70 ASP C N 1
ATOM 6096 C CA . ASP C 1 72 ? 76.626 1.554 44.129 1.00 17.49 70 ASP C CA 1
ATOM 6097 C C . ASP C 1 72 ? 77.973 1.783 44.819 1.00 16.82 70 ASP C C 1
ATOM 6098 O O . ASP C 1 72 ? 78.907 0.999 44.667 1.00 15.31 70 ASP C O 1
ATOM 6103 N N . PRO C 1 73 ? 78.078 2.860 45.611 1.00 16.60 71 PRO C N 1
ATOM 6104 C CA . PRO C 1 73 ? 79.335 3.165 46.296 1.00 16.14 71 PRO C CA 1
ATOM 6105 C C . PRO C 1 73 ? 79.893 2.099 47.237 1.00 14.72 71 PRO C C 1
ATOM 6106 O O . PRO C 1 73 ? 81.107 2.017 47.416 1.00 13.41 71 PRO C O 1
ATOM 6110 N N . PHE C 1 74 ? 79.029 1.273 47.820 1.00 15.88 72 PHE C N 1
ATOM 6111 C CA . PHE C 1 74 ? 79.501 0.237 48.742 1.00 17.88 72 PHE C CA 1
ATOM 6112 C C . PHE C 1 74 ? 80.093 -1.001 48.078 1.00 18.94 72 PHE C C 1
ATOM 6113 O O . PHE C 1 74 ? 80.598 -1.891 48.766 1.00 18.54 72 PHE C O 1
ATOM 6121 N N . VAL C 1 75 ? 80.042 -1.055 46.748 1.00 20.62 73 VAL C N 1
ATOM 6122 C CA . VAL C 1 75 ? 80.566 -2.200 46.004 1.00 20.41 73 VAL C CA 1
ATOM 6123 C C . VAL C 1 75 ? 82.094 -2.279 46.015 1.00 20.89 73 VAL C C 1
ATOM 6124 O O . VAL C 1 75 ? 82.670 -3.358 45.873 1.00 21.41 73 VAL C O 1
ATOM 6128 N N . ASN C 1 76 ? 82.739 -1.130 46.194 1.00 20.06 74 ASN C N 1
ATOM 6129 C CA . ASN C 1 76 ? 84.198 -1.028 46.178 1.00 19.29 74 ASN C CA 1
ATOM 6130 C C . ASN C 1 76 ? 84.815 -1.027 47.576 1.00 18.10 74 ASN C C 1
ATOM 6131 O O . ASN C 1 76 ? 84.491 -0.177 48.396 1.00 12.28 74 ASN C O 1
ATOM 6136 N N . LYS C 1 77 ? 85.716 -1.974 47.828 1.00 18.46 75 LYS C N 1
ATOM 6137 C CA . LYS C 1 77 ? 86.377 -2.098 49.123 1.00 19.52 75 LYS C CA 1
ATOM 6138 C C . LYS C 1 77 ? 87.271 -0.906 49.457 1.00 17.95 75 LYS C C 1
ATOM 6139 O O . LYS C 1 77 ? 87.265 -0.411 50.582 1.00 17.31 75 LYS C O 1
ATOM 6145 N N . HIS C 1 78 ? 88.045 -0.461 48.475 1.00 15.47 76 HIS C N 1
ATOM 6146 C CA . HIS C 1 78 ? 88.951 0.670 48.639 1.00 16.58 76 HIS C CA 1
ATOM 6147 C C . HIS C 1 78 ? 88.192 1.923 49.075 1.00 17.34 76 HIS C C 1
ATOM 6148 O O . HIS C 1 78 ? 88.669 2.703 49.901 1.00 14.79 76 HIS C O 1
ATOM 6155 N N . ASN C 1 79 ? 86.999 2.093 48.514 1.00 17.85 77 ASN C N 1
ATOM 6156 C CA . ASN C 1 79 ? 86.168 3.263 48.782 1.00 18.03 77 ASN C CA 1
ATOM 6157 C C . ASN C 1 79 ? 85.597 3.357 50.189 1.00 18.89 77 ASN C C 1
ATOM 6158 O O . ASN C 1 79 ? 85.485 4.449 50.748 1.00 18.82 77 ASN C O 1
ATOM 6163 N N . ILE C 1 80 ? 85.264 2.210 50.765 1.00 17.85 78 ILE C N 1
ATOM 6164 C CA . ILE C 1 80 ? 84.626 2.182 52.068 1.00 19.75 78 ILE C CA 1
ATOM 6165 C C . ILE C 1 80 ? 85.484 2.209 53.324 1.00 19.60 78 ILE C C 1
ATOM 6166 O O . ILE C 1 80 ? 85.294 1.418 54.238 1.00 22.02 78 ILE C O 1
ATOM 6171 N N . ALA C 1 81 ? 86.422 3.141 53.367 1.00 19.62 79 ALA C N 1
ATOM 6172 C CA . ALA C 1 81 ? 87.264 3.320 54.537 1.00 18.96 79 ALA C CA 1
ATOM 6173 C C . ALA C 1 81 ? 88.078 4.583 54.362 1.00 17.89 79 ALA C C 1
ATOM 6174 O O . ALA C 1 81 ? 88.828 4.710 53.402 1.00 17.96 79 ALA C O 1
ATOM 6176 N N . LEU C 1 82 ? 87.898 5.538 55.267 1.00 16.27 80 LEU C N 1
ATOM 6177 C CA . LEU C 1 82 ? 88.672 6.772 55.218 1.00 16.89 80 LEU C CA 1
ATOM 6178 C C . LEU C 1 82 ? 89.870 6.468 56.119 1.00 17.71 80 LEU C C 1
ATOM 6179 O O . LEU C 1 82 ? 89.816 6.671 57.329 1.00 15.68 80 LEU C O 1
ATOM 6184 N N . ASP C 1 83 ? 90.944 5.959 55.519 1.00 18.81 81 ASP C N 1
ATOM 6185 C CA . ASP C 1 83 ? 92.135 5.570 56.278 1.00 20.25 81 ASP C CA 1
ATOM 6186 C C . ASP C 1 83 ? 93.426 6.230 55.805 1.00 21.12 81 ASP C C 1
ATOM 6187 O O . ASP C 1 83 ? 94.524 5.774 56.134 1.00 20.98 81 ASP C O 1
ATOM 6192 N N . ASP C 1 84 ? 93.291 7.304 55.038 1.00 19.68 82 ASP C N 1
ATOM 6193 C CA . ASP C 1 84 ? 94.447 8.023 54.523 1.00 18.94 82 ASP C CA 1
ATOM 6194 C C . ASP C 1 84 ? 94.571 9.334 55.306 1.00 18.90 82 ASP C C 1
ATOM 6195 O O . ASP C 1 84 ? 93.972 10.348 54.944 1.00 16.83 82 ASP C O 1
ATOM 6200 N N . LEU C 1 85 ? 95.351 9.309 56.382 1.00 18.10 83 LEU C N 1
ATOM 6201 C CA . LEU C 1 85 ? 95.512 10.497 57.213 1.00 18.27 83 LEU C CA 1
ATOM 6202 C C . LEU C 1 85 ? 96.094 11.694 56.467 1.00 17.01 83 LEU C C 1
ATOM 6203 O O . LEU C 1 85 ? 95.627 12.818 56.640 1.00 16.05 83 LEU C O 1
ATOM 6208 N N . ASP C 1 86 ? 97.113 11.468 55.641 1.00 16.55 84 ASP C N 1
ATOM 6209 C CA . ASP C 1 86 ? 97.720 12.569 54.899 1.00 16.86 84 ASP C CA 1
ATOM 6210 C C . ASP C 1 86 ? 96.716 13.235 53.967 1.00 15.47 84 ASP C C 1
ATOM 6211 O O . ASP C 1 86 ? 96.677 14.463 53.855 1.00 15.25 84 ASP C O 1
ATOM 6216 N N . LEU C 1 87 ? 95.906 12.421 53.302 1.00 14.16 85 LEU C N 1
ATOM 6217 C CA . LEU C 1 87 ? 94.897 12.940 52.388 1.00 14.46 85 LEU C CA 1
ATOM 6218 C C . LEU C 1 87 ? 93.834 13.704 53.176 1.00 14.85 85 LEU C C 1
ATOM 6219 O O . LEU C 1 87 ? 93.368 14.761 52.749 1.00 13.39 85 LEU C O 1
ATOM 6224 N N . ALA C 1 88 ? 93.467 13.159 54.335 1.00 14.96 86 ALA C N 1
ATOM 6225 C CA . ALA C 1 88 ? 92.464 13.772 55.193 1.00 15.45 86 ALA C CA 1
ATOM 6226 C C . ALA C 1 88 ? 92.921 15.170 55.558 1.00 15.22 86 ALA C C 1
ATOM 6227 O O . ALA C 1 88 ? 92.137 16.115 55.553 1.00 13.28 86 ALA C O 1
ATOM 6229 N N . ILE C 1 89 ? 94.203 15.288 55.887 1.00 15.46 87 ILE C N 1
ATOM 6230 C CA . ILE C 1 89 ? 94.774 16.571 56.255 1.00 16.38 87 ILE C CA 1
ATOM 6231 C C . ILE C 1 89 ? 94.728 17.553 55.085 1.00 16.54 87 ILE C C 1
ATOM 6232 O O . ILE C 1 89 ? 94.343 18.709 55.256 1.00 17.47 87 ILE C O 1
ATOM 6237 N N . ALA C 1 90 ? 95.118 17.100 53.898 1.00 14.99 88 ALA C N 1
ATOM 6238 C CA . ALA C 1 90 ? 95.097 17.966 52.717 1.00 14.04 88 ALA C CA 1
ATOM 6239 C C . ALA C 1 90 ? 93.671 18.387 52.362 1.00 13.76 88 ALA C C 1
ATOM 6240 O O . ALA C 1 90 ? 93.417 19.548 52.047 1.00 13.14 88 ALA C O 1
ATOM 6242 N N . GLU C 1 91 ? 92.740 17.441 52.417 1.00 13.75 89 GLU C N 1
ATOM 6243 C CA . GLU C 1 91 ? 91.344 17.731 52.083 1.00 13.88 89 GLU C CA 1
ATOM 6244 C C . GLU C 1 91 ? 90.719 18.707 53.083 1.00 12.70 89 GLU C C 1
ATOM 6245 O O . GLU C 1 91 ? 89.950 19.586 52.699 1.00 12.92 89 GLU C O 1
ATOM 6251 N N . VAL C 1 92 ? 91.047 18.552 54.362 1.00 10.73 90 VAL C N 1
ATOM 6252 C CA . VAL C 1 92 ? 90.511 19.442 55.388 1.00 12.22 90 VAL C CA 1
ATOM 6253 C C . VAL C 1 92 ? 91.088 20.850 55.231 1.00 12.88 90 VAL C C 1
ATOM 6254 O O . VAL C 1 92 ? 90.413 21.835 55.518 1.00 12.00 90 VAL C O 1
ATOM 6258 N N . LYS C 1 93 ? 92.329 20.948 54.760 1.00 14.12 91 LYS C N 1
ATOM 6259 C CA . LYS C 1 93 ? 92.942 22.258 54.560 1.00 14.23 91 LYS C CA 1
ATOM 6260 C C . LYS C 1 93 ? 92.133 23.068 53.548 1.00 13.12 91 LYS C C 1
ATOM 6261 O O . LYS C 1 93 ? 92.136 24.299 53.584 1.00 13.42 91 LYS C O 1
ATOM 6267 N N . GLN C 1 94 ? 91.437 22.376 52.647 1.00 12.34 92 GLN C N 1
ATOM 6268 C CA . GLN C 1 94 ? 90.616 23.056 51.645 1.00 12.49 92 GLN C CA 1
ATOM 6269 C C . GLN C 1 94 ? 89.489 23.834 52.317 1.00 12.61 92 GLN C C 1
ATOM 6270 O O . GLN C 1 94 ? 89.134 24.926 51.882 1.00 11.77 92 GLN C O 1
ATOM 6276 N N . PHE C 1 95 ? 88.926 23.246 53.369 1.00 12.77 93 PHE C N 1
ATOM 6277 C CA . PHE C 1 95 ? 87.850 23.861 54.134 1.00 14.70 93 PHE C CA 1
ATOM 6278 C C . PHE C 1 95 ? 88.416 25.088 54.848 1.00 16.01 93 PHE C C 1
ATOM 6279 O O . PHE C 1 95 ? 87.847 26.179 54.778 1.00 16.80 93 PHE C O 1
ATOM 6287 N N . ALA C 1 96 ? 89.550 24.908 55.518 1.00 16.80 94 ALA C N 1
ATOM 6288 C CA . ALA C 1 96 ? 90.191 26.007 56.228 1.00 17.52 94 ALA C CA 1
ATOM 6289 C C . ALA C 1 96 ? 90.502 27.139 55.250 1.00 18.37 94 ALA C C 1
ATOM 6290 O O . ALA C 1 96 ? 90.437 28.312 55.610 1.00 16.38 94 ALA C O 1
ATOM 6292 N N . ALA C 1 97 ? 90.824 26.775 54.010 1.00 17.80 95 ALA C N 1
ATOM 6293 C CA . ALA C 1 97 ? 91.164 27.748 52.977 1.00 18.93 95 ALA C CA 1
ATOM 6294 C C . ALA C 1 97 ? 89.996 28.655 52.585 1.00 20.28 95 ALA C C 1
ATOM 6295 O O . ALA C 1 97 ? 90.209 29.737 52.037 1.00 17.95 95 ALA C O 1
ATOM 6297 N N . VAL C 1 98 ? 88.767 28.213 52.844 1.00 18.71 96 VAL C N 1
ATOM 6298 C CA . VAL C 1 98 ? 87.601 29.037 52.532 1.00 19.92 96 VAL C CA 1
ATOM 6299 C C . VAL C 1 98 ? 86.922 29.563 53.799 1.00 19.96 96 VAL C C 1
ATOM 6300 O O . VAL C 1 98 ? 85.728 29.857 53.799 1.00 20.03 96 VAL C O 1
ATOM 6304 N N . GLY C 1 99 ? 87.684 29.671 54.882 1.00 19.11 97 GLY C N 1
ATOM 6305 C CA . GLY C 1 99 ? 87.127 30.187 56.120 1.00 19.02 97 GLY C CA 1
ATOM 6306 C C . GLY C 1 99 ? 86.716 29.155 57.154 1.00 18.30 97 GLY C C 1
ATOM 6307 O O . GLY C 1 99 ? 86.334 29.510 58.273 1.00 16.89 97 GLY C O 1
ATOM 6308 N N . GLY C 1 100 ? 86.785 27.880 56.786 1.00 16.50 98 GLY C N 1
ATOM 6309 C CA . GLY C 1 100 ? 86.418 26.823 57.708 1.00 15.83 98 GLY C CA 1
ATOM 6310 C C . GLY C 1 100 ? 87.243 26.890 58.974 1.00 15.28 98 GLY C C 1
ATOM 6311 O O . GLY C 1 100 ? 88.465 27.003 58.907 1.00 15.13 98 GLY C O 1
ATOM 6312 N N . ARG C 1 101 ? 86.579 26.800 60.124 1.00 16.63 99 ARG C N 1
ATOM 6313 C CA . ARG C 1 101 ? 87.258 26.888 61.413 1.00 16.51 99 ARG C CA 1
ATOM 6314 C C . ARG C 1 101 ? 87.107 25.656 62.300 1.00 14.90 99 ARG C C 1
ATOM 6315 O O . ARG C 1 101 ? 88.017 25.324 63.064 1.00 13.30 99 ARG C O 1
ATOM 6323 N N . SER C 1 102 ? 85.958 24.988 62.206 1.00 13.36 100 SER C N 1
ATOM 6324 C CA . SER C 1 102 ? 85.690 23.818 63.037 1.00 13.26 100 SER C CA 1
ATOM 6325 C C . SER C 1 102 ? 84.942 22.683 62.329 1.00 13.42 100 SER C C 1
ATOM 6326 O O . SER C 1 102 ? 84.154 22.912 61.405 1.00 14.29 100 SER C O 1
ATOM 6329 N N . ILE C 1 103 ? 85.195 21.456 62.780 1.00 11.85 101 ILE C N 1
ATOM 6330 C CA . ILE C 1 103 ? 84.532 20.273 62.232 1.00 10.37 101 ILE C CA 1
ATOM 6331 C C . ILE C 1 103 ? 84.114 19.323 63.350 1.00 10.17 101 ILE C C 1
ATOM 6332 O O . ILE C 1 103 ? 84.913 18.962 64.216 1.00 10.66 101 ILE C O 1
ATOM 6337 N N . VAL C 1 104 ? 82.853 18.922 63.316 1.00 9.22 102 VAL C N 1
ATOM 6338 C CA . VAL C 1 104 ? 82.304 17.996 64.286 1.00 9.60 102 VAL C CA 1
ATOM 6339 C C . VAL C 1 104 ? 82.374 16.629 63.615 1.00 10.15 102 VAL C C 1
ATOM 6340 O O . VAL C 1 104 ? 81.778 16.419 62.563 1.00 10.22 102 VAL C O 1
ATOM 6344 N N . ASP C 1 105 ? 83.127 15.711 64.213 1.00 10.19 103 ASP C N 1
ATOM 6345 C CA . ASP C 1 105 ? 83.282 14.373 63.653 1.00 11.27 103 ASP C CA 1
ATOM 6346 C C . ASP C 1 105 ? 82.519 13.417 64.546 1.00 11.06 103 ASP C C 1
ATOM 6347 O O . ASP C 1 105 ? 82.976 13.070 65.638 1.00 11.76 103 ASP C O 1
ATOM 6352 N N . PRO C 1 106 ? 81.350 12.961 64.085 1.00 13.50 104 PRO C N 1
ATOM 6353 C CA . PRO C 1 106 ? 80.503 12.044 64.844 1.00 13.82 104 PRO C CA 1
ATOM 6354 C C . PRO C 1 106 ? 80.804 10.548 64.685 1.00 13.72 104 PRO C C 1
ATOM 6355 O O . PRO C 1 106 ? 79.963 9.709 65.003 1.00 12.49 104 PRO C O 1
ATOM 6359 N N . THR C 1 107 ? 81.990 10.219 64.184 1.00 14.94 105 THR C N 1
ATOM 6360 C CA . THR C 1 107 ? 82.388 8.824 64.027 1.00 14.89 105 THR C CA 1
ATOM 6361 C C . THR C 1 107 ? 82.419 8.237 65.443 1.00 15.42 105 THR C C 1
ATOM 6362 O O . THR C 1 107 ? 83.143 8.737 66.298 1.00 14.12 105 THR C O 1
ATOM 6366 N N . CYS C 1 108 ? 81.643 7.192 65.701 1.00 16.99 106 CYS C N 1
ATOM 6367 C CA . CYS C 1 108 ? 81.618 6.620 67.048 1.00 19.74 106 CYS C CA 1
ATOM 6368 C C . CYS C 1 108 ? 82.147 5.191 67.141 1.00 20.23 106 CYS C C 1
ATOM 6369 O O . CYS C 1 108 ? 82.931 4.753 66.298 1.00 18.39 106 CYS C O 1
ATOM 6372 N N . ARG C 1 109 ? 81.729 4.475 68.184 1.00 22.42 107 ARG C N 1
ATOM 6373 C CA . ARG C 1 109 ? 82.170 3.103 68.397 1.00 23.77 107 ARG C CA 1
ATOM 6374 C C . ARG C 1 109 ? 81.670 2.169 67.308 1.00 23.63 107 ARG C C 1
ATOM 6375 O O . ARG C 1 109 ? 80.477 2.144 66.979 1.00 22.01 107 ARG C O 1
ATOM 6383 N N . GLY C 1 110 ? 82.594 1.394 66.753 1.00 24.16 108 GLY C N 1
ATOM 6384 C CA . GLY C 1 110 ? 82.231 0.455 65.713 1.00 24.68 108 GLY C CA 1
ATOM 6385 C C . GLY C 1 110 ? 82.554 0.920 64.307 1.00 24.68 108 GLY C C 1
ATOM 6386 O O . GLY C 1 110 ? 82.645 0.097 63.404 1.00 23.81 108 GLY C O 1
ATOM 6387 N N . ILE C 1 111 ? 82.714 2.227 64.106 1.00 24.95 109 ILE C N 1
ATOM 6388 C CA . ILE C 1 111 ? 83.031 2.735 62.771 1.00 22.88 109 ILE C CA 1
ATOM 6389 C C . ILE C 1 111 ? 84.359 3.479 62.643 1.00 20.89 109 ILE C C 1
ATOM 6390 O O . ILE C 1 111 ? 84.545 4.273 61.719 1.00 16.46 109 ILE C O 1
ATOM 6395 N N . GLY C 1 112 ? 85.275 3.228 63.576 1.00 21.16 110 GLY C N 1
ATOM 6396 C CA . GLY C 1 112 ? 86.594 3.836 63.496 1.00 19.75 110 GLY C CA 1
ATOM 6397 C C . GLY C 1 112 ? 86.952 5.088 64.277 1.00 19.03 110 GLY C C 1
ATOM 6398 O O . GLY C 1 112 ? 87.921 5.752 63.929 1.00 18.29 110 GLY C O 1
ATOM 6399 N N . ARG C 1 113 ? 86.211 5.432 65.324 1.00 19.13 111 ARG C N 1
ATOM 6400 C CA . ARG C 1 113 ? 86.567 6.636 66.074 1.00 19.37 111 ARG C CA 1
ATOM 6401 C C . ARG C 1 113 ? 88.006 6.493 66.574 1.00 20.29 111 ARG C C 1
ATOM 6402 O O . ARG C 1 113 ? 88.392 5.425 67.050 1.00 17.47 111 ARG C O 1
ATOM 6410 N N . ASP C 1 114 ? 88.792 7.565 66.455 1.00 20.43 112 ASP C N 1
ATOM 6411 C CA . ASP C 1 114 ? 90.197 7.562 66.878 1.00 19.69 112 ASP C CA 1
ATOM 6412 C C . ASP C 1 114 ? 90.656 8.962 67.303 1.00 18.22 112 ASP C C 1
ATOM 6413 O O . ASP C 1 114 ? 90.977 9.798 66.455 1.00 16.35 112 ASP C O 1
ATOM 6418 N N . PRO C 1 115 ? 90.689 9.240 68.620 1.00 17.19 113 PRO C N 1
ATOM 6419 C CA . PRO C 1 115 ? 91.123 10.559 69.093 1.00 16.57 113 PRO C CA 1
ATOM 6420 C C . PRO C 1 115 ? 92.561 10.904 68.714 1.00 15.73 113 PRO C C 1
ATOM 6421 O O . PRO C 1 115 ? 92.879 12.065 68.452 1.00 14.89 113 PRO C O 1
ATOM 6425 N N . VAL C 1 116 ? 93.431 9.901 68.692 1.00 14.75 114 VAL C N 1
ATOM 6426 C CA . VAL C 1 116 ? 94.823 10.133 68.330 1.00 16.81 114 VAL C CA 1
ATOM 6427 C C . VAL C 1 116 ? 94.903 10.720 66.925 1.00 16.81 114 VAL C C 1
ATOM 6428 O O . VAL C 1 116 ? 95.639 11.674 66.682 1.00 17.26 114 VAL C O 1
ATOM 6432 N N . LYS C 1 117 ? 94.138 10.150 66.000 1.00 18.33 115 LYS C N 1
ATOM 6433 C CA . LYS C 1 117 ? 94.148 10.634 64.621 1.00 18.18 115 LYS C CA 1
ATOM 6434 C C . LYS C 1 117 ? 93.453 11.986 64.492 1.00 16.73 115 LYS C C 1
ATOM 6435 O O . LYS C 1 117 ? 93.867 12.823 63.696 1.00 15.87 115 LYS C O 1
ATOM 6441 N N . LEU C 1 118 ? 92.401 12.208 65.273 1.00 15.22 116 LEU C N 1
ATOM 6442 C CA . LEU C 1 118 ? 91.705 13.488 65.201 1.00 15.41 116 LEU C CA 1
ATOM 6443 C C . LEU C 1 118 ? 92.640 14.612 65.629 1.00 14.68 116 LEU C C 1
ATOM 6444 O O . LEU C 1 118 ? 92.672 15.668 65.005 1.00 14.76 116 LEU C O 1
ATOM 6449 N N . ARG C 1 119 ? 93.407 14.380 66.691 1.00 14.89 117 ARG C N 1
ATOM 6450 C CA . ARG C 1 119 ? 94.351 15.381 67.183 1.00 15.92 117 ARG C CA 1
ATOM 6451 C C . ARG C 1 119 ? 95.438 15.687 66.164 1.00 15.74 117 ARG C C 1
ATOM 6452 O O . ARG C 1 119 ? 95.903 16.825 66.063 1.00 15.44 117 ARG C O 1
ATOM 6460 N N . ARG C 1 120 ? 95.852 14.673 65.412 1.00 15.75 118 ARG C N 1
ATOM 6461 C CA . ARG C 1 120 ? 96.869 14.880 64.390 1.00 18.48 118 ARG C CA 1
ATOM 6462 C C . ARG C 1 120 ? 96.311 15.774 63.284 1.00 17.55 118 ARG C C 1
ATOM 6463 O O . ARG C 1 120 ? 96.985 16.689 62.809 1.00 15.30 118 ARG C O 1
ATOM 6471 N N . ILE C 1 121 ? 95.074 15.515 62.879 1.00 16.73 119 ILE C N 1
ATOM 6472 C CA . ILE C 1 121 ? 94.461 16.327 61.836 1.00 15.58 119 ILE C CA 1
ATOM 6473 C C . ILE C 1 121 ? 94.280 17.765 62.319 1.00 16.83 119 ILE C C 1
ATOM 6474 O O . ILE C 1 121 ? 94.658 18.705 61.625 1.00 16.54 119 ILE C O 1
ATOM 6479 N N . SER C 1 122 ? 93.728 17.938 63.519 1.00 15.96 120 SER C N 1
ATOM 6480 C CA . SER C 1 122 ? 93.516 19.274 64.066 1.00 17.87 120 SER C CA 1
ATOM 6481 C C . SER C 1 122 ? 94.827 20.061 64.170 1.00 18.18 120 SER C C 1
ATOM 6482 O O . SER C 1 122 ? 94.879 21.241 63.830 1.00 18.49 120 SER C O 1
ATOM 6485 N N . ALA C 1 123 ? 95.886 19.409 64.635 1.00 19.00 121 ALA C N 1
ATOM 6486 C CA . ALA C 1 123 ? 97.171 20.090 64.779 1.00 20.27 121 ALA C CA 1
ATOM 6487 C C . ALA C 1 123 ? 97.777 20.495 63.433 1.00 20.36 121 ALA C C 1
ATOM 6488 O O . ALA C 1 123 ? 98.256 21.614 63.279 1.00 20.34 121 ALA C O 1
ATOM 6490 N N . GLU C 1 124 ? 97.745 19.596 62.453 1.00 21.08 122 GLU C N 1
ATOM 6491 C CA . GLU C 1 124 ? 98.320 19.896 61.149 1.00 21.35 122 GLU C CA 1
ATOM 6492 C C . GLU C 1 124 ? 97.476 20.843 60.295 1.00 20.87 122 GLU C C 1
ATOM 6493 O O . GLU C 1 124 ? 98.021 21.611 59.505 1.00 20.16 122 GLU C O 1
ATOM 6499 N N . THR C 1 125 ? 96.157 20.797 60.453 1.00 19.56 123 THR C N 1
ATOM 6500 C CA . THR C 1 125 ? 95.276 21.656 59.660 1.00 18.74 123 THR C CA 1
ATOM 6501 C C . THR C 1 125 ? 94.926 22.980 60.334 1.00 19.46 123 THR C C 1
ATOM 6502 O O . THR C 1 125 ? 94.650 23.968 59.655 1.00 19.16 123 THR C O 1
ATOM 6506 N N . GLY C 1 126 ? 94.931 22.998 61.665 1.00 18.90 124 GLY C N 1
ATOM 6507 C CA . GLY C 1 126 ? 94.582 24.210 62.387 1.00 17.16 124 GLY C CA 1
ATOM 6508 C C . GLY C 1 126 ? 93.076 24.307 62.560 1.00 16.27 124 GLY C C 1
ATOM 6509 O O . GLY C 1 126 ? 92.557 25.284 63.102 1.00 17.22 124 GLY C O 1
ATOM 6510 N N . VAL C 1 127 ? 92.370 23.286 62.087 1.00 16.41 125 VAL C N 1
ATOM 6511 C CA . VAL C 1 127 ? 90.915 23.237 62.189 1.00 14.86 125 VAL C CA 1
ATOM 6512 C C . VAL C 1 127 ? 90.521 22.550 63.495 1.00 15.13 125 VAL C C 1
ATOM 6513 O O . VAL C 1 127 ? 90.992 21.454 63.790 1.00 13.87 125 VAL C O 1
ATOM 6517 N N . GLN C 1 128 ? 89.669 23.198 64.282 1.00 13.36 126 GLN C N 1
ATOM 6518 C CA . GLN C 1 128 ? 89.243 22.625 65.553 1.00 14.08 126 GLN C CA 1
ATOM 6519 C C . GLN C 1 128 ? 88.322 21.439 65.299 1.00 14.18 126 GLN C C 1
ATOM 6520 O O . GLN C 1 128 ? 87.463 21.496 64.421 1.00 12.53 126 GLN C O 1
ATOM 6526 N N . VAL C 1 129 ? 88.511 20.372 66.075 1.00 14.31 127 VAL C N 1
ATOM 6527 C CA . VAL C 1 129 ? 87.718 19.156 65.938 1.00 13.94 127 VAL C CA 1
ATOM 6528 C C . VAL C 1 129 ? 87.001 18.748 67.232 1.00 13.85 127 VAL C C 1
ATOM 6529 O O . VAL C 1 129 ? 87.605 18.691 68.308 1.00 13.84 127 VAL C O 1
ATOM 6533 N N . VAL C 1 130 ? 85.703 18.476 67.102 1.00 13.55 128 VAL C N 1
ATOM 6534 C CA . VAL C 1 130 ? 84.845 18.045 68.210 1.00 12.59 128 VAL C CA 1
ATOM 6535 C C . VAL C 1 130 ? 84.541 16.582 67.944 1.00 12.32 128 VAL C C 1
ATOM 6536 O O . VAL C 1 130 ? 84.034 16.240 66.881 1.00 11.84 128 VAL C O 1
ATOM 6548 N N . GLY C 1 132 ? 82.747 12.784 68.693 1.00 12.59 130 GLY C N 1
ATOM 6549 C CA . GLY C 1 132 ? 81.500 12.195 69.150 1.00 14.06 130 GLY C CA 1
ATOM 6550 C C . GLY C 1 132 ? 81.650 10.944 70.002 1.00 15.66 130 GLY C C 1
ATOM 6551 O O . GLY C 1 132 ? 82.737 10.629 70.495 1.00 14.32 130 GLY C O 1
ATOM 6552 N N . ALA C 1 133 ? 80.557 10.210 70.168 1.00 16.37 131 ALA C N 1
ATOM 6553 C CA . ALA C 1 133 ? 80.581 9.009 70.996 1.00 17.04 131 ALA C CA 1
ATOM 6554 C C . ALA C 1 133 ? 79.294 8.190 70.883 1.00 18.20 131 ALA C C 1
ATOM 6555 O O . ALA C 1 133 ? 78.323 8.617 70.260 1.00 16.73 131 ALA C O 1
ATOM 6557 N N . GLY C 1 134 ? 79.305 7.010 71.500 1.00 17.69 132 GLY C N 1
ATOM 6558 C CA . GLY C 1 134 ? 78.144 6.142 71.477 1.00 20.45 132 GLY C CA 1
ATOM 6559 C C . GLY C 1 134 ? 78.257 5.012 70.473 1.00 21.49 132 GLY C C 1
ATOM 6560 O O . GLY C 1 134 ? 79.317 4.797 69.882 1.00 20.58 132 GLY C O 1
ATOM 6561 N N . TYR C 1 135 ? 77.157 4.290 70.277 1.00 20.40 133 TYR C N 1
ATOM 6562 C CA . TYR C 1 135 ? 77.119 3.172 69.343 1.00 21.05 133 TYR C CA 1
ATOM 6563 C C . TYR C 1 135 ? 76.331 3.496 68.079 1.00 20.74 133 TYR C C 1
ATOM 6564 O O . TYR C 1 135 ? 75.378 4.276 68.107 1.00 17.22 133 TYR C O 1
ATOM 6573 N N . TYR C 1 136 ? 76.740 2.880 66.974 1.00 21.93 134 TYR C N 1
ATOM 6574 C CA . TYR C 1 136 ? 76.108 3.100 65.680 1.00 21.80 134 TYR C CA 1
ATOM 6575 C C . TYR C 1 136 ? 75.059 2.033 65.371 1.00 23.15 134 TYR C C 1
ATOM 6576 O O . TYR C 1 136 ? 74.450 1.463 66.279 1.00 21.80 134 TYR C O 1
ATOM 6585 N N . LEU C 1 137 ? 74.844 1.768 64.086 1.00 23.81 135 LEU C N 1
ATOM 6586 C CA . LEU C 1 137 ? 73.861 0.779 63.668 1.00 25.81 135 LEU C CA 1
ATOM 6587 C C . LEU C 1 137 ? 74.220 -0.611 64.187 1.00 27.62 135 LEU C C 1
ATOM 6588 O O . LEU C 1 137 ? 75.396 -0.931 64.369 1.00 27.52 135 LEU C O 1
ATOM 6593 N N . ALA C 1 138 ? 73.197 -1.428 64.421 1.00 29.49 136 ALA C N 1
ATOM 6594 C CA . ALA C 1 138 ? 73.369 -2.784 64.937 1.00 31.67 136 ALA C CA 1
ATOM 6595 C C . ALA C 1 138 ? 74.533 -3.552 64.306 1.00 33.62 136 ALA C C 1
ATOM 6596 O O . ALA C 1 138 ? 75.336 -4.157 65.018 1.00 32.67 136 ALA C O 1
ATOM 6598 N N . SER C 1 139 ? 74.622 -3.521 62.978 1.00 35.17 137 SER C N 1
ATOM 6599 C CA . SER C 1 139 ? 75.676 -4.224 62.248 1.00 36.99 137 SER C CA 1
ATOM 6600 C C . SER C 1 139 ? 77.101 -3.825 62.629 1.00 36.23 137 SER C C 1
ATOM 6601 O O . SER C 1 139 ? 78.024 -4.629 62.522 1.00 36.75 137 SER C O 1
ATOM 6604 N N . SER C 1 140 ? 77.286 -2.585 63.064 1.00 34.50 138 SER C N 1
ATOM 6605 C CA . SER C 1 140 ? 78.617 -2.114 63.422 1.00 32.99 138 SER C CA 1
ATOM 6606 C C . SER C 1 140 ? 78.949 -2.326 64.889 1.00 31.57 138 SER C C 1
ATOM 6607 O O . SER C 1 140 ? 80.103 -2.183 65.290 1.00 30.00 138 SER C O 1
ATOM 6618 N N . PRO C 1 142 ? 80.064 -3.745 68.347 1.00 31.41 140 PRO C N 1
ATOM 6619 C CA . PRO C 1 142 ? 81.011 -4.785 68.742 1.00 31.54 140 PRO C CA 1
ATOM 6620 C C . PRO C 1 142 ? 80.377 -5.881 69.589 1.00 31.76 140 PRO C C 1
ATOM 6621 O O . PRO C 1 142 ? 79.366 -5.675 70.266 1.00 30.97 140 PRO C O 1
ATOM 6625 N N . GLU C 1 143 ? 80.994 -7.051 69.532 1.00 32.48 141 GLU C N 1
ATOM 6626 C CA . GLU C 1 143 ? 80.562 -8.225 70.273 1.00 33.79 141 GLU C CA 1
ATOM 6627 C C . GLU C 1 143 ? 80.131 -7.907 71.713 1.00 33.75 141 GLU C C 1
ATOM 6628 O O . GLU C 1 143 ? 79.119 -8.420 72.199 1.00 32.78 141 GLU C O 1
ATOM 6634 N N . THR C 1 144 ? 80.904 -7.052 72.376 1.00 33.86 142 THR C N 1
ATOM 6635 C CA . THR C 1 144 ? 80.664 -6.657 73.762 1.00 35.05 142 THR C CA 1
ATOM 6636 C C . THR C 1 144 ? 79.392 -5.855 74.049 1.00 35.66 142 THR C C 1
ATOM 6637 O O . THR C 1 144 ? 78.863 -5.906 75.158 1.00 36.22 142 THR C O 1
ATOM 6641 N N . ALA C 1 145 ? 78.904 -5.108 73.065 1.00 35.57 143 ALA C N 1
ATOM 6642 C CA . ALA C 1 145 ? 77.713 -4.281 73.259 1.00 35.08 143 ALA C CA 1
ATOM 6643 C C . ALA C 1 145 ? 76.474 -5.059 73.700 1.00 35.31 143 ALA C C 1
ATOM 6644 O O . ALA C 1 145 ? 75.648 -4.549 74.465 1.00 33.05 143 ALA C O 1
ATOM 6646 N N . ALA C 1 146 ? 76.353 -6.293 73.221 1.00 35.76 144 ALA C N 1
ATOM 6647 C CA . ALA C 1 146 ? 75.215 -7.142 73.547 1.00 36.12 144 ALA C CA 1
ATOM 6648 C C . ALA C 1 146 ? 74.973 -7.314 75.047 1.00 36.53 144 ALA C C 1
ATOM 6649 O O . ALA C 1 146 ? 73.825 -7.398 75.485 1.00 37.63 144 ALA C O 1
ATOM 6651 N N . ARG C 1 147 ? 76.044 -7.363 75.834 1.00 35.53 145 ARG C N 1
ATOM 6652 C CA . ARG C 1 147 ? 75.913 -7.545 77.279 1.00 36.41 145 ARG C CA 1
ATOM 6653 C C . ARG C 1 147 ? 75.642 -6.244 78.025 1.00 35.27 145 ARG C C 1
ATOM 6654 O O . ARG C 1 147 ? 75.284 -6.261 79.201 1.00 36.64 145 ARG C O 1
ATOM 6662 N N . LEU C 1 148 ? 75.816 -5.120 77.340 1.00 32.26 146 LEU C N 1
ATOM 6663 C CA . LEU C 1 148 ? 75.617 -3.811 77.946 1.00 29.86 146 LEU C CA 1
ATOM 6664 C C . LEU C 1 148 ? 74.158 -3.402 78.090 1.00 28.03 146 LEU C C 1
ATOM 6665 O O . LEU C 1 148 ? 73.342 -3.642 77.202 1.00 27.54 146 LEU C O 1
ATOM 6670 N N . SER C 1 149 ? 73.841 -2.781 79.221 1.00 25.44 147 SER C N 1
ATOM 6671 C CA . SER C 1 149 ? 72.497 -2.292 79.478 1.00 23.84 147 SER C CA 1
ATOM 6672 C C . SER C 1 149 ? 72.504 -0.836 79.020 1.00 22.69 147 SER C C 1
ATOM 6673 O O . SER C 1 149 ? 73.568 -0.280 78.722 1.00 19.75 147 SER C O 1
ATOM 6676 N N . ALA C 1 150 ? 71.326 -0.221 78.966 1.00 21.67 148 ALA C N 1
ATOM 6677 C CA . ALA C 1 150 ? 71.214 1.170 78.550 1.00 20.90 148 ALA C CA 1
ATOM 6678 C C . ALA C 1 150 ? 72.065 2.030 79.475 1.00 20.78 148 ALA C C 1
ATOM 6679 O O . ALA C 1 150 ? 72.791 2.917 79.023 1.00 19.72 148 ALA C O 1
ATOM 6681 N N . ASP C 1 151 ? 71.983 1.761 80.775 1.00 20.69 149 ASP C N 1
ATOM 6682 C CA . ASP C 1 151 ? 72.769 2.525 81.734 1.00 20.53 149 ASP C CA 1
ATOM 6683 C C . ASP C 1 151 ? 74.264 2.274 81.567 1.00 20.23 149 ASP C C 1
ATOM 6684 O O . ASP C 1 151 ? 75.070 3.185 81.766 1.00 20.25 149 ASP C O 1
ATOM 6689 N N . ASP C 1 152 ? 74.647 1.049 81.208 1.00 20.29 150 ASP C N 1
ATOM 6690 C CA . ASP C 1 152 ? 76.065 0.752 81.002 1.00 19.00 150 ASP C CA 1
ATOM 6691 C C . ASP C 1 152 ? 76.596 1.608 79.849 1.00 19.44 150 ASP C C 1
ATOM 6692 O O . ASP C 1 152 ? 77.709 2.134 79.908 1.00 19.14 150 ASP C O 1
ATOM 6697 N N . ILE C 1 153 ? 75.791 1.740 78.800 1.00 18.06 151 ILE C N 1
ATOM 6698 C CA . ILE C 1 153 ? 76.170 2.532 77.642 1.00 18.20 151 ILE C CA 1
ATOM 6699 C C . ILE C 1 153 ? 76.264 3.995 78.055 1.00 18.62 151 ILE C C 1
ATOM 6700 O O . ILE C 1 153 ? 77.192 4.700 77.668 1.00 15.67 151 ILE C O 1
ATOM 6705 N N . ALA C 1 154 ? 75.302 4.443 78.855 1.00 18.25 152 ALA C N 1
ATOM 6706 C CA . ALA C 1 154 ? 75.311 5.815 79.337 1.00 19.01 152 ALA C CA 1
ATOM 6707 C C . ALA C 1 154 ? 76.594 6.045 80.137 1.00 18.25 152 ALA C C 1
ATOM 6708 O O . ALA C 1 154 ? 77.259 7.064 79.972 1.00 16.74 152 ALA C O 1
ATOM 6710 N N . ASP C 1 155 ? 76.946 5.094 81.000 1.00 18.97 153 ASP C N 1
ATOM 6711 C CA . ASP C 1 155 ? 78.154 5.241 81.812 1.00 18.56 153 ASP C CA 1
ATOM 6712 C C . ASP C 1 155 ? 79.396 5.419 80.935 1.00 18.52 153 ASP C C 1
ATOM 6713 O O . ASP C 1 155 ? 80.243 6.265 81.219 1.00 18.25 153 ASP C O 1
ATOM 6718 N N . GLU C 1 156 ? 79.509 4.628 79.873 1.00 17.98 154 GLU C N 1
ATOM 6719 C CA . GLU C 1 156 ? 80.670 4.729 78.995 1.00 17.07 154 GLU C CA 1
ATOM 6720 C C . GLU C 1 156 ? 80.781 6.127 78.409 1.00 16.53 154 GLU C C 1
ATOM 6721 O O . GLU C 1 156 ? 81.861 6.706 78.362 1.00 15.96 154 GLU C O 1
ATOM 6727 N N . ILE C 1 157 ? 79.655 6.664 77.960 1.00 15.93 155 ILE C N 1
ATOM 6728 C CA . ILE C 1 157 ? 79.627 7.998 77.371 1.00 16.80 155 ILE C CA 1
ATOM 6729 C C . ILE C 1 157 ? 80.020 9.055 78.403 1.00 14.95 155 ILE C C 1
ATOM 6730 O O . ILE C 1 157 ? 80.815 9.950 78.119 1.00 15.25 155 ILE C O 1
ATOM 6735 N N . VAL C 1 158 ? 79.473 8.945 79.607 1.00 15.36 156 VAL C N 1
ATOM 6736 C CA . VAL C 1 158 ? 79.797 9.893 80.670 1.00 15.18 156 VAL C CA 1
ATOM 6737 C C . VAL C 1 158 ? 81.301 9.916 80.935 1.00 16.22 156 VAL C C 1
ATOM 6738 O O . VAL C 1 158 ? 81.896 10.984 81.106 1.00 14.41 156 VAL C O 1
ATOM 6742 N N . ALA C 1 159 ? 81.906 8.732 80.972 1.00 16.37 157 ALA C N 1
ATOM 6743 C CA . ALA C 1 159 ? 83.338 8.609 81.229 1.00 17.64 157 ALA C CA 1
ATOM 6744 C C . ALA C 1 159 ? 84.172 9.296 80.154 1.00 18.03 157 ALA C C 1
ATOM 6745 O O . ALA C 1 159 ? 85.214 9.879 80.444 1.00 17.17 157 ALA C O 1
ATOM 6747 N N . GLU C 1 160 ? 83.710 9.234 78.910 1.00 18.61 158 GLU C N 1
ATOM 6748 C CA . GLU C 1 160 ? 84.435 9.855 77.810 1.00 18.96 158 GLU C CA 1
ATOM 6749 C C . GLU C 1 160 ? 84.277 11.372 77.824 1.00 17.66 158 GLU C C 1
ATOM 6750 O O . GLU C 1 160 ? 85.121 12.098 77.306 1.00 16.02 158 GLU C O 1
ATOM 6756 N N . ALA C 1 161 ? 83.197 11.851 78.426 1.00 17.34 159 ALA C N 1
ATOM 6757 C CA . ALA C 1 161 ? 82.965 13.287 78.506 1.00 17.14 159 ALA C CA 1
ATOM 6758 C C . ALA C 1 161 ? 83.733 13.881 79.696 1.00 17.67 159 ALA C C 1
ATOM 6759 O O . ALA C 1 161 ? 84.162 15.030 79.654 1.00 14.76 159 ALA C O 1
ATOM 6761 N N . LEU C 1 162 ? 83.923 13.083 80.744 1.00 18.57 160 LEU C N 1
ATOM 6762 C CA . LEU C 1 162 ? 84.615 13.552 81.946 1.00 20.25 160 LEU C CA 1
ATOM 6763 C C . LEU C 1 162 ? 86.073 13.105 82.138 1.00 22.00 160 LEU C C 1
ATOM 6764 O O . LEU C 1 162 ? 86.923 13.906 82.525 1.00 21.69 160 LEU C O 1
ATOM 6769 N N . GLU C 1 163 ? 86.361 11.834 81.870 1.00 24.01 161 GLU C N 1
ATOM 6770 C CA . GLU C 1 163 ? 87.710 11.297 82.061 1.00 25.08 161 GLU C CA 1
ATOM 6771 C C . GLU C 1 163 ? 88.569 11.318 80.802 1.00 25.07 161 GLU C C 1
ATOM 6772 O O . GLU C 1 163 ? 89.576 12.025 80.733 1.00 24.35 161 GLU C O 1
ATOM 6778 N N . GLY C 1 164 ? 88.174 10.532 79.806 1.00 22.26 162 GLY C N 1
ATOM 6779 C CA . GLY C 1 164 ? 88.936 10.473 78.575 1.00 21.30 162 GLY C CA 1
ATOM 6780 C C . GLY C 1 164 ? 88.353 9.453 77.625 1.00 21.25 162 GLY C C 1
ATOM 6781 O O . GLY C 1 164 ? 87.326 8.846 77.915 1.00 19.87 162 GLY C O 1
ATOM 6782 N N . THR C 1 165 ? 89.006 9.243 76.489 1.00 21.56 163 THR C N 1
ATOM 6783 C CA . THR C 1 165 ? 88.481 8.295 75.520 1.00 22.04 163 THR C CA 1
ATOM 6784 C C . THR C 1 165 ? 89.544 7.420 74.871 1.00 23.05 163 THR C C 1
ATOM 6785 O O . THR C 1 165 ? 90.648 7.879 74.575 1.00 21.71 163 THR C O 1
ATOM 6789 N N . ASP C 1 166 ? 89.210 6.150 74.665 1.00 24.75 164 ASP C N 1
ATOM 6790 C CA . ASP C 1 166 ? 90.115 5.234 73.983 1.00 28.50 164 ASP C CA 1
ATOM 6791 C C . ASP C 1 166 ? 91.549 5.275 74.524 1.00 28.34 164 ASP C C 1
ATOM 6792 O O . ASP C 1 166 ? 92.509 5.261 73.749 1.00 28.91 164 ASP C O 1
ATOM 6797 N N . GLY C 1 167 ? 91.690 5.344 75.845 1.00 28.48 165 GLY C N 1
ATOM 6798 C CA . GLY C 1 167 ? 93.012 5.372 76.456 1.00 29.15 165 GLY C CA 1
ATOM 6799 C C . GLY C 1 167 ? 93.773 6.688 76.404 1.00 29.29 165 GLY C C 1
ATOM 6800 O O . GLY C 1 167 ? 94.957 6.737 76.741 1.00 29.49 165 GLY C O 1
ATOM 6801 N N . THR C 1 168 ? 93.106 7.755 75.979 1.00 27.44 166 THR C N 1
ATOM 6802 C CA . THR C 1 168 ? 93.733 9.070 75.897 1.00 25.34 166 THR C CA 1
ATOM 6803 C C . THR C 1 168 ? 92.974 10.024 76.817 1.00 23.81 166 THR C C 1
ATOM 6804 O O . THR C 1 168 ? 91.918 9.671 77.344 1.00 21.80 166 THR C O 1
ATOM 6808 N N . ASP C 1 169 ? 93.501 11.228 77.018 1.00 22.71 167 ASP C N 1
ATOM 6809 C CA . ASP C 1 169 ? 92.810 12.187 77.867 1.00 22.45 167 ASP C CA 1
ATOM 6810 C C . ASP C 1 169 ? 91.914 13.104 77.034 1.00 21.55 167 ASP C C 1
ATOM 6811 O O . ASP C 1 169 ? 91.425 14.124 77.512 1.00 20.28 167 ASP C O 1
ATOM 6816 N N . ALA C 1 170 ? 91.698 12.725 75.779 1.00 19.19 168 ALA C N 1
ATOM 6817 C CA . ALA C 1 170 ? 90.831 13.491 74.892 1.00 18.15 168 ALA C CA 1
ATOM 6818 C C . ALA C 1 170 ? 89.393 13.187 75.311 1.00 17.04 168 ALA C C 1
ATOM 6819 O O . ALA C 1 170 ? 89.039 12.029 75.521 1.00 17.97 168 ALA C O 1
ATOM 6821 N N . ARG C 1 171 ? 88.568 14.219 75.432 1.00 16.30 169 ARG C N 1
ATOM 6822 C CA . ARG C 1 171 ? 87.179 14.020 75.831 1.00 14.87 169 ARG C CA 1
ATOM 6823 C C . ARG C 1 171 ? 86.214 14.452 74.737 1.00 13.73 169 ARG C C 1
ATOM 6824 O O . ARG C 1 171 ? 86.539 15.320 73.930 1.00 12.11 169 ARG C O 1
ATOM 6832 N N . ILE C 1 172 ? 85.029 13.844 74.723 1.00 13.69 170 ILE C N 1
ATOM 6833 C CA . ILE C 1 172 ? 84.017 14.143 73.714 1.00 14.54 170 ILE C CA 1
ATOM 6834 C C . ILE C 1 172 ? 83.309 15.466 73.951 1.00 14.21 170 ILE C C 1
ATOM 6835 O O . ILE C 1 172 ? 83.239 15.954 75.080 1.00 14.16 170 ILE C O 1
ATOM 6840 N N . GLY C 1 173 ? 82.781 16.040 72.875 1.00 13.07 171 GLY C N 1
ATOM 6841 C CA . GLY C 1 173 ? 82.077 17.302 72.982 1.00 14.99 171 GLY C CA 1
ATOM 6842 C C . GLY C 1 173 ? 80.642 17.166 72.506 1.00 14.99 171 GLY C C 1
ATOM 6843 O O . GLY C 1 173 ? 79.868 18.118 72.549 1.00 14.63 171 GLY C O 1
ATOM 6844 N N . LEU C 1 174 ? 80.292 15.964 72.062 1.00 15.96 172 LEU C N 1
ATOM 6845 C CA . LEU C 1 174 ? 78.960 15.671 71.551 1.00 19.57 172 LEU C CA 1
ATOM 6846 C C . LEU C 1 174 ? 78.693 14.185 71.741 1.00 19.29 172 LEU C C 1
ATOM 6847 O O . LEU C 1 174 ? 79.599 13.370 71.648 1.00 16.64 172 LEU C O 1
ATOM 6852 N N . ILE C 1 175 ? 77.459 13.827 72.039 1.00 20.27 173 ILE C N 1
ATOM 6853 C CA . ILE C 1 175 ? 77.129 12.421 72.172 1.00 20.40 173 ILE C CA 1
ATOM 6854 C C . ILE C 1 175 ? 76.646 12.192 70.760 1.00 23.68 173 ILE C C 1
ATOM 6855 O O . ILE C 1 175 ? 75.509 12.536 70.435 1.00 20.07 173 ILE C O 1
ATOM 6860 N N . GLY C 1 176 ? 77.456 11.615 69.883 1.00 26.42 174 GLY C N 1
ATOM 6861 C CA . GLY C 1 176 ? 76.905 11.581 68.545 1.00 29.95 174 GLY C CA 1
ATOM 6862 C C . GLY C 1 176 ? 76.965 10.621 67.383 1.00 30.82 174 GLY C C 1
ATOM 6863 O O . GLY C 1 176 ? 77.964 9.971 67.082 1.00 31.37 174 GLY C O 1
ATOM 6864 N N . GLU C 1 177 ? 75.834 10.633 66.681 1.00 30.56 175 GLU C N 1
ATOM 6865 C CA . GLU C 1 177 ? 75.596 9.814 65.512 1.00 23.47 175 GLU C CA 1
ATOM 6866 C C . GLU C 1 177 ? 75.300 8.410 66.036 1.00 20.70 175 GLU C C 1
ATOM 6867 O O . GLU C 1 177 ? 75.987 7.433 65.726 1.00 18.60 175 GLU C O 1
ATOM 6873 N N . ILE C 1 178 ? 74.259 8.354 66.866 1.00 15.50 176 ILE C N 1
ATOM 6874 C CA . ILE C 1 178 ? 73.757 7.123 67.471 1.00 16.97 176 ILE C CA 1
ATOM 6875 C C . ILE C 1 178 ? 72.961 6.451 66.361 1.00 16.34 176 ILE C C 1
ATOM 6876 O O . ILE C 1 178 ? 72.130 7.093 65.719 1.00 16.15 176 ILE C O 1
ATOM 6881 N N . GLY C 1 179 ? 73.208 5.169 66.133 1.00 18.83 177 GLY C N 1
ATOM 6882 C CA . GLY C 1 179 ? 72.524 4.478 65.056 1.00 19.13 177 GLY C CA 1
ATOM 6883 C C . GLY C 1 179 ? 71.094 4.007 65.251 1.00 19.78 177 GLY C C 1
ATOM 6884 O O . GLY C 1 179 ? 70.778 3.272 66.184 1.00 18.49 177 GLY C O 1
ATOM 6885 N N . VAL C 1 180 ? 70.227 4.443 64.346 1.00 19.21 178 VAL C N 1
ATOM 6886 C CA . VAL C 1 180 ? 68.827 4.044 64.346 1.00 19.65 178 VAL C CA 1
ATOM 6887 C C . VAL C 1 180 ? 68.551 3.636 62.900 1.00 20.03 178 VAL C C 1
ATOM 6888 O O . VAL C 1 180 ? 68.570 4.476 62.003 1.00 19.38 178 VAL C O 1
ATOM 6892 N N . SER C 1 181 ? 68.331 2.347 62.669 1.00 21.01 179 SER C N 1
ATOM 6893 C CA . SER C 1 181 ? 68.059 1.864 61.319 1.00 21.84 179 SER C CA 1
ATOM 6894 C C . SER C 1 181 ? 66.557 1.877 61.049 1.00 22.98 179 SER C C 1
ATOM 6895 O O . SER C 1 181 ? 65.757 2.158 61.945 1.00 20.88 179 SER C O 1
ATOM 6898 N N . SER C 1 182 ? 66.174 1.567 59.816 1.00 22.92 180 SER C N 1
ATOM 6899 C CA . SER C 1 182 ? 64.762 1.548 59.465 1.00 24.40 180 SER C CA 1
ATOM 6900 C C . SER C 1 182 ? 64.040 0.461 60.256 1.00 24.61 180 SER C C 1
ATOM 6901 O O . SER C 1 182 ? 62.814 0.482 60.374 1.00 23.01 180 SER C O 1
ATOM 6904 N N . ASP C 1 183 ? 64.807 -0.485 60.798 1.00 25.38 181 ASP C N 1
ATOM 6905 C CA . ASP C 1 183 ? 64.241 -1.572 61.596 1.00 26.59 181 ASP C CA 1
ATOM 6906 C C . ASP C 1 183 ? 64.175 -1.194 63.077 1.00 27.10 181 ASP C C 1
ATOM 6907 O O . ASP C 1 183 ? 63.509 -1.864 63.865 1.00 26.42 181 ASP C O 1
ATOM 6912 N N . PHE C 1 184 ? 64.870 -0.120 63.446 1.00 27.68 182 PHE C N 1
ATOM 6913 C CA . PHE C 1 184 ? 64.902 0.363 64.829 1.00 27.79 182 PHE C CA 1
ATOM 6914 C C . PHE C 1 184 ? 64.915 -0.824 65.790 1.00 26.99 182 PHE C C 1
ATOM 6915 O O . PHE C 1 184 ? 64.010 -0.987 66.610 1.00 25.22 182 PHE C O 1
ATOM 6923 N N . THR C 1 185 ? 65.952 -1.649 65.675 1.00 26.53 183 THR C N 1
ATOM 6924 C CA . THR C 1 185 ? 66.088 -2.846 66.495 1.00 26.18 183 THR C CA 1
ATOM 6925 C C . THR C 1 185 ? 66.164 -2.567 67.992 1.00 26.25 183 THR C C 1
ATOM 6926 O O . THR C 1 185 ? 66.423 -1.442 68.421 1.00 23.76 183 THR C O 1
ATOM 6930 N N . ALA C 1 186 ? 65.942 -3.615 68.779 1.00 25.33 184 ALA C N 1
ATOM 6931 C CA . ALA C 1 186 ? 65.992 -3.517 70.231 1.00 26.38 184 ALA C CA 1
ATOM 6932 C C . ALA C 1 186 ? 67.360 -3.013 70.684 1.00 26.74 184 ALA C C 1
ATOM 6933 O O . ALA C 1 186 ? 67.455 -2.230 71.625 1.00 25.07 184 ALA C O 1
ATOM 6935 N N . GLU C 1 187 ? 68.413 -3.470 70.006 1.00 27.48 185 GLU C N 1
ATOM 6936 C CA . GLU C 1 187 ? 69.788 -3.070 70.321 1.00 27.73 185 GLU C CA 1
ATOM 6937 C C . GLU C 1 187 ? 69.935 -1.566 70.125 1.00 25.54 185 GLU C C 1
ATOM 6938 O O . GLU C 1 187 ? 70.514 -0.864 70.953 1.00 21.77 185 GLU C O 1
ATOM 6944 N N . GLU C 1 188 ? 69.417 -1.089 68.999 1.00 22.77 186 GLU C N 1
ATOM 6945 C CA . GLU C 1 188 ? 69.496 0.321 68.651 1.00 22.66 186 GLU C CA 1
ATOM 6946 C C . GLU C 1 188 ? 68.692 1.175 69.620 1.00 20.99 186 GLU C C 1
ATOM 6947 O O . GLU C 1 188 ? 69.127 2.262 70.004 1.00 19.79 186 GLU C O 1
ATOM 6953 N N . GLU C 1 189 ? 67.533 0.674 70.035 1.00 20.63 187 GLU C N 1
ATOM 6954 C CA . GLU C 1 189 ? 66.695 1.405 70.977 1.00 22.26 187 GLU C CA 1
ATOM 6955 C C . GLU C 1 189 ? 67.411 1.498 72.316 1.00 21.77 187 GLU C C 1
ATOM 6956 O O . GLU C 1 189 ? 67.369 2.536 72.983 1.00 17.56 187 GLU C O 1
ATOM 6962 N N . LYS C 1 190 ? 68.049 0.399 72.708 1.00 20.49 188 LYS C N 1
ATOM 6963 C CA . LYS C 1 190 ? 68.780 0.349 73.968 1.00 22.41 188 LYS C CA 1
ATOM 6964 C C . LYS C 1 190 ? 69.907 1.365 73.881 1.00 22.08 188 LYS C C 1
ATOM 6965 O O . LYS C 1 190 ? 70.167 2.108 74.830 1.00 20.98 188 LYS C O 1
ATOM 6971 N N . SER C 1 191 ? 70.571 1.386 72.727 1.00 21.65 189 SER C N 1
ATOM 6972 C CA . SER C 1 191 ? 71.671 2.306 72.481 1.00 19.87 189 SER C CA 1
ATOM 6973 C C . SER C 1 191 ? 71.215 3.761 72.556 1.00 20.33 189 SER C C 1
ATOM 6974 O O . SER C 1 191 ? 71.889 4.596 73.161 1.00 20.58 189 SER C O 1
ATOM 6977 N N . LEU C 1 192 ? 70.066 4.057 71.954 1.00 19.01 190 LEU C N 1
ATOM 6978 C CA . LEU C 1 192 ? 69.534 5.418 71.954 1.00 19.06 190 LEU C CA 1
ATOM 6979 C C . LEU C 1 192 ? 69.091 5.853 73.350 1.00 18.77 190 LEU C C 1
ATOM 6980 O O . LEU C 1 192 ? 69.273 7.008 73.727 1.00 17.46 190 LEU C O 1
ATOM 6985 N N . ARG C 1 193 ? 68.503 4.939 74.115 1.00 18.96 191 ARG C N 1
ATOM 6986 C CA . ARG C 1 193 ? 68.072 5.279 75.471 1.00 20.87 191 ARG C CA 1
ATOM 6987 C C . ARG C 1 193 ? 69.307 5.609 76.312 1.00 21.08 191 ARG C C 1
ATOM 6988 O O . ARG C 1 193 ? 69.272 6.498 77.163 1.00 20.56 191 ARG C O 1
ATOM 6996 N N . GLY C 1 194 ? 70.398 4.893 76.053 1.00 19.80 192 GLY C N 1
ATOM 6997 C CA . GLY C 1 194 ? 71.630 5.134 76.781 1.00 19.84 192 GLY C CA 1
ATOM 6998 C C . GLY C 1 194 ? 72.201 6.497 76.431 1.00 19.15 192 GLY C C 1
ATOM 6999 O O . GLY C 1 194 ? 72.708 7.215 77.290 1.00 17.04 192 GLY C O 1
ATOM 7000 N N . ALA C 1 195 ? 72.121 6.851 75.153 1.00 18.09 193 ALA C N 1
ATOM 7001 C CA . ALA C 1 195 ? 72.625 8.132 74.679 1.00 16.95 193 ALA C CA 1
ATOM 7002 C C . ALA C 1 195 ? 71.806 9.272 75.275 1.00 16.09 193 ALA C C 1
ATOM 7003 O O . ALA C 1 195 ? 72.351 10.308 75.655 1.00 14.94 193 ALA C O 1
ATOM 7005 N N . ALA C 1 196 ? 70.493 9.072 75.347 1.00 14.96 194 ALA C N 1
ATOM 7006 C CA . ALA C 1 196 ? 69.589 10.087 75.880 1.00 15.74 194 ALA C CA 1
ATOM 7007 C C . ALA C 1 196 ? 69.828 10.296 77.363 1.00 16.25 194 ALA C C 1
ATOM 7008 O O . ALA C 1 196 ? 69.795 11.429 77.853 1.00 17.13 194 ALA C O 1
ATOM 7010 N N . ARG C 1 197 ? 70.068 9.207 78.084 1.00 16.89 195 ARG C N 1
ATOM 7011 C CA . ARG C 1 197 ? 70.322 9.323 79.515 1.00 17.73 195 ARG C CA 1
ATOM 7012 C C . ARG C 1 197 ? 71.662 10.012 79.730 1.00 17.15 195 ARG C C 1
ATOM 7013 O O . ARG C 1 197 ? 71.842 10.759 80.696 1.00 16.28 195 ARG C O 1
ATOM 7021 N N . ALA C 1 198 ? 72.594 9.779 78.812 1.00 16.91 196 ALA C N 1
ATOM 7022 C CA . ALA C 1 198 ? 73.909 10.398 78.896 1.00 14.84 196 ALA C CA 1
ATOM 7023 C C . ALA C 1 198 ? 73.779 11.892 78.607 1.00 13.51 196 ALA C C 1
ATOM 7024 O O . ALA C 1 198 ? 74.511 12.713 79.173 1.00 11.42 196 ALA C O 1
ATOM 7026 N N . GLN C 1 199 ? 72.850 12.242 77.719 1.00 13.64 197 GLN C N 1
ATOM 7027 C CA . GLN C 1 199 ? 72.630 13.641 77.370 1.00 14.74 197 GLN C CA 1
ATOM 7028 C C . GLN C 1 199 ? 72.193 14.386 78.625 1.00 14.76 197 GLN C C 1
ATOM 7029 O O . GLN C 1 199 ? 72.632 15.503 78.882 1.00 14.00 197 GLN C O 1
ATOM 7035 N N . VAL C 1 200 ? 71.319 13.755 79.400 1.00 14.44 198 VAL C N 1
ATOM 7036 C CA . VAL C 1 200 ? 70.820 14.350 80.638 1.00 16.14 198 VAL C CA 1
ATOM 7037 C C . VAL C 1 200 ? 71.939 14.466 81.663 1.00 15.46 198 VAL C C 1
ATOM 7038 O O . VAL C 1 200 ? 72.114 15.505 82.294 1.00 14.12 198 VAL C O 1
ATOM 7042 N N . ARG C 1 201 ? 72.704 13.394 81.820 1.00 15.53 199 ARG C N 1
ATOM 7043 C CA . ARG C 1 201 ? 73.789 13.392 82.790 1.00 16.39 199 ARG C CA 1
ATOM 7044 C C . ARG C 1 201 ? 74.950 14.323 82.446 1.00 15.96 199 ARG C C 1
ATOM 7045 O O . ARG C 1 201 ? 75.471 15.007 83.325 1.00 13.08 199 ARG C O 1
ATOM 7053 N N . THR C 1 202 ? 75.345 14.368 81.174 1.00 15.52 200 THR C N 1
ATOM 7054 C CA . THR C 1 202 ? 76.474 15.206 80.765 1.00 14.70 200 THR C CA 1
ATOM 7055 C C . THR C 1 202 ? 76.150 16.628 80.305 1.00 15.15 200 THR C C 1
ATOM 7056 O O . THR C 1 202 ? 77.016 17.504 80.355 1.00 12.63 200 THR C O 1
ATOM 7060 N N . GLY C 1 203 ? 74.925 16.853 79.836 1.00 14.33 201 GLY C N 1
ATOM 7061 C CA . GLY C 1 203 ? 74.559 18.177 79.356 1.00 15.60 201 GLY C CA 1
ATOM 7062 C C . GLY C 1 203 ? 75.129 18.488 77.977 1.00 14.97 201 GLY C C 1
ATOM 7063 O O . GLY C 1 203 ? 75.125 19.643 77.533 1.00 14.87 201 GLY C O 1
ATOM 7064 N N . LEU C 1 204 ? 75.611 17.456 77.287 1.00 14.47 202 LEU C N 1
ATOM 7065 C CA . LEU C 1 204 ? 76.182 17.613 75.947 1.00 15.45 202 LEU C CA 1
ATOM 7066 C C . LEU C 1 204 ? 75.120 17.425 74.863 1.00 15.18 202 LEU C C 1
ATOM 7067 O O . LEU C 1 204 ? 74.113 16.753 75.086 1.00 14.94 202 LEU C O 1
ATOM 7072 N N . PRO C 1 205 ? 75.336 18.002 73.667 1.00 14.84 203 PRO C N 1
ATOM 7073 C CA . PRO C 1 205 ? 74.338 17.840 72.602 1.00 13.85 203 PRO C CA 1
ATOM 7074 C C . PRO C 1 205 ? 74.232 16.365 72.207 1.00 13.42 203 PRO C C 1
ATOM 7075 O O . PRO C 1 205 ? 75.177 15.594 72.404 1.00 13.35 203 PRO C O 1
ATOM 7079 N N . LEU C 1 206 ? 73.091 15.989 71.634 1.00 14.04 204 LEU C N 1
ATOM 7080 C CA . LEU C 1 206 ? 72.839 14.614 71.207 1.00 13.50 204 LEU C CA 1
ATOM 7081 C C . LEU C 1 206 ? 72.560 14.559 69.709 1.00 13.97 204 LEU C C 1
ATOM 7082 O O . LEU C 1 206 ? 71.674 15.245 69.219 1.00 14.32 204 LEU C O 1
ATOM 7095 N N . VAL C 1 208 ? 71.572 12.132 66.463 1.00 14.04 206 VAL C N 1
ATOM 7096 C CA . VAL C 1 208 ? 71.030 10.844 66.074 1.00 13.47 206 VAL C CA 1
ATOM 7097 C C . VAL C 1 208 ? 70.966 10.590 64.567 1.00 14.58 206 VAL C C 1
ATOM 7098 O O . VAL C 1 208 ? 70.412 11.390 63.803 1.00 12.64 206 VAL C O 1
ATOM 7102 N N . HIS C 1 209 ? 71.547 9.464 64.164 1.00 14.25 207 HIS C N 1
ATOM 7103 C CA . HIS C 1 209 ? 71.559 9.029 62.776 1.00 13.89 207 HIS C CA 1
ATOM 7104 C C . HIS C 1 209 ? 70.162 8.516 62.458 1.00 13.05 207 HIS C C 1
ATOM 7105 O O . HIS C 1 209 ? 69.638 7.657 63.152 1.00 10.24 207 HIS C O 1
ATOM 7112 N N . LEU C 1 210 ? 69.559 9.051 61.403 1.00 14.34 208 LEU C N 1
ATOM 7113 C CA . LEU C 1 210 ? 68.227 8.619 60.969 1.00 16.01 208 LEU C CA 1
ATOM 7114 C C . LEU C 1 210 ? 68.329 7.851 59.661 1.00 15.77 208 LEU C C 1
ATOM 7115 O O . LEU C 1 210 ? 69.251 8.053 58.882 1.00 12.02 208 LEU C O 1
ATOM 7120 N N . PRO C 1 211 ? 67.483 6.927 59.527 1.00 17.19 209 PRO C N 1
ATOM 7121 C CA . PRO C 1 211 ? 67.221 6.346 58.209 1.00 21.09 209 PRO C CA 1
ATOM 7122 C C . PRO C 1 211 ? 66.431 7.292 57.294 1.00 23.35 209 PRO C C 1
ATOM 7123 O O . PRO C 1 211 ? 65.218 7.347 57.450 1.00 33.32 209 PRO C O 1
ATOM 7127 N N . GLY C 1 212 ? 67.226 8.175 56.752 1.00 24.46 210 GLY C N 1
ATOM 7128 C CA . GLY C 1 212 ? 66.680 9.276 55.946 1.00 19.07 210 GLY C CA 1
ATOM 7129 C C . GLY C 1 212 ? 65.482 9.082 55.016 1.00 19.99 210 GLY C C 1
ATOM 7130 O O . GLY C 1 212 ? 64.558 9.923 54.971 1.00 20.01 210 GLY C O 1
ATOM 7131 N N . TRP C 1 213 ? 65.459 7.877 54.367 1.00 18.84 211 TRP C N 1
ATOM 7132 C CA . TRP C 1 213 ? 64.390 7.658 53.398 1.00 20.19 211 TRP C CA 1
ATOM 7133 C C . TRP C 1 213 ? 63.170 7.123 54.118 1.00 20.23 211 TRP C C 1
ATOM 7134 O O . TRP C 1 213 ? 62.197 6.790 53.479 1.00 18.20 211 TRP C O 1
ATOM 7145 N N . PHE C 1 214 ? 63.225 7.049 55.447 1.00 18.89 212 PHE C N 1
ATOM 7146 C CA . PHE C 1 214 ? 62.070 6.595 56.219 1.00 20.27 212 PHE C CA 1
ATOM 7147 C C . PHE C 1 214 ? 61.562 7.773 57.061 1.00 20.09 212 PHE C C 1
ATOM 7148 O O . PHE C 1 214 ? 62.038 8.896 56.890 1.00 19.59 212 PHE C O 1
ATOM 7156 N N . ARG C 1 215 ? 60.606 7.540 57.956 1.00 18.79 213 ARG C N 1
ATOM 7157 C CA . ARG C 1 215 ? 60.051 8.630 58.758 1.00 20.15 213 ARG C CA 1
ATOM 7158 C C . ARG C 1 215 ? 59.925 8.246 60.234 1.00 20.15 213 ARG C C 1
ATOM 7159 O O . ARG C 1 215 ? 58.824 8.176 60.778 1.00 19.18 213 ARG C O 1
ATOM 7167 N N . LEU C 1 216 ? 61.058 8.003 60.878 1.00 19.62 214 LEU C N 1
ATOM 7168 C CA . LEU C 1 216 ? 61.069 7.606 62.280 1.00 18.97 214 LEU C CA 1
ATOM 7169 C C . LEU C 1 216 ? 61.501 8.731 63.215 1.00 18.36 214 LEU C C 1
ATOM 7170 O O . LEU C 1 216 ? 61.619 8.524 64.425 1.00 16.70 214 LEU C O 1
ATOM 7175 N N . ALA C 1 217 ? 61.715 9.920 62.660 1.00 16.92 215 ALA C N 1
ATOM 7176 C CA . ALA C 1 217 ? 62.172 11.058 63.455 1.00 16.77 215 ALA C CA 1
ATOM 7177 C C . ALA C 1 217 ? 61.297 11.428 64.653 1.00 16.78 215 ALA C C 1
ATOM 7178 O O . ALA C 1 217 ? 61.823 11.781 65.708 1.00 15.51 215 ALA C O 1
ATOM 7180 N N . HIS C 1 218 ? 59.975 11.367 64.498 1.00 16.98 216 HIS C N 1
ATOM 7181 C CA . HIS C 1 218 ? 59.084 11.700 65.607 1.00 18.23 216 HIS C CA 1
ATOM 7182 C C . HIS C 1 218 ? 59.122 10.618 66.688 1.00 18.62 216 HIS C C 1
ATOM 7183 O O . HIS C 1 218 ? 59.008 10.917 67.878 1.00 16.89 216 HIS C O 1
ATOM 7190 N N . ARG C 1 219 ? 59.298 9.363 66.281 1.00 20.21 217 ARG C N 1
ATOM 7191 C CA . ARG C 1 219 ? 59.380 8.278 67.252 1.00 21.74 217 ARG C CA 1
ATOM 7192 C C . ARG C 1 219 ? 60.716 8.422 67.979 1.00 21.03 217 ARG C C 1
ATOM 7193 O O . ARG C 1 219 ? 60.818 8.170 69.182 1.00 18.80 217 ARG C O 1
ATOM 7201 N N . VAL C 1 220 ? 61.740 8.835 67.239 1.00 19.07 218 VAL C N 1
ATOM 7202 C CA . VAL C 1 220 ? 63.054 9.039 67.825 1.00 17.76 218 VAL C CA 1
ATOM 7203 C C . VAL C 1 220 ? 62.957 10.132 68.894 1.00 16.68 218 VAL C C 1
ATOM 7204 O O . VAL C 1 220 ? 63.399 9.940 70.023 1.00 13.71 218 VAL C O 1
ATOM 7208 N N . LEU C 1 221 ? 62.368 11.274 68.548 1.00 16.22 219 LEU C N 1
ATOM 7209 C CA . LEU C 1 221 ? 62.232 12.360 69.519 1.00 15.61 219 LEU C CA 1
ATOM 7210 C C . LEU C 1 221 ? 61.360 11.960 70.709 1.00 16.02 219 LEU C C 1
ATOM 7211 O O . LEU C 1 221 ? 61.601 12.407 71.833 1.00 15.10 219 LEU C O 1
ATOM 7216 N N . ASP C 1 222 ? 60.349 11.127 70.476 1.00 16.80 220 ASP C N 1
ATOM 7217 C CA . ASP C 1 222 ? 59.488 10.696 71.578 1.00 17.52 220 ASP C CA 1
ATOM 7218 C C . ASP C 1 222 ? 60.337 9.960 72.607 1.00 17.02 220 ASP C C 1
ATOM 7219 O O . ASP C 1 222 ? 60.181 10.152 73.809 1.00 15.37 220 ASP C O 1
ATOM 7224 N N . LEU C 1 223 ? 61.226 9.101 72.128 1.00 17.44 221 LEU C N 1
ATOM 7225 C CA . LEU C 1 223 ? 62.074 8.326 73.023 1.00 19.30 221 LEU C CA 1
ATOM 7226 C C . LEU C 1 223 ? 63.055 9.222 73.775 1.00 18.41 221 LEU C C 1
ATOM 7227 O O . LEU C 1 223 ? 63.221 9.089 74.991 1.00 18.36 221 LEU C O 1
ATOM 7232 N N . VAL C 1 224 ? 63.693 10.140 73.058 1.00 17.39 222 VAL C N 1
ATOM 7233 C CA . VAL C 1 224 ? 64.645 11.060 73.671 1.00 19.06 222 VAL C CA 1
ATOM 7234 C C . VAL C 1 224 ? 63.958 11.875 74.765 1.00 19.84 222 VAL C C 1
ATOM 7235 O O . VAL C 1 224 ? 64.456 11.995 75.886 1.00 16.42 222 VAL C O 1
ATOM 7239 N N . GLU C 1 225 ? 62.807 12.433 74.409 1.00 20.49 223 GLU C N 1
ATOM 7240 C CA . GLU C 1 225 ? 62.006 13.242 75.307 1.00 24.00 223 GLU C CA 1
ATOM 7241 C C . GLU C 1 225 ? 61.571 12.415 76.520 1.00 24.28 223 GLU C C 1
ATOM 7242 O O . GLU C 1 225 ? 61.562 12.903 77.645 1.00 24.92 223 GLU C O 1
ATOM 7248 N N . GLU C 1 226 ? 61.228 11.157 76.270 1.00 24.09 224 GLU C N 1
ATOM 7249 C CA . GLU C 1 226 ? 60.792 10.225 77.306 1.00 26.24 224 GLU C CA 1
ATOM 7250 C C . GLU C 1 226 ? 61.904 9.986 78.332 1.00 25.95 224 GLU C C 1
ATOM 7251 O O . GLU C 1 226 ? 61.644 9.836 79.530 1.00 24.51 224 GLU C O 1
ATOM 7257 N N . GLU C 1 227 ? 63.142 9.945 77.852 1.00 23.03 225 GLU C N 1
ATOM 7258 C CA . GLU C 1 227 ? 64.294 9.729 78.712 1.00 21.82 225 GLU C CA 1
ATOM 7259 C C . GLU C 1 227 ? 64.705 11.025 79.398 1.00 21.85 225 GLU C C 1
ATOM 7260 O O . GLU C 1 227 ? 65.688 11.067 80.137 1.00 23.45 225 GLU C O 1
ATOM 7266 N N . GLY C 1 228 ? 63.946 12.085 79.142 1.00 20.89 226 GLY C N 1
ATOM 7267 C CA . GLY C 1 228 ? 64.227 13.366 79.761 1.00 21.18 226 GLY C CA 1
ATOM 7268 C C . GLY C 1 228 ? 65.293 14.217 79.098 1.00 20.66 226 GLY C C 1
ATOM 7269 O O . GLY C 1 228 ? 65.675 15.254 79.642 1.00 20.21 226 GLY C O 1
ATOM 7270 N N . ALA C 1 229 ? 65.771 13.806 77.928 1.00 20.52 227 ALA C N 1
ATOM 7271 C CA . ALA C 1 229 ? 66.808 14.574 77.240 1.00 20.21 227 ALA C CA 1
ATOM 7272 C C . ALA C 1 229 ? 66.260 15.876 76.667 1.00 20.45 227 ALA C C 1
ATOM 7273 O O . ALA C 1 229 ? 65.048 16.036 76.515 1.00 19.91 227 ALA C O 1
ATOM 7275 N N . ASP C 1 230 ? 67.170 16.795 76.347 1.00 19.87 228 ASP C N 1
ATOM 7276 C CA . ASP C 1 230 ? 66.824 18.114 75.824 1.00 18.81 228 ASP C CA 1
ATOM 7277 C C . ASP C 1 230 ? 66.697 18.130 74.301 1.00 18.90 228 ASP C C 1
ATOM 7278 O O . ASP C 1 230 ? 67.705 18.122 73.581 1.00 15.02 228 ASP C O 1
ATOM 7283 N N . LEU C 1 231 ? 65.463 18.175 73.809 1.00 17.84 229 LEU C N 1
ATOM 7284 C CA . LEU C 1 231 ? 65.232 18.184 72.369 1.00 18.33 229 LEU C CA 1
ATOM 7285 C C . LEU C 1 231 ? 65.861 19.381 71.655 1.00 17.68 229 LEU C C 1
ATOM 7286 O O . LEU C 1 231 ? 66.238 19.275 70.488 1.00 13.52 229 LEU C O 1
ATOM 7291 N N . ARG C 1 232 ? 65.990 20.515 72.344 1.00 17.69 230 ARG C N 1
ATOM 7292 C CA . ARG C 1 232 ? 66.577 21.694 71.708 1.00 18.71 230 ARG C CA 1
ATOM 7293 C C . ARG C 1 232 ? 68.083 21.583 71.498 1.00 17.61 230 ARG C C 1
ATOM 7294 O O . ARG C 1 232 ? 68.719 22.496 70.972 1.00 14.99 230 ARG C O 1
ATOM 7302 N N . HIS C 1 233 ? 68.654 20.458 71.908 1.00 16.56 231 HIS C N 1
ATOM 7303 C CA . HIS C 1 233 ? 70.074 20.223 71.714 1.00 17.19 231 HIS C CA 1
ATOM 7304 C C . HIS C 1 233 ? 70.256 18.811 71.163 1.00 15.68 231 HIS C C 1
ATOM 7305 O O . HIS C 1 233 ? 71.282 18.157 71.358 1.00 16.18 231 HIS C O 1
ATOM 7312 N N . THR C 1 234 ? 69.216 18.355 70.472 1.00 15.62 232 THR C N 1
ATOM 7313 C CA . THR C 1 234 ? 69.216 17.054 69.824 1.00 14.87 232 THR C CA 1
ATOM 7314 C C . THR C 1 234 ? 69.250 17.386 68.332 1.00 14.77 232 THR C C 1
ATOM 7315 O O . THR C 1 234 ? 68.511 18.256 67.863 1.00 11.28 232 THR C O 1
ATOM 7319 N N . VAL C 1 235 ? 70.134 16.714 67.606 1.00 11.35 233 VAL C N 1
ATOM 7320 C CA . VAL C 1 235 ? 70.282 16.929 66.175 1.00 11.72 233 VAL C CA 1
ATOM 7321 C C . VAL C 1 235 ? 69.833 15.691 65.413 1.00 12.32 233 VAL C C 1
ATOM 7322 O O . VAL C 1 235 ? 70.326 14.589 65.661 1.00 12.23 233 VAL C O 1
ATOM 7326 N N . LEU C 1 236 ? 68.892 15.886 64.495 1.00 12.31 234 LEU C N 1
ATOM 7327 C CA . LEU C 1 236 ? 68.377 14.808 63.661 1.00 13.22 234 LEU C CA 1
ATOM 7328 C C . LEU C 1 236 ? 69.135 14.806 62.327 1.00 13.47 234 LEU C C 1
ATOM 7329 O O . LEU C 1 236 ? 68.925 15.675 61.473 1.00 11.94 234 LEU C O 1
ATOM 7334 N N . CYS C 1 237 ? 70.015 13.821 62.169 1.00 13.37 235 CYS C N 1
ATOM 7335 C CA . CYS C 1 237 ? 70.832 13.669 60.969 1.00 12.06 235 CYS C CA 1
ATOM 7336 C C . CYS C 1 237 ? 70.075 13.148 59.755 1.00 12.86 235 CYS C C 1
ATOM 7337 O O . CYS C 1 237 ? 69.014 12.538 59.882 1.00 11.78 235 CYS C O 1
ATOM 7340 N N . HIS C 1 238 ? 70.662 13.392 58.585 1.00 13.21 236 HIS C N 1
ATOM 7341 C CA . HIS C 1 238 ? 70.153 12.924 57.293 1.00 14.95 236 HIS C CA 1
ATOM 7342 C C . HIS C 1 238 ? 68.725 13.298 56.935 1.00 15.15 236 HIS C C 1
ATOM 7343 O O . HIS C 1 238 ? 67.909 12.437 56.601 1.00 13.80 236 HIS C O 1
ATOM 7358 N N . ASN C 1 240 ? 68.015 15.354 54.410 1.00 12.90 238 ASN C N 1
ATOM 7359 C CA . ASN C 1 240 ? 67.925 15.569 52.969 1.00 13.05 238 ASN C CA 1
ATOM 7360 C C . ASN C 1 240 ? 66.840 14.764 52.236 1.00 15.08 238 ASN C C 1
ATOM 7361 O O . ASN C 1 240 ? 65.990 15.347 51.564 1.00 16.00 238 ASN C O 1
ATOM 7366 N N . PRO C 1 241 ? 66.840 13.424 52.370 1.00 15.20 239 PRO C N 1
ATOM 7367 C CA . PRO C 1 241 ? 65.859 12.557 51.697 1.00 15.77 239 PRO C CA 1
ATOM 7368 C C . PRO C 1 241 ? 64.377 12.798 51.945 1.00 16.78 239 PRO C C 1
ATOM 7369 O O . PRO C 1 241 ? 63.550 12.325 51.170 1.00 14.55 239 PRO C O 1
ATOM 7373 N N . SER C 1 242 ? 64.046 13.496 53.032 1.00 14.43 240 SER C N 1
ATOM 7374 C CA . SER C 1 242 ? 62.655 13.779 53.380 1.00 15.25 240 SER C CA 1
ATOM 7375 C C . SER C 1 242 ? 62.272 15.204 53.006 1.00 14.06 240 SER C C 1
ATOM 7376 O O . SER C 1 242 ? 61.311 15.761 53.536 1.00 13.58 240 SER C O 1
ATOM 7379 N N . HIS C 1 243 ? 63.031 15.779 52.078 1.00 15.16 241 HIS C N 1
ATOM 7380 C CA . HIS C 1 243 ? 62.816 17.142 51.602 1.00 15.52 241 HIS C CA 1
ATOM 7381 C C . HIS C 1 243 ? 61.430 17.378 51.014 1.00 16.87 241 HIS C C 1
ATOM 7382 O O . HIS C 1 243 ? 60.941 18.507 51.016 1.00 16.30 241 HIS C O 1
ATOM 7397 N N . ASP C 1 245 ? 58.719 16.222 52.181 1.00 18.26 243 ASP C N 1
ATOM 7398 C CA . ASP C 1 245 ? 57.728 16.079 53.246 1.00 17.89 243 ASP C CA 1
ATOM 7399 C C . ASP C 1 245 ? 57.882 17.258 54.210 1.00 17.43 243 ASP C C 1
ATOM 7400 O O . ASP C 1 245 ? 58.323 17.092 55.347 1.00 14.08 243 ASP C O 1
ATOM 7405 N N . PRO C 1 246 ? 57.509 18.467 53.763 1.00 16.69 244 PRO C N 1
ATOM 7406 C CA . PRO C 1 246 ? 57.615 19.676 54.582 1.00 16.44 244 PRO C CA 1
ATOM 7407 C C . PRO C 1 246 ? 56.891 19.631 55.924 1.00 16.48 244 PRO C C 1
ATOM 7408 O O . PRO C 1 246 ? 57.358 20.228 56.897 1.00 15.31 244 PRO C O 1
ATOM 7412 N N . VAL C 1 247 ? 55.763 18.932 55.992 1.00 16.72 245 VAL C N 1
ATOM 7413 C CA . VAL C 1 247 ? 55.038 18.836 57.261 1.00 17.30 245 VAL C CA 1
ATOM 7414 C C . VAL C 1 247 ? 55.906 18.051 58.257 1.00 17.18 245 VAL C C 1
ATOM 7415 O O . VAL C 1 247 ? 56.097 18.470 59.398 1.00 17.13 245 VAL C O 1
ATOM 7419 N N . TYR C 1 248 ? 56.427 16.915 57.803 1.00 16.84 246 TYR C N 1
ATOM 7420 C CA . TYR C 1 248 ? 57.293 16.057 58.614 1.00 15.78 246 TYR C CA 1
ATOM 7421 C C . TYR C 1 248 ? 58.470 16.868 59.151 1.00 15.68 246 TYR C C 1
ATOM 7422 O O . TYR C 1 248 ? 58.719 16.894 60.360 1.00 15.03 246 TYR C O 1
ATOM 7431 N N . GLN C 1 249 ? 59.187 17.540 58.253 1.00 14.31 247 GLN C N 1
ATOM 7432 C CA . GLN C 1 249 ? 60.342 18.325 58.669 1.00 14.68 247 GLN C CA 1
ATOM 7433 C C . GLN C 1 249 ? 60.008 19.502 59.589 1.00 15.31 247 GLN C C 1
ATOM 7434 O O . GLN C 1 249 ? 60.688 19.711 60.587 1.00 13.79 247 GLN C O 1
ATOM 7440 N N . ALA C 1 250 ? 58.964 20.265 59.269 1.00 14.86 248 ALA C N 1
ATOM 7441 C CA . ALA C 1 250 ? 58.607 21.424 60.084 1.00 14.26 248 ALA C CA 1
ATOM 7442 C C . ALA C 1 250 ? 58.097 21.088 61.485 1.00 13.53 248 ALA C C 1
ATOM 7443 O O . ALA C 1 250 ? 58.433 21.784 62.441 1.00 11.24 248 ALA C O 1
ATOM 7445 N N . THR C 1 251 ? 57.288 20.038 61.616 1.00 14.58 249 THR C N 1
ATOM 7446 C CA . THR C 1 251 ? 56.775 19.660 62.931 1.00 14.90 249 THR C CA 1
ATOM 7447 C C . THR C 1 251 ? 57.912 19.179 63.822 1.00 15.66 249 THR C C 1
ATOM 7448 O O . THR C 1 251 ? 57.853 19.323 65.042 1.00 14.09 249 THR C O 1
ATOM 7452 N N . LEU C 1 252 ? 58.939 18.595 63.203 1.00 14.60 250 LEU C N 1
ATOM 7453 C CA . LEU C 1 252 ? 60.111 18.129 63.941 1.00 13.89 250 LEU C CA 1
ATOM 7454 C C . LEU C 1 252 ? 60.854 19.367 64.448 1.00 13.55 250 LEU C C 1
ATOM 7455 O O . LEU C 1 252 ? 61.215 19.455 65.623 1.00 13.49 250 LEU C O 1
ATOM 7460 N N . ALA C 1 253 ? 61.075 20.329 63.558 1.00 15.47 251 ALA C N 1
ATOM 7461 C CA . ALA C 1 253 ? 61.759 21.567 63.933 1.00 14.46 251 ALA C CA 1
ATOM 7462 C C . ALA C 1 253 ? 60.970 22.266 65.032 1.00 15.52 251 ALA C C 1
ATOM 7463 O O . ALA C 1 253 ? 61.550 22.863 65.943 1.00 14.58 251 ALA C O 1
ATOM 7465 N N . GLN C 1 254 ? 59.643 22.195 64.941 1.00 15.04 252 GLN C N 1
ATOM 7466 C CA . GLN C 1 254 ? 58.783 22.826 65.935 1.00 16.16 252 GLN C CA 1
ATOM 7467 C C . GLN C 1 254 ? 59.011 22.221 67.312 1.00 17.98 252 GLN C C 1
ATOM 7468 O O . GLN C 1 254 ? 58.950 22.923 68.321 1.00 18.10 252 GLN C O 1
ATOM 7474 N N . ARG C 1 255 ? 59.273 20.918 67.354 1.00 17.56 253 ARG C N 1
ATOM 7475 C CA . ARG C 1 255 ? 59.509 20.258 68.629 1.00 17.70 253 ARG C CA 1
ATOM 7476 C C . ARG C 1 255 ? 60.820 20.734 69.260 1.00 17.90 253 ARG C C 1
ATOM 7477 O O . ARG C 1 255 ? 61.074 20.477 70.434 1.00 18.94 253 ARG C O 1
ATOM 7485 N N . GLY C 1 256 ? 61.646 21.422 68.470 1.00 17.19 254 GLY C N 1
ATOM 7486 C CA . GLY C 1 256 ? 62.895 21.966 68.981 1.00 16.48 254 GLY C CA 1
ATOM 7487 C C . GLY C 1 256 ? 64.190 21.373 68.451 1.00 16.05 254 GLY C C 1
ATOM 7488 O O . GLY C 1 256 ? 65.255 21.968 68.607 1.00 13.90 254 GLY C O 1
ATOM 7489 N N . ALA C 1 257 ? 64.110 20.205 67.827 1.00 14.39 255 ALA C N 1
ATOM 7490 C CA . ALA C 1 257 ? 65.306 19.551 67.310 1.00 15.13 255 ALA C CA 1
ATOM 7491 C C . ALA C 1 257 ? 65.906 20.258 66.106 1.00 13.74 255 ALA C C 1
ATOM 7492 O O . ALA C 1 257 ? 65.212 20.965 65.377 1.00 13.48 255 ALA C O 1
ATOM 7494 N N . PHE C 1 258 ? 67.212 20.079 65.924 1.00 12.20 256 PHE C N 1
ATOM 7495 C CA . PHE C 1 258 ? 67.907 20.639 64.779 1.00 11.95 256 PHE C CA 1
ATOM 7496 C C . PHE C 1 258 ? 67.658 19.664 63.642 1.00 11.43 256 PHE C C 1
ATOM 7497 O O . PHE C 1 258 ? 67.604 18.456 63.863 1.00 11.60 256 PHE C O 1
ATOM 7505 N N . LEU C 1 259 ? 67.501 20.192 62.435 1.00 12.24 257 LEU C N 1
ATOM 7506 C CA . LEU C 1 259 ? 67.300 19.361 61.258 1.00 11.07 257 LEU C CA 1
ATOM 7507 C C . LEU C 1 259 ? 68.605 19.481 60.493 1.00 10.74 257 LEU C C 1
ATOM 7508 O O . LEU C 1 259 ? 68.921 20.538 59.953 1.00 10.01 257 LEU C O 1
ATOM 7513 N N . GLU C 1 260 ? 69.366 18.395 60.447 1.00 10.75 258 GLU C N 1
ATOM 7514 C CA . GLU C 1 260 ? 70.648 18.426 59.771 1.00 10.23 258 GLU C CA 1
ATOM 7515 C C . GLU C 1 260 ? 70.620 17.897 58.341 1.00 10.74 258 GLU C C 1
ATOM 7516 O O . GLU C 1 260 ? 70.353 16.724 58.107 1.00 9.51 258 GLU C O 1
ATOM 7522 N N . PHE C 1 261 ? 70.887 18.784 57.389 1.00 10.26 259 PHE C N 1
ATOM 7523 C CA . PHE C 1 261 ? 70.944 18.410 55.977 1.00 12.62 259 PHE C CA 1
ATOM 7524 C C . PHE C 1 261 ? 72.435 18.204 55.751 1.00 12.30 259 PHE C C 1
ATOM 7525 O O . PHE C 1 261 ? 73.129 19.070 55.225 1.00 10.95 259 PHE C O 1
ATOM 7533 N N . ASP C 1 262 ? 72.915 17.049 56.199 1.00 14.22 260 ASP C N 1
ATOM 7534 C CA . ASP C 1 262 ? 74.327 16.698 56.113 1.00 15.16 260 ASP C CA 1
ATOM 7535 C C . ASP C 1 262 ? 74.721 15.946 54.861 1.00 14.77 260 ASP C C 1
ATOM 7536 O O . ASP C 1 262 ? 75.805 15.387 54.798 1.00 15.59 260 ASP C O 1
ATOM 7549 N N . ILE C 1 264 ? 74.676 17.355 51.709 1.00 13.20 262 ILE C N 1
ATOM 7550 C CA . ILE C 1 264 ? 74.853 18.326 50.648 1.00 13.21 262 ILE C CA 1
ATOM 7551 C C . ILE C 1 264 ? 75.940 17.849 49.695 1.00 13.80 262 ILE C C 1
ATOM 7552 O O . ILE C 1 264 ? 77.053 17.530 50.114 1.00 11.94 262 ILE C O 1
ATOM 7557 N N . GLY C 1 265 ? 75.600 17.803 48.413 1.00 14.20 263 GLY C N 1
ATOM 7558 C CA . GLY C 1 265 ? 76.550 17.377 47.403 1.00 17.27 263 GLY C CA 1
ATOM 7559 C C . GLY C 1 265 ? 76.500 15.890 47.116 1.00 18.13 263 GLY C C 1
ATOM 7560 O O . GLY C 1 265 ? 76.976 15.441 46.071 1.00 16.63 263 GLY C O 1
ATOM 7569 N N . ASP C 1 267 ? 75.001 12.657 45.848 1.00 27.22 265 ASP C N 1
ATOM 7570 C CA . ASP C 1 267 ? 74.012 12.355 44.827 1.00 29.12 265 ASP C CA 1
ATOM 7571 C C . ASP C 1 267 ? 73.959 10.878 44.455 1.00 29.13 265 ASP C C 1
ATOM 7572 O O . ASP C 1 267 ? 73.328 10.515 43.464 1.00 29.38 265 ASP C O 1
ATOM 7577 N N . PHE C 1 268 ? 74.605 10.028 45.245 1.00 26.68 266 PHE C N 1
ATOM 7578 C CA . PHE C 1 268 ? 74.644 8.600 44.946 1.00 26.11 266 PHE C CA 1
ATOM 7579 C C . PHE C 1 268 ? 73.308 7.868 44.996 1.00 25.30 266 PHE C C 1
ATOM 7580 O O . PHE C 1 268 ? 72.333 8.339 45.585 1.00 22.74 266 PHE C O 1
ATOM 7588 N N . PHE C 1 269 ? 73.285 6.709 44.344 1.00 23.47 267 PHE C N 1
ATOM 7589 C CA . PHE C 1 269 ? 72.133 5.826 44.374 1.00 23.14 267 PHE C CA 1
ATOM 7590 C C . PHE C 1 269 ? 72.697 4.631 45.130 1.00 22.18 267 PHE C C 1
ATOM 7591 O O . PHE C 1 269 ? 73.675 4.023 44.693 1.00 21.10 267 PHE C O 1
ATOM 7599 N N . TYR C 1 270 ? 72.099 4.317 46.269 1.00 20.00 268 TYR C N 1
ATOM 7600 C CA . TYR C 1 270 ? 72.553 3.205 47.089 1.00 20.98 268 TYR C CA 1
ATOM 7601 C C . TYR C 1 270 ? 71.862 1.914 46.668 1.00 20.78 268 TYR C C 1
ATOM 7602 O O . TYR C 1 270 ? 70.768 1.599 47.126 1.00 20.49 268 TYR C O 1
ATOM 7611 N N . ALA C 1 271 ? 72.522 1.182 45.778 1.00 22.59 269 ALA C N 1
ATOM 7612 C CA . ALA C 1 271 ? 72.003 -0.072 45.233 1.00 23.50 269 ALA C CA 1
ATOM 7613 C C . ALA C 1 271 ? 71.453 -1.015 46.299 1.00 25.45 269 ALA C C 1
ATOM 7614 O O . ALA C 1 271 ? 70.390 -1.613 46.129 1.00 23.68 269 ALA C O 1
ATOM 7616 N N . ASP C 1 272 ? 72.199 -1.154 47.388 1.00 27.95 270 ASP C N 1
ATOM 7617 C CA . ASP C 1 272 ? 71.818 -2.009 48.502 1.00 30.84 270 ASP C CA 1
ATOM 7618 C C . ASP C 1 272 ? 70.426 -1.674 49.036 1.00 30.94 270 ASP C C 1
ATOM 7619 O O . ASP C 1 272 ? 69.546 -2.535 49.109 1.00 30.67 270 ASP C O 1
ATOM 7624 N N . GLN C 1 273 ? 70.240 -0.412 49.404 1.00 30.17 271 GLN C N 1
ATOM 7625 C CA . GLN C 1 273 ? 68.979 0.052 49.960 1.00 29.26 271 GLN C CA 1
ATOM 7626 C C . GLN C 1 273 ? 67.954 0.445 48.899 1.00 27.17 271 GLN C C 1
ATOM 7627 O O . GLN C 1 273 ? 66.773 0.607 49.201 1.00 25.07 271 GLN C O 1
ATOM 7633 N N . GLY C 1 274 ? 68.408 0.599 47.661 1.00 24.14 272 GLY C N 1
ATOM 7634 C CA . GLY C 1 274 ? 67.508 0.980 46.591 1.00 24.50 272 GLY C CA 1
ATOM 7635 C C . GLY C 1 274 ? 66.947 2.380 46.780 1.00 23.82 272 GLY C C 1
ATOM 7636 O O . GLY C 1 274 ? 65.783 2.636 46.464 1.00 20.90 272 GLY C O 1
ATOM 7637 N N . VAL C 1 275 ? 67.771 3.289 47.297 1.00 21.71 273 VAL C N 1
ATOM 7638 C CA . VAL C 1 275 ? 67.336 4.666 47.526 1.00 22.72 273 VAL C CA 1
ATOM 7639 C C . VAL C 1 275 ? 68.235 5.679 46.831 1.00 21.25 273 VAL C C 1
ATOM 7640 O O . VAL C 1 275 ? 69.434 5.446 46.654 1.00 20.10 273 VAL C O 1
ATOM 7644 N N . GLN C 1 276 ? 67.647 6.811 46.453 1.00 20.26 274 GLN C N 1
ATOM 7645 C CA . GLN C 1 276 ? 68.363 7.872 45.746 1.00 18.87 274 GLN C CA 1
ATOM 7646 C C . GLN C 1 276 ? 68.555 9.134 46.582 1.00 18.63 274 GLN C C 1
ATOM 7647 O O . GLN C 1 276 ? 67.615 9.623 47.206 1.00 18.01 274 GLN C O 1
ATOM 7653 N N . CYS C 1 277 ? 69.772 9.668 46.595 1.00 17.78 275 CYS C N 1
ATOM 7654 C CA . CYS C 1 277 ? 70.029 10.900 47.339 1.00 16.78 275 CYS C CA 1
ATOM 7655 C C . CYS C 1 277 ? 69.416 12.019 46.503 1.00 16.82 275 CYS C C 1
ATOM 7656 O O . CYS C 1 277 ? 69.551 12.027 45.282 1.00 15.96 275 CYS C O 1
ATOM 7659 N N . PRO C 1 278 ? 68.727 12.970 47.148 1.00 17.73 276 PRO C N 1
ATOM 7660 C CA . PRO C 1 278 ? 68.104 14.081 46.424 1.00 17.14 276 PRO C CA 1
ATOM 7661 C C . PRO C 1 278 ? 69.148 15.064 45.903 1.00 17.31 276 PRO C C 1
ATOM 7662 O O . PRO C 1 278 ? 70.328 14.979 46.259 1.00 15.31 276 PRO C O 1
ATOM 7666 N N . SER C 1 279 ? 68.709 15.990 45.054 1.00 16.80 277 SER C N 1
ATOM 7667 C CA . SER C 1 279 ? 69.603 16.997 44.483 1.00 16.03 277 SER C CA 1
ATOM 7668 C C . SER C 1 279 ? 69.741 18.179 45.436 1.00 15.01 277 SER C C 1
ATOM 7669 O O . SER C 1 279 ? 68.904 18.377 46.323 1.00 11.83 277 SER C O 1
ATOM 7672 N N . ASP C 1 280 ? 70.784 18.978 45.238 1.00 13.57 278 ASP C N 1
ATOM 7673 C CA . ASP C 1 280 ? 70.984 20.143 46.089 1.00 15.65 278 ASP C CA 1
ATOM 7674 C C . ASP C 1 280 ? 69.877 21.169 45.871 1.00 15.09 278 ASP C C 1
ATOM 7675 O O . ASP C 1 280 ? 69.487 21.869 46.804 1.00 12.48 278 ASP C O 1
ATOM 7680 N N . ASP C 1 281 ? 69.366 21.260 44.643 1.00 15.14 279 ASP C N 1
ATOM 7681 C CA . ASP C 1 281 ? 68.282 22.200 44.369 1.00 17.08 279 ASP C CA 1
ATOM 7682 C C . ASP C 1 281 ? 67.053 21.806 45.189 1.00 16.59 279 ASP C C 1
ATOM 7683 O O . ASP C 1 281 ? 66.400 22.660 45.797 1.00 16.62 279 ASP C O 1
ATOM 7688 N N . GLU C 1 282 ? 66.742 20.514 45.211 1.00 15.13 280 GLU C N 1
ATOM 7689 C CA . GLU C 1 282 ? 65.597 20.031 45.973 1.00 16.15 280 GLU C CA 1
ATOM 7690 C C . GLU C 1 282 ? 65.770 20.334 47.458 1.00 16.91 280 GLU C C 1
ATOM 7691 O O . GLU C 1 282 ? 64.824 20.724 48.141 1.00 16.10 280 GLU C O 1
ATOM 7697 N N . VAL C 1 283 ? 66.984 20.143 47.957 1.00 15.45 281 VAL C N 1
ATOM 7698 C CA . VAL C 1 283 ? 67.270 20.395 49.365 1.00 15.11 281 VAL C CA 1
ATOM 7699 C C . VAL C 1 283 ? 67.216 21.891 49.667 1.00 15.18 281 VAL C C 1
ATOM 7700 O O . VAL C 1 283 ? 66.741 22.304 50.729 1.00 13.84 281 VAL C O 1
ATOM 7704 N N . ALA C 1 284 ? 67.708 22.691 48.722 1.00 15.02 282 ALA C N 1
ATOM 7705 C CA . ALA C 1 284 ? 67.711 24.141 48.856 1.00 17.59 282 ALA C CA 1
ATOM 7706 C C . ALA C 1 284 ? 66.279 24.640 49.040 1.00 19.09 282 ALA C C 1
ATOM 7707 O O . ALA C 1 284 ? 66.014 25.488 49.895 1.00 17.60 282 ALA C O 1
ATOM 7709 N N . ARG C 1 285 ? 65.353 24.114 48.241 1.00 19.98 283 ARG C N 1
ATOM 7710 C CA . ARG C 1 285 ? 63.955 24.519 48.359 1.00 21.49 283 ARG C CA 1
ATOM 7711 C C . ARG C 1 285 ? 63.370 24.143 49.721 1.00 20.90 283 ARG C C 1
ATOM 7712 O O . ARG C 1 285 ? 62.640 24.931 50.323 1.00 18.07 283 ARG C O 1
ATOM 7720 N N . ALA C 1 286 ? 63.689 22.946 50.207 1.00 18.71 284 ALA C N 1
ATOM 7721 C CA . ALA C 1 286 ? 63.190 22.503 51.509 1.00 18.70 284 ALA C CA 1
ATOM 7722 C C . ALA C 1 286 ? 63.681 23.460 52.601 1.00 18.20 284 ALA C C 1
ATOM 7723 O O . ALA C 1 286 ? 62.913 23.888 53.467 1.00 18.26 284 ALA C O 1
ATOM 7725 N N . ILE C 1 287 ? 64.965 23.795 52.544 1.00 17.22 285 ILE C N 1
ATOM 7726 C CA . ILE C 1 287 ? 65.574 24.705 53.508 1.00 17.35 285 ILE C CA 1
ATOM 7727 C C . ILE C 1 287 ? 64.892 26.073 53.429 1.00 18.34 285 ILE C C 1
ATOM 7728 O O . ILE C 1 287 ? 64.625 26.712 54.449 1.00 16.89 285 ILE C O 1
ATOM 7733 N N . LEU C 1 288 ? 64.609 26.519 52.213 1.00 18.78 286 LEU C N 1
ATOM 7734 C CA . LEU C 1 288 ? 63.939 27.796 52.014 1.00 21.87 286 LEU C CA 1
ATOM 7735 C C . LEU C 1 288 ? 62.552 27.726 52.663 1.00 21.16 286 LEU C C 1
ATOM 7736 O O . LEU C 1 288 ? 62.111 28.668 53.326 1.00 21.24 286 LEU C O 1
ATOM 7741 N N . GLY C 1 289 ? 61.876 26.597 52.469 1.00 20.04 287 GLY C N 1
ATOM 7742 C CA . GLY C 1 289 ? 60.555 26.405 53.042 1.00 20.15 287 GLY C CA 1
ATOM 7743 C C . GLY C 1 289 ? 60.565 26.462 54.560 1.00 20.65 287 GLY C C 1
ATOM 7744 O O . GLY C 1 289 ? 59.725 27.126 55.176 1.00 19.25 287 GLY C O 1
ATOM 7745 N N . LEU C 1 290 ? 61.514 25.761 55.167 1.00 18.84 288 LEU C N 1
ATOM 7746 C CA . LEU C 1 290 ? 61.635 25.748 56.621 1.00 19.52 288 LEU C CA 1
ATOM 7747 C C . LEU C 1 290 ? 61.920 27.155 57.148 1.00 19.37 288 LEU C C 1
ATOM 7748 O O . LEU C 1 290 ? 61.385 27.554 58.178 1.00 16.23 288 LEU C O 1
ATOM 7753 N N . ALA C 1 291 ? 62.756 27.906 56.436 1.00 18.79 289 ALA C N 1
ATOM 7754 C CA . ALA C 1 291 ? 63.085 29.267 56.854 1.00 19.96 289 ALA C CA 1
ATOM 7755 C C . ALA C 1 291 ? 61.853 30.171 56.762 1.00 21.03 289 ALA C C 1
ATOM 7756 O O . ALA C 1 291 ? 61.592 30.983 57.658 1.00 18.43 289 ALA C O 1
ATOM 7758 N N . ASP C 1 292 ? 61.098 30.026 55.679 1.00 21.15 290 ASP C N 1
ATOM 7759 C CA . ASP C 1 292 ? 59.902 30.834 55.498 1.00 22.79 290 ASP C CA 1
ATOM 7760 C C . ASP C 1 292 ? 58.917 30.599 56.631 1.00 22.33 290 ASP C C 1
ATOM 7761 O O . ASP C 1 292 ? 58.148 31.489 56.980 1.00 22.40 290 ASP C O 1
ATOM 7766 N N . HIS C 1 293 ? 58.951 29.404 57.213 1.00 21.32 291 HIS C N 1
ATOM 7767 C CA . HIS C 1 293 ? 58.050 29.076 58.306 1.00 21.39 291 HIS C CA 1
ATOM 7768 C C . HIS C 1 293 ? 58.650 29.318 59.697 1.00 19.07 291 HIS C C 1
ATOM 7769 O O . HIS C 1 293 ? 58.145 28.822 60.700 1.00 19.33 291 HIS C O 1
ATOM 7776 N N . GLY C 1 294 ? 59.728 30.093 59.740 1.00 18.88 292 GLY C N 1
ATOM 7777 C CA . GLY C 1 294 ? 60.359 30.442 61.003 1.00 17.54 292 GLY C CA 1
ATOM 7778 C C . GLY C 1 294 ? 61.280 29.441 61.671 1.00 18.43 292 GLY C C 1
ATOM 7779 O O . GLY C 1 294 ? 61.535 29.555 62.869 1.00 18.45 292 GLY C O 1
ATOM 7780 N N . TYR C 1 295 ? 61.796 28.472 60.928 1.00 15.94 293 TYR C N 1
ATOM 7781 C CA . TYR C 1 295 ? 62.677 27.481 61.535 1.00 16.45 293 TYR C CA 1
ATOM 7782 C C . TYR C 1 295 ? 64.139 27.595 61.112 1.00 16.19 293 TYR C C 1
ATOM 7783 O O . TYR C 1 295 ? 64.889 26.630 61.230 1.00 15.86 293 TYR C O 1
ATOM 7792 N N . LEU C 1 296 ? 64.553 28.767 60.641 1.00 16.53 294 LEU C N 1
ATOM 7793 C CA . LEU C 1 296 ? 65.937 28.938 60.212 1.00 17.33 294 LEU C CA 1
ATOM 7794 C C . LEU C 1 296 ? 66.956 28.552 61.283 1.00 16.40 294 LEU C C 1
ATOM 7795 O O . LEU C 1 296 ? 67.978 27.958 60.955 1.00 14.97 294 LEU C O 1
ATOM 7800 N N . ASP C 1 297 ? 66.686 28.867 62.552 1.00 17.05 295 ASP C N 1
ATOM 7801 C CA . ASP C 1 297 ? 67.655 28.544 63.607 1.00 17.90 295 ASP C CA 1
ATOM 7802 C C . ASP C 1 297 ? 67.769 27.070 64.002 1.00 16.53 295 ASP C C 1
ATOM 7803 O O . ASP C 1 297 ? 68.498 26.743 64.936 1.00 17.21 295 ASP C O 1
ATOM 7808 N N . ARG C 1 298 ? 67.062 26.195 63.288 1.00 16.14 296 ARG C N 1
ATOM 7809 C CA . ARG C 1 298 ? 67.096 24.753 63.546 1.00 14.87 296 ARG C CA 1
ATOM 7810 C C . ARG C 1 298 ? 67.825 24.001 62.423 1.00 15.39 296 ARG C C 1
ATOM 7811 O O . ARG C 1 298 ? 68.026 22.789 62.517 1.00 14.10 296 ARG C O 1
ATOM 7819 N N . ILE C 1 299 ? 68.216 24.717 61.368 1.00 14.59 297 ILE C N 1
ATOM 7820 C CA . ILE C 1 299 ? 68.865 24.094 60.208 1.00 13.18 297 ILE C CA 1
ATOM 7821 C C . ILE C 1 299 ? 70.390 24.039 60.241 1.00 14.14 297 ILE C C 1
ATOM 7822 O O . ILE C 1 299 ? 71.053 25.043 60.503 1.00 12.73 297 ILE C O 1
ATOM 7827 N N . LEU C 1 300 ? 70.932 22.851 59.959 1.00 13.13 298 LEU C N 1
ATOM 7828 C CA . LEU C 1 300 ? 72.377 22.632 59.925 1.00 11.56 298 LEU C CA 1
ATOM 7829 C C . LEU C 1 300 ? 72.758 22.004 58.588 1.00 10.92 298 LEU C C 1
ATOM 7830 O O . LEU C 1 300 ? 72.003 21.195 58.050 1.00 10.85 298 LEU C O 1
ATOM 7835 N N . LEU C 1 301 ? 73.935 22.365 58.076 1.00 11.55 299 LEU C N 1
ATOM 7836 C CA . LEU C 1 301 ? 74.425 21.862 56.788 1.00 10.18 299 LEU C CA 1
ATOM 7837 C C . LEU C 1 301 ? 75.772 21.139 56.897 1.00 10.50 299 LEU C C 1
ATOM 7838 O O . LEU C 1 301 ? 76.643 21.547 57.662 1.00 11.86 299 LEU C O 1
ATOM 7843 N N . SER C 1 302 ? 75.944 20.077 56.115 1.00 10.91 300 SER C N 1
ATOM 7844 C CA . SER C 1 302 ? 77.212 19.349 56.101 1.00 10.04 300 SER C CA 1
ATOM 7845 C C . SER C 1 302 ? 77.244 18.400 54.907 1.00 11.49 300 SER C C 1
ATOM 7846 O O . SER C 1 302 ? 76.252 18.307 54.172 1.00 11.13 300 SER C O 1
ATOM 7849 N N . HIS C 1 303 ? 78.378 17.724 54.696 1.00 11.90 301 HIS C N 1
ATOM 7850 C CA . HIS C 1 303 ? 78.529 16.797 53.563 1.00 10.91 301 HIS C CA 1
ATOM 7851 C C . HIS C 1 303 ? 78.424 15.336 53.958 1.00 11.73 301 HIS C C 1
ATOM 7852 O O . HIS C 1 303 ? 78.074 14.489 53.147 1.00 11.86 301 HIS C O 1
ATOM 7859 N N . ASP C 1 304 ? 78.754 15.044 55.206 1.00 12.02 302 ASP C N 1
ATOM 7860 C CA . ASP C 1 304 ? 78.780 13.672 55.688 1.00 12.08 302 ASP C CA 1
ATOM 7861 C C . ASP C 1 304 ? 79.753 12.858 54.835 1.00 11.18 302 ASP C C 1
ATOM 7862 O O . ASP C 1 304 ? 79.449 11.753 54.370 1.00 11.02 302 ASP C O 1
ATOM 7867 N N . VAL C 1 305 ? 80.926 13.433 54.611 1.00 10.38 303 VAL C N 1
ATOM 7868 C CA . VAL C 1 305 ? 81.976 12.744 53.871 1.00 10.93 303 VAL C CA 1
ATOM 7869 C C . VAL C 1 305 ? 82.227 11.455 54.651 1.00 9.98 303 VAL C C 1
ATOM 7870 O O . VAL C 1 305 ? 82.565 11.508 55.836 1.00 10.04 303 VAL C O 1
ATOM 7874 N N . PHE C 1 306 ? 82.058 10.299 54.017 1.00 11.08 304 PHE C N 1
ATOM 7875 C CA . PHE C 1 306 ? 82.276 9.048 54.743 1.00 12.29 304 PHE C CA 1
ATOM 7876 C C . PHE C 1 306 ? 82.918 7.947 53.912 1.00 12.02 304 PHE C C 1
ATOM 7877 O O . PHE C 1 306 ? 83.107 6.840 54.397 1.00 12.20 304 PHE C O 1
ATOM 7885 N N . VAL C 1 307 ? 83.242 8.261 52.662 1.00 12.12 305 VAL C N 1
ATOM 7886 C CA . VAL C 1 307 ? 83.910 7.319 51.767 1.00 13.20 305 VAL C CA 1
ATOM 7887 C C . VAL C 1 307 ? 84.942 8.076 50.929 1.00 13.52 305 VAL C C 1
ATOM 7888 O O . VAL C 1 307 ? 84.818 9.285 50.715 1.00 11.73 305 VAL C O 1
ATOM 7892 N N . LYS C 1 308 ? 85.958 7.362 50.455 1.00 10.99 306 LYS C N 1
ATOM 7893 C CA . LYS C 1 308 ? 87.013 7.989 49.675 1.00 12.45 306 LYS C CA 1
ATOM 7894 C C . LYS C 1 308 ? 86.552 8.769 48.447 1.00 11.68 306 LYS C C 1
ATOM 7895 O O . LYS C 1 308 ? 87.072 9.851 48.173 1.00 12.78 306 LYS C O 1
ATOM 7917 N N . LEU C 1 311 ? 86.059 12.571 48.481 1.00 10.66 309 LEU C N 1
ATOM 7918 C CA . LEU C 1 311 ? 87.196 13.479 48.624 1.00 10.73 309 LEU C CA 1
ATOM 7919 C C . LEU C 1 311 ? 87.530 13.994 47.217 1.00 10.98 309 LEU C C 1
ATOM 7920 O O . LEU C 1 311 ? 87.320 13.282 46.234 1.00 11.06 309 LEU C O 1
ATOM 7925 N N . THR C 1 312 ? 88.035 15.220 47.110 1.00 10.38 310 THR C N 1
ATOM 7926 C CA . THR C 1 312 ? 88.333 15.774 45.793 1.00 11.81 310 THR C CA 1
ATOM 7927 C C . THR C 1 312 ? 89.393 14.972 45.051 1.00 11.31 310 THR C C 1
ATOM 7928 O O . THR C 1 312 ? 89.359 14.886 43.825 1.00 10.98 310 THR C O 1
ATOM 7932 N N . ARG C 1 313 ? 90.324 14.376 45.792 1.00 13.17 311 ARG C N 1
ATOM 7933 C CA . ARG C 1 313 ? 91.381 13.578 45.175 1.00 12.98 311 ARG C CA 1
ATOM 7934 C C . ARG C 1 313 ? 90.805 12.423 44.361 1.00 11.84 311 ARG C C 1
ATOM 7935 O O . ARG C 1 313 ? 91.426 11.962 43.410 1.00 13.81 311 ARG C O 1
ATOM 7943 N N . TYR C 1 314 ? 89.618 11.954 44.728 1.00 11.38 312 TYR C N 1
ATOM 7944 C CA . TYR C 1 314 ? 89.006 10.853 43.997 1.00 11.31 312 TYR C CA 1
ATOM 7945 C C . TYR C 1 314 ? 87.797 11.275 43.153 1.00 11.74 312 TYR C C 1
ATOM 7946 O O . TYR C 1 314 ? 86.946 10.455 42.804 1.00 11.27 312 TYR C O 1
ATOM 7955 N N . GLY C 1 315 ? 87.746 12.558 42.812 1.00 12.22 313 GLY C N 1
ATOM 7956 C CA . GLY C 1 315 ? 86.654 13.071 41.998 1.00 12.59 313 GLY C CA 1
ATOM 7957 C C . GLY C 1 315 ? 85.471 13.591 42.794 1.00 12.20 313 GLY C C 1
ATOM 7958 O O . GLY C 1 315 ? 84.490 14.063 42.217 1.00 10.96 313 GLY C O 1
ATOM 7959 N N . GLY C 1 316 ? 85.571 13.509 44.120 1.00 11.27 314 GLY C N 1
ATOM 7960 C CA . GLY C 1 316 ? 84.495 13.966 44.988 1.00 12.21 314 GLY C CA 1
ATOM 7961 C C . GLY C 1 316 ? 84.471 15.461 45.272 1.00 11.89 314 GLY C C 1
ATOM 7962 O O . GLY C 1 316 ? 85.288 16.222 44.756 1.00 10.87 314 GLY C O 1
ATOM 7963 N N . ASN C 1 317 ? 83.531 15.877 46.119 1.00 13.09 315 ASN C N 1
ATOM 7964 C CA . ASN C 1 317 ? 83.355 17.283 46.478 1.00 14.13 315 ASN C CA 1
ATOM 7965 C C . ASN C 1 317 ? 84.247 17.794 47.618 1.00 13.10 315 ASN C C 1
ATOM 7966 O O . ASN C 1 317 ? 84.437 19.003 47.774 1.00 11.38 315 ASN C O 1
ATOM 7971 N N . GLY C 1 318 ? 84.779 16.883 48.422 1.00 12.67 316 GLY C N 1
ATOM 7972 C CA . GLY C 1 318 ? 85.634 17.292 49.525 1.00 11.67 316 GLY C CA 1
ATOM 7973 C C . GLY C 1 318 ? 84.883 17.928 50.690 1.00 12.42 316 GLY C C 1
ATOM 7974 O O . GLY C 1 318 ? 83.669 17.755 50.827 1.00 11.94 316 GLY C O 1
ATOM 7975 N N . TYR C 1 319 ? 85.607 18.673 51.524 1.00 12.59 317 TYR C N 1
ATOM 7976 C CA . TYR C 1 319 ? 85.018 19.337 52.693 1.00 12.80 317 TYR C CA 1
ATOM 7977 C C . TYR C 1 319 ? 84.772 20.835 52.498 1.00 12.69 317 TYR C C 1
ATOM 7978 O O . TYR C 1 319 ? 84.350 21.509 53.433 1.00 10.84 317 TYR C O 1
ATOM 7987 N N . ALA C 1 320 ? 85.050 21.370 51.313 1.00 13.50 318 ALA C N 1
ATOM 7988 C CA . ALA C 1 320 ? 84.840 22.801 51.095 1.00 15.83 318 ALA C CA 1
ATOM 7989 C C . ALA C 1 320 ? 83.652 23.107 50.188 1.00 15.08 318 ALA C C 1
ATOM 7990 O O . ALA C 1 320 ? 83.354 24.276 49.920 1.00 14.85 318 ALA C O 1
ATOM 7992 N N . PHE C 1 321 ? 82.966 22.058 49.742 1.00 12.96 319 PHE C N 1
ATOM 7993 C CA . PHE C 1 321 ? 81.827 22.188 48.832 1.00 13.11 319 PHE C CA 1
ATOM 7994 C C . PHE C 1 321 ? 80.632 22.983 49.362 1.00 13.25 319 PHE C C 1
ATOM 7995 O O . PHE C 1 321 ? 80.091 23.835 48.654 1.00 11.45 319 PHE C O 1
ATOM 8003 N N . VAL C 1 322 ? 80.199 22.690 50.587 1.00 12.82 320 VAL C N 1
ATOM 8004 C CA . VAL C 1 322 ? 79.068 23.405 51.174 1.00 13.15 320 VAL C CA 1
ATOM 8005 C C . VAL C 1 322 ? 79.369 24.902 51.163 1.00 13.46 320 VAL C C 1
ATOM 8006 O O . VAL C 1 322 ? 78.577 25.704 50.678 1.00 12.68 320 VAL C O 1
ATOM 8010 N N . THR C 1 323 ? 80.538 25.273 51.671 1.00 14.04 321 THR C N 1
ATOM 8011 C CA . THR C 1 323 ? 80.915 26.678 51.727 1.00 15.29 321 THR C CA 1
ATOM 8012 C C . THR C 1 323 ? 81.092 27.320 50.345 1.00 15.79 321 THR C C 1
ATOM 8013 O O . THR C 1 323 ? 80.527 28.373 50.069 1.00 14.26 321 THR C O 1
ATOM 8017 N N . LYS C 1 324 ? 81.859 26.671 49.479 1.00 15.17 322 LYS C N 1
ATOM 8018 C CA . LYS C 1 324 ? 82.140 27.197 48.148 1.00 18.54 322 LYS C CA 1
ATOM 8019 C C . LYS C 1 324 ? 81.008 27.168 47.131 1.00 18.93 322 LYS C C 1
ATOM 8020 O O . LYS C 1 324 ? 80.845 28.112 46.361 1.00 19.20 322 LYS C O 1
ATOM 8026 N N . HIS C 1 325 ? 80.226 26.095 47.128 1.00 18.53 323 HIS C N 1
ATOM 8027 C CA . HIS C 1 325 ? 79.171 25.960 46.137 1.00 19.37 323 HIS C CA 1
ATOM 8028 C C . HIS C 1 325 ? 77.723 25.932 46.597 1.00 19.12 323 HIS C C 1
ATOM 8029 O O . HIS C 1 325 ? 76.857 26.460 45.901 1.00 19.09 323 HIS C O 1
ATOM 8036 N N . PHE C 1 326 ? 77.437 25.319 47.744 1.00 17.24 324 PHE C N 1
ATOM 8037 C CA . PHE C 1 326 ? 76.052 25.273 48.188 1.00 16.70 324 PHE C CA 1
ATOM 8038 C C . PHE C 1 326 ? 75.540 26.607 48.727 1.00 17.46 324 PHE C C 1
ATOM 8039 O O . PHE C 1 326 ? 74.383 26.950 48.497 1.00 14.99 324 PHE C O 1
ATOM 8047 N N . LEU C 1 327 ? 76.378 27.353 49.449 1.00 16.37 325 LEU C N 1
ATOM 8048 C CA . LEU C 1 327 ? 75.932 28.641 49.977 1.00 17.29 325 LEU C CA 1
ATOM 8049 C C . LEU C 1 327 ? 75.485 29.544 48.821 1.00 17.24 325 LEU C C 1
ATOM 8050 O O . LEU C 1 327 ? 74.437 30.180 48.902 1.00 16.70 325 LEU C O 1
ATOM 8055 N N . PRO C 1 328 ? 76.280 29.618 47.734 1.00 19.76 326 PRO C N 1
ATOM 8056 C CA . PRO C 1 328 ? 75.883 30.461 46.596 1.00 19.82 326 PRO C CA 1
ATOM 8057 C C . PRO C 1 328 ? 74.544 29.973 46.015 1.00 20.38 326 PRO C C 1
ATOM 8058 O O . PRO C 1 328 ? 73.750 30.762 45.497 1.00 20.10 326 PRO C O 1
ATOM 8062 N N . ARG C 1 329 ? 74.300 28.669 46.110 1.00 19.55 327 ARG C N 1
ATOM 8063 C CA . ARG C 1 329 ? 73.057 28.088 45.602 1.00 18.89 327 ARG C CA 1
ATOM 8064 C C . ARG C 1 329 ? 71.872 28.520 46.462 1.00 18.98 327 ARG C C 1
ATOM 8065 O O . ARG C 1 329 ? 70.775 28.749 45.950 1.00 16.65 327 ARG C O 1
ATOM 8073 N N . LEU C 1 330 ? 72.095 28.619 47.773 1.00 19.02 328 LEU C N 1
ATOM 8074 C CA . LEU C 1 330 ? 71.047 29.053 48.693 1.00 19.63 328 LEU C CA 1
ATOM 8075 C C . LEU C 1 330 ? 70.745 30.519 48.399 1.00 20.59 328 LEU C C 1
ATOM 8076 O O . LEU C 1 330 ? 69.613 30.979 48.578 1.00 20.92 328 LEU C O 1
ATOM 8081 N N . ARG C 1 331 ? 71.772 31.250 47.965 1.00 21.34 329 ARG C N 1
ATOM 8082 C CA . ARG C 1 331 ? 71.617 32.657 47.613 1.00 22.64 329 ARG C CA 1
ATOM 8083 C C . ARG C 1 331 ? 70.684 32.728 46.404 1.00 23.93 329 ARG C C 1
ATOM 8084 O O . ARG C 1 331 ? 69.767 33.546 46.364 1.00 21.78 329 ARG C O 1
ATOM 8092 N N . ARG C 1 332 ? 70.924 31.866 45.417 1.00 22.40 330 ARG C N 1
ATOM 8093 C CA . ARG C 1 332 ? 70.109 31.855 44.214 1.00 22.78 330 ARG C CA 1
ATOM 8094 C C . ARG C 1 332 ? 68.660 31.528 44.537 1.00 22.80 330 ARG C C 1
ATOM 8095 O O . ARG C 1 332 ? 67.755 31.959 43.827 1.00 22.61 330 ARG C O 1
ATOM 8103 N N . HIS C 1 333 ? 68.434 30.779 45.612 1.00 21.82 331 HIS C N 1
ATOM 8104 C CA . HIS C 1 333 ? 67.075 30.438 46.008 1.00 22.64 331 HIS C CA 1
ATOM 8105 C C . HIS C 1 333 ? 66.414 31.511 46.865 1.00 23.74 331 HIS C C 1
ATOM 8106 O O . HIS C 1 333 ? 65.306 31.316 47.349 1.00 21.61 331 HIS C O 1
ATOM 8113 N N . GLY C 1 334 ? 67.097 32.633 47.073 1.00 24.03 332 GLY C N 1
ATOM 8114 C CA . GLY C 1 334 ? 66.497 33.704 47.851 1.00 24.99 332 GLY C CA 1
ATOM 8115 C C . GLY C 1 334 ? 66.973 33.937 49.273 1.00 25.36 332 GLY C C 1
ATOM 8116 O O . GLY C 1 334 ? 66.411 34.771 49.981 1.00 24.40 332 GLY C O 1
ATOM 8117 N N . LEU C 1 335 ? 67.999 33.217 49.706 1.00 24.31 333 LEU C N 1
ATOM 8118 C CA . LEU C 1 335 ? 68.517 33.404 51.057 1.00 25.94 333 LEU C CA 1
ATOM 8119 C C . LEU C 1 335 ? 69.551 34.530 51.046 1.00 26.34 333 LEU C C 1
ATOM 8120 O O . LEU C 1 335 ? 70.305 34.667 50.085 1.00 25.99 333 LEU C O 1
ATOM 8125 N N . ASP C 1 336 ? 69.596 35.337 52.101 1.00 27.68 334 ASP C N 1
ATOM 8126 C CA . ASP C 1 336 ? 70.569 36.425 52.136 1.00 30.00 334 ASP C CA 1
ATOM 8127 C C . ASP C 1 336 ? 71.814 36.081 52.928 1.00 30.45 334 ASP C C 1
ATOM 8128 O O . ASP C 1 336 ? 71.890 35.027 53.562 1.00 28.45 334 ASP C O 1
ATOM 8133 N N . ASP C 1 337 ? 72.791 36.984 52.885 1.00 31.53 335 ASP C N 1
ATOM 8134 C CA . ASP C 1 337 ? 74.051 36.793 53.590 1.00 33.24 335 ASP C CA 1
ATOM 8135 C C . ASP C 1 337 ? 73.872 36.465 55.061 1.00 32.21 335 ASP C C 1
ATOM 8136 O O . ASP C 1 337 ? 74.487 35.529 55.570 1.00 31.80 335 ASP C O 1
ATOM 8141 N N . ALA C 1 338 ? 73.041 37.247 55.742 1.00 30.77 336 ALA C N 1
ATOM 8142 C CA . ALA C 1 338 ? 72.793 37.041 57.164 1.00 29.35 336 ALA C CA 1
ATOM 8143 C C . ALA C 1 338 ? 72.359 35.611 57.431 1.00 27.01 336 ALA C C 1
ATOM 8144 O O . ALA C 1 338 ? 72.776 34.999 58.416 1.00 26.89 336 ALA C O 1
ATOM 8146 N N . ALA C 1 339 ? 71.514 35.085 56.552 1.00 23.80 337 ALA C N 1
ATOM 8147 C CA . ALA C 1 339 ? 71.020 33.725 56.704 1.00 22.65 337 ALA C CA 1
ATOM 8148 C C . ALA C 1 339 ? 72.163 32.728 56.585 1.00 21.52 337 ALA C C 1
ATOM 8149 O O . ALA C 1 339 ? 72.199 31.724 57.301 1.00 20.01 337 ALA C O 1
ATOM 8151 N N . LEU C 1 340 ? 73.099 33.008 55.682 1.00 20.93 338 LEU C N 1
ATOM 8152 C CA . LEU C 1 340 ? 74.246 32.128 55.490 1.00 20.91 338 LEU C CA 1
ATOM 8153 C C . LEU C 1 340 ? 75.124 32.109 56.740 1.00 20.42 338 LEU C C 1
ATOM 8154 O O . LEU C 1 340 ? 75.703 31.079 57.085 1.00 18.42 338 LEU C O 1
ATOM 8159 N N . GLU C 1 341 ? 75.225 33.253 57.408 1.00 19.30 339 GLU C N 1
ATOM 8160 C CA . GLU C 1 341 ? 76.021 33.357 58.629 1.00 19.84 339 GLU C CA 1
ATOM 8161 C C . GLU C 1 341 ? 75.337 32.528 59.715 1.00 18.09 339 GLU C C 1
ATOM 8162 O O . GLU C 1 341 ? 75.987 31.812 60.472 1.00 15.28 339 GLU C O 1
ATOM 8168 N N . THR C 1 342 ? 74.014 32.628 59.771 1.00 16.65 340 THR C N 1
ATOM 8169 C CA . THR C 1 342 ? 73.217 31.887 60.737 1.00 17.40 340 THR C CA 1
ATOM 8170 C C . THR C 1 342 ? 73.410 30.377 60.551 1.00 16.18 340 THR C C 1
ATOM 8171 O O . THR C 1 342 ? 73.550 29.619 61.516 1.00 14.98 340 THR C O 1
ATOM 8175 N N . LEU C 1 343 ? 73.431 29.946 59.298 1.00 15.02 341 LEU C N 1
ATOM 8176 C CA . LEU C 1 343 ? 73.574 28.531 58.991 1.00 14.81 341 LEU C CA 1
ATOM 8177 C C . LEU C 1 343 ? 74.938 27.929 59.324 1.00 14.45 341 LEU C C 1
ATOM 8178 O O . LEU C 1 343 ? 75.020 26.860 59.930 1.00 13.38 341 LEU C O 1
ATOM 8191 N N . VAL C 1 345 ? 77.559 29.540 61.117 1.00 13.41 343 VAL C N 1
ATOM 8192 C CA . VAL C 1 345 ? 78.184 29.992 62.356 1.00 13.47 343 VAL C CA 1
ATOM 8193 C C . VAL C 1 345 ? 77.264 30.007 63.571 1.00 13.22 343 VAL C C 1
ATOM 8194 O O . VAL C 1 345 ? 77.542 29.356 64.579 1.00 12.01 343 VAL C O 1
ATOM 8198 N N . THR C 1 346 ? 76.159 30.739 63.477 1.00 14.59 344 THR C N 1
ATOM 8199 C CA . THR C 1 346 ? 75.231 30.860 64.598 1.00 13.82 344 THR C CA 1
ATOM 8200 C C . THR C 1 346 ? 74.540 29.555 65.002 1.00 13.07 344 THR C C 1
ATOM 8201 O O . THR C 1 346 ? 74.506 29.216 66.183 1.00 12.34 344 THR C O 1
ATOM 8205 N N . ASN C 1 347 ? 73.999 28.813 64.036 1.00 11.50 345 ASN C N 1
ATOM 8206 C CA . ASN C 1 347 ? 73.322 27.560 64.368 1.00 12.46 345 ASN C CA 1
ATOM 8207 C C . ASN C 1 347 ? 74.265 26.530 65.000 1.00 12.28 345 ASN C C 1
ATOM 8208 O O . ASN C 1 347 ? 73.903 25.874 65.983 1.00 11.64 345 ASN C O 1
ATOM 8213 N N . PRO C 1 348 ? 75.478 26.360 64.439 1.00 14.16 346 PRO C N 1
ATOM 8214 C CA . PRO C 1 348 ? 76.391 25.391 65.050 1.00 12.98 346 PRO C CA 1
ATOM 8215 C C . PRO C 1 348 ? 76.645 25.778 66.505 1.00 13.49 346 PRO C C 1
ATOM 8216 O O . PRO C 1 348 ? 76.666 24.926 67.395 1.00 12.13 346 PRO C O 1
ATOM 8220 N N . ARG C 1 349 ? 76.837 27.072 66.740 1.00 13.33 347 ARG C N 1
ATOM 8221 C CA . ARG C 1 349 ? 77.070 27.546 68.098 1.00 14.83 347 ARG C CA 1
ATOM 8222 C C . ARG C 1 349 ? 75.856 27.220 68.966 1.00 14.06 347 ARG C C 1
ATOM 8223 O O . ARG C 1 349 ? 76.007 26.795 70.113 1.00 13.11 347 ARG C O 1
ATOM 8231 N N . ARG C 1 350 ? 74.658 27.408 68.413 1.00 13.34 348 ARG C N 1
ATOM 8232 C CA . ARG C 1 350 ? 73.419 27.128 69.144 1.00 14.16 348 ARG C CA 1
ATOM 8233 C C . ARG C 1 350 ? 73.316 25.668 69.587 1.00 13.66 348 ARG C C 1
ATOM 8234 O O . ARG C 1 350 ? 72.772 25.377 70.647 1.00 14.12 348 ARG C O 1
ATOM 8242 N N . VAL C 1 351 ? 73.827 24.753 68.770 1.00 12.60 349 VAL C N 1
ATOM 8243 C CA . VAL C 1 351 ? 73.798 23.338 69.121 1.00 10.57 349 VAL C CA 1
ATOM 8244 C C . VAL C 1 351 ? 74.531 23.109 70.451 1.00 12.24 349 VAL C C 1
ATOM 8245 O O . VAL C 1 351 ? 74.072 22.345 71.300 1.00 9.50 349 VAL C O 1
ATOM 8249 N N . PHE C 1 352 ? 75.657 23.799 70.622 1.00 12.96 350 PHE C N 1
ATOM 8250 C CA . PHE C 1 352 ? 76.501 23.660 71.816 1.00 16.19 350 PHE C CA 1
ATOM 8251 C C . PHE C 1 352 ? 76.289 24.658 72.951 1.00 16.96 350 PHE C C 1
ATOM 8252 O O . PHE C 1 352 ? 76.689 24.401 74.083 1.00 17.39 350 PHE C O 1
ATOM 8260 N N . ASP C 1 353 ? 75.669 25.790 72.652 1.00 17.58 351 ASP C N 1
ATOM 8261 C CA . ASP C 1 353 ? 75.484 26.839 73.647 1.00 18.82 351 ASP C CA 1
ATOM 8262 C C . ASP C 1 353 ? 74.014 27.231 73.806 1.00 20.03 351 ASP C C 1
ATOM 8263 O O . ASP C 1 353 ? 73.462 27.932 72.958 1.00 18.27 351 ASP C O 1
ATOM 8268 N N . ALA C 1 354 ? 73.391 26.797 74.899 1.00 20.20 352 ALA C N 1
ATOM 8269 C CA . ALA C 1 354 ? 71.982 27.098 75.138 1.00 21.75 352 ALA C CA 1
ATOM 8270 C C . ALA C 1 354 ? 71.681 28.561 75.470 1.00 23.04 352 ALA C C 1
ATOM 8271 O O . ALA C 1 354 ? 70.517 28.948 75.551 1.00 22.35 352 ALA C O 1
ATOM 8273 N N . SER C 1 355 ? 72.713 29.378 75.654 1.00 23.81 353 SER C N 1
ATOM 8274 C CA . SER C 1 355 ? 72.484 30.785 75.980 1.00 25.41 353 SER C CA 1
ATOM 8275 C C . SER C 1 355 ? 72.319 31.653 74.732 1.00 26.30 353 SER C C 1
ATOM 8276 O O . SER C 1 355 ? 71.976 32.825 74.831 1.00 24.50 353 SER C O 1
ATOM 8279 N N . ILE C 1 356 ? 72.563 31.084 73.559 1.00 25.97 354 ILE C N 1
ATOM 8280 C CA . ILE C 1 356 ? 72.436 31.858 72.334 1.00 27.77 354 ILE C CA 1
ATOM 8281 C C . ILE C 1 356 ? 70.978 32.093 71.954 1.00 29.32 354 ILE C C 1
ATOM 8282 O O . ILE C 1 356 ? 70.216 31.150 71.761 1.00 28.45 354 ILE C O 1
ATOM 8287 N N . GLU C 1 357 ? 70.602 33.365 71.853 1.00 32.11 355 GLU C N 1
ATOM 8288 C CA . GLU C 1 357 ? 69.238 33.748 71.491 1.00 35.58 355 GLU C CA 1
ATOM 8289 C C . GLU C 1 357 ? 68.780 33.065 70.203 1.00 35.51 355 GLU C C 1
ATOM 8290 O O . GLU C 1 357 ? 69.599 32.721 69.355 1.00 35.32 355 GLU C O 1
ATOM 8296 N N . GLY C 1 358 ? 67.471 32.874 70.061 1.00 35.92 356 GLY C N 1
ATOM 8297 C CA . GLY C 1 358 ? 66.934 32.246 68.865 1.00 36.95 356 GLY C CA 1
ATOM 8298 C C . GLY C 1 358 ? 66.784 33.238 67.723 1.00 38.61 356 GLY C C 1
ATOM 8299 O O . GLY C 1 358 ? 67.143 34.407 67.865 1.00 38.20 356 GLY C O 1
ATOM 8300 N N . HIS C 1 359 ? 66.254 32.780 66.591 1.00 39.63 357 HIS C N 1
ATOM 8301 C CA . HIS C 1 359 ? 66.071 33.644 65.429 1.00 41.49 357 HIS C CA 1
ATOM 8302 C C . HIS C 1 359 ? 64.602 34.005 65.229 1.00 41.93 357 HIS C C 1
ATOM 8303 O O . HIS C 1 359 ? 63.832 33.122 64.794 1.00 42.43 357 HIS C O 1
ATOM 8310 N N . SER D 1 2 ? 57.161 18.520 -2.770 1.00 45.81 -2 SER D N 1
ATOM 8311 C CA . SER D 1 2 ? 57.588 17.929 -4.074 1.00 44.34 -2 SER D CA 1
ATOM 8312 C C . SER D 1 2 ? 57.696 16.405 -3.991 1.00 42.50 -2 SER D C 1
ATOM 8313 O O . SER D 1 2 ? 57.216 15.787 -3.034 1.00 43.95 -2 SER D O 1
ATOM 8316 N N . LEU D 1 3 ? 58.329 15.803 -4.991 1.00 38.66 -1 LEU D N 1
ATOM 8317 C CA . LEU D 1 3 ? 58.483 14.353 -5.023 1.00 33.70 -1 LEU D CA 1
ATOM 8318 C C . LEU D 1 3 ? 59.936 13.944 -5.268 1.00 29.41 -1 LEU D C 1
ATOM 8319 O O . LEU D 1 3 ? 60.521 13.172 -4.500 1.00 26.38 -1 LEU D O 1
ATOM 8324 N N . SER D 1 4 ? 60.510 14.479 -6.342 1.00 25.21 2 SER D N 1
ATOM 8325 C CA . SER D 1 4 ? 61.883 14.172 -6.727 1.00 21.79 2 SER D CA 1
ATOM 8326 C C . SER D 1 4 ? 62.923 14.506 -5.662 1.00 18.81 2 SER D C 1
ATOM 8327 O O . SER D 1 4 ? 64.047 14.019 -5.731 1.00 18.48 2 SER D O 1
ATOM 8330 N N . GLU D 1 5 ? 62.566 15.332 -4.682 1.00 16.88 3 GLU D N 1
ATOM 8331 C CA . GLU D 1 5 ? 63.532 15.694 -3.646 1.00 16.17 3 GLU D CA 1
ATOM 8332 C C . GLU D 1 5 ? 63.436 14.875 -2.365 1.00 16.41 3 GLU D C 1
ATOM 8333 O O . GLU D 1 5 ? 64.183 15.115 -1.413 1.00 14.27 3 GLU D O 1
ATOM 8339 N N . LEU D 1 6 ? 62.525 13.912 -2.326 1.00 13.46 4 LEU D N 1
ATOM 8340 C CA . LEU D 1 6 ? 62.409 13.097 -1.129 1.00 15.28 4 LEU D CA 1
ATOM 8341 C C . LEU D 1 6 ? 63.609 12.185 -0.985 1.00 15.13 4 LEU D C 1
ATOM 8342 O O . LEU D 1 6 ? 64.079 11.589 -1.958 1.00 12.92 4 LEU D O 1
ATOM 8347 N N . SER D 1 7 ? 64.098 12.078 0.244 1.00 13.80 5 SER D N 1
ATOM 8348 C CA . SER D 1 7 ? 65.212 11.200 0.535 1.00 13.83 5 SER D CA 1
ATOM 8349 C C . SER D 1 7 ? 64.729 9.782 0.281 1.00 14.96 5 SER D C 1
ATOM 8350 O O . SER D 1 7 ? 63.538 9.491 0.428 1.00 11.53 5 SER D O 1
ATOM 8353 N N . PRO D 1 8 ? 65.634 8.881 -0.136 1.00 15.73 6 PRO D N 1
ATOM 8354 C CA . PRO D 1 8 ? 65.178 7.510 -0.367 1.00 15.53 6 PRO D CA 1
ATOM 8355 C C . PRO D 1 8 ? 64.656 6.958 0.965 1.00 14.70 6 PRO D C 1
ATOM 8356 O O . PRO D 1 8 ? 63.910 5.979 1.007 1.00 14.63 6 PRO D O 1
ATOM 8360 N N . CYS D 1 9 ? 65.049 7.615 2.053 1.00 12.90 7 CYS D N 1
ATOM 8361 C CA . CYS D 1 9 ? 64.647 7.193 3.382 1.00 12.32 7 CYS D CA 1
ATOM 8362 C C . CYS D 1 9 ? 63.731 8.178 4.107 1.00 13.81 7 CYS D C 1
ATOM 8363 O O . CYS D 1 9 ? 63.847 8.354 5.322 1.00 13.19 7 CYS D O 1
ATOM 8366 N N . HIS D 1 10 ? 62.822 8.817 3.368 1.00 13.41 8 HIS D N 1
ATOM 8367 C CA . HIS D 1 10 ? 61.890 9.748 3.990 1.00 13.26 8 HIS D CA 1
ATOM 8368 C C . HIS D 1 10 ? 61.020 8.968 4.986 1.00 13.32 8 HIS D C 1
ATOM 8369 O O . HIS D 1 10 ? 61.030 7.734 4.994 1.00 11.48 8 HIS D O 1
ATOM 8376 N N . VAL D 1 11 ? 60.273 9.686 5.820 1.00 13.77 9 VAL D N 1
ATOM 8377 C CA . VAL D 1 11 ? 59.452 9.047 6.853 1.00 14.62 9 VAL D CA 1
ATOM 8378 C C . VAL D 1 11 ? 58.334 8.114 6.391 1.00 15.84 9 VAL D C 1
ATOM 8379 O O . VAL D 1 11 ? 57.733 7.413 7.205 1.00 13.77 9 VAL D O 1
ATOM 8383 N N . ARG D 1 12 ? 58.046 8.101 5.096 1.00 14.48 10 ARG D N 1
ATOM 8384 C CA . ARG D 1 12 ? 57.005 7.219 4.587 1.00 17.08 10 ARG D CA 1
ATOM 8385 C C . ARG D 1 12 ? 57.602 6.181 3.653 1.00 16.31 10 ARG D C 1
ATOM 8386 O O . ARG D 1 12 ? 56.894 5.525 2.888 1.00 13.70 10 ARG D O 1
ATOM 8394 N N . SER D 1 13 ? 58.918 6.023 3.749 1.00 14.51 11 SER D N 1
ATOM 8395 C CA . SER D 1 13 ? 59.652 5.081 2.916 1.00 15.04 11 SER D CA 1
ATOM 8396 C C . SER D 1 13 ? 59.831 3.734 3.600 1.00 14.85 11 SER D C 1
ATOM 8397 O O . SER D 1 13 ? 59.960 2.712 2.932 1.00 13.64 11 SER D O 1
ATOM 8400 N N . GLY D 1 14 ? 59.839 3.742 4.929 1.00 13.58 12 GLY D N 1
ATOM 8401 C CA . GLY D 1 14 ? 60.044 2.516 5.680 1.00 16.17 12 GLY D CA 1
ATOM 8402 C C . GLY D 1 14 ? 61.532 2.228 5.822 1.00 15.07 12 GLY D C 1
ATOM 8403 O O . GLY D 1 14 ? 61.935 1.182 6.330 1.00 15.19 12 GLY D O 1
ATOM 8404 N N . ARG D 1 15 ? 62.359 3.164 5.376 1.00 14.14 13 ARG D N 1
ATOM 8405 C CA . ARG D 1 15 ? 63.806 2.992 5.443 1.00 12.37 13 ARG D CA 1
ATOM 8406 C C . ARG D 1 15 ? 64.412 4.145 6.239 1.00 11.46 13 ARG D C 1
ATOM 8407 O O . ARG D 1 15 ? 63.762 5.167 6.455 1.00 10.11 13 ARG D O 1
ATOM 8415 N N . ILE D 1 16 ? 65.658 3.968 6.666 1.00 10.76 14 ILE D N 1
ATOM 8416 C CA . ILE D 1 16 ? 66.378 4.984 7.426 1.00 11.82 14 ILE D CA 1
ATOM 8417 C C . ILE D 1 16 ? 67.771 5.171 6.820 1.00 11.71 14 ILE D C 1
ATOM 8418 O O . ILE D 1 16 ? 68.460 4.195 6.525 1.00 11.68 14 ILE D O 1
ATOM 8431 N N . THR D 1 18 ? 71.520 5.799 7.039 1.00 11.53 16 THR D N 1
ATOM 8432 C CA . THR D 1 18 ? 72.668 5.794 7.954 1.00 13.32 16 THR D CA 1
ATOM 8433 C C . THR D 1 18 ? 73.892 6.260 7.156 1.00 13.42 16 THR D C 1
ATOM 8434 O O . THR D 1 18 ? 73.819 6.388 5.933 1.00 12.48 16 THR D O 1
ATOM 8438 N N . VAL D 1 19 ? 75.011 6.519 7.831 1.00 13.57 17 VAL D N 1
ATOM 8439 C CA . VAL D 1 19 ? 76.214 6.966 7.129 1.00 12.62 17 VAL D CA 1
ATOM 8440 C C . VAL D 1 19 ? 76.740 5.884 6.189 1.00 14.27 17 VAL D C 1
ATOM 8441 O O . VAL D 1 19 ? 77.559 6.154 5.313 1.00 12.65 17 VAL D O 1
ATOM 8445 N N . ASP D 1 20 ? 76.261 4.660 6.378 1.00 14.70 18 ASP D N 1
ATOM 8446 C CA . ASP D 1 20 ? 76.666 3.542 5.537 1.00 17.21 18 ASP D CA 1
ATOM 8447 C C . ASP D 1 20 ? 75.553 3.116 4.580 1.00 17.27 18 ASP D C 1
ATOM 8448 O O . ASP D 1 20 ? 75.590 2.025 4.010 1.00 18.77 18 ASP D O 1
ATOM 8453 N N . GLY D 1 21 ? 74.558 3.977 4.404 1.00 15.60 19 GLY D N 1
ATOM 8454 C CA . GLY D 1 21 ? 73.483 3.639 3.492 1.00 15.16 19 GLY D CA 1
ATOM 8455 C C . GLY D 1 21 ? 72.144 3.384 4.144 1.00 15.45 19 GLY D C 1
ATOM 8456 O O . GLY D 1 21 ? 72.022 3.424 5.368 1.00 12.06 19 GLY D O 1
ATOM 8457 N N . PRO D 1 22 ? 71.108 3.106 3.335 1.00 16.21 20 PRO D N 1
ATOM 8458 C CA . PRO D 1 22 ? 69.759 2.846 3.838 1.00 15.21 20 PRO D CA 1
ATOM 8459 C C . PRO D 1 22 ? 69.619 1.506 4.535 1.00 15.58 20 PRO D C 1
ATOM 8460 O O . PRO D 1 22 ? 70.297 0.538 4.195 1.00 12.77 20 PRO D O 1
ATOM 8464 N N . ILE D 1 23 ? 68.729 1.461 5.517 1.00 14.96 21 ILE D N 1
ATOM 8465 C CA . ILE D 1 23 ? 68.446 0.227 6.225 1.00 15.06 21 ILE D CA 1
ATOM 8466 C C . ILE D 1 23 ? 66.951 0.217 6.484 1.00 15.04 21 ILE D C 1
ATOM 8467 O O . ILE D 1 23 ? 66.307 1.264 6.490 1.00 13.94 21 ILE D O 1
ATOM 8472 N N . PRO D 1 24 ? 66.365 -0.969 6.659 1.00 16.50 22 PRO D N 1
ATOM 8473 C CA . PRO D 1 24 ? 64.926 -0.986 6.924 1.00 17.51 22 PRO D CA 1
ATOM 8474 C C . PRO D 1 24 ? 64.724 -0.388 8.314 1.00 16.74 22 PRO D C 1
ATOM 8475 O O . PRO D 1 24 ? 65.596 -0.523 9.175 1.00 14.78 22 PRO D O 1
ATOM 8479 N N . SER D 1 25 ? 63.599 0.285 8.534 1.00 16.69 23 SER D N 1
ATOM 8480 C CA . SER D 1 25 ? 63.343 0.915 9.826 1.00 17.71 23 SER D CA 1
ATOM 8481 C C . SER D 1 25 ? 63.377 -0.089 10.975 1.00 16.48 23 SER D C 1
ATOM 8482 O O . SER D 1 25 ? 63.718 0.259 12.104 1.00 15.70 23 SER D O 1
ATOM 8485 N N . SER D 1 26 ? 63.034 -1.337 10.671 1.00 15.69 24 SER D N 1
ATOM 8486 C CA . SER D 1 26 ? 63.015 -2.417 11.663 1.00 15.33 24 SER D CA 1
ATOM 8487 C C . SER D 1 26 ? 64.414 -2.784 12.160 1.00 14.05 24 SER D C 1
ATOM 8488 O O . SER D 1 26 ? 64.568 -3.414 13.206 1.00 13.46 24 SER D O 1
ATOM 8491 N N . ALA D 1 27 ? 65.431 -2.375 11.412 1.00 13.29 25 ALA D N 1
ATOM 8492 C CA . ALA D 1 27 ? 66.811 -2.688 11.754 1.00 13.35 25 ALA D CA 1
ATOM 8493 C C . ALA D 1 27 ? 67.446 -1.693 12.717 1.00 13.63 25 ALA D C 1
ATOM 8494 O O . ALA D 1 27 ? 68.542 -1.928 13.231 1.00 12.02 25 ALA D O 1
ATOM 8496 N N . LEU D 1 28 ? 66.764 -0.578 12.948 1.00 11.91 26 LEU D N 1
ATOM 8497 C CA . LEU D 1 28 ? 67.275 0.456 13.841 1.00 12.00 26 LEU D CA 1
ATOM 8498 C C . LEU D 1 28 ? 67.489 -0.095 15.252 1.00 11.69 26 LEU D C 1
ATOM 8499 O O . LEU D 1 28 ? 68.513 0.174 15.888 1.00 11.91 26 LEU D O 1
ATOM 8504 N N . GLY D 1 29 ? 66.515 -0.858 15.738 1.00 12.43 27 GLY D N 1
ATOM 8505 C CA . GLY D 1 29 ? 66.627 -1.462 17.055 1.00 13.05 27 GLY D CA 1
ATOM 8506 C C . GLY D 1 29 ? 66.819 -0.517 18.227 1.00 14.17 27 GLY D C 1
ATOM 8507 O O . GLY D 1 29 ? 66.421 0.645 18.172 1.00 14.97 27 GLY D O 1
ATOM 8508 N N . HIS D 1 30 ? 67.428 -1.036 19.292 1.00 14.15 28 HIS D N 1
ATOM 8509 C CA . HIS D 1 30 ? 67.697 -0.282 20.520 1.00 14.51 28 HIS D CA 1
ATOM 8510 C C . HIS D 1 30 ? 68.573 0.915 20.126 1.00 13.56 28 HIS D C 1
ATOM 8511 O O . HIS D 1 30 ? 69.721 0.756 19.700 1.00 12.28 28 HIS D O 1
ATOM 8518 N N . THR D 1 31 ? 68.022 2.112 20.298 1.00 13.29 29 THR D N 1
ATOM 8519 C CA . THR D 1 31 ? 68.684 3.336 19.857 1.00 9.90 29 THR D CA 1
ATOM 8520 C C . THR D 1 31 ? 68.833 4.495 20.836 1.00 11.06 29 THR D C 1
ATOM 8521 O O . THR D 1 31 ? 68.029 4.658 21.747 1.00 11.12 29 THR D O 1
ATOM 8525 N N . LEU D 1 32 ? 69.871 5.299 20.605 1.00 10.54 30 LEU D N 1
ATOM 8526 C CA . LEU D 1 32 ? 70.121 6.521 21.360 1.00 10.53 30 LEU D CA 1
ATOM 8527 C C . LEU D 1 32 ? 69.882 7.604 20.301 1.00 9.97 30 LEU D C 1
ATOM 8528 O O . LEU D 1 32 ? 70.640 7.728 19.331 1.00 10.05 30 LEU D O 1
ATOM 8541 N N . HIS D 1 34 ? 70.025 10.951 20.470 1.00 10.33 32 HIS D N 1
ATOM 8542 C CA . HIS D 1 34 ? 70.779 12.197 20.490 1.00 9.86 32 HIS D CA 1
ATOM 8543 C C . HIS D 1 34 ? 72.103 12.083 21.239 1.00 8.87 32 HIS D C 1
ATOM 8544 O O . HIS D 1 34 ? 72.140 12.174 22.465 1.00 10.12 32 HIS D O 1
ATOM 8551 N N . GLU D 1 35 ? 73.181 11.893 20.484 1.00 10.47 33 GLU D N 1
ATOM 8552 C CA . GLU D 1 35 ? 74.522 11.767 21.056 1.00 10.63 33 GLU D CA 1
ATOM 8553 C C . GLU D 1 35 ? 75.547 12.372 20.106 1.00 10.09 33 GLU D C 1
ATOM 8554 O O . GLU D 1 35 ? 75.390 12.321 18.884 1.00 11.32 33 GLU D O 1
ATOM 8560 N N . HIS D 1 36 ? 76.604 12.934 20.676 1.00 11.99 34 HIS D N 1
ATOM 8561 C CA . HIS D 1 36 ? 77.680 13.497 19.881 1.00 12.23 34 HIS D CA 1
ATOM 8562 C C . HIS D 1 36 ? 78.847 12.537 20.056 1.00 12.85 34 HIS D C 1
ATOM 8563 O O . HIS D 1 36 ? 79.231 12.206 21.185 1.00 11.41 34 HIS D O 1
ATOM 8570 N N . LEU D 1 37 ? 79.383 12.063 18.936 1.00 14.10 35 LEU D N 1
ATOM 8571 C CA . LEU D 1 37 ? 80.497 11.120 18.968 1.00 14.32 35 LEU D CA 1
ATOM 8572 C C . LEU D 1 37 ? 81.813 11.889 18.818 1.00 14.06 35 LEU D C 1
ATOM 8573 O O . LEU D 1 37 ? 82.837 11.510 19.372 1.00 14.36 35 LEU D O 1
ATOM 8578 N N . GLN D 1 38 ? 81.758 12.976 18.060 1.00 13.52 36 GLN D N 1
ATOM 8579 C CA . GLN D 1 38 ? 82.891 13.872 17.844 1.00 15.51 36 GLN D CA 1
ATOM 8580 C C . GLN D 1 38 ? 82.251 15.258 17.689 1.00 16.56 36 GLN D C 1
ATOM 8581 O O . GLN D 1 38 ? 81.154 15.373 17.138 1.00 15.42 36 GLN D O 1
ATOM 8587 N N . ASN D 1 39 ? 82.907 16.296 18.200 1.00 15.91 37 ASN D N 1
ATOM 8588 C CA . ASN D 1 39 ? 82.383 17.650 18.059 1.00 17.26 37 ASN D CA 1
ATOM 8589 C C . ASN D 1 39 ? 83.408 18.684 18.505 1.00 17.36 37 ASN D C 1
ATOM 8590 O O . ASN D 1 39 ? 84.520 18.343 18.906 1.00 16.69 37 ASN D O 1
ATOM 8595 N N . ASP D 1 40 ? 83.022 19.950 18.428 1.00 19.30 38 ASP D N 1
ATOM 8596 C CA . ASP D 1 40 ? 83.896 21.051 18.802 1.00 22.50 38 ASP D CA 1
ATOM 8597 C C . ASP D 1 40 ? 83.048 22.145 19.455 1.00 23.07 38 ASP D C 1
ATOM 8598 O O . ASP D 1 40 ? 82.257 22.801 18.776 1.00 21.43 38 ASP D O 1
ATOM 8603 N N . CYS D 1 41 ? 83.215 22.337 20.762 1.00 23.89 39 CYS D N 1
ATOM 8604 C CA . CYS D 1 41 ? 82.449 23.338 21.505 1.00 25.70 39 CYS D CA 1
ATOM 8605 C C . CYS D 1 41 ? 83.319 24.481 22.019 1.00 27.66 39 CYS D C 1
ATOM 8606 O O . CYS D 1 41 ? 82.988 25.126 23.016 1.00 26.28 39 CYS D O 1
ATOM 8609 N N . ARG D 1 42 ? 84.425 24.738 21.337 1.00 30.49 40 ARG D N 1
ATOM 8610 C CA . ARG D 1 42 ? 85.332 25.798 21.750 1.00 34.90 40 ARG D CA 1
ATOM 8611 C C . ARG D 1 42 ? 84.659 27.162 21.854 1.00 35.98 40 ARG D C 1
ATOM 8612 O O . ARG D 1 42 ? 84.987 27.955 22.739 1.00 34.40 40 ARG D O 1
ATOM 8620 N N . CYS D 1 43 ? 83.714 27.430 20.958 1.00 37.11 41 CYS D N 1
ATOM 8621 C CA . CYS D 1 43 ? 83.003 28.705 20.952 1.00 39.44 41 CYS D CA 1
ATOM 8622 C C . CYS D 1 43 ? 82.215 28.949 22.235 1.00 39.19 41 CYS D C 1
ATOM 8623 O O . CYS D 1 43 ? 81.696 30.045 22.444 1.00 40.04 41 CYS D O 1
ATOM 8626 N N . TRP D 1 44 ? 82.120 27.937 23.093 1.00 38.64 42 TRP D N 1
ATOM 8627 C CA . TRP D 1 44 ? 81.373 28.081 24.340 1.00 38.57 42 TRP D CA 1
ATOM 8628 C C . TRP D 1 44 ? 82.267 28.065 25.577 1.00 37.04 42 TRP D C 1
ATOM 8629 O O . TRP D 1 44 ? 81.783 27.933 26.702 1.00 35.46 42 TRP D O 1
ATOM 8640 N N . TRP D 1 45 ? 83.571 28.202 25.367 1.00 35.77 43 TRP D N 1
ATOM 8641 C CA . TRP D 1 45 ? 84.504 28.215 26.478 1.00 36.35 43 TRP D CA 1
ATOM 8642 C C . TRP D 1 45 ? 84.175 29.399 27.377 1.00 36.20 43 TRP D C 1
ATOM 8643 O O . TRP D 1 45 ? 83.996 30.521 26.908 1.00 34.92 43 TRP D O 1
ATOM 8654 N N . ASN D 1 46 ? 84.086 29.129 28.672 1.00 36.78 44 ASN D N 1
ATOM 8655 C CA . ASN D 1 46 ? 83.763 30.141 29.666 1.00 38.22 44 ASN D CA 1
ATOM 8656 C C . ASN D 1 46 ? 85.021 30.491 30.461 1.00 39.65 44 ASN D C 1
ATOM 8657 O O . ASN D 1 46 ? 85.314 29.876 31.486 1.00 40.01 44 ASN D O 1
ATOM 8662 N N . PRO D 1 47 ? 85.781 31.493 29.991 1.00 40.60 45 PRO D N 1
ATOM 8663 C CA . PRO D 1 47 ? 87.021 31.942 30.634 1.00 41.76 45 PRO D CA 1
ATOM 8664 C C . PRO D 1 47 ? 86.913 32.175 32.135 1.00 42.85 45 PRO D C 1
ATOM 8665 O O . PRO D 1 47 ? 85.965 32.796 32.610 1.00 42.91 45 PRO D O 1
ATOM 8669 N N . PRO D 1 48 ? 87.887 31.669 32.906 1.00 44.67 46 PRO D N 1
ATOM 8670 C CA . PRO D 1 48 ? 87.847 31.863 34.355 1.00 46.26 46 PRO D CA 1
ATOM 8671 C C . PRO D 1 48 ? 88.148 33.316 34.725 1.00 47.82 46 PRO D C 1
ATOM 8672 O O . PRO D 1 48 ? 89.227 33.835 34.434 1.00 47.13 46 PRO D O 1
ATOM 8676 N N . GLN D 1 49 ? 87.172 33.966 35.352 1.00 50.00 47 GLN D N 1
ATOM 8677 C CA . GLN D 1 49 ? 87.300 35.356 35.778 1.00 52.24 47 GLN D CA 1
ATOM 8678 C C . GLN D 1 49 ? 88.391 35.503 36.838 1.00 52.90 47 GLN D C 1
ATOM 8679 O O . GLN D 1 49 ? 89.344 36.265 36.661 1.00 53.05 47 GLN D O 1
ATOM 8685 N N . GLU D 1 50 ? 88.246 34.764 37.936 1.00 53.50 48 GLU D N 1
ATOM 8686 C CA . GLU D 1 50 ? 89.212 34.813 39.029 1.00 54.46 48 GLU D CA 1
ATOM 8687 C C . GLU D 1 50 ? 90.521 34.120 38.660 1.00 54.80 48 GLU D C 1
ATOM 8688 O O . GLU D 1 50 ? 90.516 33.008 38.131 1.00 55.28 48 GLU D O 1
ATOM 8694 N N . PRO D 1 51 ? 91.662 34.776 38.926 1.00 54.37 49 PRO D N 1
ATOM 8695 C CA . PRO D 1 51 ? 92.978 34.204 38.620 1.00 53.81 49 PRO D CA 1
ATOM 8696 C C . PRO D 1 51 ? 93.243 32.968 39.477 1.00 53.48 49 PRO D C 1
ATOM 8697 O O . PRO D 1 51 ? 94.268 32.300 39.329 1.00 53.05 49 PRO D O 1
ATOM 8701 N N . GLU D 1 52 ? 92.307 32.681 40.378 1.00 52.80 50 GLU D N 1
ATOM 8702 C CA . GLU D 1 52 ? 92.409 31.535 41.274 1.00 52.31 50 GLU D CA 1
ATOM 8703 C C . GLU D 1 52 ? 91.858 30.287 40.591 1.00 51.33 50 GLU D C 1
ATOM 8704 O O . GLU D 1 52 ? 92.151 29.166 41.003 1.00 51.34 50 GLU D O 1
ATOM 8710 N N . ARG D 1 53 ? 91.054 30.492 39.551 1.00 49.96 51 ARG D N 1
ATOM 8711 C CA . ARG D 1 53 ? 90.463 29.385 38.807 1.00 48.27 51 ARG D CA 1
ATOM 8712 C C . ARG D 1 53 ? 91.129 29.212 37.447 1.00 47.45 51 ARG D C 1
ATOM 8713 O O . ARG D 1 53 ? 90.661 28.438 36.609 1.00 47.16 51 ARG D O 1
ATOM 8721 N N . GLN D 1 54 ? 92.223 29.935 37.234 1.00 45.64 52 GLN D N 1
ATOM 8722 C CA . GLN D 1 54 ? 92.949 29.865 35.974 1.00 44.08 52 GLN D CA 1
ATOM 8723 C C . GLN D 1 54 ? 93.416 28.455 35.635 1.00 42.44 52 GLN D C 1
ATOM 8724 O O . GLN D 1 54 ? 93.454 28.075 34.462 1.00 41.70 52 GLN D O 1
ATOM 8730 N N . TYR D 1 55 ? 93.770 27.678 36.653 1.00 40.34 53 TYR D N 1
ATOM 8731 C CA . TYR D 1 55 ? 94.239 26.320 36.413 1.00 39.83 53 TYR D CA 1
ATOM 8732 C C . TYR D 1 55 ? 93.138 25.467 35.792 1.00 38.85 53 TYR D C 1
ATOM 8733 O O . TYR D 1 55 ? 93.413 24.608 34.958 1.00 39.59 53 TYR D O 1
ATOM 8742 N N . LEU D 1 56 ? 91.892 25.727 36.176 1.00 38.44 54 LEU D N 1
ATOM 8743 C CA . LEU D 1 56 ? 90.753 24.973 35.650 1.00 37.83 54 LEU D CA 1
ATOM 8744 C C . LEU D 1 56 ? 90.539 25.165 34.151 1.00 37.82 54 LEU D C 1
ATOM 8745 O O . LEU D 1 56 ? 89.764 24.432 33.532 1.00 38.24 54 LEU D O 1
ATOM 8750 N N . ALA D 1 57 ? 91.229 26.140 33.569 1.00 37.58 55 ALA D N 1
ATOM 8751 C CA . ALA D 1 57 ? 91.085 26.429 32.148 1.00 37.43 55 ALA D CA 1
ATOM 8752 C C . ALA D 1 57 ? 92.091 25.718 31.248 1.00 37.16 55 ALA D C 1
ATOM 8753 O O . ALA D 1 57 ? 91.710 25.102 30.255 1.00 36.42 55 ALA D O 1
ATOM 8755 N N . GLU D 1 58 ? 93.372 25.800 31.595 1.00 37.95 56 GLU D N 1
ATOM 8756 C CA . GLU D 1 58 ? 94.426 25.185 30.788 1.00 38.09 56 GLU D CA 1
ATOM 8757 C C . GLU D 1 58 ? 94.813 23.763 31.175 1.00 36.14 56 GLU D C 1
ATOM 8758 O O . GLU D 1 58 ? 95.515 23.084 30.427 1.00 35.76 56 GLU D O 1
ATOM 8764 N N . ALA D 1 59 ? 94.365 23.313 32.339 1.00 34.17 57 ALA D N 1
ATOM 8765 C CA . ALA D 1 59 ? 94.700 21.975 32.798 1.00 31.98 57 ALA D CA 1
ATOM 8766 C C . ALA D 1 59 ? 93.857 20.909 32.117 1.00 30.08 57 ALA D C 1
ATOM 8767 O O . ALA D 1 59 ? 92.705 21.147 31.759 1.00 28.76 57 ALA D O 1
ATOM 8769 N N . PRO D 1 60 ? 94.432 19.716 31.917 1.00 28.39 58 PRO D N 1
ATOM 8770 C CA . PRO D 1 60 ? 93.665 18.651 31.274 1.00 26.96 58 PRO D CA 1
ATOM 8771 C C . PRO D 1 60 ? 92.704 18.093 32.308 1.00 25.05 58 PRO D C 1
ATOM 8772 O O . PRO D 1 60 ? 92.868 18.327 33.506 1.00 22.92 58 PRO D O 1
ATOM 8776 N N . ILE D 1 61 ? 91.692 17.371 31.858 1.00 22.28 59 ILE D N 1
ATOM 8777 C CA . ILE D 1 61 ? 90.755 16.795 32.805 1.00 20.56 59 ILE D CA 1
ATOM 8778 C C . ILE D 1 61 ? 91.486 15.709 33.597 1.00 19.00 59 ILE D C 1
ATOM 8779 O O . ILE D 1 61 ? 92.193 14.892 33.016 1.00 19.57 59 ILE D O 1
ATOM 8784 N N . SER D 1 62 ? 91.334 15.724 34.918 1.00 16.39 60 SER D N 1
ATOM 8785 C CA . SER D 1 62 ? 91.933 14.705 35.779 1.00 16.82 60 SER D CA 1
ATOM 8786 C C . SER D 1 62 ? 90.969 14.497 36.940 1.00 16.05 60 SER D C 1
ATOM 8787 O O . SER D 1 62 ? 90.186 15.386 37.278 1.00 15.35 60 SER D O 1
ATOM 8790 N N . ILE D 1 63 ? 91.024 13.323 37.550 1.00 15.93 61 ILE D N 1
ATOM 8791 C CA . ILE D 1 63 ? 90.120 13.009 38.639 1.00 16.05 61 ILE D CA 1
ATOM 8792 C C . ILE D 1 63 ? 90.092 14.019 39.790 1.00 17.36 61 ILE D C 1
ATOM 8793 O O . ILE D 1 63 ? 89.062 14.177 40.445 1.00 16.66 61 ILE D O 1
ATOM 8798 N N . GLU D 1 64 ? 91.204 14.709 40.028 1.00 17.68 62 GLU D N 1
ATOM 8799 C CA . GLU D 1 64 ? 91.292 15.666 41.135 1.00 19.88 62 GLU D CA 1
ATOM 8800 C C . GLU D 1 64 ? 90.500 16.962 41.001 1.00 20.94 62 GLU D C 1
ATOM 8801 O O . GLU D 1 64 ? 90.274 17.652 42.002 1.00 20.14 62 GLU D O 1
ATOM 8807 N N . ILE D 1 65 ? 90.091 17.303 39.782 1.00 19.35 63 ILE D N 1
ATOM 8808 C CA . ILE D 1 65 ? 89.349 18.540 39.555 1.00 21.09 63 ILE D CA 1
ATOM 8809 C C . ILE D 1 65 ? 87.943 18.313 39.013 1.00 19.72 63 ILE D C 1
ATOM 8810 O O . ILE D 1 65 ? 87.304 19.247 38.529 1.00 19.86 63 ILE D O 1
ATOM 8815 N N . LEU D 1 66 ? 87.451 17.084 39.100 1.00 18.01 64 LEU D N 1
ATOM 8816 C CA . LEU D 1 66 ? 86.126 16.796 38.579 1.00 18.60 64 LEU D CA 1
ATOM 8817 C C . LEU D 1 66 ? 85.008 17.551 39.286 1.00 19.61 64 LEU D C 1
ATOM 8818 O O . LEU D 1 66 ? 84.035 17.941 38.649 1.00 20.42 64 LEU D O 1
ATOM 8823 N N . SER D 1 67 ? 85.141 17.765 40.592 1.00 18.91 65 SER D N 1
ATOM 8824 C CA . SER D 1 67 ? 84.108 18.485 41.325 1.00 18.95 65 SER D CA 1
ATOM 8825 C C . SER D 1 67 ? 83.946 19.900 40.780 1.00 19.11 65 SER D C 1
ATOM 8826 O O . SER D 1 67 ? 82.834 20.335 40.484 1.00 18.64 65 SER D O 1
ATOM 8829 N N . GLU D 1 68 ? 85.053 20.622 40.654 1.00 18.80 66 GLU D N 1
ATOM 8830 C CA . GLU D 1 68 ? 85.003 21.983 40.140 1.00 22.13 66 GLU D CA 1
ATOM 8831 C C . GLU D 1 68 ? 84.422 22.025 38.733 1.00 24.34 66 GLU D C 1
ATOM 8832 O O . GLU D 1 68 ? 83.568 22.865 38.428 1.00 21.64 66 GLU D O 1
ATOM 8838 N N . LEU D 1 69 ? 84.879 21.117 37.875 1.00 23.17 67 LEU D N 1
ATOM 8839 C CA . LEU D 1 69 ? 84.391 21.075 36.502 1.00 24.79 67 LEU D CA 1
ATOM 8840 C C . LEU D 1 69 ? 82.879 20.863 36.428 1.00 24.04 67 LEU D C 1
ATOM 8841 O O . LEU D 1 69 ? 82.214 21.421 35.553 1.00 23.17 67 LEU D O 1
ATOM 8846 N N . ARG D 1 70 ? 82.330 20.078 37.350 1.00 22.72 68 ARG D N 1
ATOM 8847 C CA . ARG D 1 70 ? 80.893 19.828 37.352 1.00 23.02 68 ARG D CA 1
ATOM 8848 C C . ARG D 1 70 ? 80.091 21.093 37.672 1.00 23.61 68 ARG D C 1
ATOM 8849 O O . ARG D 1 70 ? 78.895 21.159 37.390 1.00 22.82 68 ARG D O 1
ATOM 8857 N N . GLN D 1 71 ? 80.746 22.087 38.266 1.00 23.25 69 GLN D N 1
ATOM 8858 C CA . GLN D 1 71 ? 80.068 23.331 38.621 1.00 23.17 69 GLN D CA 1
ATOM 8859 C C . GLN D 1 71 ? 80.267 24.395 37.548 1.00 24.14 69 GLN D C 1
ATOM 8860 O O . GLN D 1 71 ? 79.765 25.508 37.678 1.00 22.25 69 GLN D O 1
ATOM 8866 N N . ASP D 1 72 ? 81.005 24.047 36.495 1.00 23.26 70 ASP D N 1
ATOM 8867 C CA . ASP D 1 72 ? 81.280 24.978 35.397 1.00 22.71 70 ASP D CA 1
ATOM 8868 C C . ASP D 1 72 ? 82.057 24.242 34.305 1.00 20.53 70 ASP D C 1
ATOM 8869 O O . ASP D 1 72 ? 83.224 24.530 34.048 1.00 19.77 70 ASP D O 1
ATOM 8874 N N . PRO D 1 73 ? 81.396 23.283 33.636 1.00 20.52 71 PRO D N 1
ATOM 8875 C CA . PRO D 1 73 ? 81.962 22.456 32.565 1.00 20.84 71 PRO D CA 1
ATOM 8876 C C . PRO D 1 73 ? 82.713 23.215 31.480 1.00 20.91 71 PRO D C 1
ATOM 8877 O O . PRO D 1 73 ? 83.771 22.782 31.027 1.00 19.05 71 PRO D O 1
ATOM 8881 N N . PHE D 1 74 ? 82.162 24.352 31.072 1.00 21.06 72 PHE D N 1
ATOM 8882 C CA . PHE D 1 74 ? 82.758 25.148 30.008 1.00 22.78 72 PHE D CA 1
ATOM 8883 C C . PHE D 1 74 ? 83.991 25.953 30.365 1.00 22.56 72 PHE D C 1
ATOM 8884 O O . PHE D 1 74 ? 84.549 26.631 29.508 1.00 21.72 72 PHE D O 1
ATOM 8892 N N . VAL D 1 75 ? 84.426 25.884 31.617 1.00 23.54 73 VAL D N 1
ATOM 8893 C CA . VAL D 1 75 ? 85.613 26.627 32.027 1.00 24.72 73 VAL D CA 1
ATOM 8894 C C . VAL D 1 75 ? 86.886 25.936 31.539 1.00 25.12 73 VAL D C 1
ATOM 8895 O O . VAL D 1 75 ? 87.925 26.575 31.367 1.00 25.65 73 VAL D O 1
ATOM 8899 N N . ASN D 1 76 ? 86.787 24.630 31.306 1.00 24.84 74 ASN D N 1
ATOM 8900 C CA . ASN D 1 76 ? 87.924 23.817 30.888 1.00 23.11 74 ASN D CA 1
ATOM 8901 C C . ASN D 1 76 ? 88.028 23.593 29.384 1.00 23.00 74 ASN D C 1
ATOM 8902 O O . ASN D 1 76 ? 87.139 23.005 28.776 1.00 21.79 74 ASN D O 1
ATOM 8907 N N . LYS D 1 77 ? 89.130 24.054 28.796 1.00 24.09 75 LYS D N 1
ATOM 8908 C CA . LYS D 1 77 ? 89.373 23.928 27.356 1.00 23.81 75 LYS D CA 1
ATOM 8909 C C . LYS D 1 77 ? 89.486 22.487 26.858 1.00 23.36 75 LYS D C 1
ATOM 8910 O O . LYS D 1 77 ? 88.979 22.145 25.789 1.00 21.21 75 LYS D O 1
ATOM 8916 N N . HIS D 1 78 ? 90.167 21.647 27.627 1.00 22.40 76 HIS D N 1
ATOM 8917 C CA . HIS D 1 78 ? 90.352 20.252 27.248 1.00 22.02 76 HIS D CA 1
ATOM 8918 C C . HIS D 1 78 ? 89.005 19.525 27.176 1.00 21.18 76 HIS D C 1
ATOM 8919 O O . HIS D 1 78 ? 88.781 18.667 26.320 1.00 20.38 76 HIS D O 1
ATOM 8926 N N . ASN D 1 79 ? 88.102 19.901 28.071 1.00 19.70 77 ASN D N 1
ATOM 8927 C CA . ASN D 1 79 ? 86.788 19.281 28.150 1.00 18.59 77 ASN D CA 1
ATOM 8928 C C . ASN D 1 79 ? 85.837 19.543 26.976 1.00 18.99 77 ASN D C 1
ATOM 8929 O O . ASN D 1 79 ? 85.092 18.651 26.572 1.00 16.06 77 ASN D O 1
ATOM 8934 N N . ILE D 1 80 ? 85.890 20.746 26.413 1.00 18.10 78 ILE D N 1
ATOM 8935 C CA . ILE D 1 80 ? 84.971 21.126 25.344 1.00 20.61 78 ILE D CA 1
ATOM 8936 C C . ILE D 1 80 ? 85.225 20.723 23.894 1.00 20.47 78 ILE D C 1
ATOM 8937 O O . ILE D 1 80 ? 85.043 21.524 22.976 1.00 21.13 78 ILE D O 1
ATOM 8942 N N . ALA D 1 81 ? 85.616 19.473 23.683 1.00 20.38 79 ALA D N 1
ATOM 8943 C CA . ALA D 1 81 ? 85.830 18.960 22.339 1.00 18.96 79 ALA D CA 1
ATOM 8944 C C . ALA D 1 81 ? 86.012 17.450 22.375 1.00 18.37 79 ALA D C 1
ATOM 8945 O O . ALA D 1 81 ? 86.934 16.950 23.019 1.00 18.99 79 ALA D O 1
ATOM 8947 N N . LEU D 1 82 ? 85.111 16.726 21.715 1.00 15.00 80 LEU D N 1
ATOM 8948 C CA . LEU D 1 82 ? 85.207 15.272 21.630 1.00 16.57 80 LEU D CA 1
ATOM 8949 C C . LEU D 1 82 ? 86.030 15.079 20.353 1.00 16.99 80 LEU D C 1
ATOM 8950 O O . LEU D 1 82 ? 85.496 15.152 19.248 1.00 14.10 80 LEU D O 1
ATOM 8955 N N . ASP D 1 83 ? 87.332 14.852 20.517 1.00 17.93 81 ASP D N 1
ATOM 8956 C CA . ASP D 1 83 ? 88.237 14.718 19.379 1.00 17.91 81 ASP D CA 1
ATOM 8957 C C . ASP D 1 83 ? 89.120 13.470 19.329 1.00 17.67 81 ASP D C 1
ATOM 8958 O O . ASP D 1 83 ? 90.027 13.393 18.501 1.00 16.35 81 ASP D O 1
ATOM 8963 N N . ASP D 1 84 ? 88.885 12.508 20.214 1.00 17.06 82 ASP D N 1
ATOM 8964 C CA . ASP D 1 84 ? 89.664 11.274 20.200 1.00 17.90 82 ASP D CA 1
ATOM 8965 C C . ASP D 1 84 ? 88.773 10.162 19.656 1.00 17.23 82 ASP D C 1
ATOM 8966 O O . ASP D 1 84 ? 87.901 9.652 20.359 1.00 15.45 82 ASP D O 1
ATOM 8971 N N . LEU D 1 85 ? 89.001 9.792 18.402 1.00 17.75 83 LEU D N 1
ATOM 8972 C CA . LEU D 1 85 ? 88.213 8.757 17.752 1.00 19.85 83 LEU D CA 1
ATOM 8973 C C . LEU D 1 85 ? 88.299 7.395 18.422 1.00 18.46 83 LEU D C 1
ATOM 8974 O O . LEU D 1 85 ? 87.292 6.699 18.570 1.00 17.10 83 LEU D O 1
ATOM 8979 N N . ASP D 1 86 ? 89.505 7.009 18.817 1.00 17.88 84 ASP D N 1
ATOM 8980 C CA . ASP D 1 86 ? 89.696 5.720 19.457 1.00 16.04 84 ASP D CA 1
ATOM 8981 C C . ASP D 1 86 ? 88.877 5.634 20.743 1.00 14.80 84 ASP D C 1
ATOM 8982 O O . ASP D 1 86 ? 88.251 4.609 21.028 1.00 12.33 84 ASP D O 1
ATOM 8987 N N . LEU D 1 87 ? 88.861 6.720 21.509 1.00 13.35 85 LEU D N 1
ATOM 8988 C CA . LEU D 1 87 ? 88.087 6.751 22.746 1.00 14.05 85 LEU D CA 1
ATOM 8989 C C . LEU D 1 87 ? 86.595 6.709 22.410 1.00 13.15 85 LEU D C 1
ATOM 8990 O O . LEU D 1 87 ? 85.806 6.053 23.089 1.00 14.42 85 LEU D O 1
ATOM 8995 N N . ALA D 1 88 ? 86.213 7.415 21.353 1.00 12.47 86 ALA D N 1
ATOM 8996 C CA . ALA D 1 88 ? 84.817 7.434 20.942 1.00 14.13 86 ALA D CA 1
ATOM 8997 C C . ALA D 1 88 ? 84.397 5.995 20.654 1.00 13.29 86 ALA D C 1
ATOM 8998 O O . ALA D 1 88 ? 83.346 5.537 21.097 1.00 13.50 86 ALA D O 1
ATOM 9000 N N . ILE D 1 89 ? 85.247 5.282 19.925 1.00 14.15 87 ILE D N 1
ATOM 9001 C CA . ILE D 1 89 ? 84.983 3.897 19.563 1.00 13.58 87 ILE D CA 1
ATOM 9002 C C . ILE D 1 89 ? 84.831 2.995 20.785 1.00 13.01 87 ILE D C 1
ATOM 9003 O O . ILE D 1 89 ? 83.896 2.201 20.862 1.00 12.64 87 ILE D O 1
ATOM 9008 N N . ALA D 1 90 ? 85.738 3.126 21.745 1.00 13.29 88 ALA D N 1
ATOM 9009 C CA . ALA D 1 90 ? 85.675 2.320 22.960 1.00 13.75 88 ALA D CA 1
ATOM 9010 C C . ALA D 1 90 ? 84.393 2.633 23.735 1.00 13.61 88 ALA D C 1
ATOM 9011 O O . ALA D 1 90 ? 83.660 1.731 24.140 1.00 13.77 88 ALA D O 1
ATOM 9013 N N . GLU D 1 91 ? 84.118 3.917 23.928 1.00 14.66 89 GLU D N 1
ATOM 9014 C CA . GLU D 1 91 ? 82.924 4.335 24.662 1.00 13.19 89 GLU D CA 1
ATOM 9015 C C . GLU D 1 91 ? 81.639 3.821 23.999 1.00 12.60 89 GLU D C 1
ATOM 9016 O O . GLU D 1 91 ? 80.725 3.360 24.677 1.00 9.66 89 GLU D O 1
ATOM 9022 N N . VAL D 1 92 ? 81.576 3.896 22.673 1.00 12.39 90 VAL D N 1
ATOM 9023 C CA . VAL D 1 92 ? 80.403 3.416 21.940 1.00 13.82 90 VAL D CA 1
ATOM 9024 C C . VAL D 1 92 ? 80.216 1.903 22.075 1.00 14.60 90 VAL D C 1
ATOM 9025 O O . VAL D 1 92 ? 79.085 1.413 22.123 1.00 13.48 90 VAL D O 1
ATOM 9029 N N . LYS D 1 93 ? 81.321 1.163 22.142 1.00 16.72 91 LYS D N 1
ATOM 9030 C CA . LYS D 1 93 ? 81.243 -0.289 22.286 1.00 16.12 91 LYS D CA 1
ATOM 9031 C C . LYS D 1 93 ? 80.535 -0.684 23.582 1.00 16.55 91 LYS D C 1
ATOM 9032 O O . LYS D 1 93 ? 79.920 -1.751 23.661 1.00 16.21 91 LYS D O 1
ATOM 9038 N N . GLN D 1 94 ? 80.620 0.174 24.599 1.00 16.36 92 GLN D N 1
ATOM 9039 C CA . GLN D 1 94 ? 79.948 -0.101 25.864 1.00 16.22 92 GLN D CA 1
ATOM 9040 C C . GLN D 1 94 ? 78.450 -0.161 25.618 1.00 16.21 92 GLN D C 1
ATOM 9041 O O . GLN D 1 94 ? 77.746 -0.981 26.197 1.00 13.48 92 GLN D O 1
ATOM 9047 N N . PHE D 1 95 ? 77.969 0.726 24.754 1.00 14.21 93 PHE D N 1
ATOM 9048 C CA . PHE D 1 95 ? 76.554 0.764 24.415 1.00 15.22 93 PHE D CA 1
ATOM 9049 C C . PHE D 1 95 ? 76.170 -0.512 23.662 1.00 14.62 93 PHE D C 1
ATOM 9050 O O . PHE D 1 95 ? 75.150 -1.133 23.957 1.00 15.73 93 PHE D O 1
ATOM 9058 N N . ALA D 1 96 ? 76.989 -0.895 22.688 1.00 15.94 94 ALA D N 1
ATOM 9059 C CA . ALA D 1 96 ? 76.734 -2.097 21.895 1.00 16.47 94 ALA D CA 1
ATOM 9060 C C . ALA D 1 96 ? 76.737 -3.346 22.778 1.00 17.45 94 ALA D C 1
ATOM 9061 O O . ALA D 1 96 ? 76.004 -4.305 22.526 1.00 16.73 94 ALA D O 1
ATOM 9063 N N . ALA D 1 97 ? 77.575 -3.319 23.809 1.00 17.72 95 ALA D N 1
ATOM 9064 C CA . ALA D 1 97 ? 77.713 -4.434 24.737 1.00 19.08 95 ALA D CA 1
ATOM 9065 C C . ALA D 1 97 ? 76.447 -4.690 25.539 1.00 20.47 95 ALA D C 1
ATOM 9066 O O . ALA D 1 97 ? 76.242 -5.800 26.027 1.00 22.28 95 ALA D O 1
ATOM 9068 N N . VAL D 1 98 ? 75.606 -3.670 25.686 1.00 18.86 96 VAL D N 1
ATOM 9069 C CA . VAL D 1 98 ? 74.364 -3.830 26.435 1.00 18.27 96 VAL D CA 1
ATOM 9070 C C . VAL D 1 98 ? 73.137 -3.855 25.529 1.00 18.97 96 VAL D C 1
ATOM 9071 O O . VAL D 1 98 ? 72.019 -3.605 25.977 1.00 17.43 96 VAL D O 1
ATOM 9075 N N . GLY D 1 99 ? 73.351 -4.169 24.254 1.00 18.44 97 GLY D N 1
ATOM 9076 C CA . GLY D 1 99 ? 72.240 -4.251 23.323 1.00 18.69 97 GLY D CA 1
ATOM 9077 C C . GLY D 1 99 ? 72.077 -3.070 22.379 1.00 16.99 97 GLY D C 1
ATOM 9078 O O . GLY D 1 99 ? 71.205 -3.090 21.515 1.00 17.85 97 GLY D O 1
ATOM 9079 N N . GLY D 1 100 ? 72.911 -2.048 22.538 1.00 14.93 98 GLY D N 1
ATOM 9080 C CA . GLY D 1 100 ? 72.821 -0.886 21.672 1.00 14.54 98 GLY D CA 1
ATOM 9081 C C . GLY D 1 100 ? 73.009 -1.244 20.211 1.00 15.52 98 GLY D C 1
ATOM 9082 O O . GLY D 1 100 ? 73.946 -1.955 19.853 1.00 14.11 98 GLY D O 1
ATOM 9083 N N . ARG D 1 101 ? 72.125 -0.734 19.361 1.00 13.87 99 ARG D N 1
ATOM 9084 C CA . ARG D 1 101 ? 72.184 -1.028 17.937 1.00 16.23 99 ARG D CA 1
ATOM 9085 C C . ARG D 1 101 ? 72.440 0.201 17.055 1.00 14.58 99 ARG D C 1
ATOM 9086 O O . ARG D 1 101 ? 73.152 0.117 16.059 1.00 12.90 99 ARG D O 1
ATOM 9094 N N . SER D 1 102 ? 71.872 1.343 17.421 1.00 12.11 100 SER D N 1
ATOM 9095 C CA . SER D 1 102 ? 72.047 2.540 16.604 1.00 11.84 100 SER D CA 1
ATOM 9096 C C . SER D 1 102 ? 72.171 3.811 17.420 1.00 10.32 100 SER D C 1
ATOM 9097 O O . SER D 1 102 ? 71.663 3.901 18.533 1.00 10.51 100 SER D O 1
ATOM 9100 N N . ILE D 1 103 ? 72.849 4.796 16.847 1.00 10.53 101 ILE D N 1
ATOM 9101 C CA . ILE D 1 103 ? 73.008 6.084 17.500 1.00 9.94 101 ILE D CA 1
ATOM 9102 C C . ILE D 1 103 ? 72.721 7.193 16.486 1.00 9.41 101 ILE D C 1
ATOM 9103 O O . ILE D 1 103 ? 73.164 7.126 15.340 1.00 9.46 101 ILE D O 1
ATOM 9108 N N . VAL D 1 104 ? 71.953 8.191 16.904 1.00 10.97 102 VAL D N 1
ATOM 9109 C CA . VAL D 1 104 ? 71.658 9.328 16.041 1.00 9.89 102 VAL D CA 1
ATOM 9110 C C . VAL D 1 104 ? 72.562 10.469 16.510 1.00 9.02 102 VAL D C 1
ATOM 9111 O O . VAL D 1 104 ? 72.455 10.932 17.651 1.00 10.97 102 VAL D O 1
ATOM 9115 N N . ASP D 1 105 ? 73.470 10.897 15.637 1.00 10.07 103 ASP D N 1
ATOM 9116 C CA . ASP D 1 105 ? 74.403 11.970 15.963 1.00 10.48 103 ASP D CA 1
ATOM 9117 C C . ASP D 1 105 ? 73.958 13.252 15.269 1.00 10.46 103 ASP D C 1
ATOM 9118 O O . ASP D 1 105 ? 74.169 13.420 14.067 1.00 11.12 103 ASP D O 1
ATOM 9123 N N . PRO D 1 106 ? 73.352 14.181 16.023 1.00 11.33 104 PRO D N 1
ATOM 9124 C CA . PRO D 1 106 ? 72.871 15.449 15.473 1.00 12.40 104 PRO D CA 1
ATOM 9125 C C . PRO D 1 106 ? 73.920 16.551 15.354 1.00 13.33 104 PRO D C 1
ATOM 9126 O O . PRO D 1 106 ? 73.569 17.716 15.186 1.00 10.70 104 PRO D O 1
ATOM 9130 N N . THR D 1 107 ? 75.200 16.199 15.448 1.00 12.88 105 THR D N 1
ATOM 9131 C CA . THR D 1 107 ? 76.242 17.213 15.309 1.00 14.52 105 THR D CA 1
ATOM 9132 C C . THR D 1 107 ? 76.074 17.795 13.914 1.00 16.25 105 THR D C 1
ATOM 9133 O O . THR D 1 107 ? 76.134 17.075 12.916 1.00 14.29 105 THR D O 1
ATOM 9137 N N . CYS D 1 108 ? 75.848 19.097 13.836 1.00 18.95 106 CYS D N 1
ATOM 9138 C CA . CYS D 1 108 ? 75.661 19.705 12.533 1.00 22.13 106 CYS D CA 1
ATOM 9139 C C . CYS D 1 108 ? 76.756 20.703 12.165 1.00 23.06 106 CYS D C 1
ATOM 9140 O O . CYS D 1 108 ? 77.875 20.639 12.690 1.00 19.35 106 CYS D O 1
ATOM 9143 N N . ARG D 1 109 ? 76.434 21.609 11.245 1.00 24.35 107 ARG D N 1
ATOM 9144 C CA . ARG D 1 109 ? 77.393 22.605 10.791 1.00 26.86 107 ARG D CA 1
ATOM 9145 C C . ARG D 1 109 ? 77.726 23.589 11.879 1.00 27.07 107 ARG D C 1
ATOM 9146 O O . ARG D 1 109 ? 76.832 24.152 12.517 1.00 27.99 107 ARG D O 1
ATOM 9154 N N . GLY D 1 110 ? 79.021 23.802 12.079 1.00 27.76 108 GLY D N 1
ATOM 9155 C CA . GLY D 1 110 ? 79.463 24.733 13.095 1.00 26.84 108 GLY D CA 1
ATOM 9156 C C . GLY D 1 110 ? 79.969 24.061 14.353 1.00 27.10 108 GLY D C 1
ATOM 9157 O O . GLY D 1 110 ? 80.799 24.632 15.064 1.00 27.08 108 GLY D O 1
ATOM 9158 N N . ILE D 1 111 ? 79.471 22.860 14.644 1.00 25.59 109 ILE D N 1
ATOM 9159 C CA . ILE D 1 111 ? 79.905 22.144 15.838 1.00 24.91 109 ILE D CA 1
ATOM 9160 C C . ILE D 1 111 ? 80.746 20.890 15.581 1.00 23.37 109 ILE D C 1
ATOM 9161 O O . ILE D 1 111 ? 80.908 20.058 16.472 1.00 21.25 109 ILE D O 1
ATOM 9166 N N . GLY D 1 112 ? 81.271 20.752 14.363 1.00 22.22 110 GLY D N 1
ATOM 9167 C CA . GLY D 1 112 ? 82.146 19.629 14.055 1.00 18.35 110 GLY D CA 1
ATOM 9168 C C . GLY D 1 112 ? 81.652 18.349 13.399 1.00 18.67 110 GLY D C 1
ATOM 9169 O O . GLY D 1 112 ? 82.258 17.291 13.594 1.00 15.52 110 GLY D O 1
ATOM 9170 N N . ARG D 1 113 ? 80.580 18.418 12.617 1.00 17.02 111 ARG D N 1
ATOM 9171 C CA . ARG D 1 113 ? 80.078 17.224 11.948 1.00 17.35 111 ARG D CA 1
ATOM 9172 C C . ARG D 1 113 ? 81.156 16.684 11.002 1.00 18.11 111 ARG D C 1
ATOM 9173 O O . ARG D 1 113 ? 81.790 17.448 10.281 1.00 16.67 111 ARG D O 1
ATOM 9181 N N . ASP D 1 114 ? 81.357 15.371 10.999 1.00 17.12 112 ASP D N 1
ATOM 9182 C CA . ASP D 1 114 ? 82.369 14.764 10.137 1.00 18.55 112 ASP D CA 1
ATOM 9183 C C . ASP D 1 114 ? 81.979 13.339 9.738 1.00 17.54 112 ASP D C 1
ATOM 9184 O O . ASP D 1 114 ? 82.200 12.395 10.501 1.00 15.13 112 ASP D O 1
ATOM 9189 N N . PRO D 1 115 ? 81.404 13.162 8.531 1.00 18.12 113 PRO D N 1
ATOM 9190 C CA . PRO D 1 115 ? 80.983 11.840 8.036 1.00 17.88 113 PRO D CA 1
ATOM 9191 C C . PRO D 1 115 ? 82.069 10.757 7.977 1.00 17.61 113 PRO D C 1
ATOM 9192 O O . PRO D 1 115 ? 81.786 9.564 8.148 1.00 16.11 113 PRO D O 1
ATOM 9196 N N . VAL D 1 116 ? 83.306 11.171 7.726 1.00 16.89 114 VAL D N 1
ATOM 9197 C CA . VAL D 1 116 ? 84.419 10.236 7.656 1.00 17.79 114 VAL D CA 1
ATOM 9198 C C . VAL D 1 116 ? 84.644 9.565 9.014 1.00 16.74 114 VAL D C 1
ATOM 9199 O O . VAL D 1 116 ? 84.813 8.348 9.105 1.00 16.38 114 VAL D O 1
ATOM 9203 N N . LYS D 1 117 ? 84.641 10.369 10.071 1.00 16.95 115 LYS D N 1
ATOM 9204 C CA . LYS D 1 117 ? 84.849 9.852 11.417 1.00 16.24 115 LYS D CA 1
ATOM 9205 C C . LYS D 1 117 ? 83.661 9.009 11.863 1.00 16.12 115 LYS D C 1
ATOM 9206 O O . LYS D 1 117 ? 83.825 8.014 12.570 1.00 14.03 115 LYS D O 1
ATOM 9212 N N . LEU D 1 118 ? 82.460 9.402 11.451 1.00 14.03 116 LEU D N 1
ATOM 9213 C CA . LEU D 1 118 ? 81.283 8.633 11.820 1.00 13.12 116 LEU D CA 1
ATOM 9214 C C . LEU D 1 118 ? 81.377 7.247 11.185 1.00 12.02 116 LEU D C 1
ATOM 9215 O O . LEU D 1 118 ? 81.110 6.242 11.836 1.00 12.24 116 LEU D O 1
ATOM 9220 N N . ARG D 1 119 ? 81.770 7.200 9.916 1.00 13.32 117 ARG D N 1
ATOM 9221 C CA . ARG D 1 119 ? 81.900 5.930 9.218 1.00 13.99 117 ARG D CA 1
ATOM 9222 C C . ARG D 1 119 ? 82.950 5.042 9.880 1.00 16.10 117 ARG D C 1
ATOM 9223 O O . ARG D 1 119 ? 82.806 3.821 9.918 1.00 14.91 117 ARG D O 1
ATOM 9231 N N . ARG D 1 120 ? 84.009 5.646 10.408 1.00 17.17 118 ARG D N 1
ATOM 9232 C CA . ARG D 1 120 ? 85.023 4.835 11.064 1.00 18.29 118 ARG D CA 1
ATOM 9233 C C . ARG D 1 120 ? 84.437 4.234 12.337 1.00 17.22 118 ARG D C 1
ATOM 9234 O O . ARG D 1 120 ? 84.627 3.054 12.617 1.00 14.11 118 ARG D O 1
ATOM 9242 N N . ILE D 1 121 ? 83.710 5.049 13.097 1.00 16.32 119 ILE D N 1
ATOM 9243 C CA . ILE D 1 121 ? 83.093 4.582 14.336 1.00 15.82 119 ILE D CA 1
ATOM 9244 C C . ILE D 1 121 ? 82.076 3.468 14.085 1.00 14.77 119 ILE D C 1
ATOM 9245 O O . ILE D 1 121 ? 82.051 2.474 14.805 1.00 14.34 119 ILE D O 1
ATOM 9250 N N . SER D 1 122 ? 81.235 3.627 13.068 1.00 16.22 120 SER D N 1
ATOM 9251 C CA . SER D 1 122 ? 80.241 2.599 12.772 1.00 17.85 120 SER D CA 1
ATOM 9252 C C . SER D 1 122 ? 80.953 1.336 12.304 1.00 19.46 120 SER D C 1
ATOM 9253 O O . SER D 1 122 ? 80.542 0.227 12.623 1.00 19.59 120 SER D O 1
ATOM 9256 N N . ALA D 1 123 ? 82.031 1.508 11.550 1.00 20.72 121 ALA D N 1
ATOM 9257 C CA . ALA D 1 123 ? 82.769 0.362 11.044 1.00 22.21 121 ALA D CA 1
ATOM 9258 C C . ALA D 1 123 ? 83.368 -0.449 12.182 1.00 22.61 121 ALA D C 1
ATOM 9259 O O . ALA D 1 123 ? 83.157 -1.654 12.269 1.00 22.54 121 ALA D O 1
ATOM 9261 N N . GLU D 1 124 ? 84.097 0.219 13.066 1.00 22.79 122 GLU D N 1
ATOM 9262 C CA . GLU D 1 124 ? 84.751 -0.463 14.172 1.00 24.15 122 GLU D CA 1
ATOM 9263 C C . GLU D 1 124 ? 83.886 -0.859 15.364 1.00 23.34 122 GLU D C 1
ATOM 9264 O O . GLU D 1 124 ? 84.306 -1.686 16.172 1.00 23.65 122 GLU D O 1
ATOM 9270 N N . THR D 1 125 ? 82.689 -0.292 15.488 1.00 20.72 123 THR D N 1
ATOM 9271 C CA . THR D 1 125 ? 81.821 -0.659 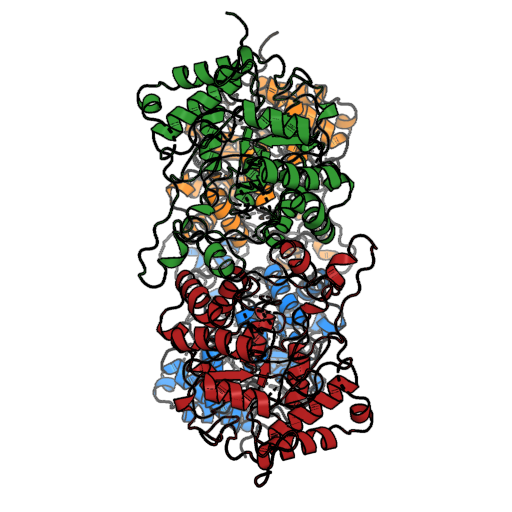16.610 1.00 18.46 123 THR D CA 1
ATOM 9272 C C . THR D 1 125 ? 80.672 -1.562 16.185 1.00 19.06 123 THR D C 1
ATOM 9273 O O . THR D 1 125 ? 80.149 -2.330 16.995 1.00 19.43 123 THR D O 1
ATOM 9277 N N . GLY D 1 126 ? 80.285 -1.480 14.916 1.00 16.31 124 GLY D N 1
ATOM 9278 C CA . GLY D 1 126 ? 79.179 -2.291 14.431 1.00 16.71 124 GLY D CA 1
ATOM 9279 C C . GLY D 1 126 ? 77.851 -1.623 14.752 1.00 17.93 124 GLY D C 1
ATOM 9280 O O . GLY D 1 126 ? 76.776 -2.177 14.505 1.00 16.60 124 GLY D O 1
ATOM 9281 N N . VAL D 1 127 ? 77.932 -0.421 15.317 1.00 17.24 125 VAL D N 1
ATOM 9282 C CA . VAL D 1 127 ? 76.743 0.347 15.673 1.00 16.28 125 VAL D CA 1
ATOM 9283 C C . VAL D 1 127 ? 76.351 1.235 14.501 1.00 16.40 125 VAL D C 1
ATOM 9284 O O . VAL D 1 127 ? 77.187 1.939 13.935 1.00 14.69 125 VAL D O 1
ATOM 9288 N N . GLN D 1 128 ? 75.075 1.205 14.140 1.00 16.74 126 GLN D N 1
ATOM 9289 C CA . GLN D 1 128 ? 74.609 2.005 13.020 1.00 15.93 126 GLN D CA 1
ATOM 9290 C C . GLN D 1 128 ? 74.531 3.461 13.445 1.00 15.76 126 GLN D C 1
ATOM 9291 O O . GLN D 1 128 ? 74.066 3.775 14.543 1.00 13.98 126 GLN D O 1
ATOM 9297 N N . VAL D 1 129 ? 75.013 4.347 12.578 1.00 14.33 127 VAL D N 1
ATOM 9298 C CA . VAL D 1 129 ? 75.002 5.772 12.873 1.00 13.56 127 VAL D CA 1
ATOM 9299 C C . VAL D 1 129 ? 74.218 6.592 11.847 1.00 12.67 127 VAL D C 1
ATOM 9300 O O . VAL D 1 129 ? 74.417 6.452 10.639 1.00 12.44 127 VAL D O 1
ATOM 9304 N N . VAL D 1 130 ? 73.312 7.429 12.348 1.00 10.65 128 VAL D N 1
ATOM 9305 C CA . VAL D 1 130 ? 72.505 8.313 11.505 1.00 10.33 128 VAL D CA 1
ATOM 9306 C C . VAL D 1 130 ? 73.053 9.720 11.712 1.00 10.74 128 VAL D C 1
ATOM 9307 O O . VAL D 1 130 ? 73.149 10.191 12.844 1.00 11.07 128 VAL D O 1
ATOM 9319 N N . GLY D 1 132 ? 73.134 13.942 11.231 1.00 14.11 130 GLY D N 1
ATOM 9320 C CA . GLY D 1 132 ? 72.251 15.094 11.112 1.00 14.96 130 GLY D CA 1
ATOM 9321 C C . GLY D 1 132 ? 72.732 16.165 10.146 1.00 16.58 130 GLY D C 1
ATOM 9322 O O . GLY D 1 132 ? 73.640 15.939 9.344 1.00 15.05 130 GLY D O 1
ATOM 9323 N N . ALA D 1 133 ? 72.138 17.349 10.237 1.00 16.27 131 ALA D N 1
ATOM 9324 C CA . ALA D 1 133 ? 72.495 18.436 9.335 1.00 18.68 131 ALA D CA 1
ATOM 9325 C C . ALA D 1 133 ? 71.860 19.764 9.739 1.00 18.87 131 ALA D C 1
ATOM 9326 O O . ALA D 1 133 ? 71.076 19.826 10.686 1.00 17.42 131 ALA D O 1
ATOM 9328 N N . GLY D 1 134 ? 72.203 20.822 9.008 1.00 20.09 132 GLY D N 1
ATOM 9329 C CA . GLY D 1 134 ? 71.659 22.138 9.299 1.00 20.69 132 GLY D CA 1
ATOM 9330 C C . GLY D 1 134 ? 72.599 23.008 10.116 1.00 20.74 132 GLY D C 1
ATOM 9331 O O . GLY D 1 134 ? 73.767 22.666 10.302 1.00 19.69 132 GLY D O 1
ATOM 9332 N N . TYR D 1 135 ? 72.089 24.135 10.604 1.00 20.24 133 TYR D N 1
ATOM 9333 C CA . TYR D 1 135 ? 72.887 25.061 11.398 1.00 21.75 133 TYR D CA 1
ATOM 9334 C C . TYR D 1 135 ? 72.494 25.093 12.874 1.00 21.21 133 TYR D C 1
ATOM 9335 O O . TYR D 1 135 ? 71.320 24.987 13.226 1.00 17.48 133 TYR D O 1
ATOM 9344 N N . TYR D 1 136 ? 73.498 25.247 13.733 1.00 22.64 134 TYR D N 1
ATOM 9345 C CA . TYR D 1 136 ? 73.281 25.282 15.170 1.00 24.21 134 TYR D CA 1
ATOM 9346 C C . TYR D 1 136 ? 73.033 26.706 15.658 1.00 26.18 134 TYR D C 1
ATOM 9347 O O . TYR D 1 136 ? 72.553 27.552 14.904 1.00 26.27 134 TYR D O 1
ATOM 9356 N N . LEU D 1 137 ? 73.349 26.974 16.920 1.00 26.37 135 LEU D N 1
ATOM 9357 C CA . LEU D 1 137 ? 73.136 28.302 17.484 1.00 27.88 135 LEU D CA 1
ATOM 9358 C C . LEU D 1 137 ? 73.950 29.369 16.749 1.00 28.62 135 LEU D C 1
ATOM 9359 O O . LEU D 1 137 ? 75.015 29.085 16.193 1.00 27.34 135 LEU D O 1
ATOM 9364 N N . ALA D 1 138 ? 73.436 30.596 16.749 1.00 30.41 136 ALA D N 1
ATOM 9365 C CA . ALA D 1 138 ? 74.079 31.719 16.066 1.00 33.10 136 ALA D CA 1
ATOM 9366 C C . ALA D 1 138 ? 75.600 31.837 16.229 1.00 34.08 136 ALA D C 1
ATOM 9367 O O . ALA D 1 138 ? 76.327 31.912 15.239 1.00 34.91 136 ALA D O 1
ATOM 9369 N N . SER D 1 139 ? 76.077 31.854 17.470 1.00 35.60 137 SER D N 1
ATOM 9370 C CA . SER D 1 139 ? 77.509 31.987 17.744 1.00 37.86 137 SER D CA 1
ATOM 9371 C C . SER D 1 139 ? 78.401 30.926 17.099 1.00 37.92 137 SER D C 1
ATOM 9372 O O . SER D 1 139 ? 79.611 31.119 16.979 1.00 38.19 137 SER D O 1
ATOM 9375 N N . SER D 1 140 ? 77.813 29.812 16.676 1.00 37.41 138 SER D N 1
ATOM 9376 C CA . SER D 1 140 ? 78.592 28.742 16.058 1.00 37.17 138 SER D CA 1
ATOM 9377 C C . SER D 1 140 ? 78.524 28.781 14.535 1.00 36.52 138 SER D C 1
ATOM 9378 O O . SER D 1 140 ? 79.269 28.071 13.857 1.00 36.10 138 SER D O 1
ATOM 9389 N N . PRO D 1 142 ? 79.097 29.751 10.735 1.00 41.48 140 PRO D N 1
ATOM 9390 C CA . PRO D 1 142 ? 80.242 30.292 9.994 1.00 42.87 140 PRO D CA 1
ATOM 9391 C C . PRO D 1 142 ? 79.821 31.600 9.324 1.00 43.89 140 PRO D C 1
ATOM 9392 O O . PRO D 1 142 ? 78.646 31.780 8.995 1.00 43.66 140 PRO D O 1
ATOM 9396 N N . GLU D 1 143 ? 80.772 32.508 9.124 1.00 45.18 141 GLU D N 1
ATOM 9397 C CA . GLU D 1 143 ? 80.473 33.799 8.508 1.00 47.70 141 GLU D CA 1
ATOM 9398 C C . GLU D 1 143 ? 79.717 33.670 7.186 1.00 47.11 141 GLU D C 1
ATOM 9399 O O . GLU D 1 143 ? 78.998 34.586 6.784 1.00 48.02 141 GLU D O 1
ATOM 9405 N N . THR D 1 144 ? 79.872 32.531 6.520 1.00 47.04 142 THR D N 1
ATOM 9406 C CA . THR D 1 144 ? 79.207 32.296 5.242 1.00 46.28 142 THR D CA 1
ATOM 9407 C C . THR D 1 144 ? 77.700 32.083 5.375 1.00 45.61 142 THR D C 1
ATOM 9408 O O . THR D 1 144 ? 76.968 32.176 4.391 1.00 45.96 142 THR D O 1
ATOM 9412 N N . ALA D 1 145 ? 77.239 31.804 6.590 1.00 44.46 143 ALA D N 1
ATOM 9413 C CA . ALA D 1 145 ? 75.818 31.571 6.833 1.00 43.98 143 ALA D CA 1
ATOM 9414 C C . ALA D 1 145 ? 74.985 32.844 6.691 1.00 43.68 143 ALA D C 1
ATOM 9415 O O . ALA D 1 145 ? 73.794 32.785 6.384 1.00 42.85 143 ALA D O 1
ATOM 9417 N N . ALA D 1 146 ? 75.619 33.992 6.914 1.00 43.76 144 ALA D N 1
ATOM 9418 C CA . ALA D 1 146 ? 74.942 35.281 6.824 1.00 42.95 144 ALA D CA 1
ATOM 9419 C C . ALA D 1 146 ? 74.369 35.548 5.434 1.00 42.01 144 ALA D C 1
ATOM 9420 O O . ALA D 1 146 ? 73.291 36.126 5.302 1.00 43.08 144 ALA D O 1
ATOM 9422 N N . ARG D 1 147 ? 75.091 35.125 4.403 1.00 40.83 145 ARG D N 1
ATOM 9423 C CA . ARG D 1 147 ? 74.662 35.334 3.024 1.00 39.49 145 ARG D CA 1
ATOM 9424 C C . ARG D 1 147 ? 73.508 34.420 2.613 1.00 37.20 145 ARG D C 1
ATOM 9425 O O . ARG D 1 147 ? 72.779 34.720 1.670 1.00 38.11 145 ARG D O 1
ATOM 9433 N N . LEU D 1 148 ? 73.341 33.308 3.322 1.00 33.35 146 LEU D N 1
ATOM 9434 C CA . LEU D 1 148 ? 72.302 32.336 2.985 1.00 29.51 146 LEU D CA 1
ATOM 9435 C C . LEU D 1 148 ? 70.866 32.721 3.325 1.00 27.70 146 LEU D C 1
ATOM 9436 O O . LEU D 1 148 ? 70.584 33.266 4.394 1.00 25.94 146 LEU D O 1
ATOM 9441 N N . SER D 1 149 ? 69.957 32.431 2.399 1.00 24.90 147 SER D N 1
ATOM 9442 C CA . SER D 1 149 ? 68.546 32.695 2.620 1.00 23.18 147 SER D CA 1
ATOM 9443 C C . SER D 1 149 ? 68.018 31.394 3.223 1.00 23.62 147 SER D C 1
ATOM 9444 O O . SER D 1 149 ? 68.725 30.380 3.217 1.00 21.79 147 SER D O 1
ATOM 9447 N N . ALA D 1 150 ? 66.795 31.414 3.746 1.00 22.87 148 ALA D N 1
ATOM 9448 C CA . ALA D 1 150 ? 66.221 30.202 4.320 1.00 21.91 148 ALA D CA 1
ATOM 9449 C C . ALA D 1 150 ? 66.222 29.132 3.228 1.00 21.69 148 ALA D C 1
ATOM 9450 O O . ALA D 1 150 ? 66.607 27.982 3.464 1.00 16.69 148 ALA D O 1
ATOM 9452 N N . ASP D 1 151 ? 65.807 29.520 2.025 1.00 19.11 149 ASP D N 1
ATOM 9453 C CA . ASP D 1 151 ? 65.780 28.580 0.909 1.00 20.18 149 ASP D CA 1
ATOM 9454 C C . ASP D 1 151 ? 67.169 28.038 0.574 1.00 18.81 149 ASP D C 1
ATOM 9455 O O . ASP D 1 151 ? 67.304 26.869 0.227 1.00 17.86 149 ASP D O 1
ATOM 9460 N N . ASP D 1 152 ? 68.199 28.876 0.672 1.00 17.76 150 ASP D N 1
ATOM 9461 C CA . ASP D 1 152 ? 69.557 28.411 0.389 1.00 17.74 150 ASP D CA 1
ATOM 9462 C C . ASP D 1 152 ? 69.922 27.330 1.408 1.00 17.71 150 ASP D C 1
ATOM 9463 O O . ASP D 1 152 ? 70.554 26.329 1.075 1.00 15.32 150 ASP D O 1
ATOM 9468 N N . ILE D 1 153 ? 69.533 27.556 2.658 1.00 18.55 151 ILE D N 1
ATOM 9469 C CA . ILE D 1 153 ? 69.809 26.603 3.723 1.00 17.88 151 ILE D CA 1
ATOM 9470 C C . ILE D 1 153 ? 69.053 25.315 3.456 1.00 17.80 151 ILE D C 1
ATOM 9471 O O . ILE D 1 153 ? 69.585 24.223 3.659 1.00 15.48 151 ILE D O 1
ATOM 9476 N N . ALA D 1 154 ? 67.821 25.441 2.974 1.00 17.29 152 ALA D N 1
ATOM 9477 C CA . ALA D 1 154 ? 67.025 24.263 2.672 1.00 15.46 152 ALA D CA 1
ATOM 9478 C C . ALA D 1 154 ? 67.694 23.491 1.532 1.00 16.39 152 ALA D C 1
ATOM 9479 O O . ALA D 1 154 ? 67.779 22.263 1.572 1.00 15.29 152 ALA D O 1
ATOM 9481 N N . ASP D 1 155 ? 68.178 24.215 0.523 1.00 15.68 153 ASP D N 1
ATOM 9482 C CA . ASP D 1 155 ? 68.854 23.592 -0.618 1.00 16.86 153 ASP D CA 1
ATOM 9483 C C . ASP D 1 155 ? 70.073 22.781 -0.184 1.00 15.44 153 ASP D C 1
ATOM 9484 O O . ASP D 1 155 ? 70.312 21.684 -0.697 1.00 13.85 153 ASP D O 1
ATOM 9489 N N . GLU D 1 156 ? 70.860 23.333 0.739 1.00 15.25 154 GLU D N 1
ATOM 9490 C CA . GLU D 1 156 ? 72.058 22.639 1.225 1.00 17.07 154 GLU D CA 1
ATOM 9491 C C . GLU D 1 156 ? 71.654 21.327 1.878 1.00 15.55 154 GLU D C 1
ATOM 9492 O O . GLU D 1 156 ? 72.269 20.286 1.652 1.00 14.63 154 GLU D O 1
ATOM 9498 N N . ILE D 1 157 ? 70.613 21.388 2.698 1.00 14.50 155 ILE D N 1
ATOM 9499 C CA . ILE D 1 157 ? 70.130 20.206 3.395 1.00 13.43 155 ILE D CA 1
ATOM 9500 C C . ILE D 1 157 ? 69.626 19.176 2.395 1.00 14.06 155 ILE D C 1
ATOM 9501 O O . ILE D 1 157 ? 69.891 17.986 2.542 1.00 14.01 155 ILE D O 1
ATOM 9506 N N . VAL D 1 158 ? 68.912 19.628 1.368 1.00 12.33 156 VAL D N 1
ATOM 9507 C CA . VAL D 1 158 ? 68.402 18.709 0.350 1.00 12.56 156 VAL D CA 1
ATOM 9508 C C . VAL D 1 158 ? 69.544 17.986 -0.366 1.00 11.53 156 VAL D C 1
ATOM 9509 O O . VAL D 1 158 ? 69.470 16.784 -0.623 1.00 11.79 156 VAL D O 1
ATOM 9513 N N . ALA D 1 159 ? 70.607 18.718 -0.673 1.00 11.97 157 ALA D N 1
ATOM 9514 C CA . ALA D 1 159 ? 71.749 18.131 -1.363 1.00 14.21 157 ALA D CA 1
ATOM 9515 C C . ALA D 1 159 ? 72.452 17.054 -0.527 1.00 14.94 157 ALA D C 1
ATOM 9516 O O . ALA D 1 159 ? 72.943 16.068 -1.071 1.00 14.29 157 ALA D O 1
ATOM 9518 N N . GLU D 1 160 ? 72.492 17.239 0.792 1.00 15.81 158 GLU D N 1
ATOM 9519 C CA . GLU D 1 160 ? 73.145 16.267 1.669 1.00 15.42 158 GLU D CA 1
ATOM 9520 C C . GLU D 1 160 ? 72.261 15.044 1.876 1.00 14.80 158 GLU D C 1
ATOM 9521 O O . GLU D 1 160 ? 72.748 13.960 2.216 1.00 14.93 158 GLU D O 1
ATOM 9527 N N . ALA D 1 161 ? 70.959 15.212 1.664 1.00 12.89 159 ALA D N 1
ATOM 9528 C CA . ALA D 1 161 ? 70.037 14.096 1.799 1.00 14.35 159 ALA D CA 1
ATOM 9529 C C . ALA D 1 161 ? 70.041 13.228 0.538 1.00 15.26 159 ALA D C 1
ATOM 9530 O O . ALA D 1 161 ? 69.843 12.011 0.613 1.00 14.22 159 ALA D O 1
ATOM 9532 N N . LEU D 1 162 ? 70.278 13.850 -0.616 1.00 15.06 160 LEU D N 1
ATOM 9533 C CA . LEU D 1 162 ? 70.256 13.121 -1.877 1.00 16.40 160 LEU D CA 1
ATOM 9534 C C . LEU D 1 162 ? 71.591 12.789 -2.534 1.00 17.17 160 LEU D C 1
ATOM 9535 O O . LEU D 1 162 ? 71.716 11.741 -3.165 1.00 17.82 160 LEU D O 1
ATOM 9540 N N . GLU D 1 163 ? 72.585 13.662 -2.419 1.00 19.02 161 GLU D N 1
ATOM 9541 C CA . GLU D 1 163 ? 73.859 13.364 -3.071 1.00 20.55 161 GLU D CA 1
ATOM 9542 C C . GLU D 1 163 ? 75.061 13.082 -2.184 1.00 19.51 161 GLU D C 1
ATOM 9543 O O . GLU D 1 163 ? 75.779 12.108 -2.410 1.00 17.08 161 GLU D O 1
ATOM 9549 N N . GLY D 1 164 ? 75.287 13.915 -1.177 1.00 17.26 162 GLY D N 1
ATOM 9550 C CA . GLY D 1 164 ? 76.422 13.671 -0.307 1.00 16.83 162 GLY D CA 1
ATOM 9551 C C . GLY D 1 164 ? 76.669 14.783 0.682 1.00 16.52 162 GLY D C 1
ATOM 9552 O O . GLY D 1 164 ? 76.092 15.862 0.570 1.00 15.83 162 GLY D O 1
ATOM 9553 N N . THR D 1 165 ? 77.554 14.518 1.638 1.00 17.25 163 THR D N 1
ATOM 9554 C CA . THR D 1 165 ? 77.886 15.471 2.689 1.00 18.52 163 THR D CA 1
ATOM 9555 C C . THR D 1 165 ? 79.390 15.682 2.888 1.00 20.27 163 THR D C 1
ATOM 9556 O O . THR D 1 165 ? 80.168 14.733 2.899 1.00 18.81 163 THR D O 1
ATOM 9560 N N . ASP D 1 166 ? 79.785 16.941 3.041 1.00 24.13 164 ASP D N 1
ATOM 9561 C CA . ASP D 1 166 ? 81.174 17.300 3.296 1.00 27.82 164 ASP D CA 1
ATOM 9562 C C . ASP D 1 166 ? 82.172 16.594 2.376 1.00 27.86 164 ASP D C 1
ATOM 9563 O O . ASP D 1 166 ? 83.164 16.031 2.837 1.00 29.20 164 ASP D O 1
ATOM 9568 N N . GLY D 1 167 ? 81.907 16.623 1.076 1.00 27.10 165 GLY D N 1
ATOM 9569 C CA . GLY D 1 167 ? 82.809 15.992 0.130 1.00 26.30 165 GLY D CA 1
ATOM 9570 C C . GLY D 1 167 ? 82.785 14.472 0.060 1.00 26.56 165 GLY D C 1
ATOM 9571 O O . GLY D 1 167 ? 83.667 13.877 -0.556 1.00 26.21 165 GLY D O 1
ATOM 9572 N N . THR D 1 168 ? 81.801 13.836 0.692 1.00 23.36 166 THR D N 1
ATOM 9573 C CA . THR D 1 168 ? 81.697 12.378 0.654 1.00 21.33 166 THR D CA 1
ATOM 9574 C C . THR D 1 168 ? 80.333 12.005 0.103 1.00 20.76 166 THR D C 1
ATOM 9575 O O . THR D 1 168 ? 79.513 12.878 -0.169 1.00 19.77 166 THR D O 1
ATOM 9579 N N . ASP D 1 169 ? 80.087 10.711 -0.062 1.00 18.83 167 ASP D N 1
ATOM 9580 C CA . ASP D 1 169 ? 78.796 10.274 -0.560 1.00 20.79 167 ASP D CA 1
ATOM 9581 C C . ASP D 1 169 ? 77.887 9.856 0.591 1.00 19.19 167 ASP D C 1
ATOM 9582 O O . ASP D 1 169 ? 76.844 9.233 0.377 1.00 18.15 167 ASP D O 1
ATOM 9587 N N . ALA D 1 170 ? 78.281 10.204 1.815 1.00 16.13 168 ALA D N 1
ATOM 9588 C CA . ALA D 1 170 ? 77.464 9.877 2.975 1.00 14.74 168 ALA D CA 1
ATOM 9589 C C . ALA D 1 170 ? 76.293 10.851 2.972 1.00 14.45 168 ALA D C 1
ATOM 9590 O O . ALA D 1 170 ? 76.481 12.060 2.836 1.00 14.14 168 ALA D O 1
ATOM 9592 N N . ARG D 1 171 ? 75.087 10.314 3.105 1.00 12.96 169 ARG D N 1
ATOM 9593 C CA . ARG D 1 171 ? 73.879 11.125 3.110 1.00 11.80 169 ARG D CA 1
ATOM 9594 C C . ARG D 1 171 ? 73.292 11.191 4.516 1.00 12.51 169 ARG D C 1
ATOM 9595 O O . ARG D 1 171 ? 73.440 10.253 5.307 1.00 10.54 169 ARG D O 1
ATOM 9603 N N . ILE D 1 172 ? 72.643 12.313 4.823 1.00 13.49 170 ILE D N 1
ATOM 9604 C CA . ILE D 1 172 ? 72.035 12.517 6.129 1.00 14.10 170 ILE D CA 1
ATOM 9605 C C . ILE D 1 172 ? 70.736 11.723 6.250 1.00 13.21 170 ILE D C 1
ATOM 9606 O O . ILE D 1 172 ? 70.111 11.383 5.246 1.00 11.58 170 ILE D O 1
ATOM 9611 N N . GLY D 1 173 ? 70.342 11.420 7.484 1.00 12.94 171 GLY D N 1
ATOM 9612 C CA . GLY D 1 173 ? 69.111 10.679 7.714 1.00 13.46 171 GLY D CA 1
ATOM 9613 C C . GLY D 1 173 ? 68.180 11.438 8.642 1.00 13.49 171 GLY D C 1
ATOM 9614 O O . GLY D 1 173 ? 67.110 10.958 9.014 1.00 12.58 171 GLY D O 1
ATOM 9615 N N . LEU D 1 174 ? 68.595 12.640 9.013 1.00 13.39 172 LEU D N 1
ATOM 9616 C CA . LEU D 1 174 ? 67.812 13.484 9.893 1.00 16.78 172 LEU D CA 1
ATOM 9617 C C . LEU D 1 174 ? 68.263 14.924 9.702 1.00 16.08 172 LEU D C 1
ATOM 9618 O O . LEU D 1 174 ? 69.413 15.190 9.326 1.00 15.58 172 LEU D O 1
ATOM 9623 N N . ILE D 1 175 ? 67.339 15.852 9.917 1.00 15.44 173 ILE D N 1
ATOM 9624 C CA . ILE D 1 175 ? 67.648 17.263 9.794 1.00 14.27 173 ILE D CA 1
ATOM 9625 C C . ILE D 1 175 ? 67.669 17.772 11.209 1.00 17.57 173 ILE D C 1
ATOM 9626 O O . ILE D 1 175 ? 66.639 17.767 11.888 1.00 15.55 173 ILE D O 1
ATOM 9631 N N . GLY D 1 176 ? 68.823 18.195 11.696 1.00 19.42 174 GLY D N 1
ATOM 9632 C CA . GLY D 1 176 ? 68.747 18.657 13.052 1.00 23.53 174 GLY D CA 1
ATOM 9633 C C . GLY D 1 176 ? 69.833 18.879 14.051 1.00 27.50 174 GLY D C 1
ATOM 9634 O O . GLY D 1 176 ? 70.999 18.526 13.897 1.00 26.49 174 GLY D O 1
ATOM 9635 N N . GLU D 1 177 ? 69.296 19.397 15.159 1.00 28.21 175 GLU D N 1
ATOM 9636 C CA . GLU D 1 177 ? 69.981 19.880 16.320 1.00 24.61 175 GLU D CA 1
ATOM 9637 C C . GLU D 1 177 ? 70.111 21.255 15.679 1.00 20.62 175 GLU D C 1
ATOM 9638 O O . GLU D 1 177 ? 71.204 21.802 15.535 1.00 18.15 175 GLU D O 1
ATOM 9644 N N . ILE D 1 178 ? 68.968 21.743 15.190 1.00 17.79 176 ILE D N 1
ATOM 9645 C CA . ILE D 1 178 ? 68.882 23.071 14.595 1.00 15.96 176 ILE D CA 1
ATOM 9646 C C . ILE D 1 178 ? 68.822 23.970 15.814 1.00 15.69 176 ILE D C 1
ATOM 9647 O O . ILE D 1 178 ? 67.937 23.824 16.667 1.00 14.58 176 ILE D O 1
ATOM 9652 N N . GLY D 1 179 ? 69.755 24.909 15.884 1.00 17.77 177 GLY D N 1
ATOM 9653 C CA . GLY D 1 179 ? 69.832 25.780 17.038 1.00 19.56 177 GLY D CA 1
ATOM 9654 C C . GLY D 1 179 ? 68.851 26.921 17.204 1.00 19.55 177 GLY D C 1
ATOM 9655 O O . GLY D 1 179 ? 68.673 27.749 16.315 1.00 19.67 177 GLY D O 1
ATOM 9656 N N . VAL D 1 180 ? 68.222 26.953 18.375 1.00 19.16 178 VAL D N 1
ATOM 9657 C CA . VAL D 1 180 ? 67.282 27.994 18.744 1.00 20.51 178 VAL D CA 1
ATOM 9658 C C . VAL D 1 180 ? 67.728 28.459 20.132 1.00 20.81 178 VAL D C 1
ATOM 9659 O O . VAL D 1 180 ? 67.624 27.707 21.099 1.00 19.63 178 VAL D O 1
ATOM 9663 N N . SER D 1 181 ? 68.248 29.683 20.231 1.00 21.80 179 SER D N 1
ATOM 9664 C CA . SER D 1 181 ? 68.706 30.204 21.524 1.00 20.72 179 SER D CA 1
ATOM 9665 C C . SER D 1 181 ? 67.537 30.806 22.290 1.00 21.39 179 SER D C 1
ATOM 9666 O O . SER D 1 181 ? 66.445 30.955 21.744 1.00 18.65 179 SER D O 1
ATOM 9669 N N . SER D 1 182 ? 67.769 31.159 23.553 1.00 21.27 180 SER D N 1
ATOM 9670 C CA . SER D 1 182 ? 66.718 31.754 24.365 1.00 23.62 180 SER D CA 1
ATOM 9671 C C . SER D 1 182 ? 66.285 33.071 23.722 1.00 25.11 180 SER D C 1
ATOM 9672 O O . SER D 1 182 ? 65.172 33.546 23.938 1.00 24.20 180 SER D O 1
ATOM 9675 N N . ASP D 1 183 ? 67.178 33.655 22.929 1.00 26.82 181 ASP D N 1
ATOM 9676 C CA . ASP D 1 183 ? 66.891 34.911 22.244 1.00 28.69 181 ASP D CA 1
ATOM 9677 C C . ASP D 1 183 ? 66.147 34.685 20.931 1.00 29.46 181 ASP D C 1
ATOM 9678 O O . ASP D 1 183 ? 65.462 35.581 20.437 1.00 29.40 181 ASP D O 1
ATOM 9683 N N . PHE D 1 184 ? 66.286 33.486 20.368 1.00 29.00 182 PHE D N 1
ATOM 9684 C CA . PHE D 1 184 ? 65.617 33.141 19.115 1.00 29.28 182 PHE D CA 1
ATOM 9685 C C . PHE D 1 184 ? 65.865 34.249 18.089 1.00 27.84 182 PHE D C 1
ATOM 9686 O O . PHE D 1 184 ? 64.929 34.864 17.585 1.00 27.18 182 PHE D O 1
ATOM 9694 N N . THR D 1 185 ? 67.138 34.487 17.785 1.00 27.26 183 THR D N 1
ATOM 9695 C CA . THR D 1 185 ? 67.540 35.536 16.852 1.00 27.48 183 THR D CA 1
ATOM 9696 C C . THR D 1 185 ? 66.969 35.388 15.451 1.00 28.38 183 THR D C 1
ATOM 9697 O O . THR D 1 185 ? 66.440 34.335 15.087 1.00 26.99 183 THR D O 1
ATOM 9701 N N . ALA D 1 186 ? 67.082 36.454 14.662 1.00 28.06 184 ALA D N 1
ATOM 9702 C CA . ALA D 1 186 ? 66.576 36.439 13.295 1.00 27.83 184 ALA D CA 1
ATOM 9703 C C . ALA D 1 186 ? 67.301 35.371 12.484 1.00 26.70 184 ALA D C 1
ATOM 9704 O O . ALA D 1 186 ? 66.711 34.742 11.613 1.00 26.56 184 ALA D O 1
ATOM 9706 N N . GLU D 1 187 ? 68.582 35.168 12.785 1.00 27.70 185 GLU D N 1
ATOM 9707 C CA . GLU D 1 187 ? 69.395 34.179 12.081 1.00 28.66 185 GLU D CA 1
ATOM 9708 C C . GLU D 1 187 ? 68.941 32.760 12.409 1.00 26.54 185 GLU D C 1
ATOM 9709 O O . GLU D 1 187 ? 68.869 31.899 11.532 1.00 23.56 185 GLU D O 1
ATOM 9715 N N . GLU D 1 188 ? 68.645 32.520 13.680 1.00 24.10 186 GLU D N 1
ATOM 9716 C CA . GLU D 1 188 ? 68.189 31.210 14.113 1.00 23.16 186 GLU D CA 1
ATOM 9717 C C . GLU D 1 188 ? 66.822 30.908 13.507 1.00 21.42 186 GLU D C 1
ATOM 9718 O O . GLU D 1 188 ? 66.519 29.766 13.177 1.00 19.95 186 GLU D O 1
ATOM 9724 N N . GLU D 1 189 ? 66.007 31.946 13.352 1.00 22.00 187 GLU D N 1
ATOM 9725 C CA . GLU D 1 189 ? 64.683 31.792 12.768 1.00 21.50 187 GLU D CA 1
ATOM 9726 C C . GLU D 1 189 ? 64.833 31.407 11.300 1.00 19.93 187 GLU D C 1
ATOM 9727 O O . GLU D 1 189 ? 64.162 30.499 10.815 1.00 18.35 187 GLU D O 1
ATOM 9733 N N . LYS D 1 190 ? 65.716 32.111 10.598 1.00 19.72 188 LYS D N 1
ATOM 9734 C CA . LYS D 1 190 ? 65.969 31.831 9.191 1.00 19.84 188 LYS D CA 1
ATOM 9735 C C . LYS D 1 190 ? 66.443 30.384 9.080 1.00 18.99 188 LYS D C 1
ATOM 9736 O O . LYS D 1 190 ? 65.997 29.637 8.209 1.00 18.33 188 LYS D O 1
ATOM 9742 N N . SER D 1 191 ? 67.343 29.996 9.978 1.00 17.01 189 SER D N 1
ATOM 9743 C CA . SER D 1 191 ? 67.891 28.644 10.001 1.00 16.78 189 SER D CA 1
ATOM 9744 C C . SER D 1 191 ? 66.775 27.613 10.184 1.00 15.66 189 SER D C 1
ATOM 9745 O O . SER D 1 191 ? 66.690 26.626 9.456 1.00 16.51 189 SER D O 1
ATOM 9748 N N . LEU D 1 192 ? 65.914 27.855 11.161 1.00 16.73 190 LEU D N 1
ATOM 9749 C CA . LEU D 1 192 ? 64.819 26.943 11.446 1.00 17.58 190 LEU D CA 1
ATOM 9750 C C . LEU D 1 192 ? 63.824 26.851 10.286 1.00 17.98 190 LEU D C 1
ATOM 9751 O O . LEU D 1 192 ? 63.319 25.766 9.985 1.00 17.30 190 LEU D O 1
ATOM 9756 N N . ARG D 1 193 ? 63.543 27.979 9.631 1.00 16.83 191 ARG D N 1
ATOM 9757 C CA . ARG D 1 193 ? 62.622 27.968 8.492 1.00 16.41 191 ARG D CA 1
ATOM 9758 C C . ARG D 1 193 ? 63.232 27.155 7.354 1.00 13.96 191 ARG D C 1
ATOM 9759 O O . ARG D 1 193 ? 62.543 26.391 6.676 1.00 13.77 191 ARG D O 1
ATOM 9767 N N . GLY D 1 194 ? 64.532 27.328 7.147 1.00 13.91 192 GLY D N 1
ATOM 9768 C CA . GLY D 1 194 ? 65.205 26.579 6.105 1.00 15.16 192 GLY D CA 1
ATOM 9769 C C . GLY D 1 194 ? 65.147 25.090 6.413 1.00 15.50 192 GLY D C 1
ATOM 9770 O O . GLY D 1 194 ? 64.995 24.259 5.519 1.00 12.88 192 GLY D O 1
ATOM 9771 N N . ALA D 1 195 ? 65.268 24.750 7.690 1.00 14.79 193 ALA D N 1
ATOM 9772 C CA . ALA D 1 195 ? 65.228 23.351 8.100 1.00 15.68 193 ALA D CA 1
ATOM 9773 C C . ALA D 1 195 ? 63.834 22.767 7.874 1.00 14.21 193 ALA D C 1
ATOM 9774 O O . ALA D 1 195 ? 63.689 21.651 7.362 1.00 12.78 193 ALA D O 1
ATOM 9776 N N . ALA D 1 196 ? 62.811 23.528 8.248 1.00 13.41 194 ALA D N 1
ATOM 9777 C CA . ALA D 1 196 ? 61.432 23.081 8.091 1.00 12.18 194 ALA D CA 1
ATOM 9778 C C . ALA D 1 196 ? 61.088 22.886 6.616 1.00 12.95 194 ALA D C 1
ATOM 9779 O O . ALA D 1 196 ? 60.372 21.951 6.253 1.00 13.21 194 ALA D O 1
ATOM 9781 N N . ARG D 1 197 ? 61.597 23.770 5.763 1.00 13.89 195 ARG D N 1
ATOM 9782 C CA . ARG D 1 197 ? 61.344 23.649 4.332 1.00 13.40 195 ARG D CA 1
ATOM 9783 C C . ARG D 1 197 ? 62.052 22.415 3.801 1.00 13.07 195 ARG D C 1
ATOM 9784 O O . ARG D 1 197 ? 61.540 21.730 2.912 1.00 15.47 195 ARG D O 1
ATOM 9792 N N . ALA D 1 198 ? 63.225 22.115 4.346 1.00 12.83 196 ALA D N 1
ATOM 9793 C CA . ALA D 1 198 ? 63.950 20.928 3.906 1.00 11.22 196 ALA D CA 1
ATOM 9794 C C . ALA D 1 198 ? 63.201 19.685 4.401 1.00 11.70 196 ALA D C 1
ATOM 9795 O O . ALA D 1 198 ? 63.226 18.639 3.751 1.00 11.40 196 ALA D O 1
ATOM 9797 N N . GLN D 1 199 ? 62.526 19.803 5.544 1.00 12.85 197 GLN D N 1
ATOM 9798 C CA . GLN D 1 199 ? 61.759 18.682 6.099 1.00 13.34 197 GLN D CA 1
ATOM 9799 C C . GLN D 1 199 ? 60.645 18.336 5.113 1.00 13.73 197 GLN D C 1
ATOM 9800 O O . GLN D 1 199 ? 60.370 17.168 4.845 1.00 12.47 197 GLN D O 1
ATOM 9806 N N . VAL D 1 200 ? 59.995 19.362 4.578 1.00 12.53 198 VAL D N 1
ATOM 9807 C CA . VAL D 1 200 ? 58.923 19.136 3.615 1.00 14.15 198 VAL D CA 1
ATOM 9808 C C . VAL D 1 200 ? 59.472 18.521 2.324 1.00 13.93 198 VAL D C 1
ATOM 9809 O O . VAL D 1 200 ? 58.908 17.562 1.785 1.00 13.62 198 VAL D O 1
ATOM 9813 N N . ARG D 1 201 ? 60.586 19.062 1.844 1.00 12.88 199 ARG D N 1
ATOM 9814 C CA . ARG D 1 201 ? 61.191 18.601 0.600 1.00 13.93 199 ARG D CA 1
ATOM 9815 C C . ARG D 1 201 ? 61.871 17.234 0.645 1.00 13.73 199 ARG D C 1
ATOM 9816 O O . ARG D 1 201 ? 61.734 16.451 -0.291 1.00 12.74 199 ARG D O 1
ATOM 9824 N N . THR D 1 202 ? 62.597 16.936 1.721 1.00 13.43 200 THR D N 1
ATOM 9825 C CA . THR D 1 202 ? 63.283 15.648 1.815 1.00 12.18 200 THR D CA 1
ATOM 9826 C C . THR D 1 202 ? 62.439 14.588 2.506 1.00 12.58 200 THR D C 1
ATOM 9827 O O . THR D 1 202 ? 62.662 13.392 2.322 1.00 12.65 200 THR D O 1
ATOM 9831 N N . GLY D 1 203 ? 61.487 15.023 3.320 1.00 11.41 201 GLY D N 1
ATOM 9832 C CA . GLY D 1 203 ? 60.663 14.069 4.040 1.00 11.25 201 GLY D CA 1
ATOM 9833 C C . GLY D 1 203 ? 61.384 13.410 5.217 1.00 10.37 201 GLY D C 1
ATOM 9834 O O . GLY D 1 203 ? 60.902 12.412 5.749 1.00 11.77 201 GLY D O 1
ATOM 9835 N N . LEU D 1 204 ? 62.531 13.953 5.624 1.00 11.09 202 LEU D N 1
ATOM 9836 C CA . LEU D 1 204 ? 63.287 13.402 6.760 1.00 11.30 202 LEU D CA 1
ATOM 9837 C C . LEU D 1 204 ? 62.796 13.992 8.086 1.00 12.76 202 LEU D C 1
ATOM 9838 O O . LEU D 1 204 ? 62.171 15.049 8.105 1.00 11.61 202 LEU D O 1
ATOM 9843 N N . PRO D 1 205 ? 63.080 13.315 9.214 1.00 12.84 203 PRO D N 1
ATOM 9844 C CA . PRO D 1 205 ? 62.653 13.821 10.525 1.00 11.97 203 PRO D CA 1
ATOM 9845 C C . PRO D 1 205 ? 63.375 15.139 10.782 1.00 9.74 203 PRO D C 1
ATOM 9846 O O . PRO D 1 205 ? 64.432 15.391 10.201 1.00 11.56 203 PRO D O 1
ATOM 9850 N N . LEU D 1 206 ? 62.807 15.968 11.648 1.00 10.16 204 LEU D N 1
ATOM 9851 C CA . LEU D 1 206 ? 63.382 17.267 11.983 1.00 12.14 204 LEU D CA 1
ATOM 9852 C C . LEU D 1 206 ? 63.648 17.315 13.485 1.00 9.58 204 LEU D C 1
ATOM 9853 O O . LEU D 1 206 ? 62.775 16.978 14.273 1.00 9.49 204 LEU D O 1
ATOM 9866 N N . VAL D 1 208 ? 64.996 19.794 16.639 1.00 9.36 206 VAL D N 1
ATOM 9867 C CA . VAL D 1 208 ? 65.296 21.144 17.063 1.00 10.74 206 VAL D CA 1
ATOM 9868 C C . VAL D 1 208 ? 65.848 21.277 18.475 1.00 12.20 206 VAL D C 1
ATOM 9869 O O . VAL D 1 208 ? 65.265 20.774 19.444 1.00 10.20 206 VAL D O 1
ATOM 9873 N N . HIS D 1 209 ? 66.976 21.973 18.571 1.00 14.26 207 HIS D N 1
ATOM 9874 C CA . HIS D 1 209 ? 67.616 22.241 19.847 1.00 16.23 207 HIS D CA 1
ATOM 9875 C C . HIS D 1 209 ? 66.819 23.354 20.518 1.00 17.54 207 HIS D C 1
ATOM 9876 O O . HIS D 1 209 ? 66.562 24.395 19.913 1.00 17.72 207 HIS D O 1
ATOM 9883 N N . LEU D 1 210 ? 66.433 23.136 21.766 1.00 15.46 208 LEU D N 1
ATOM 9884 C CA . LEU D 1 210 ? 65.683 24.140 22.496 1.00 17.65 208 LEU D CA 1
ATOM 9885 C C . LEU D 1 210 ? 66.471 24.595 23.706 1.00 18.39 208 LEU D C 1
ATOM 9886 O O . LEU D 1 210 ? 67.305 23.857 24.222 1.00 17.38 208 LEU D O 1
ATOM 9891 N N . PRO D 1 211 ? 66.241 25.841 24.147 1.00 19.20 209 PRO D N 1
ATOM 9892 C CA . PRO D 1 211 ? 66.944 26.344 25.331 1.00 19.40 209 PRO D CA 1
ATOM 9893 C C . PRO D 1 211 ? 66.055 25.768 26.442 1.00 19.95 209 PRO D C 1
ATOM 9894 O O . PRO D 1 211 ? 65.032 26.346 26.817 1.00 18.74 209 PRO D O 1
ATOM 9898 N N . GLY D 1 212 ? 66.449 24.589 26.916 1.00 19.37 210 GLY D N 1
ATOM 9899 C CA . GLY D 1 212 ? 65.691 23.848 27.910 1.00 18.50 210 GLY D CA 1
ATOM 9900 C C . GLY D 1 212 ? 65.138 24.516 29.151 1.00 18.27 210 GLY D C 1
ATOM 9901 O O . GLY D 1 212 ? 64.131 24.058 29.703 1.00 16.61 210 GLY D O 1
ATOM 9902 N N . TRP D 1 213 ? 65.783 25.583 29.606 1.00 18.94 211 TRP D N 1
ATOM 9903 C CA . TRP D 1 213 ? 65.322 26.268 30.810 1.00 19.66 211 TRP D CA 1
ATOM 9904 C C . TRP D 1 213 ? 64.351 27.399 30.480 1.00 20.12 211 TRP D C 1
ATOM 9905 O O . TRP D 1 213 ? 63.978 28.197 31.340 1.00 20.12 211 TRP D O 1
ATOM 9916 N N . PHE D 1 214 ? 63.943 27.459 29.222 1.00 20.88 212 PHE D N 1
ATOM 9917 C CA . PHE D 1 214 ? 62.995 28.465 28.775 1.00 20.05 212 PHE D CA 1
ATOM 9918 C C . PHE D 1 214 ? 61.770 27.729 28.244 1.00 21.04 212 PHE D C 1
ATOM 9919 O O . PHE D 1 214 ? 61.702 26.502 28.332 1.00 18.82 212 PHE D O 1
ATOM 9927 N N . ARG D 1 215 ? 60.805 28.460 27.691 1.00 21.34 213 ARG D N 1
ATOM 9928 C CA . ARG D 1 215 ? 59.596 27.821 27.186 1.00 21.55 213 ARG D CA 1
ATOM 9929 C C . ARG D 1 215 ? 59.223 28.303 25.784 1.00 21.21 213 ARG D C 1
ATOM 9930 O O . ARG D 1 215 ? 58.145 28.858 25.579 1.00 20.03 213 ARG D O 1
ATOM 9938 N N . LEU D 1 216 ? 60.114 28.070 24.823 1.00 19.52 214 LEU D N 1
ATOM 9939 C CA . LEU D 1 216 ? 59.900 28.489 23.439 1.00 18.41 214 LEU D CA 1
ATOM 9940 C C . LEU D 1 216 ? 59.346 27.385 22.527 1.00 17.71 214 LEU D C 1
ATOM 9941 O O . LEU D 1 216 ? 59.085 27.631 21.349 1.00 16.15 214 LEU D O 1
ATOM 9946 N N . ALA D 1 217 ? 59.149 26.184 23.070 1.00 16.15 215 ALA D N 1
ATOM 9947 C CA . ALA D 1 217 ? 58.671 25.046 22.281 1.00 17.24 215 ALA D CA 1
ATOM 9948 C C . ALA D 1 217 ? 57.445 25.278 21.389 1.00 16.39 215 ALA D C 1
ATOM 9949 O O . ALA D 1 217 ? 57.449 24.880 20.223 1.00 15.34 215 ALA D O 1
ATOM 9951 N N . HIS D 1 218 ? 56.400 25.905 21.922 1.00 16.42 216 HIS D N 1
ATOM 9952 C CA . HIS D 1 218 ? 55.198 26.156 21.124 1.00 17.80 216 HIS D CA 1
ATOM 9953 C C . HIS D 1 218 ? 55.457 27.132 19.980 1.00 18.53 216 HIS D C 1
ATOM 9954 O O . HIS D 1 218 ? 54.894 26.989 18.892 1.00 19.37 216 HIS D O 1
ATOM 9961 N N . ARG D 1 219 ? 56.308 28.124 20.225 1.00 20.53 217 ARG D N 1
ATOM 9962 C CA . ARG D 1 219 ? 56.662 29.086 19.189 1.00 21.19 217 ARG D CA 1
ATOM 9963 C C . ARG D 1 219 ? 57.419 28.331 18.111 1.00 19.75 217 ARG D C 1
ATOM 9964 O O . ARG D 1 219 ? 57.218 28.563 16.924 1.00 18.43 217 ARG D O 1
ATOM 9972 N N . VAL D 1 220 ? 58.289 27.417 18.532 1.00 17.63 218 VAL D N 1
ATOM 9973 C CA . VAL D 1 220 ? 59.046 26.614 17.578 1.00 16.84 218 VAL D CA 1
ATOM 9974 C C . VAL D 1 220 ? 58.095 25.783 16.718 1.00 16.10 218 VAL D C 1
ATOM 9975 O O . VAL D 1 220 ? 58.207 25.778 15.493 1.00 16.13 218 VAL D O 1
ATOM 9979 N N . LEU D 1 221 ? 57.151 25.087 17.348 1.00 14.76 219 LEU D N 1
ATOM 9980 C CA . LEU D 1 221 ? 56.212 24.275 16.584 1.00 14.10 219 LEU D CA 1
ATOM 9981 C C . LEU D 1 221 ? 55.325 25.122 15.669 1.00 15.59 219 LEU D C 1
ATOM 9982 O O . LEU D 1 221 ? 54.969 24.688 14.575 1.00 14.14 219 LEU D O 1
ATOM 9987 N N . ASP D 1 222 ? 54.967 26.323 16.118 1.00 15.32 220 ASP D N 1
ATOM 9988 C CA . ASP D 1 222 ? 54.138 27.217 15.308 1.00 17.29 220 ASP D CA 1
ATOM 9989 C C . ASP D 1 222 ? 54.839 27.507 13.990 1.00 17.43 220 ASP D C 1
ATOM 9990 O O . ASP D 1 222 ? 54.235 27.454 12.921 1.00 17.26 220 ASP D O 1
ATOM 9995 N N . LEU D 1 223 ? 56.124 27.821 14.080 1.00 18.55 221 LEU D N 1
ATOM 9996 C CA . LEU D 1 223 ? 56.914 28.123 12.903 1.00 19.04 221 LEU D CA 1
ATOM 9997 C C . LEU D 1 223 ? 57.078 26.875 12.034 1.00 18.95 221 LEU D C 1
ATOM 9998 O O . LEU D 1 223 ? 56.876 26.923 10.824 1.00 17.75 221 LEU D O 1
ATOM 10003 N N . VAL D 1 224 ? 57.433 25.752 12.645 1.00 16.81 222 VAL D N 1
ATOM 10004 C CA . VAL D 1 224 ? 57.593 24.520 11.883 1.00 19.48 222 VAL D CA 1
ATOM 10005 C C . VAL D 1 224 ? 56.292 24.194 11.148 1.00 18.84 222 VAL D C 1
ATOM 10006 O O . VAL D 1 224 ? 56.296 23.804 9.977 1.00 18.08 222 VAL D O 1
ATOM 10010 N N . GLU D 1 225 ? 55.179 24.367 11.847 1.00 20.17 223 GLU D N 1
ATOM 10011 C CA . GLU D 1 225 ? 53.870 24.086 11.286 1.00 21.68 223 GLU D CA 1
ATOM 10012 C C . GLU D 1 225 ? 53.486 25.026 10.140 1.00 22.09 223 GLU D C 1
ATOM 10013 O O . GLU D 1 225 ? 52.989 24.571 9.112 1.00 21.15 223 GLU D O 1
ATOM 10019 N N . GLU D 1 226 ? 53.725 26.325 10.300 1.00 22.34 224 GLU D N 1
ATOM 10020 C CA . GLU D 1 226 ? 53.376 27.273 9.242 1.00 25.06 224 GLU D CA 1
ATOM 10021 C C . GLU D 1 226 ? 54.242 27.086 7.997 1.00 23.79 224 GLU D C 1
ATOM 10022 O O . GLU D 1 226 ? 53.851 27.471 6.889 1.00 23.26 224 GLU D O 1
ATOM 10028 N N . GLU D 1 227 ? 55.420 26.498 8.176 1.00 21.22 225 GLU D N 1
ATOM 10029 C CA . GLU D 1 227 ? 56.305 26.249 7.050 1.00 21.04 225 GLU D CA 1
ATOM 10030 C C . GLU D 1 227 ? 55.895 24.953 6.358 1.00 20.02 225 GLU D C 1
ATOM 10031 O O . GLU D 1 227 ? 56.565 24.490 5.438 1.00 19.77 225 GLU D O 1
ATOM 10037 N N . GLY D 1 228 ? 54.792 24.370 6.820 1.00 19.39 226 GLY D N 1
ATOM 10038 C CA . GLY D 1 228 ? 54.279 23.150 6.224 1.00 20.72 226 GLY D CA 1
ATOM 10039 C C . GLY D 1 228 ? 54.914 21.841 6.646 1.00 19.33 226 GLY D C 1
ATOM 10040 O O . GLY D 1 228 ? 54.594 20.798 6.080 1.00 20.50 226 GLY D O 1
ATOM 10041 N N . ALA D 1 229 ? 55.794 21.873 7.640 1.00 19.41 227 ALA D N 1
ATOM 10042 C CA . ALA D 1 229 ? 56.462 20.653 8.087 1.00 19.03 227 ALA D CA 1
ATOM 10043 C C . ALA D 1 229 ? 55.578 19.735 8.939 1.00 19.20 227 ALA D C 1
ATOM 10044 O O . ALA D 1 229 ? 54.551 20.152 9.478 1.00 17.91 227 ALA D O 1
ATOM 10046 N N . ASP D 1 230 ? 56.007 18.481 9.052 1.00 17.27 228 ASP D N 1
ATOM 10047 C CA . ASP D 1 230 ? 55.288 17.438 9.788 1.00 18.12 228 ASP D CA 1
ATOM 10048 C C . ASP D 1 230 ? 55.631 17.423 11.281 1.00 16.61 228 ASP D C 1
ATOM 10049 O O . ASP D 1 230 ? 56.703 16.954 11.670 1.00 14.97 228 ASP D O 1
ATOM 10054 N N . LEU D 1 231 ? 54.722 17.898 12.124 1.00 15.10 229 LEU D N 1
ATOM 10055 C CA . LEU D 1 231 ? 54.994 17.913 13.558 1.00 15.97 229 LEU D CA 1
ATOM 10056 C C . LEU D 1 231 ? 55.172 16.518 14.150 1.00 14.42 229 LEU D C 1
ATOM 10057 O O . LEU D 1 231 ? 55.896 16.350 15.132 1.00 14.28 229 LEU D O 1
ATOM 10062 N N . ARG D 1 232 ? 54.533 15.513 13.558 1.00 13.38 230 ARG D N 1
ATOM 10063 C CA . ARG D 1 232 ? 54.649 14.157 14.090 1.00 16.43 230 ARG D CA 1
ATOM 10064 C C . ARG D 1 232 ? 56.000 13.495 13.845 1.00 16.15 230 ARG D C 1
ATOM 10065 O O . ARG D 1 232 ? 56.230 12.355 14.254 1.00 14.00 230 ARG D O 1
ATOM 10073 N N . HIS D 1 233 ? 56.891 14.213 13.173 1.00 13.43 231 HIS D N 1
ATOM 10074 C CA . HIS D 1 233 ? 58.235 13.713 12.921 1.00 13.48 231 HIS D CA 1
ATOM 10075 C C . HIS D 1 233 ? 59.219 14.834 13.224 1.00 10.82 231 HIS D C 1
ATOM 10076 O O . HIS D 1 233 ? 60.276 14.953 12.611 1.00 11.41 231 HIS D O 1
ATOM 10083 N N . THR D 1 234 ? 58.821 15.659 14.183 1.00 11.26 232 THR D N 1
ATOM 10084 C CA . THR D 1 234 ? 59.622 16.775 14.663 1.00 11.14 232 THR D CA 1
ATOM 10085 C C . THR D 1 234 ? 59.989 16.440 16.111 1.00 11.33 232 THR D C 1
ATOM 10086 O O . THR D 1 234 ? 59.118 16.083 16.910 1.00 12.30 232 THR D O 1
ATOM 10090 N N . VAL D 1 235 ? 61.271 16.549 16.439 1.00 11.08 233 VAL D N 1
ATOM 10091 C CA . VAL D 1 235 ? 61.754 16.231 17.782 1.00 8.53 233 VAL D CA 1
ATOM 10092 C C . VAL D 1 235 ? 62.189 17.478 18.552 1.00 9.45 233 VAL D C 1
ATOM 10093 O O . VAL D 1 235 ? 62.998 18.271 18.071 1.00 9.67 233 VAL D O 1
ATOM 10097 N N . LEU D 1 236 ? 61.632 17.655 19.745 1.00 9.82 234 LEU D N 1
ATOM 10098 C CA . LEU D 1 236 ? 61.992 18.796 20.576 1.00 10.32 234 LEU D CA 1
ATOM 10099 C C . LEU D 1 236 ? 63.040 18.331 21.577 1.00 11.00 234 LEU D C 1
ATOM 10100 O O . LEU D 1 236 ? 62.742 17.541 22.468 1.00 11.01 234 LEU D O 1
ATOM 10105 N N . CYS D 1 237 ? 64.266 18.819 21.415 1.00 12.71 235 CYS D N 1
ATOM 10106 C CA . CYS D 1 237 ? 65.374 18.447 22.295 1.00 12.89 235 CYS D CA 1
ATOM 10107 C C . CYS D 1 237 ? 65.399 19.173 23.627 1.00 12.12 235 CYS D C 1
ATOM 10108 O O . CYS D 1 237 ? 64.768 20.211 23.801 1.00 11.90 235 CYS D O 1
ATOM 10111 N N . HIS D 1 238 ? 66.164 18.605 24.555 1.00 11.23 236 HIS D N 1
ATOM 10112 C CA . HIS D 1 238 ? 66.385 19.200 25.863 1.00 11.77 236 HIS D CA 1
ATOM 10113 C C . HIS D 1 238 ? 65.126 19.509 26.671 1.00 12.10 236 HIS D C 1
ATOM 10114 O O . HIS D 1 238 ? 64.922 20.627 27.145 1.00 10.54 236 HIS D O 1
ATOM 10129 N N . ASN D 1 240 ? 64.379 17.838 29.487 1.00 11.81 238 ASN D N 1
ATOM 10130 C CA . ASN D 1 240 ? 64.637 17.561 30.904 1.00 13.85 238 ASN D CA 1
ATOM 10131 C C . ASN D 1 240 ? 64.364 18.746 31.842 1.00 14.45 238 ASN D C 1
ATOM 10132 O O . ASN D 1 240 ? 63.664 18.597 32.836 1.00 14.38 238 ASN D O 1
ATOM 10137 N N . PRO D 1 241 ? 64.904 19.938 31.531 1.00 15.67 239 PRO D N 1
ATOM 10138 C CA . PRO D 1 241 ? 64.699 21.116 32.386 1.00 17.56 239 PRO D CA 1
ATOM 10139 C C . PRO D 1 241 ? 63.278 21.604 32.664 1.00 17.88 239 PRO D C 1
ATOM 10140 O O . PRO D 1 241 ? 63.070 22.316 33.635 1.00 18.73 239 PRO D O 1
ATOM 10144 N N . SER D 1 242 ? 62.312 21.246 31.818 1.00 17.02 240 SER D N 1
ATOM 10145 C CA . SER D 1 242 ? 60.924 21.679 32.013 1.00 16.87 240 SER D CA 1
ATOM 10146 C C . SER D 1 242 ? 60.046 20.576 32.611 1.00 16.40 240 SER D C 1
ATOM 10147 O O . SER D 1 242 ? 58.814 20.611 32.509 1.00 15.79 240 SER D O 1
ATOM 10150 N N . HIS D 1 243 ? 60.697 19.611 33.257 1.00 14.83 241 HIS D N 1
ATOM 10151 C CA . HIS D 1 243 ? 60.018 18.492 33.895 1.00 13.52 241 HIS D CA 1
ATOM 10152 C C . HIS D 1 243 ? 58.956 18.953 34.887 1.00 13.85 241 HIS D C 1
ATOM 10153 O O . HIS D 1 243 ? 57.982 18.247 35.120 1.00 13.72 241 HIS D O 1
ATOM 10168 N N . ASP D 1 245 ? 56.958 21.362 34.486 1.00 16.42 243 ASP D N 1
ATOM 10169 C CA . ASP D 1 245 ? 55.896 22.074 33.772 1.00 16.86 243 ASP D CA 1
ATOM 10170 C C . ASP D 1 245 ? 55.146 21.035 32.935 1.00 15.96 243 ASP D C 1
ATOM 10171 O O . ASP D 1 245 ? 55.262 21.012 31.712 1.00 16.24 243 ASP D O 1
ATOM 10176 N N . PRO D 1 246 ? 54.359 20.165 33.591 1.00 15.50 244 PRO D N 1
ATOM 10177 C CA . PRO D 1 246 ? 53.598 19.117 32.902 1.00 15.63 244 PRO D CA 1
ATOM 10178 C C . PRO D 1 246 ? 52.631 19.606 31.831 1.00 15.79 244 PRO D C 1
ATOM 10179 O O . PRO D 1 246 ? 52.468 18.950 30.802 1.00 13.87 244 PRO D O 1
ATOM 10183 N N . VAL D 1 247 ? 51.986 20.745 32.059 1.00 14.33 245 VAL D N 1
ATOM 10184 C CA . VAL D 1 247 ? 51.048 21.248 31.057 1.00 15.37 245 VAL D CA 1
ATOM 10185 C C . VAL D 1 247 ? 51.799 21.593 29.777 1.00 14.73 245 VAL D C 1
ATOM 10186 O O . VAL D 1 247 ? 51.365 21.251 28.683 1.00 14.75 245 VAL D O 1
ATOM 10190 N N . TYR D 1 248 ? 52.926 22.279 29.933 1.00 15.48 246 TYR D N 1
ATOM 10191 C CA . TYR D 1 248 ? 53.766 22.671 28.809 1.00 15.45 246 TYR D CA 1
ATOM 10192 C C . TYR D 1 248 ? 54.193 21.418 28.051 1.00 14.09 246 TYR D C 1
ATOM 10193 O O . TYR D 1 248 ? 54.001 21.318 26.841 1.00 13.62 246 TYR D O 1
ATOM 10202 N N . GLN D 1 249 ? 54.741 20.444 28.770 1.00 13.73 247 GLN D N 1
ATOM 10203 C CA . GLN D 1 249 ? 55.206 19.226 28.114 1.00 13.54 247 GLN D CA 1
ATOM 10204 C C . GLN D 1 249 ? 54.091 18.411 27.472 1.00 14.16 247 GLN D C 1
ATOM 10205 O O . GLN D 1 249 ? 54.227 17.957 26.338 1.00 11.59 247 GLN D O 1
ATOM 10211 N N . ALA D 1 250 ? 52.983 18.237 28.183 1.00 14.01 248 ALA D N 1
ATOM 10212 C CA . ALA D 1 250 ? 51.876 17.462 27.649 1.00 14.88 248 ALA D CA 1
ATOM 10213 C C . ALA D 1 250 ? 51.205 18.117 26.445 1.00 14.63 248 ALA D C 1
ATOM 10214 O O . ALA D 1 250 ? 50.819 17.425 25.505 1.00 12.36 248 ALA D O 1
ATOM 10216 N N . THR D 1 251 ? 51.067 19.439 26.451 1.00 14.07 249 THR D N 1
ATOM 10217 C CA . THR D 1 251 ? 50.415 20.072 25.313 1.00 14.12 249 THR D CA 1
ATOM 10218 C C . THR D 1 251 ? 51.266 19.963 24.057 1.00 14.44 249 THR D C 1
ATOM 10219 O O . THR D 1 251 ? 50.740 19.854 22.951 1.00 11.42 249 THR D O 1
ATOM 10223 N N . LEU D 1 252 ? 52.584 19.981 24.234 1.00 13.88 250 LEU D N 1
ATOM 10224 C CA . LEU D 1 252 ? 53.512 19.852 23.114 1.00 14.16 250 LEU D CA 1
ATOM 10225 C C . LEU D 1 252 ? 53.370 18.454 22.526 1.00 14.41 250 LEU D C 1
ATOM 10226 O O . LEU D 1 252 ? 53.319 18.287 21.307 1.00 15.02 250 LEU D O 1
ATOM 10231 N N . ALA D 1 253 ? 53.309 17.449 23.399 1.00 14.37 251 ALA D N 1
ATOM 10232 C CA . ALA D 1 253 ? 53.155 16.066 22.953 1.00 14.26 251 ALA D CA 1
ATOM 10233 C C . ALA D 1 253 ? 51.827 15.940 22.209 1.00 14.31 251 ALA D C 1
ATOM 10234 O O . ALA D 1 253 ? 51.733 15.256 21.191 1.00 13.35 251 ALA D O 1
ATOM 10236 N N . GLN D 1 254 ? 50.802 16.615 22.719 1.00 13.99 252 GLN D N 1
ATOM 10237 C CA . GLN D 1 254 ? 49.489 16.572 22.084 1.00 14.49 252 GLN D CA 1
ATOM 10238 C C . GLN D 1 254 ? 49.560 17.127 20.656 1.00 14.90 252 GLN D C 1
ATOM 10239 O O . GLN D 1 254 ? 48.890 16.615 19.754 1.00 14.51 252 GLN D O 1
ATOM 10245 N N . ARG D 1 255 ? 50.367 18.164 20.444 1.00 14.77 253 ARG D N 1
ATOM 10246 C CA . ARG D 1 255 ? 50.496 18.737 19.107 1.00 15.80 253 ARG D CA 1
ATOM 10247 C C . ARG D 1 255 ? 51.155 17.736 18.153 1.00 17.95 253 ARG D C 1
ATOM 10248 O O . ARG D 1 255 ? 51.135 17.926 16.935 1.00 18.01 253 ARG D O 1
ATOM 10256 N N . GLY D 1 256 ? 51.745 16.680 18.715 1.00 18.10 254 GLY D N 1
ATOM 10257 C CA . GLY D 1 256 ? 52.363 15.643 17.900 1.00 16.86 254 GLY D CA 1
ATOM 10258 C C . GLY D 1 256 ? 53.875 15.472 17.936 1.00 15.81 254 GLY D C 1
ATOM 10259 O O . GLY D 1 256 ? 54.395 14.434 17.525 1.00 14.67 254 GLY D O 1
ATOM 10260 N N . ALA D 1 257 ? 54.585 16.480 18.419 1.00 14.70 255 ALA D N 1
ATOM 10261 C CA . ALA D 1 257 ? 56.037 16.426 18.469 1.00 14.33 255 ALA D CA 1
ATOM 10262 C C . ALA D 1 257 ? 56.565 15.457 19.519 1.00 13.68 255 ALA D C 1
ATOM 10263 O O . ALA D 1 257 ? 55.879 15.136 20.494 1.00 12.01 255 ALA D O 1
ATOM 10265 N N . PHE D 1 258 ? 57.786 14.981 19.294 1.00 12.27 256 PHE D N 1
ATOM 10266 C CA . PHE D 1 258 ? 58.444 14.090 20.237 1.00 12.06 256 PHE D CA 1
ATOM 10267 C C . PHE D 1 258 ? 59.061 14.957 21.316 1.00 11.84 256 PHE D C 1
ATOM 10268 O O . PHE D 1 258 ? 59.570 16.042 21.034 1.00 12.33 256 PHE D O 1
ATOM 10276 N N . LEU D 1 259 ? 59.025 14.473 22.549 1.00 12.19 257 LEU D N 1
ATOM 10277 C CA . LEU D 1 259 ? 59.630 15.196 23.656 1.00 12.10 257 LEU D CA 1
ATOM 10278 C C . LEU D 1 259 ? 60.901 14.412 23.970 1.00 11.52 257 LEU D C 1
ATOM 10279 O O . LEU D 1 259 ? 60.842 13.283 24.467 1.00 9.32 257 LEU D O 1
ATOM 10284 N N . GLU D 1 260 ? 62.051 14.997 23.664 1.00 11.29 258 GLU D N 1
ATOM 10285 C CA . GLU D 1 260 ? 63.295 14.294 23.902 1.00 12.26 258 GLU D CA 1
ATOM 10286 C C . GLU D 1 260 ? 64.007 14.680 25.195 1.00 13.31 258 GLU D C 1
ATOM 10287 O O . GLU D 1 260 ? 64.478 15.804 25.359 1.00 13.31 258 GLU D O 1
ATOM 10293 N N . PHE D 1 261 ? 64.042 13.726 26.119 1.00 11.95 259 PHE D N 1
ATOM 10294 C CA . PHE D 1 261 ? 64.714 13.884 27.400 1.00 14.87 259 PHE D CA 1
ATOM 10295 C C . PHE D 1 261 ? 66.089 13.295 27.110 1.00 14.56 259 PHE D C 1
ATOM 10296 O O . PHE D 1 261 ? 66.400 12.164 27.481 1.00 14.12 259 PHE D O 1
ATOM 10304 N N . ASP D 1 262 ? 66.891 14.079 26.402 1.00 16.07 260 ASP D N 1
ATOM 10305 C CA . ASP D 1 262 ? 68.225 13.675 25.978 1.00 17.13 260 ASP D CA 1
ATOM 10306 C C . ASP D 1 262 ? 69.332 14.088 26.932 1.00 18.02 260 ASP D C 1
ATOM 10307 O O . ASP D 1 262 ? 70.501 14.119 26.550 1.00 18.44 260 ASP D O 1
ATOM 10320 N N . ILE D 1 264 ? 69.645 12.635 30.121 1.00 15.93 262 ILE D N 1
ATOM 10321 C CA . ILE D 1 264 ? 69.668 11.657 31.195 1.00 16.83 262 ILE D CA 1
ATOM 10322 C C . ILE D 1 264 ? 71.099 11.540 31.724 1.00 17.74 262 ILE D C 1
ATOM 10323 O O . ILE D 1 264 ? 72.055 11.458 30.949 1.00 15.61 262 ILE D O 1
ATOM 10328 N N . GLY D 1 265 ? 71.241 11.554 33.047 1.00 18.88 263 GLY D N 1
ATOM 10329 C CA . GLY D 1 265 ? 72.557 11.423 33.647 1.00 20.90 263 GLY D CA 1
ATOM 10330 C C . GLY D 1 265 ? 73.363 12.703 33.758 1.00 22.00 263 GLY D C 1
ATOM 10331 O O . GLY D 1 265 ? 74.385 12.737 34.443 1.00 19.86 263 GLY D O 1
ATOM 10340 N N . ASP D 1 267 ? 74.100 16.177 35.226 1.00 28.46 265 ASP D N 1
ATOM 10341 C CA . ASP D 1 267 ? 73.760 16.858 36.468 1.00 31.44 265 ASP D CA 1
ATOM 10342 C C . ASP D 1 267 ? 74.586 18.113 36.747 1.00 32.11 265 ASP D C 1
ATOM 10343 O O . ASP D 1 267 ? 74.603 18.607 37.879 1.00 31.13 265 ASP D O 1
ATOM 10348 N N . PHE D 1 268 ? 75.261 18.630 35.724 1.00 31.29 266 PHE D N 1
ATOM 10349 C CA . PHE D 1 268 ? 76.096 19.815 35.884 1.00 30.88 266 PHE D CA 1
ATOM 10350 C C . PHE D 1 268 ? 75.308 21.092 36.158 1.00 29.36 266 PHE D C 1
ATOM 10351 O O . PHE D 1 268 ? 74.102 21.170 35.910 1.00 26.42 266 PHE D O 1
ATOM 10359 N N . PHE D 1 269 ? 76.017 22.086 36.684 1.00 27.29 267 PHE D N 1
ATOM 10360 C CA . PHE D 1 269 ? 75.451 23.401 36.926 1.00 26.65 267 PHE D CA 1
ATOM 10361 C C . PHE D 1 269 ? 76.207 24.257 35.921 1.00 26.60 267 PHE D C 1
ATOM 10362 O O . PHE D 1 269 ? 77.421 24.408 36.030 1.00 24.87 267 PHE D O 1
ATOM 10370 N N . TYR D 1 270 ? 75.498 24.776 34.924 1.00 25.61 268 TYR D N 1
ATOM 10371 C CA . TYR D 1 270 ? 76.110 25.619 33.902 1.00 26.34 268 TYR D CA 1
ATOM 10372 C C . TYR D 1 270 ? 76.191 27.048 34.419 1.00 27.25 268 TYR D C 1
ATOM 10373 O O . TYR D 1 270 ? 75.246 27.828 34.285 1.00 25.78 268 TYR D O 1
ATOM 10382 N N . ALA D 1 271 ? 77.335 27.371 35.019 1.00 27.86 269 ALA D N 1
ATOM 10383 C CA . ALA D 1 271 ? 77.588 28.681 35.615 1.00 30.06 269 ALA D CA 1
ATOM 10384 C C . ALA D 1 271 ? 77.325 29.866 34.695 1.00 31.98 269 ALA D C 1
ATOM 10385 O O . ALA D 1 271 ? 76.725 30.858 35.104 1.00 31.72 269 ALA D O 1
ATOM 10387 N N . ASP D 1 272 ? 77.795 29.758 33.458 1.00 34.74 270 ASP D N 1
ATOM 10388 C CA . ASP D 1 272 ? 77.626 30.803 32.459 1.00 37.81 270 ASP D CA 1
ATOM 10389 C C . ASP D 1 272 ? 76.170 31.254 32.336 1.00 37.41 270 ASP D C 1
ATOM 10390 O O . ASP D 1 272 ? 75.893 32.452 32.278 1.00 37.21 270 ASP D O 1
ATOM 10395 N N . GLN D 1 273 ? 75.247 30.293 32.313 1.00 36.06 271 GLN D N 1
ATOM 10396 C CA . GLN D 1 273 ? 73.818 30.588 32.190 1.00 34.70 271 GLN D CA 1
ATOM 10397 C C . GLN D 1 273 ? 73.057 30.571 33.514 1.00 32.49 271 GLN D C 1
ATOM 10398 O O . GLN D 1 273 ? 71.886 30.954 33.571 1.00 30.64 271 GLN D O 1
ATOM 10404 N N . GLY D 1 274 ? 73.723 30.117 34.570 1.00 29.99 272 GLY D N 1
ATOM 10405 C CA . GLY D 1 274 ? 73.088 30.063 35.873 1.00 28.55 272 GLY D CA 1
ATOM 10406 C C . GLY D 1 274 ? 71.937 29.080 35.950 1.00 27.13 272 GLY D C 1
ATOM 10407 O O . GLY D 1 274 ? 70.960 29.318 36.660 1.00 27.25 272 GLY D O 1
ATOM 10408 N N . VAL D 1 275 ? 72.042 27.969 35.229 1.00 25.44 273 VAL D N 1
ATOM 10409 C CA . VAL D 1 275 ? 70.984 26.965 35.242 1.00 25.50 273 VAL D CA 1
ATOM 10410 C C . VAL D 1 275 ? 71.492 25.615 35.747 1.00 23.82 273 VAL D C 1
ATOM 10411 O O . VAL D 1 275 ? 72.670 25.288 35.598 1.00 21.06 273 VAL D O 1
ATOM 10415 N N . GLN D 1 276 ? 70.586 24.842 36.340 1.00 23.30 274 GLN D N 1
ATOM 10416 C CA . GLN D 1 276 ? 70.912 23.533 36.899 1.00 22.24 274 GLN D CA 1
ATOM 10417 C C . GLN D 1 276 ? 70.209 22.383 36.175 1.00 21.24 274 GLN D C 1
ATOM 10418 O O . GLN D 1 276 ? 69.008 22.445 35.910 1.00 18.39 274 GLN D O 1
ATOM 10424 N N . CYS D 1 277 ? 70.966 21.338 35.850 1.00 20.16 275 CYS D N 1
ATOM 10425 C CA . CYS D 1 277 ? 70.397 20.164 35.199 1.00 18.94 275 CYS D CA 1
ATOM 10426 C C . CYS D 1 277 ? 69.604 19.430 36.274 1.00 19.76 275 CYS D C 1
ATOM 10427 O O . CYS D 1 277 ? 70.075 19.292 37.404 1.00 20.37 275 CYS D O 1
ATOM 10430 N N . PRO D 1 278 ? 68.389 18.956 35.943 1.00 19.94 276 PRO D N 1
ATOM 10431 C CA . PRO D 1 278 ? 67.531 18.233 36.887 1.00 19.70 276 PRO D CA 1
ATOM 10432 C C . PRO D 1 278 ? 68.039 16.820 37.151 1.00 19.05 276 PRO D C 1
ATOM 10433 O O . PRO D 1 278 ? 68.863 16.303 36.394 1.00 18.23 276 PRO D O 1
ATOM 10437 N N . SER D 1 279 ? 67.540 16.199 38.217 1.00 18.17 277 SER D N 1
ATOM 10438 C CA . SER D 1 279 ? 67.949 14.844 38.565 1.00 18.11 277 SER D CA 1
ATOM 10439 C C . SER D 1 279 ? 67.171 13.836 37.725 1.00 18.26 277 SER D C 1
ATOM 10440 O O . SER D 1 279 ? 66.114 14.152 37.175 1.00 14.65 277 SER D O 1
ATOM 10443 N N . ASP D 1 280 ? 67.691 12.617 37.645 1.00 18.12 278 ASP D N 1
ATOM 10444 C CA . ASP D 1 280 ? 67.029 11.575 36.883 1.00 18.58 278 ASP D CA 1
ATOM 10445 C C . ASP D 1 280 ? 65.690 11.204 37.513 1.00 18.81 278 ASP D C 1
ATOM 10446 O O . ASP D 1 280 ? 64.750 10.853 36.802 1.00 17.07 278 ASP D O 1
ATOM 10451 N N . ASP D 1 281 ? 65.595 11.275 38.839 1.00 17.28 279 ASP D N 1
ATOM 10452 C CA . ASP D 1 281 ? 64.333 10.960 39.498 1.00 19.33 279 ASP D CA 1
ATOM 10453 C C . ASP D 1 281 ? 63.259 11.970 39.080 1.00 19.29 279 ASP D C 1
ATOM 10454 O O . ASP D 1 281 ? 62.126 11.593 38.783 1.00 19.08 279 ASP D O 1
ATOM 10459 N N . GLU D 1 282 ? 63.617 13.252 39.056 1.00 19.06 280 GLU D N 1
ATOM 10460 C CA . GLU D 1 282 ? 62.669 14.290 38.653 1.00 19.79 280 GLU D CA 1
ATOM 10461 C C . GLU D 1 282 ? 62.230 14.060 37.206 1.00 19.35 280 GLU D C 1
ATOM 10462 O O . GLU D 1 282 ? 61.062 14.241 36.860 1.00 16.83 280 GLU D O 1
ATOM 10468 N N . VAL D 1 283 ? 63.174 13.665 36.357 1.00 18.24 281 VAL D N 1
ATOM 10469 C CA . VAL D 1 283 ? 62.848 13.411 34.963 1.00 17.82 281 VAL D CA 1
ATOM 10470 C C . VAL D 1 283 ? 61.990 12.148 34.830 1.00 17.64 281 VAL D C 1
ATOM 10471 O O . VAL D 1 283 ? 61.076 12.097 34.007 1.00 15.41 281 VAL D O 1
ATOM 10475 N N . ALA D 1 284 ? 62.274 11.138 35.646 1.00 17.19 282 ALA D N 1
ATOM 10476 C CA . ALA D 1 284 ? 61.503 9.902 35.609 1.00 18.04 282 ALA D CA 1
ATOM 10477 C C . ALA D 1 284 ? 60.048 10.186 35.984 1.00 18.99 282 ALA D C 1
ATOM 10478 O O . ALA D 1 284 ? 59.124 9.650 35.375 1.00 17.34 282 ALA D O 1
ATOM 10480 N N . ARG D 1 285 ? 59.843 11.025 36.994 1.00 20.02 283 ARG D N 1
ATOM 10481 C CA . ARG D 1 285 ? 58.485 11.363 37.403 1.00 21.00 283 ARG D CA 1
ATOM 10482 C C . ARG D 1 285 ? 57.757 12.073 36.261 1.00 20.01 283 ARG D C 1
ATOM 10483 O O . ARG D 1 285 ? 56.584 11.805 35.996 1.00 18.80 283 ARG D O 1
ATOM 10491 N N . ALA D 1 286 ? 58.459 12.972 35.581 1.00 18.92 284 ALA D N 1
ATOM 10492 C CA . ALA D 1 286 ? 57.866 13.695 34.463 1.00 20.17 284 ALA D CA 1
ATOM 10493 C C . ALA D 1 286 ? 57.451 12.714 33.365 1.00 20.17 284 ALA D C 1
ATOM 10494 O O . ALA D 1 286 ? 56.359 12.814 32.797 1.00 17.27 284 ALA D O 1
ATOM 10496 N N . ILE D 1 287 ? 58.332 11.767 33.067 1.00 19.55 285 ILE D N 1
ATOM 10497 C CA . ILE D 1 287 ? 58.051 10.774 32.038 1.00 18.59 285 ILE D CA 1
ATOM 10498 C C . ILE D 1 287 ? 56.829 9.942 32.402 1.00 18.95 285 ILE D C 1
ATOM 10499 O O . ILE D 1 287 ? 55.974 9.680 31.555 1.00 16.70 285 ILE D O 1
ATOM 10504 N N . LEU D 1 288 ? 56.745 9.529 33.662 1.00 19.72 286 LEU D N 1
ATOM 10505 C CA . LEU D 1 288 ? 55.608 8.735 34.121 1.00 22.26 286 LEU D CA 1
ATOM 10506 C C . LEU D 1 288 ? 54.321 9.539 33.943 1.00 22.22 286 LEU D C 1
ATOM 10507 O O . LEU D 1 288 ? 53.296 9.007 33.512 1.00 22.07 286 LEU D O 1
ATOM 10512 N N . GLY D 1 289 ? 54.386 10.827 34.269 1.00 21.99 287 GLY D N 1
ATOM 10513 C CA . GLY D 1 289 ? 53.223 11.689 34.129 1.00 22.52 287 GLY D CA 1
ATOM 10514 C C . GLY D 1 289 ? 52.725 11.769 32.695 1.00 22.42 287 GLY D C 1
ATOM 10515 O O . GLY D 1 289 ? 51.524 11.648 32.438 1.00 22.43 287 GLY D O 1
ATOM 10516 N N . LEU D 1 290 ? 53.645 11.985 31.758 1.00 20.36 288 LEU D N 1
ATOM 10517 C CA . LEU D 1 290 ? 53.294 12.071 30.342 1.00 19.27 288 LEU D CA 1
ATOM 10518 C C . LEU D 1 290 ? 52.664 10.759 29.872 1.00 18.44 288 LEU D C 1
ATOM 10519 O O . LEU D 1 290 ? 51.694 10.760 29.118 1.00 15.96 288 LEU D O 1
ATOM 10524 N N . ALA D 1 291 ? 53.219 9.642 30.330 1.00 18.13 289 ALA D N 1
ATOM 10525 C CA . ALA D 1 291 ? 52.702 8.326 29.969 1.00 19.01 289 ALA D CA 1
ATOM 10526 C C . ALA D 1 291 ? 51.300 8.129 30.544 1.00 20.30 289 ALA D C 1
ATOM 10527 O O . ALA D 1 291 ? 50.438 7.528 29.904 1.00 19.75 289 ALA D O 1
ATOM 10529 N N . ASP D 1 292 ? 51.080 8.630 31.755 1.00 22.45 290 ASP D N 1
ATOM 10530 C CA . ASP D 1 292 ? 49.783 8.507 32.410 1.00 25.07 290 ASP D CA 1
ATOM 10531 C C . ASP D 1 292 ? 48.711 9.250 31.631 1.00 25.01 290 ASP D C 1
ATOM 10532 O O . ASP D 1 292 ? 47.533 8.902 31.683 1.00 25.39 290 ASP D O 1
ATOM 10537 N N . HIS D 1 293 ? 49.127 10.289 30.921 1.00 23.68 291 HIS D N 1
ATOM 10538 C CA . HIS D 1 293 ? 48.202 11.078 30.124 1.00 24.04 291 HIS D CA 1
ATOM 10539 C C . HIS D 1 293 ? 48.114 10.577 28.684 1.00 22.49 291 HIS D C 1
ATOM 10540 O O . HIS D 1 293 ? 47.499 11.218 27.833 1.00 21.55 291 HIS D O 1
ATOM 10547 N N . GLY D 1 294 ? 48.737 9.427 28.422 1.00 20.94 292 GLY D N 1
ATOM 10548 C CA . GLY D 1 294 ? 48.686 8.821 27.098 1.00 20.93 292 GLY D CA 1
ATOM 10549 C C . GLY D 1 294 ? 49.690 9.262 26.051 1.00 20.11 292 GLY D C 1
ATOM 10550 O O . GLY D 1 294 ? 49.504 8.990 24.863 1.00 19.75 292 GLY D O 1
ATOM 10551 N N . TYR D 1 295 ? 50.762 9.918 26.475 1.00 18.70 293 TYR D N 1
ATOM 10552 C CA . TYR D 1 295 ? 51.765 10.401 25.534 1.00 17.86 293 TYR D CA 1
ATOM 10553 C C . TYR D 1 295 ? 53.060 9.595 25.494 1.00 18.13 293 TYR D C 1
ATOM 10554 O O . TYR D 1 295 ? 54.099 10.113 25.080 1.00 15.30 293 TYR D O 1
ATOM 10563 N N . LEU D 1 296 ? 53.004 8.332 25.902 1.00 16.86 294 LEU D N 1
ATOM 10564 C CA . LEU D 1 296 ? 54.207 7.503 25.898 1.00 16.24 294 LEU D CA 1
ATOM 10565 C C . LEU D 1 296 ? 54.884 7.393 24.524 1.00 14.92 294 LEU D C 1
ATOM 10566 O O . LEU D 1 296 ? 56.111 7.342 24.445 1.00 13.92 294 LEU D O 1
ATOM 10571 N N . ASP D 1 297 ? 54.105 7.359 23.444 1.00 14.69 295 ASP D N 1
ATOM 10572 C CA . ASP D 1 297 ? 54.712 7.217 22.117 1.00 16.05 295 ASP D CA 1
ATOM 10573 C C . ASP D 1 297 ? 55.410 8.464 21.590 1.00 14.92 295 ASP D C 1
ATOM 10574 O O . ASP D 1 297 ? 55.857 8.484 20.442 1.00 14.03 295 ASP D O 1
ATOM 10579 N N . ARG D 1 298 ? 55.514 9.498 22.423 1.00 14.97 296 ARG D N 1
ATOM 10580 C CA . ARG D 1 298 ? 56.182 10.737 22.025 1.00 15.75 296 ARG D CA 1
ATOM 10581 C C . ARG D 1 298 ? 57.476 10.962 22.816 1.00 13.03 296 ARG D C 1
ATOM 10582 O O . ARG D 1 298 ? 58.191 11.936 22.587 1.00 10.85 296 ARG D O 1
ATOM 10590 N N . ILE D 1 299 ? 57.794 10.044 23.724 1.00 11.80 297 ILE D N 1
ATOM 10591 C CA . ILE D 1 299 ? 58.980 10.193 24.569 1.00 9.95 297 ILE D CA 1
ATOM 10592 C C . ILE D 1 299 ? 60.264 9.525 24.068 1.00 10.00 297 ILE D C 1
ATOM 10593 O O . ILE D 1 299 ? 60.274 8.338 23.739 1.00 10.65 297 ILE D O 1
ATOM 10598 N N . LEU D 1 300 ? 61.343 10.305 24.015 1.00 10.16 298 LEU D N 1
ATOM 10599 C CA . LEU D 1 300 ? 62.649 9.799 23.580 1.00 10.78 298 LEU D CA 1
ATOM 10600 C C . LEU D 1 300 ? 63.672 10.039 24.697 1.00 11.08 298 LEU D C 1
ATOM 10601 O O . LEU D 1 300 ? 63.566 11.016 25.449 1.00 10.09 298 LEU D O 1
ATOM 10606 N N . LEU D 1 301 ? 64.659 9.153 24.801 1.00 10.84 299 LEU D N 1
ATOM 10607 C CA . LEU D 1 301 ? 65.683 9.265 25.842 1.00 11.09 299 LEU D CA 1
ATOM 10608 C C . LEU D 1 301 ? 67.087 9.234 25.244 1.00 10.16 299 LEU D C 1
ATOM 10609 O O . LEU D 1 301 ? 67.329 8.556 24.241 1.00 11.31 299 LEU D O 1
ATOM 10614 N N . SER D 1 302 ? 68.006 9.956 25.878 1.00 10.19 300 SER D N 1
ATOM 10615 C CA . SER D 1 302 ? 69.400 9.996 25.438 1.00 11.37 300 SER D CA 1
ATOM 10616 C C . SER D 1 302 ? 70.232 10.748 26.475 1.00 11.84 300 SER D C 1
ATOM 10617 O O . SER D 1 302 ? 69.673 11.243 27.458 1.00 12.99 300 SER D O 1
ATOM 10620 N N . HIS D 1 303 ? 71.550 10.830 26.255 1.00 10.05 301 HIS D N 1
ATOM 10621 C CA . HIS D 1 303 ? 72.466 11.519 27.173 1.00 9.06 301 HIS D CA 1
ATOM 10622 C C . HIS D 1 303 ? 72.995 12.867 26.671 1.00 6.82 301 HIS D C 1
ATOM 10623 O O . HIS D 1 303 ? 73.456 13.679 27.466 1.00 8.63 301 HIS D O 1
ATOM 10630 N N . ASP D 1 304 ? 72.954 13.092 25.361 1.00 7.25 302 ASP D N 1
ATOM 10631 C CA . ASP D 1 304 ? 73.527 14.303 24.770 1.00 9.93 302 ASP D CA 1
ATOM 10632 C C . ASP D 1 304 ? 75.006 14.433 25.177 1.00 11.19 302 ASP D C 1
ATOM 10633 O O . ASP D 1 304 ? 75.474 15.509 25.577 1.00 9.27 302 ASP D O 1
ATOM 10638 N N . VAL D 1 305 ? 75.740 13.326 25.090 1.00 11.98 303 VAL D N 1
ATOM 10639 C CA . VAL D 1 305 ? 77.170 13.353 25.399 1.00 11.63 303 VAL D CA 1
ATOM 10640 C C . VAL D 1 305 ? 77.734 14.422 24.474 1.00 12.15 303 VAL D C 1
ATOM 10641 O O . VAL D 1 305 ? 77.553 14.335 23.258 1.00 12.03 303 VAL D O 1
ATOM 10645 N N . PHE D 1 306 ? 78.389 15.441 25.027 1.00 11.97 304 PHE D N 1
ATOM 10646 C CA . PHE D 1 306 ? 78.935 16.502 24.179 1.00 12.93 304 PHE D CA 1
ATOM 10647 C C . PHE D 1 306 ? 80.238 17.129 24.675 1.00 11.88 304 PHE D C 1
ATOM 10648 O O . PHE D 1 306 ? 80.767 18.039 24.043 1.00 12.75 304 PHE D O 1
ATOM 10656 N N . VAL D 1 307 ? 80.738 16.652 25.815 1.00 11.76 305 VAL D N 1
ATOM 10657 C CA . VAL D 1 307 ? 82.005 17.122 26.368 1.00 11.25 305 VAL D CA 1
ATOM 10658 C C . VAL D 1 307 ? 82.745 15.898 26.891 1.00 11.48 305 VAL D C 1
ATOM 10659 O O . VAL D 1 307 ? 82.130 14.865 27.166 1.00 9.67 305 VAL D O 1
ATOM 10663 N N . LYS D 1 308 ? 84.065 16.012 27.014 1.00 12.33 306 LYS D N 1
ATOM 10664 C CA . LYS D 1 308 ? 84.890 14.894 27.467 1.00 12.78 306 LYS D CA 1
ATOM 10665 C C . LYS D 1 308 ? 84.499 14.301 28.819 1.00 11.53 306 LYS D C 1
ATOM 10666 O O . LYS D 1 308 ? 84.478 13.077 28.984 1.00 10.07 306 LYS D O 1
ATOM 10688 N N . LEU D 1 311 ? 82.217 11.158 29.272 1.00 11.52 309 LEU D N 1
ATOM 10689 C CA . LEU D 1 311 ? 82.613 9.805 28.872 1.00 11.79 309 LEU D CA 1
ATOM 10690 C C . LEU D 1 311 ? 83.087 9.083 30.135 1.00 11.80 309 LEU D C 1
ATOM 10691 O O . LEU D 1 311 ? 83.588 9.727 31.054 1.00 11.35 309 LEU D O 1
ATOM 10696 N N . THR D 1 312 ? 82.937 7.760 30.191 1.00 12.07 310 THR D N 1
ATOM 10697 C CA . THR D 1 312 ? 83.348 7.026 31.394 1.00 13.44 310 THR D CA 1
ATOM 10698 C C . THR D 1 312 ? 84.846 7.172 31.657 1.00 14.62 310 THR D C 1
ATOM 10699 O O . THR D 1 312 ? 85.280 7.194 32.811 1.00 10.96 310 THR D O 1
ATOM 10703 N N . ARG D 1 313 ? 85.631 7.274 30.585 1.00 14.02 311 ARG D N 1
ATOM 10704 C CA . ARG D 1 313 ? 87.077 7.431 30.705 1.00 14.85 311 ARG D CA 1
ATOM 10705 C C . ARG D 1 313 ? 87.442 8.618 31.597 1.00 14.62 311 ARG D C 1
ATOM 10706 O O . ARG D 1 313 ? 88.455 8.591 32.289 1.00 14.25 311 ARG D O 1
ATOM 10714 N N . TYR D 1 314 ? 86.621 9.664 31.568 1.00 12.80 312 TYR D N 1
ATOM 10715 C CA . TYR D 1 314 ? 86.883 10.850 32.375 1.00 13.76 312 TYR D CA 1
ATOM 10716 C C . TYR D 1 314 ? 85.983 10.975 33.607 1.00 12.77 312 TYR D C 1
ATOM 10717 O O . TYR D 1 314 ? 85.856 12.051 34.190 1.00 12.11 312 TYR D O 1
ATOM 10726 N N . GLY D 1 315 ? 85.367 9.864 34.002 1.00 13.26 313 GLY D N 1
ATOM 10727 C CA . GLY D 1 315 ? 84.519 9.877 35.185 1.00 13.21 313 GLY D CA 1
ATOM 10728 C C . GLY D 1 315 ? 83.051 10.113 34.923 1.00 12.40 313 GLY D C 1
ATOM 10729 O O . GLY D 1 315 ? 82.253 10.190 35.863 1.00 14.32 313 GLY D O 1
ATOM 10730 N N . GLY D 1 316 ? 82.699 10.232 33.647 1.00 11.69 314 GLY D N 1
ATOM 10731 C CA . GLY D 1 316 ? 81.318 10.453 33.258 1.00 12.28 314 GLY D CA 1
ATOM 10732 C C . GLY D 1 316 ? 80.520 9.173 33.087 1.00 13.06 314 GLY D C 1
ATOM 10733 O O . GLY D 1 316 ? 81.014 8.081 33.369 1.00 13.58 314 GLY D O 1
ATOM 10734 N N . ASN D 1 317 ? 79.296 9.304 32.579 1.00 11.16 315 ASN D N 1
ATOM 10735 C CA . ASN D 1 317 ? 78.389 8.166 32.413 1.00 13.66 315 ASN D CA 1
ATOM 10736 C C . ASN D 1 317 ? 78.512 7.351 31.130 1.00 13.27 315 ASN D C 1
ATOM 10737 O O . ASN D 1 317 ? 78.067 6.206 31.080 1.00 13.70 315 ASN D O 1
ATOM 10742 N N . GLY D 1 318 ? 79.100 7.937 30.095 1.00 14.41 316 GLY D N 1
ATOM 10743 C CA . GLY D 1 318 ? 79.259 7.211 28.846 1.00 13.75 316 GLY D CA 1
ATOM 10744 C C . GLY D 1 318 ? 77.985 7.145 28.020 1.00 13.27 316 GLY D C 1
ATOM 10745 O O . GLY D 1 318 ? 77.040 7.901 28.253 1.00 11.91 316 GLY D O 1
ATOM 10746 N N . TYR D 1 319 ? 77.957 6.219 27.064 1.00 12.87 317 TYR D N 1
ATOM 10747 C CA . TYR D 1 319 ? 76.813 6.042 26.176 1.00 12.64 317 TYR D CA 1
ATOM 10748 C C . TYR D 1 319 ? 75.928 4.867 26.571 1.00 12.03 317 TYR D C 1
ATOM 10749 O O . TYR D 1 319 ? 74.909 4.613 25.927 1.00 12.79 317 TYR D O 1
ATOM 10758 N N . ALA D 1 320 ? 76.313 4.141 27.616 1.00 12.28 318 ALA D N 1
ATOM 10759 C CA . ALA D 1 320 ? 75.529 2.989 28.040 1.00 13.15 318 ALA D CA 1
ATOM 10760 C C . ALA D 1 320 ? 74.719 3.239 29.307 1.00 13.11 318 ALA D C 1
ATOM 10761 O O . ALA D 1 320 ? 73.972 2.368 29.744 1.00 12.83 318 ALA D O 1
ATOM 10763 N N . PHE D 1 321 ? 74.854 4.433 29.879 1.00 12.53 319 PHE D N 1
ATOM 10764 C CA . PHE D 1 321 ? 74.158 4.786 31.114 1.00 13.80 319 PHE D CA 1
ATOM 10765 C C . PHE D 1 321 ? 72.628 4.709 31.037 1.00 11.71 319 PHE D C 1
ATOM 10766 O O . PHE D 1 321 ? 71.992 4.132 31.913 1.00 13.33 319 PHE D O 1
ATOM 10774 N N . VAL D 1 322 ? 72.038 5.296 29.999 1.00 11.17 320 VAL D N 1
ATOM 10775 C CA . VAL D 1 322 ? 70.589 5.272 29.851 1.00 11.84 320 VAL D CA 1
ATOM 10776 C C . VAL D 1 322 ? 70.083 3.836 29.934 1.00 13.06 320 VAL D C 1
ATOM 10777 O O . VAL D 1 322 ? 69.197 3.512 30.718 1.00 12.43 320 VAL D O 1
ATOM 10781 N N . THR D 1 323 ? 70.677 2.973 29.128 1.00 13.17 321 THR D N 1
ATOM 10782 C CA . THR D 1 323 ? 70.270 1.582 29.087 1.00 13.74 321 THR D CA 1
ATOM 10783 C C . THR D 1 323 ? 70.505 0.820 30.380 1.00 13.80 321 THR D C 1
ATOM 10784 O O . THR D 1 323 ? 69.606 0.141 30.882 1.00 13.37 321 THR D O 1
ATOM 10788 N N . LYS D 1 324 ? 71.715 0.945 30.908 1.00 13.50 322 LYS D N 1
ATOM 10789 C CA . LYS D 1 324 ? 72.113 0.235 32.115 1.00 14.08 322 LYS D CA 1
ATOM 10790 C C . LYS D 1 324 ? 71.525 0.742 33.418 1.00 15.66 322 LYS D C 1
ATOM 10791 O O . LYS D 1 324 ? 71.156 -0.050 34.290 1.00 14.19 322 LYS D O 1
ATOM 10797 N N . HIS D 1 325 ? 71.420 2.058 33.551 1.00 14.85 323 HIS D N 1
ATOM 10798 C CA . HIS D 1 325 ? 70.947 2.621 34.806 1.00 14.49 323 HIS D CA 1
ATOM 10799 C C . HIS D 1 325 ? 69.635 3.388 34.827 1.00 13.64 323 HIS D C 1
ATOM 10800 O O . HIS D 1 325 ? 68.915 3.340 35.826 1.00 14.32 323 HIS D O 1
ATOM 10807 N N . PHE D 1 326 ? 69.303 4.092 33.753 1.00 14.12 324 PHE D N 1
ATOM 10808 C CA . PHE D 1 326 ? 68.052 4.841 33.778 1.00 13.86 324 PHE D CA 1
ATOM 10809 C C . PHE D 1 326 ? 66.818 3.970 33.539 1.00 14.33 324 PHE D C 1
ATOM 10810 O O . PHE D 1 326 ? 65.774 4.192 34.158 1.00 13.17 324 PHE D O 1
ATOM 10818 N N . LEU D 1 327 ? 66.921 2.987 32.647 1.00 13.81 325 LEU D N 1
ATOM 10819 C CA . LEU D 1 327 ? 65.778 2.119 32.392 1.00 15.59 325 LEU D CA 1
ATOM 10820 C C . LEU D 1 327 ? 65.367 1.429 33.696 1.00 16.77 325 LEU D C 1
ATOM 10821 O O . LEU D 1 327 ? 64.179 1.295 33.988 1.00 16.70 325 LEU D O 1
ATOM 10826 N N . PRO D 1 328 ? 66.347 0.955 34.482 1.00 18.49 326 PRO D N 1
ATOM 10827 C CA . PRO D 1 328 ? 65.998 0.301 35.749 1.00 18.59 326 PRO D CA 1
ATOM 10828 C C . PRO D 1 328 ? 65.298 1.308 36.670 1.00 18.85 326 PRO D C 1
ATOM 10829 O O . PRO D 1 328 ? 64.374 0.955 37.399 1.00 19.02 326 PRO D O 1
ATOM 10833 N N . ARG D 1 329 ? 65.734 2.566 36.617 1.00 16.40 327 ARG D N 1
ATOM 10834 C CA . ARG D 1 329 ? 65.128 3.618 37.434 1.00 17.60 327 ARG D CA 1
ATOM 10835 C C . ARG D 1 329 ? 63.660 3.800 37.053 1.00 17.13 327 ARG D C 1
ATOM 10836 O O . ARG D 1 329 ? 62.799 3.966 37.922 1.00 16.25 327 ARG D O 1
ATOM 10844 N N . LEU D 1 330 ? 63.381 3.774 35.750 1.00 17.84 328 LEU D N 1
ATOM 10845 C CA . LEU D 1 330 ? 62.014 3.916 35.258 1.00 18.37 328 LEU D CA 1
ATOM 10846 C C . LEU D 1 330 ? 61.213 2.705 35.729 1.00 19.04 328 LEU D C 1
ATOM 10847 O O . LEU D 1 330 ? 60.020 2.802 35.997 1.00 16.99 328 LEU D O 1
ATOM 10852 N N . ARG D 1 331 ? 61.886 1.564 35.818 1.00 20.75 329 ARG D N 1
ATOM 10853 C CA . ARG D 1 331 ? 61.239 0.345 36.273 1.00 24.08 329 ARG D CA 1
ATOM 10854 C C . ARG D 1 331 ? 60.868 0.567 37.735 1.00 24.63 329 ARG D C 1
ATOM 10855 O O . ARG D 1 331 ? 59.791 0.175 38.171 1.00 24.21 329 ARG D O 1
ATOM 10863 N N . ARG D 1 332 ? 61.758 1.214 38.488 1.00 24.22 330 ARG D N 1
ATOM 10864 C CA . ARG D 1 332 ? 61.485 1.486 39.898 1.00 24.32 330 ARG D CA 1
ATOM 10865 C C . ARG D 1 332 ? 60.314 2.455 40.031 1.00 23.78 330 ARG D C 1
ATOM 10866 O O . ARG D 1 332 ? 59.587 2.428 41.026 1.00 21.86 330 ARG D O 1
ATOM 10874 N N . HIS D 1 333 ? 60.132 3.309 39.028 1.00 22.48 331 HIS D N 1
ATOM 10875 C CA . HIS D 1 333 ? 59.035 4.268 39.055 1.00 23.47 331 HIS D CA 1
ATOM 10876 C C . HIS D 1 333 ? 57.702 3.688 38.579 1.00 24.42 331 HIS D C 1
ATOM 10877 O O . HIS D 1 333 ? 56.670 4.350 38.661 1.00 25.26 331 HIS D O 1
ATOM 10884 N N . GLY D 1 334 ? 57.717 2.463 38.070 1.00 25.24 332 GLY D N 1
ATOM 10885 C CA . GLY D 1 334 ? 56.469 1.866 37.633 1.00 27.47 332 GLY D CA 1
ATOM 10886 C C . GLY D 1 334 ? 56.326 1.443 36.184 1.00 27.94 332 GLY D C 1
ATOM 10887 O O . GLY D 1 334 ? 55.387 0.717 35.858 1.00 28.01 332 GLY D O 1
ATOM 10888 N N . LEU D 1 335 ? 57.222 1.882 35.305 1.00 27.38 333 LEU D N 1
ATOM 10889 C CA . LEU D 1 335 ? 57.117 1.483 33.903 1.00 28.11 333 LEU D CA 1
ATOM 10890 C C . LEU D 1 335 ? 57.510 0.025 33.747 1.00 27.63 333 LEU D C 1
ATOM 10891 O O . LEU D 1 335 ? 58.515 -0.410 34.304 1.00 27.87 333 LEU D O 1
ATOM 10896 N N . ASP D 1 336 ? 56.718 -0.728 32.990 1.00 27.99 334 ASP D N 1
ATOM 10897 C CA . ASP D 1 336 ? 57.006 -2.137 32.759 1.00 27.97 334 ASP D CA 1
ATOM 10898 C C . ASP D 1 336 ? 57.952 -2.318 31.577 1.00 27.08 334 ASP D C 1
ATOM 10899 O O . ASP D 1 336 ? 58.334 -1.352 30.917 1.00 25.36 334 ASP D O 1
ATOM 10904 N N . ASP D 1 337 ? 58.314 -3.567 31.309 1.00 26.69 335 ASP D N 1
ATOM 10905 C CA . ASP D 1 337 ? 59.220 -3.890 30.215 1.00 27.35 335 ASP D CA 1
ATOM 10906 C C . ASP D 1 337 ? 58.690 -3.474 28.850 1.00 26.00 335 ASP D C 1
ATOM 10907 O O . ASP D 1 337 ? 59.465 -3.093 27.968 1.00 23.97 335 ASP D O 1
ATOM 10912 N N . ALA D 1 338 ? 57.374 -3.552 28.672 1.00 24.07 336 ALA D N 1
ATOM 10913 C CA . ALA D 1 338 ? 56.778 -3.163 27.402 1.00 23.66 336 ALA D CA 1
ATOM 10914 C C . ALA D 1 338 ? 57.069 -1.686 27.172 1.00 22.66 336 ALA D C 1
ATOM 10915 O O . ALA D 1 338 ? 57.448 -1.280 26.073 1.00 20.80 336 ALA D O 1
ATOM 10917 N N . ALA D 1 339 ? 56.913 -0.885 28.220 1.00 21.23 337 ALA D N 1
ATOM 10918 C CA . ALA D 1 339 ? 57.164 0.542 28.103 1.00 21.87 337 ALA D CA 1
ATOM 10919 C C . ALA D 1 339 ? 58.633 0.855 27.802 1.00 21.13 337 ALA D C 1
ATOM 10920 O O . ALA D 1 339 ? 58.922 1.776 27.043 1.00 18.31 337 ALA D O 1
ATOM 10922 N N . LEU D 1 340 ? 59.558 0.097 28.390 1.00 19.02 338 LEU D N 1
ATOM 10923 C CA . LEU D 1 340 ? 60.985 0.339 28.153 1.00 20.10 338 LEU D CA 1
ATOM 10924 C C . LEU D 1 340 ? 61.329 0.006 26.698 1.00 19.05 338 LEU D C 1
ATOM 10925 O O . LEU D 1 340 ? 62.172 0.659 26.087 1.00 17.08 338 LEU D O 1
ATOM 10930 N N . GLU D 1 341 ? 60.672 -1.016 26.156 1.00 19.16 339 GLU D N 1
ATOM 10931 C CA . GLU D 1 341 ? 60.872 -1.418 24.761 1.00 19.17 339 GLU D CA 1
ATOM 10932 C C . GLU D 1 341 ? 60.325 -0.306 23.865 1.00 17.30 339 GLU D C 1
ATOM 10933 O O . GLU D 1 341 ? 60.917 0.027 22.839 1.00 16.74 339 GLU D O 1
ATOM 10939 N N . THR D 1 342 ? 59.194 0.270 24.260 1.00 14.99 340 THR D N 1
ATOM 10940 C CA . THR D 1 342 ? 58.598 1.350 23.493 1.00 14.83 340 THR D CA 1
ATOM 10941 C C . THR D 1 342 ? 59.552 2.539 23.455 1.00 14.36 340 THR D C 1
ATOM 10942 O O . THR D 1 342 ? 59.762 3.148 22.406 1.00 12.92 340 THR D O 1
ATOM 10946 N N . LEU D 1 343 ? 60.135 2.856 24.607 1.00 13.42 341 LEU D N 1
ATOM 10947 C CA . LEU D 1 343 ? 61.047 3.984 24.719 1.00 14.60 341 LEU D CA 1
ATOM 10948 C C . LEU D 1 343 ? 62.354 3.886 23.936 1.00 14.84 341 LEU D C 1
ATOM 10949 O O . LEU D 1 343 ? 62.767 4.851 23.296 1.00 13.62 341 LEU D O 1
ATOM 10962 N N . VAL D 1 345 ? 63.153 1.396 21.487 1.00 13.47 343 VAL D N 1
ATOM 10963 C CA . VAL D 1 345 ? 63.076 0.782 20.168 1.00 13.28 343 VAL D CA 1
ATOM 10964 C C . VAL D 1 345 ? 61.915 1.288 19.317 1.00 13.09 343 VAL D C 1
ATOM 10965 O O . VAL D 1 345 ? 62.124 1.836 18.230 1.00 11.97 343 VAL D O 1
ATOM 10969 N N . THR D 1 346 ? 60.692 1.123 19.814 1.00 12.87 344 THR D N 1
ATOM 10970 C CA . THR D 1 346 ? 59.523 1.537 19.050 1.00 14.12 344 THR D CA 1
ATOM 10971 C C . THR D 1 346 ? 59.452 3.036 18.749 1.00 13.94 344 THR D C 1
ATOM 10972 O O . THR D 1 346 ? 59.213 3.434 17.605 1.00 13.00 344 THR D O 1
ATOM 10976 N N . ASN D 1 347 ? 59.671 3.871 19.759 1.00 12.53 345 ASN D N 1
ATOM 10977 C CA . ASN D 1 347 ? 59.596 5.311 19.544 1.00 12.89 345 ASN D CA 1
ATOM 10978 C C . ASN D 1 347 ? 60.651 5.799 18.558 1.00 12.86 345 ASN D C 1
ATOM 10979 O O . ASN D 1 347 ? 60.341 6.558 17.637 1.00 11.91 345 ASN D O 1
ATOM 10984 N N . PRO D 1 348 ? 61.914 5.390 18.743 1.00 13.49 346 PRO D N 1
ATOM 10985 C CA . PRO D 1 348 ? 62.931 5.836 17.792 1.00 12.57 346 PRO D CA 1
ATOM 10986 C C . PRO D 1 348 ? 62.513 5.459 16.364 1.00 12.08 346 PRO D C 1
ATOM 10987 O O . PRO D 1 348 ? 62.696 6.230 15.423 1.00 11.31 346 PRO D O 1
ATOM 10991 N N . ARG D 1 349 ? 61.943 4.270 16.208 1.00 11.27 347 ARG D N 1
ATOM 10992 C CA . ARG D 1 349 ? 61.502 3.836 14.891 1.00 13.93 347 ARG D CA 1
ATOM 10993 C C . ARG D 1 349 ? 60.372 4.757 14.420 1.00 13.34 347 ARG D C 1
ATOM 10994 O O . ARG D 1 349 ? 60.319 5.124 13.251 1.00 15.42 347 ARG D O 1
ATOM 11002 N N . ARG D 1 350 ? 59.488 5.151 15.337 1.00 14.08 348 ARG D N 1
ATOM 11003 C CA . ARG D 1 350 ? 58.378 6.047 15.001 1.00 14.06 348 ARG D CA 1
ATOM 11004 C C . ARG D 1 350 ? 58.882 7.395 14.492 1.00 13.38 348 ARG D C 1
ATOM 11005 O O . ARG D 1 350 ? 58.225 8.046 13.684 1.00 12.38 348 ARG D O 1
ATOM 11013 N N . VAL D 1 351 ? 60.031 7.829 14.993 1.00 14.30 349 VAL D N 1
ATOM 11014 C CA . VAL D 1 351 ? 60.600 9.096 14.554 1.00 12.72 349 VAL D CA 1
ATOM 11015 C C . VAL D 1 351 ? 60.882 9.059 13.048 1.00 13.31 349 VAL D C 1
ATOM 11016 O O . VAL D 1 351 ? 60.604 10.020 12.323 1.00 10.52 349 VAL D O 1
ATOM 11020 N N . PHE D 1 352 ? 61.436 7.942 12.592 1.00 13.01 350 PHE D N 1
ATOM 11021 C CA . PHE D 1 352 ? 61.817 7.773 11.190 1.00 13.18 350 PHE D CA 1
ATOM 11022 C C . PHE D 1 352 ? 60.790 7.096 10.291 1.00 14.34 350 PHE D C 1
ATOM 11023 O O . PHE D 1 352 ? 60.881 7.196 9.071 1.00 13.16 350 PHE D O 1
ATOM 11031 N N . ASP D 1 353 ? 59.821 6.406 10.882 1.00 15.66 351 ASP D N 1
ATOM 11032 C CA . ASP D 1 353 ? 58.829 5.679 10.096 1.00 16.66 351 ASP D CA 1
ATOM 11033 C C . ASP D 1 353 ? 57.385 6.052 10.467 1.00 18.02 351 ASP D C 1
ATOM 11034 O O . ASP D 1 353 ? 56.902 5.706 11.543 1.00 16.65 351 ASP D O 1
ATOM 11039 N N . ALA D 1 354 ? 56.697 6.742 9.562 1.00 18.24 352 ALA D N 1
ATOM 11040 C CA . ALA D 1 354 ? 55.320 7.165 9.793 1.00 19.92 352 ALA D CA 1
ATOM 11041 C C . ALA D 1 354 ? 54.298 6.025 9.783 1.00 21.27 352 ALA D C 1
ATOM 11042 O O . ALA D 1 354 ? 53.149 6.225 10.169 1.00 21.28 352 ALA D O 1
ATOM 11044 N N . SER D 1 355 ? 54.709 4.832 9.357 1.00 21.69 353 SER D N 1
ATOM 11045 C CA . SER D 1 355 ? 53.785 3.702 9.307 1.00 22.34 353 SER D CA 1
ATOM 11046 C C . SER D 1 355 ? 53.605 2.990 10.649 1.00 23.25 353 SER D C 1
ATOM 11047 O O . SER D 1 355 ? 52.730 2.139 10.783 1.00 22.03 353 SER D O 1
ATOM 11050 N N . ILE D 1 356 ? 54.428 3.325 11.637 1.00 23.44 354 ILE D N 1
ATOM 11051 C CA . ILE D 1 356 ? 54.319 2.687 12.944 1.00 25.96 354 ILE D CA 1
ATOM 11052 C C . ILE D 1 356 ? 53.094 3.219 13.689 1.00 29.63 354 ILE D C 1
ATOM 11053 O O . ILE D 1 356 ? 52.960 4.425 13.893 1.00 29.78 354 ILE D O 1
ATOM 11058 N N . GLU D 1 357 ? 52.201 2.318 14.093 1.00 32.31 355 GLU D N 1
ATOM 11059 C CA . GLU D 1 357 ? 50.987 2.720 14.805 1.00 36.35 355 GLU D CA 1
ATOM 11060 C C . GLU D 1 357 ? 51.315 3.479 16.088 1.00 36.92 355 GLU D C 1
ATOM 11061 O O . GLU D 1 357 ? 52.376 3.286 16.677 1.00 36.87 355 GLU D O 1
ATOM 11067 N N . GLY D 1 358 ? 50.390 4.336 16.514 1.00 37.84 356 GLY D N 1
ATOM 11068 C CA . GLY D 1 358 ? 50.586 5.119 17.721 1.00 38.52 356 GLY D CA 1
ATOM 11069 C C . GLY D 1 358 ? 50.113 4.411 18.975 1.00 39.45 356 GLY D C 1
ATOM 11070 O O . GLY D 1 358 ? 50.277 3.177 19.064 1.00 39.07 356 GLY D O 1
#